Protein AF-0000000067000603 (afdb_homodimer)

Foldseek 3Di:
DDFPDPPPDCPDDDPDPCPVVCVPPDPVPVPPVVPPQLPDPAPPVPPCCVVVPPCPPPPDPDDDPDDDPDPDPPVPDPPDPPVPCVVVPVPPPPDALQDFADDPVLPPDFPPPPPPKGFDDLVSSLVRLLVVLVVLLVVLLVLLVVLVVLLVVQQPPQQFDDPVRVVVSVVSLVVSLVVNLVSLLVSLLSLLQLQLQLVQLADWDFLLLNVLSNVVSDLVSLVCCLPVVDPPPDPDGDPSNVVSVVSVVVSVVLSVLSVCLVVFKDKDFDPNHWHFFFFKKKWFFQPAAAPFADPPRCVPPDLLRRLQRLLVLLVVLQPFAEDEDDLSRQRDDASYKYAHPVRQKIKDWFWMAFPVRPDIGTDSKMKIKGKFKDWWAKDAAQQCCPPDPDPVRNQWTWIAGPVGDIDIDGHPDDDGLFKKKKWFQPDPPDLLKIKIKIKGGAPLAPDPDPPDPGAHANHIIMMIMIMGMDWIPPLPVQPWPDSVRNINDSSSSNSLLRSNFRNSDDDVPGRMGIDTDDDDGCNSPHNPDDSSVNRSSSRSSSNSSVSSLNRPHHHIDMTGTGTRTDGRIGMDGNCVSSVCSSVVSSVVVVVVSVVSSVSSSLGNNHDSDPVRVCVQCVVLVVQLHPDDPPDDSVRSSVSVPPQWIKGWDWQDDPPDPDQPDASDETETHIDTVVRDDDSSNTRRHTHMYD/DDFPAPPPDCPDDDPPPCPVVCLPPDPCPVPPVVCPQLPFPFPPVPPCCPVPPPPPPDPDDDDDPDDDPPPVVPPDDPDDPPVPCVVVPPPPPPDALQDFADDPVLPDPFPPPPPPKGFDDLVSSLVRLLVVLVVLLVVLLVLLVVLVVLLVVQQPPQQFDDPVRVVVSVCSLVVSLVVNLVSLLVSLLSLLQLQLQLVLLADWDFLLLNVLSLVVSDLVSLVCCLPVVDPPPDPDGDPSNVVSVVSVVVSVVLSVLSVCLVVFKDKDFDPRHWHFFFFKKKWFFQPAAAPFADPPRCVPPDLLRRLQRLLVLLVVLQPFAEDEDDLSRQRDDASYKYAHPVRQKIKDWFWMAFPVRPDIGTDSKMKIKGKFKDWWAKDDEQQCCPPDPPPVRNQWTWIAGPVGDIDIDGHPDDDGLFKKKKWFQPDPPDLLKIKIKIKGGAPLAPDPDPPDPGAHANHIIMMIMIMGMDWIPPLPVQPWPDSVSNINDSSSSNSLLRSNFRNSDDDVPGRMGIDTDDDDGCNSPHNPDDSSVNRSSSRSSSNSSVSSLNRPHHHIDMTGTGTRTDGRIGMDGNCVSSVCSSVVSSVVVVVVSVVSSVQSSQGNNHPSDPVRVCVQCVVLVVQLHPDDPPDDSVNSSVSCHPQWIKGWDWQDDPVDPDQPDASDETETHIDTVVRDDDSSNSGHHTHMYD

pLDDT: mean 76.49, std 23.24, range [15.12, 98.19]

Organism: NCBI:txid86049

Sequence (1380 aa):
MTSRYSRLNHFPGAEADTSREHLTGSPDDFAHPNDVPLKSMGSQAHEGEWRPVASSGDGSLNDRVGKSEQSYFQPRPTGASQRASTGISIPSVASSPWEHKLNEKHIRSAPTTTETVRYFDPRRQTRRVFLDCLFMWFWTVGICAALACTMYGFSTIVTGLTRRQKYVYNALITGLSIVLGLAFAAQFKQYAEMMRWRFLASQYRKIQDFEDVLGCDSYRSALRIMWRGHRRGTWYPSKAQVLAACWILVFVVFNVGTALLGLTYSMDVSDTYVHLSHSEISVADLSYISSQPLPGGGLDYSSEFQKAAANLWGRVGQNFITIPQDLDDVEAHPNARYVSPDGSFYYYRFVDLSLDQKANVGSQRTVSSTASCVEYTVTFGGYAGLNTQDADLVYSVQWVDDQGNSFSDTISNVATGETTWMANSSSACGPRCVQILALQSANNLTSPPEGLRISAVPTPRLWACNNTVGRVTNTDVAGFDDPSRVDLPDDQAFYLAGAIGWTGIETVGSDLQYSLFNGDTQYNPPGNVTADYIAALVMSFTVGAMSASDGLGGPRVNLTGDVSPSPAQVVNVRWADAGGILAGIPFVQFVMLLGVVWFASKAIILEPSYMTVAHLLYPVIQKVGKDGCLFTVDEMAERLGRGYRIAYGVRPDPADPGRHDTTFVRDLDVIEESEGHGYIRGSMPEGRYDMTSRYSRLNHFPGAEADTSREHLTGSPDDFAHPNDVPLKSMGSQAHEGEWRPVASSGDGSLNDRVGKSEQSYFQPRPTGASQRASTGISIPSVASSPWEHKLNEKHIRSAPTTTETVRYFDPRRQTRRVFLDCLFMWFWTVGICAALACTMYGFSTIVTGLTRRQKYVYNALITGLSIVLGLAFAAQFKQYAEMMRWRFLASQYRKIQDFEDVLGCDSYRSALRIMWRGHRRGTWYPSKAQVLAACWILVFVVFNVGTALLGLTYSMDVSDTYVHLSHSEISVADLSYISSQPLPGGGLDYSSEFQKAAANLWGRVGQNFITIPQDLDDVEAHPNARYVSPDGSFYYYRFVDLSLDQKANVGSQRTVSSTASCVEYTVTFGGYAGLNTQDADLVYSVQWVDDQGNSFSDTISNVATGETTWMANSSSACGPRCVQILALQSANNLTSPPEGLRISAVPTPRLWACNNTVGRVTNTDVAGFDDPSRVDLPDDQAFYLAGAIGWTGIETVGSDLQYSLFNGDTQYNPPGNVTADYIAALVMSFTVGAMSASDGLGGPRVNLTGDVSPSPAQVVNVRWADAGGILAGIPFVQFVMLLGVVWFASKAIILEPSYMTVAHLLYPVIQKVGKDGCLFTVDEMAERLGRGYRIAYGVRPDPADPGRHDTTFVRDLDVIEESEGHGYIRGSMPEGRYD

Solvent-accessible surface area (backbone atoms only — not comparable to full-atom values): 73539 Å² total; per-residue (Å²): 135,81,62,67,39,54,70,81,77,83,69,78,79,60,73,74,74,65,69,77,66,58,73,70,54,60,86,67,72,78,40,52,82,84,60,67,69,51,71,54,78,71,74,76,68,70,75,67,70,66,62,69,74,66,67,76,62,81,73,61,90,67,65,87,69,75,74,91,71,71,77,75,69,72,76,72,78,86,65,82,73,68,69,68,68,70,58,74,62,66,65,81,68,72,69,53,51,36,68,57,62,64,52,76,86,77,55,76,81,63,74,92,75,59,95,47,55,28,34,48,52,50,68,61,36,34,51,32,44,44,52,56,54,46,55,57,49,49,51,51,46,50,48,37,48,49,52,50,49,50,54,50,58,51,42,66,43,62,54,30,58,52,76,66,53,49,18,49,49,37,18,49,54,39,32,52,46,27,51,47,42,50,48,48,53,52,51,52,30,52,51,34,62,50,36,32,45,32,59,38,20,51,47,74,27,43,59,70,57,47,49,32,44,73,40,40,52,36,68,66,28,32,51,44,40,47,63,64,47,62,57,90,84,54,90,65,78,39,73,66,22,50,52,34,49,50,54,51,46,53,53,50,50,52,46,48,50,58,13,49,50,24,55,30,41,44,80,39,75,47,93,54,33,58,21,67,38,75,34,57,21,31,32,57,33,39,83,44,55,43,76,40,62,50,86,81,69,45,75,87,58,56,68,40,31,25,19,18,29,27,20,52,24,14,62,60,17,59,69,40,50,74,41,75,42,54,91,82,56,64,70,62,64,84,57,40,28,32,26,34,82,83,64,69,36,23,28,30,67,45,61,34,23,14,80,81,63,65,25,70,39,56,45,78,29,32,35,39,26,42,39,50,41,44,68,34,48,60,78,38,62,35,29,48,40,73,84,43,88,49,79,82,50,30,35,33,33,28,32,30,46,89,85,68,50,79,48,74,48,75,54,68,77,62,44,61,34,30,33,28,23,24,15,35,78,74,40,85,77,44,71,26,21,15,36,33,39,37,39,31,18,13,56,67,25,86,55,51,55,81,62,49,100,49,48,24,12,50,58,42,42,35,33,47,28,45,23,33,34,56,63,54,38,55,54,69,75,48,51,40,82,58,46,76,61,64,37,56,45,49,66,51,27,23,34,34,35,25,10,73,7,29,37,34,54,58,28,28,98,42,58,49,16,64,20,66,82,52,44,92,54,80,75,46,61,48,56,84,65,51,43,66,56,53,19,49,52,54,18,45,29,33,26,10,17,52,27,32,31,62,66,61,48,25,31,62,42,79,41,49,22,49,65,14,32,36,84,7,34,28,47,47,66,44,56,72,60,41,47,46,48,52,52,40,52,53,49,54,49,49,55,49,49,52,51,47,43,65,55,19,38,33,30,80,53,70,58,95,46,68,64,40,50,21,52,42,41,41,70,59,39,62,70,64,40,93,66,26,53,69,48,47,72,68,57,47,38,60,72,63,33,94,82,48,31,39,24,40,31,35,57,68,50,93,82,60,89,51,71,82,50,50,76,53,73,40,44,52,40,64,38,40,65,85,74,47,83,38,57,30,78,55,65,61,61,51,24,29,35,41,133,81,59,67,38,53,71,81,77,83,66,76,79,58,72,77,75,64,68,76,67,58,72,71,52,60,86,66,70,78,38,53,84,82,58,69,72,55,70,48,78,67,75,75,67,69,76,66,70,65,64,68,75,65,67,78,64,84,76,84,81,82,70,90,66,73,81,75,77,76,72,74,65,73,78,72,80,88,67,84,76,70,73,67,72,74,58,74,63,65,66,81,68,73,68,51,51,39,67,56,63,64,50,75,86,75,54,75,80,59,74,91,75,60,94,46,55,28,34,47,51,50,67,61,34,34,52,32,45,42,52,56,54,46,54,57,50,48,51,50,46,50,49,38,47,50,50,50,47,51,54,50,58,51,42,65,42,63,55,31,58,52,75,68,53,50,18,50,49,37,18,49,53,39,34,53,45,28,50,47,42,51,49,50,53,53,50,51,32,53,51,35,61,49,37,32,46,24,58,37,15,48,47,75,28,43,59,70,56,47,49,32,45,73,41,39,53,37,69,66,29,33,51,43,39,47,63,63,47,62,56,94,83,54,90,65,77,39,73,67,22,51,51,35,49,50,54,52,47,52,54,49,51,51,48,48,50,59,13,48,50,24,54,29,42,46,81,40,75,46,93,59,33,58,21,66,37,76,35,58,20,31,33,56,32,38,83,46,54,43,72,42,64,49,86,83,68,43,75,88,58,56,68,41,32,23,18,19,28,28,20,50,23,15,64,60,17,60,70,39,49,73,42,76,43,55,92,80,56,61,66,63,63,83,59,39,29,32,26,34,81,84,64,69,36,22,30,30,66,44,63,35,22,14,80,81,62,64,25,72,39,58,45,79,30,32,37,37,26,43,40,51,40,44,69,34,49,60,78,37,61,36,28,48,39,72,85,44,88,50,80,82,51,30,34,32,33,27,34,29,45,90,84,68,49,78,46,76,49,75,54,69,77,62,44,61,35,29,33,27,24,25,16,34,78,75,40,85,76,46,70,26,22,16,38,33,38,38,38,31,16,13,56,66,25,85,56,49,56,80,60,50,100,48,46,25,10,51,58,43,40,34,33,45,28,44,22,33,34,55,61,54,38,55,54,69,74,48,51,40,83,59,48,74,60,64,37,56,45,49,66,49,27,24,33,34,35,26,10,74,8,29,36,34,53,58,27,29,96,44,59,48,17,63,22,66,79,54,45,92,55,80,75,45,60,48,56,83,65,52,42,66,56,54,20,50,51,54,18,46,28,34,27,11,15,51,27,29,30,62,67,61,50,26,31,64,41,79,40,50,23,49,65,16,31,36,83,6,35,28,46,47,66,45,55,70,60,40,47,47,48,53,52,41,52,53,49,54,51,49,54,48,48,52,51,48,43,64,55,21,36,32,24,80,53,69,58,95,46,67,63,40,50,20,52,43,42,41,69,61,40,61,71,65,39,92,67,28,51,73,49,47,72,67,55,47,37,60,72,63,34,95,82,46,32,40,23,39,32,37,58,68,50,93,83,60,92,51,72,81,51,50,75,53,73,40,42,52,41,64,38,42,64,88,74,47,83,35,56,31,82,33,59,60,63,51,25,28,35,42

Structure (mmCIF, N/CA/C/O backbone):
data_AF-0000000067000603-model_v1
#
loop_
_entity.id
_entity.type
_entity.pdbx_description
1 polymer 'Uncharacterized protein'
#
loop_
_atom_site.group_PDB
_atom_site.id
_atom_site.type_symbol
_atom_site.label_atom_id
_atom_site.label_alt_id
_atom_site.label_comp_id
_atom_site.label_asym_id
_atom_site.label_entity_id
_atom_site.label_seq_id
_atom_site.pdbx_PDB_ins_code
_atom_site.Cartn_x
_atom_site.Cartn_y
_atom_site.Cartn_z
_atom_site.occupancy
_atom_site.B_iso_or_equiv
_atom_site.auth_seq_id
_atom_site.auth_comp_id
_atom_site.auth_asym_id
_atom_site.auth_atom_id
_atom_site.pdbx_PDB_model_num
ATOM 1 N N . MET A 1 1 ? 2.348 66.375 23.047 1 18.17 1 MET A N 1
ATOM 2 C CA . MET A 1 1 ? 1.437 65.25 23.359 1 18.17 1 MET A CA 1
ATOM 3 C C . MET A 1 1 ? 1.093 64.438 22.094 1 18.17 1 MET A C 1
ATOM 5 O O . MET A 1 1 ? 0.229 64.875 21.312 1 18.17 1 MET A O 1
ATOM 9 N N . THR A 1 2 ? 2.064 64.062 21.422 1 19.88 2 THR A N 1
ATOM 10 C CA . THR A 1 2 ? 2.086 63.594 20.031 1 19.88 2 THR A CA 1
ATOM 11 C C . THR A 1 2 ? 1.308 62.281 19.859 1 19.88 2 THR A C 1
ATOM 13 O O . THR A 1 2 ? 1.514 61.344 20.609 1 19.88 2 THR A O 1
ATOM 16 N N . SER A 1 3 ? 0.019 62.5 19.5 1 21.69 3 SER A N 1
ATOM 17 C CA . SER A 1 3 ? -0.973 61.531 19.016 1 21.69 3 SER A CA 1
ATOM 18 C C . SER A 1 3 ? -0.353 60.531 18.062 1 21.69 3 SER A C 1
ATOM 20 O O . SER A 1 3 ? 0.58 60.844 17.328 1 21.69 3 SER A O 1
ATOM 22 N N . ARG A 1 4 ? -0.409 59.312 18.375 1 30.38 4 ARG A N 1
ATOM 23 C CA . ARG A 1 4 ? 0.121 58.188 17.625 1 30.38 4 ARG A CA 1
ATOM 24 C C . ARG A 1 4 ? -0.467 58.156 16.219 1 30.38 4 ARG A C 1
ATOM 26 O O . ARG A 1 4 ? -1.595 57.688 16.031 1 30.38 4 ARG A O 1
ATOM 33 N N . TYR A 1 5 ? -0.355 59.312 15.422 1 26.5 5 TYR A N 1
ATOM 34 C CA . TYR A 1 5 ? -0.939 59.406 14.086 1 26.5 5 TYR A CA 1
ATOM 35 C C . TYR A 1 5 ? -0.221 58.469 13.117 1 26.5 5 TYR A C 1
ATOM 37 O O . TYR A 1 5 ? 1.004 58.344 13.164 1 26.5 5 TYR A O 1
ATOM 45 N N . SER A 1 6 ? -0.818 57.438 12.797 1 29.66 6 SER A N 1
ATOM 46 C CA . SER A 1 6 ? -0.333 56.688 11.656 1 29.66 6 SER A CA 1
ATOM 47 C C . SER A 1 6 ? -0.266 57.531 10.398 1 29.66 6 SER A C 1
ATOM 49 O O . SER A 1 6 ? -1.271 58.125 9.984 1 29.66 6 SER A O 1
ATOM 51 N N . ARG A 1 7 ? 0.729 58.406 10.164 1 27.02 7 ARG A N 1
ATOM 52 C CA . ARG A 1 7 ? 0.747 59.125 8.898 1 27.02 7 ARG A CA 1
ATOM 53 C C . ARG A 1 7 ? 0.974 58.188 7.723 1 27.02 7 ARG A C 1
ATOM 55 O O . ARG A 1 7 ? 2.004 57.5 7.652 1 27.02 7 ARG A O 1
ATOM 62 N N . LEU A 1 8 ? -0.047 57.594 7.137 1 27.67 8 LEU A N 1
ATOM 63 C CA . LEU A 1 8 ? 0.099 57.062 5.793 1 27.67 8 LEU A CA 1
ATOM 64 C C . LEU A 1 8 ? 0.637 58.094 4.828 1 27.67 8 LEU A C 1
ATOM 66 O O . LEU A 1 8 ? 0.021 59.156 4.645 1 27.67 8 LEU A O 1
ATOM 70 N N . ASN A 1 9 ? 1.882 58.438 4.688 1 24.22 9 ASN A N 1
ATOM 71 C CA . ASN A 1 9 ? 2.408 59.344 3.664 1 24.22 9 ASN A CA 1
ATOM 72 C C . ASN A 1 9 ? 1.923 58.938 2.271 1 24.22 9 ASN A C 1
ATOM 74 O O . ASN A 1 9 ? 1.747 57.75 1.984 1 24.22 9 ASN A O 1
ATOM 78 N N . HIS A 1 10 ? 1.558 59.969 1.362 1 24.27 10 HIS A N 1
ATOM 79 C CA . HIS A 1 10 ? 0.981 60.188 0.039 1 24.27 10 HIS A CA 1
ATOM 80 C C . HIS A 1 10 ? 1.91 59.656 -1.055 1 24.27 10 HIS A C 1
ATOM 82 O O . HIS A 1 10 ? 2.838 60.375 -1.468 1 24.27 10 HIS A O 1
ATOM 88 N N . PHE A 1 11 ? 2.455 58.562 -1.111 1 24.92 11 PHE A N 1
ATOM 89 C CA . PHE A 1 11 ? 3.092 58.438 -2.418 1 24.92 11 PHE A CA 1
ATOM 90 C C . PHE A 1 11 ? 2.047 58.375 -3.525 1 24.92 11 PHE A C 1
ATOM 92 O O . PHE A 1 11 ? 1.013 57.719 -3.371 1 24.92 11 PHE A O 1
ATOM 99 N N . PRO A 1 12 ? 1.992 59.188 -4.664 1 22.83 12 PRO A N 1
ATOM 100 C CA . PRO A 1 12 ? 1.003 59.375 -5.727 1 22.83 12 PRO A CA 1
ATOM 101 C C . PRO A 1 12 ? 0.488 58.062 -6.305 1 22.83 12 PRO A C 1
ATOM 103 O O . PRO A 1 12 ? -0.725 57.875 -6.422 1 22.83 12 PRO A O 1
ATOM 106 N N . GLY A 1 13 ? 1.12 57.531 -7.43 1 22.38 13 GLY A N 1
ATOM 107 C CA . GLY A 1 13 ? 0.669 56.875 -8.641 1 22.38 13 GLY A CA 1
ATOM 108 C C . GLY A 1 13 ? 0.155 55.469 -8.398 1 22.38 13 GLY A C 1
ATOM 109 O O . GLY A 1 13 ? -0.042 54.688 -9.344 1 22.38 13 GLY A O 1
ATOM 110 N N . ALA A 1 14 ? 0.506 54.812 -7.324 1 23.73 14 ALA A N 1
ATOM 111 C CA . ALA A 1 14 ? 0.397 53.375 -7.527 1 23.73 14 ALA A CA 1
ATOM 112 C C . ALA A 1 14 ? -1.064 52.938 -7.578 1 23.73 14 ALA A C 1
ATOM 114 O O . ALA A 1 14 ? -1.85 53.25 -6.688 1 23.73 14 ALA A O 1
ATOM 115 N N . GLU A 1 15 ? -1.682 52.688 -8.773 1 21.95 15 GLU A N 1
ATOM 116 C CA . GLU A 1 15 ? -2.93 52.031 -9.164 1 21.95 15 GLU A CA 1
ATOM 117 C C . GLU A 1 15 ? -3.324 50.938 -8.172 1 21.95 15 GLU A C 1
ATOM 119 O O . GLU A 1 15 ? -2.459 50.281 -7.566 1 21.95 15 GLU A O 1
ATOM 124 N N . ALA A 1 16 ? -4.527 50.938 -7.688 1 26.42 16 ALA A N 1
ATOM 125 C CA . ALA A 1 16 ? -5.402 50.125 -6.855 1 26.42 16 ALA A CA 1
ATOM 126 C C . ALA A 1 16 ? -5.223 48.656 -7.164 1 26.42 16 ALA A C 1
ATOM 128 O O . ALA A 1 16 ? -5.57 48.188 -8.25 1 26.42 16 ALA A O 1
ATOM 129 N N . ASP A 1 17 ? -4.145 48.062 -6.836 1 23.98 17 ASP A N 1
ATOM 130 C CA . ASP A 1 17 ? -4.039 46.688 -7.23 1 23.98 17 ASP A CA 1
ATOM 131 C C . ASP A 1 17 ? -5.25 45.875 -6.75 1 23.98 17 ASP A C 1
ATOM 133 O O . ASP A 1 17 ? -5.723 46.062 -5.629 1 23.98 17 ASP A O 1
ATOM 137 N N . THR A 1 18 ? -6.137 45.344 -7.645 1 24.84 18 THR A N 1
ATOM 138 C CA . THR A 1 18 ? -7.246 44.406 -7.805 1 24.84 18 THR A CA 1
ATOM 139 C C . THR A 1 18 ? -7.02 43.156 -6.969 1 24.84 18 THR A C 1
ATOM 141 O O . THR A 1 18 ? -7.773 42.188 -7.086 1 24.84 18 THR A O 1
ATOM 144 N N . SER A 1 19 ? -6.078 43.219 -6.113 1 25.7 19 SER A N 1
ATOM 145 C CA . SER A 1 19 ? -5.824 41.875 -5.637 1 25.7 19 SER A CA 1
ATOM 146 C C . SER A 1 19 ? -6.945 41.375 -4.723 1 25.7 19 SER A C 1
ATOM 148 O O . SER A 1 19 ? -7.012 40.219 -4.391 1 25.7 19 SER A O 1
ATOM 150 N N . ARG A 1 20 ? -7.645 42.281 -3.943 1 27.64 20 ARG A N 1
ATOM 151 C CA . ARG A 1 20 ? -8.68 41.75 -3.053 1 27.64 20 ARG A CA 1
ATOM 152 C C . ARG A 1 20 ? -9.828 41.156 -3.844 1 27.64 20 ARG A C 1
ATOM 154 O O . ARG A 1 20 ? -10.703 40.5 -3.275 1 27.64 20 ARG A O 1
ATOM 161 N N . GLU A 1 21 ? -10.203 41.75 -5.121 1 26.41 21 GLU A N 1
ATOM 162 C CA . GLU A 1 21 ? -11.43 41.312 -5.781 1 26.41 21 GLU A CA 1
ATOM 163 C C . GLU A 1 21 ? -11.359 39.844 -6.141 1 26.41 21 GLU A C 1
ATOM 165 O O . GLU A 1 21 ? -12.375 39.219 -6.473 1 26.41 21 GLU A O 1
ATOM 170 N N . HIS A 1 22 ? -10.211 39.344 -6.41 1 25.25 22 HIS A N 1
ATOM 171 C CA . HIS A 1 22 ? -10.203 38.031 -7.035 1 25.25 22 HIS A CA 1
ATOM 172 C C . HIS A 1 22 ? -10.555 36.938 -6.027 1 25.25 22 HIS A C 1
ATOM 174 O O . HIS A 1 22 ? -10.5 35.75 -6.348 1 25.25 22 HIS A O 1
ATOM 180 N N . LEU A 1 23 ? -10.711 37.281 -4.816 1 27.75 23 LEU A N 1
ATOM 181 C CA . LEU A 1 23 ? -11.008 36.125 -3.969 1 27.75 23 LEU A CA 1
ATOM 182 C C . LEU A 1 23 ? -12.414 35.594 -4.246 1 27.75 23 LEU A C 1
ATOM 184 O O . LEU A 1 23 ? -12.859 34.656 -3.6 1 27.75 23 LEU A O 1
ATOM 188 N N . THR A 1 24 ? -13.281 36.438 -4.828 1 27.47 24 THR A N 1
ATOM 189 C CA . THR A 1 24 ? -14.594 35.875 -5.148 1 27.47 24 THR A CA 1
ATOM 190 C C . THR A 1 24 ? -14.5 34.938 -6.359 1 27.47 24 THR A C 1
ATOM 192 O O . THR A 1 24 ? -15.477 34.781 -7.09 1 27.47 24 THR A O 1
ATOM 195 N N . GLY A 1 25 ? -13.422 34.688 -6.953 1 26.8 25 GLY A N 1
ATOM 196 C CA . GLY A 1 25 ? -13.516 33.812 -8.102 1 26.8 25 GLY A CA 1
ATOM 197 C C . GLY A 1 25 ? -14.281 32.531 -7.82 1 26.8 25 GLY A C 1
ATOM 198 O O . GLY A 1 25 ? -14.477 32.156 -6.66 1 26.8 25 GLY A O 1
ATOM 199 N N . SER A 1 26 ? -15.156 32.062 -8.828 1 24.38 26 SER A N 1
ATOM 200 C CA . SER A 1 26 ? -15.891 30.812 -8.727 1 24.38 26 SER A CA 1
ATOM 201 C C . SER A 1 26 ? -15.023 29.719 -8.125 1 24.38 26 SER A C 1
ATOM 203 O O . SER A 1 26 ? -13.805 29.719 -8.289 1 24.38 26 SER A O 1
ATOM 205 N N . PRO A 1 27 ? -15.562 28.938 -7.07 1 28.42 27 PRO A N 1
ATOM 206 C CA . PRO A 1 27 ? -14.867 27.766 -6.543 1 28.42 27 PRO A CA 1
ATOM 207 C C . PRO A 1 27 ? -14.047 27.031 -7.605 1 28.42 27 PRO A C 1
ATOM 209 O O . PRO A 1 27 ? -13.266 26.141 -7.281 1 28.42 27 PRO A O 1
ATOM 212 N N . ASP A 1 28 ? -14.469 27.203 -8.859 1 28.14 28 ASP A N 1
ATOM 213 C CA . ASP A 1 28 ? -13.875 26.469 -9.969 1 28.14 28 ASP A CA 1
ATOM 214 C C . ASP A 1 28 ? -12.445 26.938 -10.227 1 28.14 28 ASP A C 1
ATOM 216 O O . ASP A 1 28 ? -11.688 26.266 -10.93 1 28.14 28 ASP A O 1
ATOM 220 N N . ASP A 1 29 ? -12.109 28.234 -10.148 1 27.72 29 ASP A N 1
ATOM 221 C CA . ASP A 1 29 ? -10.859 28.719 -10.719 1 27.72 29 ASP A CA 1
ATOM 222 C C . ASP A 1 29 ? -9.672 28.391 -9.812 1 27.72 29 ASP A C 1
ATOM 224 O O . ASP A 1 29 ? -8.523 28.641 -10.164 1 27.72 29 ASP A O 1
ATOM 228 N N . PHE A 1 30 ? -9.781 28.453 -8.594 1 28.03 30 PHE A N 1
ATOM 229 C CA . PHE A 1 30 ? -8.695 27.969 -7.75 1 28.03 30 PHE A CA 1
ATOM 230 C C . PHE A 1 30 ? -8.578 26.453 -7.816 1 28.03 30 PHE A C 1
ATOM 232 O O . PHE A 1 30 ? -7.949 25.844 -6.953 1 28.03 30 PHE A O 1
ATOM 239 N N . ALA A 1 31 ? -9.516 25.828 -8.617 1 23.69 31 ALA A N 1
ATOM 240 C CA . ALA A 1 31 ? -9.328 24.406 -8.883 1 23.69 31 ALA A CA 1
ATOM 241 C C . ALA A 1 31 ? -7.98 24.141 -9.555 1 23.69 31 ALA A C 1
ATOM 243 O O . ALA A 1 31 ? -7.762 24.531 -10.703 1 23.69 31 ALA A O 1
ATOM 244 N N . HIS A 1 32 ? -6.93 24.391 -9 1 25.92 32 HIS A N 1
ATOM 245 C CA . HIS A 1 32 ? -5.918 23.656 -9.766 1 25.92 32 HIS A CA 1
ATOM 246 C C . HIS A 1 32 ? -6.473 22.359 -10.312 1 25.92 32 HIS A C 1
ATOM 248 O O . HIS A 1 32 ? -7.273 21.688 -9.656 1 25.92 32 HIS A O 1
ATOM 254 N N . PRO A 1 33 ? -6.566 22.219 -11.719 1 24.34 33 PRO A N 1
ATOM 255 C CA . PRO A 1 33 ? -7.227 21.078 -12.352 1 24.34 33 PRO A CA 1
ATOM 256 C C . PRO A 1 33 ? -7.156 19.812 -11.5 1 24.34 33 PRO A C 1
ATOM 258 O O . PRO A 1 33 ? -8.07 18.984 -11.531 1 24.34 33 PRO A O 1
ATOM 261 N N . ASN A 1 34 ? -5.984 19.5 -11.188 1 22.78 34 ASN A N 1
ATOM 262 C CA . ASN A 1 34 ? -5.871 18.125 -10.688 1 22.78 34 ASN A CA 1
ATOM 263 C C . ASN A 1 34 ? -6.43 18 -9.273 1 22.78 34 ASN A C 1
ATOM 265 O O . ASN A 1 34 ? -6.109 17.062 -8.555 1 22.78 34 ASN A O 1
ATOM 269 N N . ASP A 1 35 ? -7.016 19.109 -8.789 1 24.89 35 ASP A N 1
ATOM 270 C CA . ASP A 1 35 ? -7.543 18.969 -7.438 1 24.89 35 ASP A CA 1
ATOM 271 C C . ASP A 1 35 ? -8.789 18.078 -7.418 1 24.89 35 ASP A C 1
ATOM 273 O O . ASP A 1 35 ? -9.867 18.516 -7.836 1 24.89 35 ASP A O 1
ATOM 277 N N . VAL A 1 36 ? -8.688 16.875 -7.809 1 24.05 36 VAL A N 1
ATOM 278 C CA . VAL A 1 36 ? -9.859 16.016 -7.723 1 24.05 36 VAL A CA 1
ATOM 279 C C . VAL A 1 36 ? -10.445 16.094 -6.312 1 24.05 36 VAL A C 1
ATOM 281 O O . VAL A 1 36 ? -9.758 15.812 -5.332 1 24.05 36 VAL A O 1
ATOM 284 N N . PRO A 1 37 ? -11.352 16.938 -6.09 1 24.67 37 PRO A N 1
ATOM 285 C CA . PRO A 1 37 ? -12.031 16.953 -4.797 1 24.67 37 PRO A CA 1
ATOM 286 C C . PRO A 1 37 ? -12.328 15.555 -4.262 1 24.67 37 PRO A C 1
ATOM 288 O O . PRO A 1 37 ? -12.789 14.688 -5.008 1 24.67 37 PRO A O 1
ATOM 291 N N . LEU A 1 38 ? -11.617 15.172 -3.338 1 23.39 38 LEU A N 1
ATOM 292 C CA . LEU A 1 38 ? -11.977 13.883 -2.76 1 23.39 38 LEU A CA 1
ATOM 293 C C . LEU A 1 38 ? -13.438 13.867 -2.332 1 23.39 38 LEU A C 1
ATOM 295 O O . LEU A 1 38 ? -13.914 14.812 -1.69 1 23.39 38 LEU A O 1
ATOM 299 N N . LYS A 1 39 ? -14.328 13.531 -3.205 1 23.88 39 LYS A N 1
ATOM 300 C CA . LYS A 1 39 ? -15.758 13.383 -2.957 1 23.88 39 LYS A CA 1
ATOM 301 C C . LYS A 1 39 ? -16.016 12.641 -1.646 1 23.88 39 LYS A C 1
ATOM 303 O O . LYS A 1 39 ? -15.43 11.586 -1.394 1 23.88 39 LYS A O 1
ATOM 308 N N . SER A 1 40 ? -16.359 13.406 -0.678 1 21.66 40 SER A N 1
ATOM 309 C CA . SER A 1 40 ? -16.844 12.828 0.576 1 21.66 40 SER A CA 1
ATOM 310 C C . SER A 1 40 ? -17.938 11.805 0.331 1 21.66 40 SER A C 1
ATOM 312 O O . SER A 1 40 ? -18.766 11.977 -0.574 1 21.66 40 SER A O 1
ATOM 314 N N . MET A 1 41 ? -17.766 10.617 0.529 1 21.59 41 MET A N 1
ATOM 315 C CA . MET A 1 41 ? -18.844 9.625 0.473 1 21.59 41 MET A CA 1
ATOM 316 C C . MET A 1 41 ? -20.031 10.078 1.308 1 21.59 41 MET A C 1
ATOM 318 O O . MET A 1 41 ? -19.875 10.508 2.451 1 21.59 41 MET A O 1
ATOM 322 N N . GLY A 1 42 ? -21.016 10.836 0.758 1 19.84 42 GLY A N 1
ATOM 323 C CA . GLY A 1 42 ? -22.297 11.047 1.396 1 19.84 42 GLY A CA 1
ATOM 324 C C . GLY A 1 42 ? -22.75 9.867 2.244 1 19.84 42 GLY A C 1
ATOM 325 O O . GLY A 1 42 ? -22.391 8.727 1.957 1 19.84 42 GLY A O 1
ATOM 326 N N . SER A 1 43 ? -22.984 10.164 3.535 1 21.31 43 SER A N 1
ATOM 327 C CA . SER A 1 43 ? -23.656 9.305 4.516 1 21.31 43 SER A CA 1
ATOM 328 C C . SER A 1 43 ? -24.938 8.703 3.951 1 21.31 43 SER A C 1
ATOM 330 O O . SER A 1 43 ? -25.828 9.43 3.531 1 21.31 43 SER A O 1
ATOM 332 N N . GLN A 1 44 ? -24.969 7.855 3.047 1 18.94 44 GLN A N 1
ATOM 333 C CA . GLN A 1 44 ? -26.234 7.145 3.029 1 18.94 44 GLN A CA 1
ATOM 334 C C . GLN A 1 44 ? -26.719 6.848 4.445 1 18.94 44 GLN A C 1
ATOM 336 O O . GLN A 1 44 ? -26.109 6.047 5.16 1 18.94 44 GLN A O 1
ATOM 341 N N . ALA A 1 45 ? -27.109 7.957 5.211 1 19.53 45 ALA A N 1
ATOM 342 C CA . ALA A 1 45 ? -27.938 7.793 6.406 1 19.53 45 ALA A CA 1
ATOM 343 C C . ALA A 1 45 ? -28.922 6.637 6.242 1 19.53 45 ALA A C 1
ATOM 345 O O . ALA A 1 45 ? -29.672 6.594 5.27 1 19.53 45 ALA A O 1
ATOM 346 N N . HIS A 1 46 ? -28.547 5.457 6.539 1 18.73 46 HIS A N 1
ATOM 347 C CA . HIS A 1 46 ? -29.484 4.359 6.703 1 18.73 46 HIS A CA 1
ATOM 348 C C . HIS A 1 46 ? -30.703 4.801 7.5 1 18.73 46 HIS A C 1
ATOM 350 O O . HIS A 1 46 ? -30.578 5.359 8.594 1 18.73 46 HIS A O 1
ATOM 356 N N . GLU A 1 47 ? -31.641 5.59 6.852 1 18.98 47 GLU A N 1
ATOM 357 C CA . GLU A 1 47 ? -32.969 5.637 7.438 1 18.98 47 GLU A CA 1
ATOM 358 C C . GLU A 1 47 ? -33.312 4.34 8.164 1 18.98 47 GLU A C 1
ATOM 360 O O . GLU A 1 47 ? -33.375 3.273 7.551 1 18.98 47 GLU A O 1
ATOM 365 N N . GLY A 1 48 ? -32.562 4.16 9.266 1 19.06 48 GLY A N 1
ATOM 366 C CA . GLY A 1 48 ? -33 3.096 10.148 1 19.06 48 GLY A CA 1
ATOM 367 C C . GLY A 1 48 ? -34.5 3.104 10.398 1 19.06 48 GLY A C 1
ATOM 368 O O . GLY A 1 48 ? -35 4.004 11.062 1 19.06 48 GLY A O 1
ATOM 369 N N . GLU A 1 49 ? -35.281 3.135 9.242 1 18.91 49 GLU A N 1
ATOM 370 C CA . GLU A 1 49 ? -36.656 2.787 9.555 1 18.91 49 GLU A CA 1
ATOM 371 C C . GLU A 1 49 ? -36.719 1.739 10.664 1 18.91 49 GLU A C 1
ATOM 373 O O . GLU A 1 49 ? -36.281 0.605 10.477 1 18.91 49 GLU A O 1
ATOM 378 N N . TRP A 1 50 ? -36.219 2.275 11.781 1 19.05 50 TRP A N 1
ATOM 379 C CA . TRP A 1 50 ? -36.656 1.495 12.93 1 19.05 50 TRP A CA 1
ATOM 380 C C . TRP A 1 50 ? -38.125 1.181 12.844 1 19.05 50 TRP A C 1
ATOM 382 O O . TRP A 1 50 ? -38.969 2.084 12.914 1 19.05 50 TRP A O 1
ATOM 392 N N . ARG A 1 51 ? -38.469 0.583 11.727 1 20.44 51 ARG A N 1
ATOM 393 C CA . ARG A 1 51 ? -39.812 0.086 11.906 1 20.44 51 ARG A CA 1
ATOM 394 C C . ARG A 1 51 ? -40 -0.534 13.289 1 20.44 51 ARG A C 1
ATOM 396 O O . ARG A 1 51 ? -39.219 -1.395 13.695 1 20.44 51 ARG A O 1
ATOM 403 N N . PRO A 1 52 ? -40.469 0.344 14.164 1 17.94 52 PRO A N 1
ATOM 404 C CA . PRO A 1 52 ? -40.938 -0.178 15.453 1 17.94 52 PRO A CA 1
ATOM 405 C C . PRO A 1 52 ? -41.625 -1.533 15.32 1 17.94 52 PRO A C 1
ATOM 407 O O . PRO A 1 52 ? -42.469 -1.723 14.43 1 17.94 52 PRO A O 1
ATOM 410 N N . VAL A 1 53 ? -40.688 -2.506 15.336 1 19.95 53 VAL A N 1
ATOM 411 C CA . VAL A 1 53 ? -41.281 -3.84 15.367 1 19.95 53 VAL A CA 1
ATOM 412 C C . VAL A 1 53 ? -42.469 -3.85 16.328 1 19.95 53 VAL A C 1
ATOM 414 O O . VAL A 1 53 ? -42.312 -3.615 17.531 1 19.95 53 VAL A O 1
ATOM 417 N N . ALA A 1 54 ? -43.438 -3.016 15.828 1 17.33 54 ALA A N 1
ATOM 418 C CA . ALA A 1 54 ? -44.719 -3.148 16.531 1 17.33 54 ALA A CA 1
ATOM 419 C C . ALA A 1 54 ? -44.906 -4.559 17.094 1 17.33 54 ALA A C 1
ATOM 421 O O . ALA A 1 54 ? -44.531 -5.539 16.438 1 17.33 54 ALA A O 1
ATOM 422 N N . SER A 1 55 ? -44.688 -4.574 18.438 1 18.12 55 SER A N 1
ATOM 423 C CA . SER A 1 55 ? -45 -5.672 19.344 1 18.12 55 SER A CA 1
ATOM 424 C C . SER A 1 55 ? -46.344 -6.324 18.984 1 18.12 55 SER A C 1
ATOM 426 O O . SER A 1 55 ? -46.844 -7.148 19.75 1 18.12 55 SER A O 1
ATOM 428 N N . SER A 1 56 ? -46.719 -5.934 17.656 1 17.8 56 SER A N 1
ATOM 429 C CA . SER A 1 56 ? -48.094 -6.426 17.672 1 17.8 56 SER A CA 1
ATOM 430 C C . SER A 1 56 ? -48.156 -7.816 18.281 1 17.8 56 SER A C 1
ATOM 432 O O . SER A 1 56 ? -47.375 -8.695 17.969 1 17.8 56 SER A O 1
ATOM 434 N N . GLY A 1 57 ? -48.531 -7.773 19.609 1 17.52 57 GLY A N 1
ATOM 435 C CA . GLY A 1 57 ? -49 -8.789 20.562 1 17.52 57 GLY A CA 1
ATOM 436 C C . GLY A 1 57 ? -49.781 -9.914 19.891 1 17.52 57 GLY A C 1
ATOM 437 O O . GLY A 1 57 ? -49.906 -11 20.469 1 17.52 57 GLY A O 1
ATOM 438 N N . ASP A 1 58 ? -50.594 -9.32 18.938 1 18.05 58 ASP A N 1
ATOM 439 C CA . ASP A 1 58 ? -51.812 -10.102 19.156 1 18.05 58 ASP A CA 1
ATOM 440 C C . ASP A 1 58 ? -51.531 -11.594 18.984 1 18.05 58 ASP A C 1
ATOM 442 O O . ASP A 1 58 ? -50.688 -11.992 18.188 1 18.05 58 ASP A O 1
ATOM 446 N N . GLY A 1 59 ? -51.844 -12.25 20.125 1 17.66 59 GLY A N 1
ATOM 447 C CA . GLY A 1 59 ? -51.938 -13.586 20.688 1 17.66 59 GLY A CA 1
ATOM 448 C C . GLY A 1 59 ? -52.406 -14.625 19.672 1 17.66 59 GLY A C 1
ATOM 449 O O . GLY A 1 59 ? -51.906 -15.75 19.672 1 17.66 59 GLY A O 1
ATOM 450 N N . SER A 1 60 ? -53.5 -14.133 19 1 16.81 60 SER A N 1
ATOM 451 C CA . SER A 1 60 ? -54.469 -15.203 19.062 1 16.81 60 SER A CA 1
ATOM 452 C C . SER A 1 60 ? -54.125 -16.328 18.109 1 16.81 60 SER A C 1
ATOM 454 O O . SER A 1 60 ? -54.906 -17.281 17.953 1 16.81 60 SER A O 1
ATOM 456 N N . LEU A 1 61 ? -53.125 -15.93 17.219 1 16.92 61 LEU A N 1
ATOM 457 C CA . LEU A 1 61 ? -53.5 -16.719 16.062 1 16.92 61 LEU A CA 1
ATOM 458 C C . LEU A 1 61 ? -53.531 -18.203 16.406 1 16.92 61 LEU A C 1
ATOM 460 O O . LEU A 1 61 ? -52.469 -18.844 16.516 1 16.92 61 LEU A O 1
ATOM 464 N N . ASN A 1 62 ? -54.438 -18.547 17.406 1 16.02 62 ASN A N 1
ATOM 465 C CA . ASN A 1 62 ? -54.781 -19.859 17.984 1 16.02 62 ASN A CA 1
ATOM 466 C C . ASN A 1 62 ? -54.75 -20.953 16.922 1 16.02 62 ASN A C 1
ATOM 468 O O . ASN A 1 62 ? -54.094 -21.984 17.094 1 16.02 62 ASN A O 1
ATOM 472 N N . ASP A 1 63 ? -55.938 -21 16.359 1 15.92 63 ASP A N 1
ATOM 473 C CA . ASP A 1 63 ? -56.656 -22.266 16.516 1 15.92 63 ASP A CA 1
ATOM 474 C C . ASP A 1 63 ? -56.188 -23.297 15.477 1 15.92 63 ASP A C 1
ATOM 476 O O . ASP A 1 63 ? -56.312 -24.5 15.68 1 15.92 63 ASP A O 1
ATOM 480 N N . ARG A 1 64 ? -56.062 -22.75 14.195 1 16.27 64 ARG A N 1
ATOM 481 C CA . ARG A 1 64 ? -56.844 -23.641 13.328 1 16.27 64 ARG A CA 1
ATOM 482 C C . ARG A 1 64 ? -56.125 -24.969 13.133 1 16.27 64 ARG A C 1
ATOM 484 O O . ARG A 1 64 ? -55.094 -25.031 12.453 1 16.27 64 ARG A O 1
ATOM 491 N N . VAL A 1 65 ? -56.125 -25.812 14.102 1 17.56 65 VAL A N 1
ATOM 492 C CA . VAL A 1 65 ? -55.594 -27.156 14.266 1 17.56 65 VAL A CA 1
ATOM 493 C C . VAL A 1 65 ? -56.031 -28.047 13.109 1 17.56 65 VAL A C 1
ATOM 495 O O . VAL A 1 65 ? -55.719 -29.234 13.055 1 17.56 65 VAL A O 1
ATOM 498 N N . GLY A 1 66 ? -57.062 -27.344 12.195 1 15.76 66 GLY A N 1
ATOM 499 C CA . GLY A 1 66 ? -57.969 -28.469 11.945 1 15.76 66 GLY A CA 1
ATOM 500 C C . GLY A 1 66 ? -57.25 -29.719 11.5 1 15.76 66 GLY A C 1
ATOM 501 O O . GLY A 1 66 ? -56.031 -29.703 11.242 1 15.76 66 GLY A O 1
ATOM 502 N N . LYS A 1 67 ? -58.125 -30.406 10.812 1 17.2 67 LYS A N 1
ATOM 503 C CA . LYS A 1 67 ? -58.688 -31.766 10.75 1 17.2 67 LYS A CA 1
ATOM 504 C C . LYS A 1 67 ? -57.781 -32.688 9.961 1 17.2 67 LYS A C 1
ATOM 506 O O . LYS A 1 67 ? -57.438 -33.781 10.43 1 17.2 67 LYS A O 1
ATOM 511 N N . SER A 1 68 ? -57.969 -32.562 8.562 1 16.45 68 SER A N 1
ATOM 512 C CA . SER A 1 68 ? -58.5 -33.812 7.988 1 16.45 68 SER A CA 1
ATOM 513 C C . SER A 1 68 ? -57.344 -34.75 7.629 1 16.45 68 SER A C 1
ATOM 515 O O . SER A 1 68 ? -56.312 -34.312 7.109 1 16.45 68 SER A O 1
ATOM 517 N N . GLU A 1 69 ? -57.344 -35.781 8.406 1 17.03 69 GLU A N 1
ATOM 518 C CA . GLU A 1 69 ? -56.531 -37 8.609 1 17.03 69 GLU A CA 1
ATOM 519 C C . GLU A 1 69 ? -56.156 -37.625 7.277 1 17.03 69 GLU A C 1
ATOM 521 O O . GLU A 1 69 ? -55.031 -38.094 7.102 1 17.03 69 GLU A O 1
ATOM 526 N N . GLN A 1 70 ? -57.25 -37.844 6.457 1 16.86 70 GLN A N 1
ATOM 527 C CA . GLN A 1 70 ? -57.469 -39.25 6.195 1 16.86 70 GLN A CA 1
ATOM 528 C C . GLN A 1 70 ? -56.562 -39.75 5.066 1 16.86 70 GLN A C 1
ATOM 530 O O . GLN A 1 70 ? -57.031 -40.25 4.047 1 16.86 70 GLN A O 1
ATOM 535 N N . SER A 1 71 ? -55.531 -38.875 4.758 1 18.25 71 SER A N 1
ATOM 536 C CA . SER A 1 71 ? -55.156 -39.25 3.398 1 18.25 71 SER A CA 1
ATOM 537 C C . SER A 1 71 ? -54.906 -40.75 3.291 1 18.25 71 SER A C 1
ATOM 539 O O . SER A 1 71 ? -54.312 -41.375 4.172 1 18.25 71 SER A O 1
ATOM 541 N N . TYR A 1 72 ? -55.875 -41.406 2.596 1 18.3 72 TYR A N 1
ATOM 542 C CA . TYR A 1 72 ? -56.094 -42.781 2.143 1 18.3 72 TYR A CA 1
ATOM 543 C C . TYR A 1 72 ? -54.844 -43.375 1.518 1 18.3 72 TYR A C 1
ATOM 545 O O . TYR A 1 72 ? -54.25 -42.781 0.634 1 18.3 72 TYR A O 1
ATOM 553 N N . PHE A 1 73 ? -54.125 -44.062 2.357 1 18.83 73 PHE A N 1
ATOM 554 C CA . PHE A 1 73 ? -52.875 -44.812 2.137 1 18.83 73 PHE A CA 1
ATOM 555 C C . PHE A 1 73 ? -53 -45.75 0.965 1 18.83 73 PHE A C 1
ATOM 557 O O . PHE A 1 73 ? -52.125 -46.562 0.712 1 18.83 73 PHE A O 1
ATOM 564 N N . GLN A 1 74 ? -54.031 -45.438 0.071 1 19.58 74 GLN A N 1
ATOM 565 C CA . GLN A 1 74 ? -54.219 -46.719 -0.646 1 19.58 74 GLN A CA 1
ATOM 566 C C . GLN A 1 74 ? -52.906 -47.219 -1.231 1 19.58 74 GLN A C 1
ATOM 568 O O . GLN A 1 74 ? -52.125 -46.406 -1.781 1 19.58 74 GLN A O 1
ATOM 573 N N . PRO A 1 75 ? -52.531 -48.438 -0.814 1 19.16 75 PRO A N 1
ATOM 574 C CA . PRO A 1 75 ? -51.25 -49.094 -1.002 1 19.16 75 PRO A CA 1
ATOM 575 C C . PRO A 1 75 ? -50.875 -49.281 -2.475 1 19.16 75 PRO A C 1
ATOM 577 O O . PRO A 1 75 ? -51.594 -49.938 -3.221 1 19.16 75 PRO A O 1
ATOM 580 N N . ARG A 1 76 ? -50.844 -48.125 -3.225 1 21.44 76 ARG A N 1
ATOM 581 C CA . ARG A 1 76 ? -50.844 -48.438 -4.648 1 21.44 76 ARG A CA 1
ATOM 582 C C . ARG A 1 76 ? -49.906 -49.594 -4.961 1 21.44 76 ARG A C 1
ATOM 584 O O . ARG A 1 76 ? -48.906 -49.781 -4.277 1 21.44 76 ARG A O 1
ATOM 591 N N . PRO A 1 77 ? -50.438 -50.375 -5.953 1 20.19 77 PRO A N 1
ATOM 592 C CA . PRO A 1 77 ? -50.031 -51.688 -6.449 1 20.19 77 PRO A CA 1
ATOM 593 C C . PRO A 1 77 ? -48.531 -51.75 -6.781 1 20.19 77 PRO A C 1
ATOM 595 O O . PRO A 1 77 ? -47.906 -50.719 -7.039 1 20.19 77 PRO A O 1
ATOM 598 N N . THR A 1 78 ? -47.875 -52.906 -6.465 1 22.05 78 THR A N 1
ATOM 599 C CA . THR A 1 78 ? -46.531 -53.469 -6.309 1 22.05 78 THR A CA 1
ATOM 600 C C 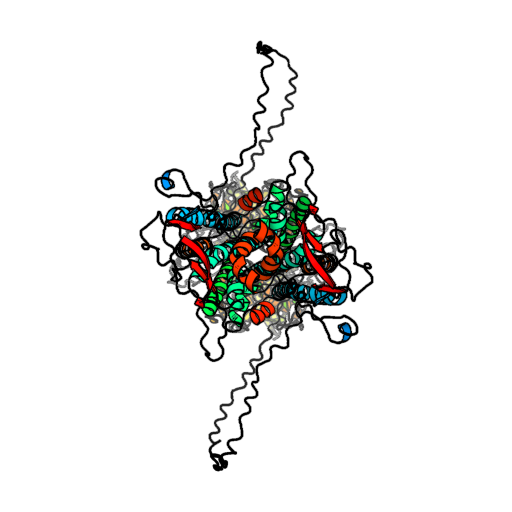. THR A 1 78 ? -45.75 -53.375 -7.613 1 22.05 78 THR A C 1
ATOM 602 O O . THR A 1 78 ? -44.688 -54 -7.742 1 22.05 78 THR A O 1
ATOM 605 N N . GLY A 1 79 ? -46.281 -52.562 -8.594 1 21.69 79 GLY A N 1
ATOM 606 C CA . GLY A 1 79 ? -45.875 -52.906 -9.953 1 21.69 79 GLY A CA 1
ATOM 607 C C . GLY A 1 79 ? -44.375 -52.969 -10.109 1 21.69 79 GLY 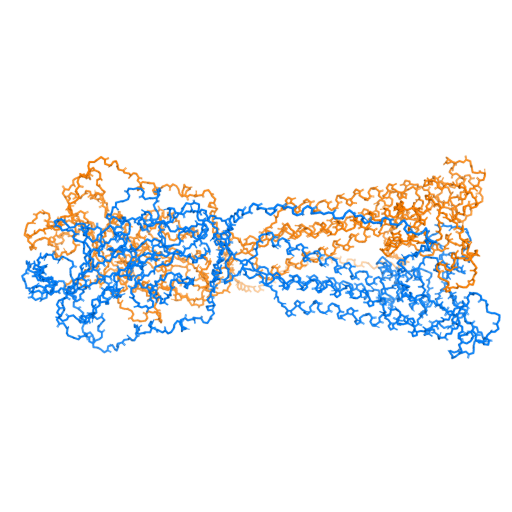A C 1
ATOM 608 O O . GLY A 1 79 ? -43.625 -52.469 -9.258 1 21.69 79 GLY A O 1
ATOM 609 N N . ALA A 1 80 ? -43.906 -53.844 -11.219 1 24.64 80 ALA A N 1
ATOM 610 C CA . ALA A 1 80 ? -42.625 -54.375 -11.656 1 24.64 80 ALA A CA 1
ATOM 611 C C . ALA A 1 80 ? -41.594 -53.25 -11.82 1 24.64 80 ALA A C 1
ATOM 613 O O . ALA A 1 80 ? -41.812 -52.281 -12.562 1 24.64 80 ALA A O 1
ATOM 614 N N . SER A 1 81 ? -41.125 -52.812 -10.703 1 23.42 81 SER A N 1
ATOM 615 C CA . SER A 1 81 ? -40.188 -51.719 -10.594 1 23.42 81 SER A CA 1
ATOM 616 C C . SER A 1 81 ? -39.125 -51.781 -11.68 1 23.42 81 SER A C 1
ATOM 618 O O . SER A 1 81 ? -38.312 -52.719 -11.695 1 23.42 81 SER A O 1
ATOM 620 N N . GLN A 1 82 ? -39.656 -51.75 -12.984 1 22.77 82 GLN A N 1
ATOM 621 C CA . GLN A 1 82 ? -38.625 -51.594 -14.016 1 22.77 82 GLN A CA 1
ATOM 622 C C . GLN A 1 82 ? -37.625 -50.531 -13.625 1 22.77 82 GLN A C 1
ATOM 624 O O . GLN A 1 82 ? -37.969 -49.375 -13.461 1 22.77 82 GLN A O 1
ATOM 629 N N . ARG A 1 83 ? -36.812 -50.969 -12.766 1 24.89 83 ARG A N 1
ATOM 630 C CA . ARG A 1 83 ? -35.688 -50.094 -12.352 1 24.89 83 ARG A CA 1
ATOM 631 C C . ARG A 1 83 ? -35.156 -49.281 -13.531 1 24.89 83 ARG A C 1
ATOM 633 O O . ARG A 1 83 ? -34.625 -49.844 -14.484 1 24.89 83 ARG A O 1
ATOM 640 N N . ALA A 1 84 ? -35.969 -48.344 -13.852 1 27.41 84 ALA A N 1
ATOM 641 C CA . ALA A 1 84 ? -35.406 -47.344 -14.75 1 27.41 84 ALA A CA 1
ATOM 642 C C . ALA A 1 84 ? -33.969 -46.969 -14.336 1 27.41 84 ALA A C 1
ATOM 644 O O . ALA A 1 84 ? -33.75 -46.438 -13.242 1 27.41 84 ALA A O 1
ATOM 645 N N . SER A 1 85 ? -33.188 -48.094 -14.406 1 21.92 85 SER A N 1
ATOM 646 C CA . SER A 1 85 ? -31.781 -47.75 -14.258 1 21.92 85 SER A CA 1
ATOM 647 C C . SER A 1 85 ? -31.469 -46.344 -14.742 1 21.92 85 SER A C 1
ATOM 649 O O . SER A 1 85 ? -31.625 -46.031 -15.922 1 21.92 85 SER A O 1
ATOM 651 N N . THR A 1 86 ? -32.125 -45.438 -14.125 1 28.58 86 THR A N 1
ATOM 652 C CA . THR A 1 86 ? -31.781 -44.031 -14.367 1 28.58 86 THR A CA 1
ATOM 653 C C . THR A 1 86 ? -30.266 -43.875 -14.492 1 28.58 86 THR A C 1
ATOM 655 O O . THR A 1 86 ? -29.594 -43.562 -13.516 1 28.58 86 THR A O 1
ATOM 658 N N . GLY A 1 87 ? -29.625 -45 -14.805 1 25.52 87 GLY A N 1
ATOM 659 C CA . GLY A 1 87 ? -28.219 -44.781 -15.023 1 25.52 87 GLY A CA 1
ATOM 660 C C . GLY A 1 87 ? -27.922 -43.5 -15.781 1 25.52 87 GLY A C 1
ATOM 661 O O . GLY A 1 87 ? -28.531 -43.25 -16.828 1 25.52 87 GLY A O 1
ATOM 662 N N . ILE A 1 88 ? -27.922 -42.438 -15.078 1 30.94 88 ILE A N 1
ATOM 663 C CA . ILE A 1 88 ? -27.344 -41.281 -15.75 1 30.94 88 ILE A CA 1
ATOM 664 C C . ILE A 1 88 ? -26.391 -41.75 -16.844 1 30.94 88 ILE A C 1
ATOM 666 O O . ILE A 1 88 ? -25.344 -42.344 -16.547 1 30.94 88 ILE A O 1
ATOM 670 N N . SER A 1 89 ? -26.953 -42.406 -17.812 1 28.05 89 SER A N 1
ATOM 671 C CA . SER A 1 89 ? -26.094 -42.562 -18.969 1 28.05 89 SER A CA 1
ATOM 672 C C . SER A 1 89 ? -25.203 -41.344 -19.172 1 28.05 89 SER A C 1
ATOM 674 O O . SER A 1 89 ? -25.703 -40.219 -19.297 1 28.05 89 SER A O 1
ATOM 676 N N . ILE A 1 90 ? -24.234 -41.219 -18.328 1 32.25 90 ILE A N 1
ATOM 677 C CA . ILE A 1 90 ? -23.281 -40.219 -18.828 1 32.25 90 ILE A CA 1
ATOM 678 C C . ILE A 1 90 ? -23.375 -40.125 -20.359 1 32.25 90 ILE A C 1
ATOM 680 O O . ILE A 1 90 ? -23.312 -41.156 -21.047 1 32.25 90 ILE A O 1
ATOM 684 N N . PRO A 1 91 ? -24.219 -39.219 -20.797 1 33.81 91 PRO A N 1
ATOM 685 C CA . PRO A 1 91 ? -24.266 -39.125 -22.266 1 33.81 91 PRO A CA 1
ATOM 686 C C . PRO A 1 91 ? -23.047 -39.75 -22.938 1 33.81 91 PRO A C 1
ATOM 688 O O . PRO A 1 91 ? -21.984 -39.844 -22.328 1 33.81 91 PRO A O 1
ATOM 691 N N . SER A 1 92 ? -23.281 -40.719 -23.797 1 35.84 92 SER A N 1
ATOM 692 C CA . SER A 1 92 ? -22.266 -41.281 -24.672 1 35.84 92 SER A CA 1
ATOM 693 C C . SER A 1 92 ? -21.125 -40.312 -24.906 1 35.84 92 SER A C 1
ATOM 695 O O . SER A 1 92 ? -21.328 -39.25 -25.453 1 35.84 92 SER A O 1
ATOM 697 N N . VAL A 1 93 ? -20.266 -40.094 -23.969 1 41.97 93 VAL A N 1
ATOM 698 C CA . VAL A 1 93 ? -19.016 -39.344 -24.125 1 41.97 93 VAL A CA 1
ATOM 699 C C . VAL A 1 93 ? -18.578 -39.375 -25.594 1 41.97 93 VAL A C 1
ATOM 701 O O . VAL A 1 93 ? -18.656 -40.438 -26.25 1 41.97 93 VAL A O 1
ATOM 704 N N . ALA A 1 94 ? -18.594 -38.281 -26.266 1 49.03 94 ALA A N 1
ATOM 705 C CA . ALA A 1 94 ? -18.047 -38.031 -27.594 1 49.03 94 ALA A CA 1
ATOM 706 C C . ALA A 1 94 ? -16.922 -39 -27.938 1 49.03 94 ALA A C 1
ATOM 708 O O . ALA A 1 94 ? -16.109 -39.312 -27.078 1 49.03 94 ALA A O 1
ATOM 709 N N . SER A 1 95 ? -17.188 -39.688 -28.906 1 62.47 95 SER A N 1
ATOM 710 C CA . SER A 1 95 ? -16.219 -40.625 -29.469 1 62.47 95 SER A CA 1
ATOM 711 C C . SER A 1 95 ? -14.805 -40.031 -29.453 1 62.47 95 SER A C 1
ATOM 713 O O . SER A 1 95 ? -14.609 -38.875 -29.781 1 62.47 95 SER A O 1
ATOM 715 N N . SER A 1 96 ? -13.984 -40.594 -28.656 1 78.19 96 SER A N 1
ATOM 716 C CA . SER A 1 96 ? -12.578 -40.219 -28.516 1 78.19 96 SER A CA 1
ATOM 717 C C . SER A 1 96 ? -11.891 -40.188 -29.875 1 78.19 96 SER A C 1
ATOM 719 O O . SER A 1 96 ? -12.344 -40.812 -30.828 1 78.19 96 SER A O 1
ATOM 721 N N . PRO A 1 97 ? -11.062 -39.281 -30.078 1 78.25 97 PRO A N 1
ATOM 722 C CA . PRO A 1 97 ? -10.359 -39.156 -31.359 1 78.25 97 PRO A CA 1
ATOM 723 C C . PRO A 1 97 ? -9.781 -40.469 -31.844 1 78.25 97 PRO A C 1
ATOM 725 O O . PRO A 1 97 ? -9.484 -40.625 -33.031 1 78.25 97 PRO A O 1
ATOM 728 N N . TRP A 1 98 ? -9.703 -41.5 -30.953 1 81.5 98 TRP A N 1
ATOM 729 C CA . TRP A 1 98 ? -9.031 -42.75 -31.344 1 81.5 98 TRP A CA 1
ATOM 730 C C . TRP A 1 98 ? -10.047 -43.844 -31.641 1 81.5 98 TRP A C 1
ATOM 732 O O . TRP A 1 98 ? -9.672 -44.938 -32.031 1 81.5 98 TRP A O 1
ATOM 742 N N . GLU A 1 99 ? -11.352 -43.562 -31.594 1 78.88 99 GLU A N 1
ATOM 743 C CA . GLU A 1 99 ? -12.375 -44.562 -31.875 1 78.88 99 GLU A CA 1
ATOM 744 C C . GLU A 1 99 ? -12.742 -44.562 -33.375 1 78.88 99 GLU A C 1
ATOM 746 O O . GLU A 1 99 ? -13.203 -43.562 -33.906 1 78.88 99 GLU A O 1
ATOM 751 N N . HIS A 1 100 ? -12.312 -45.656 -34 1 79.94 100 HIS A N 1
ATOM 752 C CA . HIS A 1 100 ? -12.648 -45.812 -35.406 1 79.94 100 HIS A CA 1
ATOM 753 C C . HIS A 1 100 ? -13.633 -46.969 -35.594 1 79.94 100 HIS A C 1
ATOM 755 O O . HIS A 1 100 ? -13.453 -48.062 -35.031 1 79.94 100 HIS A O 1
ATOM 761 N N . LYS A 1 101 ? -14.828 -46.781 -36.125 1 76.25 101 LYS A N 1
ATOM 762 C CA . LYS A 1 101 ? -15.844 -47.812 -36.312 1 76.25 101 LYS A CA 1
ATOM 763 C C . LYS A 1 101 ? -16.156 -48.031 -37.781 1 76.25 101 LYS A C 1
ATOM 765 O O . LYS A 1 101 ? -16.094 -47.094 -38.594 1 76.25 101 LYS A O 1
ATOM 770 N N . LEU A 1 102 ? -16.234 -49.344 -38.094 1 71.5 102 LEU A N 1
ATOM 771 C CA . LEU A 1 102 ? -16.719 -49.688 -39.406 1 71.5 102 LEU A CA 1
ATOM 772 C C . LEU A 1 102 ? -18.25 -49.656 -39.469 1 71.5 102 LEU A C 1
ATOM 774 O O . LEU A 1 102 ? -18.906 -50.469 -38.812 1 71.5 102 LEU A O 1
ATOM 778 N N . ASN A 1 103 ? -18.734 -48.625 -39.938 1 64.25 103 ASN A N 1
ATOM 779 C CA . ASN A 1 103 ? -20.188 -48.5 -40.031 1 64.25 103 ASN A CA 1
ATOM 780 C C . ASN A 1 103 ? -20.734 -49.25 -41.25 1 64.25 103 ASN A C 1
ATOM 782 O O . ASN A 1 103 ? -19.984 -49.562 -42.156 1 64.25 103 ASN A O 1
ATOM 786 N N . GLU A 1 104 ? -22 -49.75 -41.219 1 59.53 104 GLU A N 1
ATOM 787 C CA . GLU A 1 104 ? -22.703 -50.531 -42.25 1 59.53 104 GLU A CA 1
ATOM 788 C C . GLU A 1 104 ? -22.531 -49.938 -43.625 1 59.53 104 GLU A C 1
ATOM 790 O O . GLU A 1 104 ? -22.469 -50.656 -44.625 1 59.53 104 GLU A O 1
ATOM 795 N N . LYS A 1 105 ? -22.531 -48.75 -43.75 1 60.16 105 LYS A N 1
ATOM 796 C CA . LYS A 1 105 ? -22.453 -48.094 -45.062 1 60.16 105 LYS A CA 1
ATOM 797 C C . LYS A 1 105 ? -21.125 -48.406 -45.75 1 60.16 105 LYS A C 1
ATOM 799 O O . LYS A 1 105 ? -21.031 -48.344 -47 1 60.16 105 LYS A O 1
ATOM 804 N N . HIS A 1 106 ? -20.141 -48.688 -45.031 1 60.78 106 HIS A N 1
ATOM 805 C CA . HIS A 1 106 ? -18.812 -48.938 -45.562 1 60.78 106 HIS A CA 1
ATOM 806 C C . HIS A 1 106 ? -18.656 -50.406 -45.906 1 60.78 106 HIS A C 1
ATOM 808 O O . HIS A 1 106 ? -17.672 -50.781 -46.562 1 60.78 106 HIS A O 1
ATOM 814 N N . ILE A 1 107 ? -19.562 -51.406 -45.469 1 60.75 107 ILE A N 1
ATOM 815 C CA . ILE A 1 107 ? -19.484 -52.844 -45.625 1 60.75 107 ILE A CA 1
ATOM 816 C C . ILE A 1 107 ? -19.969 -53.219 -47.031 1 60.75 107 ILE A C 1
ATOM 818 O O . ILE A 1 107 ? -19.984 -54.406 -47.406 1 60.75 107 ILE A O 1
ATOM 822 N N . ARG A 1 108 ? -20.469 -52.5 -47.969 1 52.19 108 ARG A N 1
ATOM 823 C CA . ARG A 1 108 ? -21.078 -53.062 -49.156 1 52.19 108 ARG A CA 1
ATOM 824 C C . ARG A 1 108 ? -20.297 -54.281 -49.688 1 52.19 108 ARG A C 1
ATOM 826 O O . ARG A 1 108 ? -20.875 -55.312 -49.969 1 52.19 108 ARG A O 1
ATOM 833 N N . SER A 1 109 ? -19.25 -54.125 -50.719 1 46.09 109 SER A N 1
ATOM 834 C CA . SER A 1 109 ? -18.672 -55.219 -51.531 1 46.09 109 SER A CA 1
ATOM 835 C C . SER A 1 109 ? -17.578 -55.969 -50.75 1 46.09 109 SER A C 1
ATOM 837 O O . SER A 1 109 ? -16.844 -56.75 -51.344 1 46.09 109 SER A O 1
ATOM 839 N N . ALA A 1 110 ? -16.984 -55.5 -49.844 1 48.03 110 ALA A N 1
ATOM 840 C CA . ALA A 1 110 ? -15.719 -56.156 -49.5 1 48.03 110 ALA A CA 1
ATOM 841 C C . ALA A 1 110 ? -15.945 -57.594 -49 1 48.03 110 ALA A C 1
ATOM 843 O O . ALA A 1 110 ? -16.922 -57.844 -48.281 1 48.03 110 ALA A O 1
ATOM 844 N N . PRO A 1 111 ? -15.211 -58.562 -49.625 1 47.81 111 PRO A N 1
ATOM 845 C CA . PRO A 1 111 ? -15.273 -59.969 -49.188 1 47.81 111 PRO A CA 1
ATOM 846 C C . PRO A 1 111 ? -15.391 -60.094 -47.688 1 47.81 111 PRO A C 1
ATOM 848 O O . PRO A 1 111 ? -15.273 -59.125 -46.938 1 47.81 111 PRO A O 1
ATOM 851 N N . THR A 1 112 ? -14.453 -61.281 -47 1 47.12 112 THR A N 1
ATOM 852 C CA . THR A 1 112 ? -14.344 -61.906 -45.719 1 47.12 112 THR A CA 1
ATOM 853 C C . THR A 1 112 ? -14.086 -60.875 -44.625 1 47.12 112 THR A C 1
ATOM 855 O O . THR A 1 112 ? -13.031 -60.25 -44.594 1 47.12 112 THR A O 1
ATOM 858 N N . THR A 1 113 ? -14.883 -60.094 -44.062 1 52.12 113 THR A N 1
ATOM 859 C CA . THR A 1 113 ? -15.039 -59.031 -43.062 1 52.12 113 THR A CA 1
ATOM 860 C C . THR A 1 113 ? -14.375 -59.438 -41.75 1 52.12 113 THR A C 1
ATOM 862 O O . THR A 1 113 ? -14.93 -60.219 -41 1 52.12 113 THR A O 1
ATOM 865 N N . THR A 1 114 ? -13.141 -59.625 -41.688 1 61.31 114 THR A N 1
ATOM 866 C CA . THR A 1 114 ? -12.547 -60 -40.406 1 61.31 114 THR A CA 1
ATOM 867 C C . THR A 1 114 ? -12.828 -58.938 -39.344 1 61.31 114 THR A C 1
ATOM 869 O O . THR A 1 114 ? -13.039 -57.75 -39.688 1 61.31 114 THR A O 1
ATOM 872 N N . GLU A 1 115 ? -13.312 -59.219 -38.156 1 75 115 GLU A N 1
ATOM 873 C CA . GLU A 1 115 ? -13.672 -58.5 -36.938 1 75 115 GLU A CA 1
ATOM 874 C C . GLU A 1 115 ? -12.594 -57.5 -36.562 1 75 115 GLU A C 1
ATOM 876 O O . GLU A 1 115 ? -12.844 -56.562 -35.781 1 75 115 GLU A O 1
ATOM 881 N N . THR A 1 116 ? -11.453 -57.375 -37.312 1 85 116 THR A N 1
ATOM 882 C CA . THR A 1 116 ? -10.344 -56.531 -36.875 1 85 116 THR A CA 1
ATOM 883 C C . THR A 1 116 ? -10.219 -55.281 -37.719 1 85 116 THR A C 1
ATOM 885 O O . THR A 1 116 ? -9.477 -54.375 -37.406 1 85 116 THR A O 1
ATOM 888 N N . VAL A 1 117 ? -10.992 -55.188 -38.875 1 86.12 117 VAL A N 1
ATOM 889 C CA . VAL A 1 117 ? -10.852 -54.062 -39.781 1 86.12 117 VAL A CA 1
ATOM 890 C C . VAL A 1 117 ? -11.664 -52.875 -39.312 1 86.12 117 VAL A C 1
ATOM 892 O O . VAL A 1 117 ? -12.797 -53.031 -38.844 1 86.12 117 VAL A O 1
ATOM 895 N N . ARG A 1 118 ? -11.039 -51.688 -39.281 1 88.62 118 ARG A N 1
ATOM 896 C CA . ARG A 1 118 ? -11.688 -50.438 -38.906 1 88.62 118 ARG A CA 1
ATOM 897 C C . ARG A 1 118 ? -11.562 -49.406 -40.031 1 88.62 118 ARG A C 1
ATOM 899 O O . ARG A 1 118 ? -10.688 -49.531 -40.906 1 88.62 118 ARG A O 1
ATOM 906 N N . TYR A 1 119 ? -12.539 -48.5 -40.031 1 88 119 TYR A N 1
ATOM 907 C CA . TYR A 1 119 ? -12.562 -47.469 -41.094 1 88 119 TYR A CA 1
ATOM 908 C C . TYR A 1 119 ? -12.016 -46.156 -40.562 1 88 119 TYR A C 1
ATOM 910 O O . TYR A 1 119 ? -12.469 -45.656 -39.531 1 88 119 TYR A O 1
ATOM 918 N N . PHE A 1 120 ? -11.016 -45.594 -41.25 1 88.69 120 PHE A N 1
ATOM 919 C CA . PHE A 1 120 ? -10.398 -44.344 -40.875 1 88.69 120 PHE A CA 1
ATOM 920 C C . PHE A 1 120 ? -10.891 -43.219 -41.781 1 88.69 120 PHE A C 1
ATOM 922 O O . PHE A 1 120 ? -10.75 -43.281 -43 1 88.69 120 PHE A O 1
ATOM 929 N N . ASP A 1 121 ? -11.625 -42.25 -41.188 1 88.25 121 ASP A N 1
ATOM 930 C CA . ASP A 1 121 ? -12.016 -41 -41.844 1 88.25 121 ASP A CA 1
ATOM 931 C C . ASP A 1 121 ? -11.25 -39.812 -41.281 1 88.25 121 ASP A C 1
ATOM 933 O O . ASP A 1 121 ? -11.5 -39.406 -40.125 1 88.25 121 ASP A O 1
ATOM 937 N N . PRO A 1 122 ? -10.352 -39.25 -42.062 1 88.25 122 PRO A N 1
ATOM 938 C CA . PRO A 1 122 ? -9.539 -38.156 -41.531 1 88.25 122 PRO A CA 1
ATOM 939 C C . PRO A 1 122 ? -10.375 -36.938 -41.125 1 88.25 122 PRO A C 1
ATOM 941 O O . PRO A 1 122 ? -10.016 -36.25 -40.188 1 88.25 122 PRO A O 1
ATOM 944 N N . ARG A 1 123 ? -11.484 -36.625 -41.75 1 89.56 123 ARG A N 1
ATOM 945 C CA . ARG A 1 123 ? -12.312 -35.469 -41.406 1 89.56 123 ARG A CA 1
ATOM 946 C C . ARG A 1 123 ? -13 -35.688 -40.062 1 89.56 123 ARG A C 1
ATOM 948 O O . ARG A 1 123 ? -13.086 -34.75 -39.25 1 89.56 123 ARG A O 1
ATOM 955 N N . ARG A 1 124 ? -13.453 -36.812 -39.812 1 88.88 124 ARG A N 1
ATOM 956 C CA . ARG A 1 124 ? -14.102 -37.094 -38.531 1 88.88 124 ARG A CA 1
ATOM 957 C C . ARG A 1 124 ? -13.094 -37.094 -37.375 1 88.88 124 ARG A C 1
ATOM 959 O O . ARG A 1 124 ? -13.398 -36.625 -36.281 1 88.88 124 ARG A O 1
ATOM 966 N N . GLN A 1 125 ? -11.945 -37.688 -37.656 1 91.19 125 GLN A N 1
ATOM 967 C CA . GLN A 1 125 ? -10.898 -37.625 -36.625 1 91.19 125 GLN A CA 1
ATOM 968 C C . GLN A 1 125 ? -10.469 -36.219 -36.312 1 91.19 125 GLN A C 1
ATOM 970 O O . GLN A 1 125 ? -10.281 -35.844 -35.156 1 91.19 125 GLN A O 1
ATOM 975 N N . THR A 1 126 ? -10.352 -35.438 -37.406 1 92.06 126 THR A N 1
ATOM 976 C CA . THR A 1 126 ? -9.945 -34.031 -37.219 1 92.06 126 THR A CA 1
ATOM 977 C C . THR A 1 126 ? -10.969 -33.281 -36.375 1 92.06 126 THR A C 1
ATOM 979 O O . THR A 1 126 ? -10.594 -32.5 -35.5 1 92.06 126 THR A O 1
ATOM 982 N N . ARG A 1 127 ? -12.195 -33.5 -36.562 1 92.38 127 ARG A N 1
ATOM 983 C CA . ARG A 1 127 ? -13.242 -32.844 -35.812 1 92.38 127 ARG A CA 1
ATOM 984 C C . ARG A 1 127 ? -13.219 -33.281 -34.344 1 92.38 127 ARG A C 1
ATOM 986 O O . ARG A 1 127 ? -13.391 -32.469 -33.438 1 92.38 127 ARG A O 1
ATOM 993 N N . ARG A 1 128 ? -12.953 -34.5 -34.094 1 91 128 ARG A N 1
ATOM 994 C CA . ARG A 1 128 ? -12.93 -35.031 -32.719 1 91 128 ARG A CA 1
ATOM 995 C C . ARG A 1 128 ? -11.688 -34.531 -31.984 1 91 128 ARG A C 1
ATOM 997 O O . ARG A 1 128 ? -11.758 -34.25 -30.781 1 91 128 ARG A O 1
ATOM 1004 N N . VAL A 1 129 ? -10.578 -34.594 -32.719 1 91.69 129 VAL A N 1
ATOM 1005 C CA . VAL A 1 129 ? -9.367 -34.062 -32.094 1 91.69 129 VAL A CA 1
ATOM 1006 C C . VAL A 1 129 ? -9.562 -32.562 -31.766 1 91.69 129 VAL A C 1
ATOM 1008 O O . VAL A 1 129 ? -9.18 -32.125 -30.688 1 91.69 129 VAL A O 1
ATOM 1011 N N . PHE A 1 130 ? -10.164 -31.828 -32.656 1 93.56 130 PHE A N 1
ATOM 1012 C CA . PHE A 1 130 ? -10.43 -30.422 -32.469 1 93.56 130 PHE A CA 1
ATOM 1013 C C . PHE A 1 130 ? -11.328 -30.203 -31.25 1 93.56 130 PHE A C 1
ATOM 1015 O O . PHE A 1 130 ? -11.055 -29.344 -30.406 1 93.56 130 PHE A O 1
ATOM 1022 N N . LEU A 1 131 ? -12.344 -30.984 -31.109 1 91.75 131 LEU A N 1
ATOM 1023 C CA . LEU A 1 131 ? -13.297 -30.828 -30.016 1 91.75 131 LEU A CA 1
ATOM 1024 C C . LEU A 1 131 ? -12.648 -31.188 -28.672 1 91.75 131 LEU A C 1
ATOM 1026 O O . LEU A 1 131 ? -12.93 -30.531 -27.656 1 91.75 131 LEU A O 1
ATOM 1030 N N . ASP A 1 132 ? -11.828 -32.125 -28.641 1 89.69 132 ASP A N 1
ATOM 1031 C CA . ASP A 1 132 ? -11.141 -32.5 -27.422 1 89.69 132 ASP A CA 1
ATOM 1032 C C . ASP A 1 132 ? -10.164 -31.406 -26.969 1 89.69 132 ASP A C 1
ATOM 1034 O O . ASP A 1 132 ? -10.094 -31.078 -25.781 1 89.69 132 ASP A O 1
ATOM 1038 N N . CYS A 1 133 ? -9.422 -30.938 -27.875 1 91.12 133 CYS A N 1
ATOM 1039 C CA . CYS A 1 133 ? -8.477 -29.875 -27.547 1 91.12 133 CYS A CA 1
ATOM 1040 C C . CYS A 1 133 ? -9.203 -28.578 -27.219 1 91.12 133 CYS A C 1
ATOM 1042 O O . CYS A 1 133 ? -8.742 -27.812 -26.375 1 91.12 133 CYS A O 1
ATOM 1044 N N . LEU A 1 134 ? -10.352 -28.391 -27.859 1 93.12 134 LEU A N 1
ATOM 1045 C CA . LEU A 1 134 ? -11.133 -27.188 -27.609 1 93.12 134 LEU A CA 1
ATOM 1046 C C . LEU A 1 134 ? -11.695 -27.188 -26.203 1 93.12 134 LEU A C 1
ATOM 1048 O O . LEU A 1 134 ? -11.773 -26.125 -25.562 1 93.12 134 LEU A O 1
ATOM 1052 N N . PHE A 1 135 ? -12.039 -28.281 -25.703 1 90.69 135 PHE A N 1
ATOM 1053 C CA . PHE A 1 135 ? -12.57 -28.375 -24.344 1 90.69 135 PHE A CA 1
ATOM 1054 C C . PHE A 1 135 ? -11.531 -27.953 -23.328 1 90.69 135 PHE A C 1
ATOM 1056 O O . PHE A 1 135 ? -11.836 -27.219 -22.375 1 90.69 135 PHE A O 1
ATOM 1063 N N . MET A 1 136 ? -10.336 -28.375 -23.484 1 90.56 136 MET A N 1
ATOM 1064 C CA . MET A 1 136 ? -9.266 -27.984 -22.562 1 90.56 136 MET A CA 1
A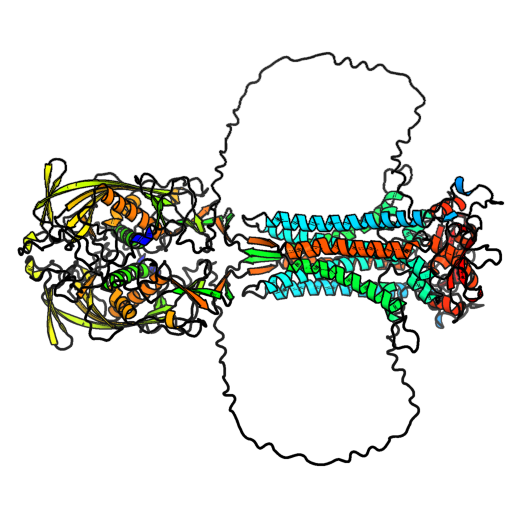TOM 1065 C C . MET A 1 136 ? -8.938 -26.5 -22.719 1 90.56 136 MET A C 1
ATOM 1067 O O . MET A 1 136 ? -8.578 -25.844 -21.75 1 90.56 136 MET A O 1
ATOM 1071 N N . TRP A 1 137 ? -9.047 -26.047 -23.938 1 94.12 137 TRP A N 1
ATOM 1072 C CA . TRP A 1 137 ? -8.812 -24.641 -24.203 1 94.12 137 TRP A CA 1
ATOM 1073 C C . TRP A 1 137 ? -9.836 -23.766 -23.484 1 94.12 137 TRP A C 1
ATOM 1075 O O . TRP A 1 137 ? -9.5 -22.703 -22.969 1 94.12 137 TRP A O 1
ATOM 1085 N N . PHE A 1 138 ? -11.086 -24.281 -23.297 1 94.44 138 PHE A N 1
ATOM 1086 C CA . PHE A 1 138 ? -12.117 -23.531 -22.609 1 94.44 138 PHE A CA 1
ATOM 1087 C C . PHE A 1 138 ? -11.797 -23.422 -21.109 1 94.44 138 PHE A C 1
ATOM 1089 O O . PHE A 1 138 ? -12.156 -22.422 -20.469 1 94.44 138 PHE A O 1
ATOM 1096 N N . TRP A 1 139 ? -11.07 -24.359 -20.641 1 92.62 139 TRP A N 1
ATOM 1097 C CA . TRP A 1 139 ? -10.625 -24.281 -19.25 1 92.62 139 TRP A CA 1
ATOM 1098 C C . TRP A 1 139 ? -9.617 -23.156 -19.062 1 92.62 139 TRP A C 1
ATOM 1100 O O . TRP A 1 139 ? -9.648 -22.438 -18.062 1 92.62 139 TRP A O 1
ATOM 1110 N N . THR A 1 140 ? -8.773 -23 -19.969 1 93.12 140 THR A N 1
ATOM 1111 C CA . THR A 1 140 ? -7.801 -21.922 -19.906 1 93.12 140 THR A CA 1
ATOM 1112 C C . THR A 1 140 ? -8.492 -20.562 -20.016 1 93.12 140 THR A C 1
ATOM 1114 O O . THR A 1 140 ? -8.156 -19.625 -19.281 1 93.12 140 THR A O 1
ATOM 1117 N N . VAL A 1 141 ? -9.5 -20.516 -20.875 1 95.94 141 VAL A N 1
ATOM 1118 C CA . VAL A 1 141 ? -10.25 -19.266 -21.016 1 95.94 141 VAL A CA 1
ATOM 1119 C C . VAL A 1 141 ? -11 -18.969 -19.719 1 95.94 141 VAL A C 1
ATOM 1121 O O . VAL A 1 141 ? -11.062 -17.812 -19.297 1 95.94 141 VAL A O 1
ATOM 1124 N N . GLY A 1 142 ? -11.531 -20.016 -19.172 1 96.25 142 GLY A N 1
ATOM 1125 C CA . GLY A 1 142 ? -12.242 -19.844 -17.922 1 96.25 142 GLY A CA 1
ATOM 1126 C C . GLY A 1 142 ? -11.352 -19.328 -16.797 1 96.25 142 GLY A C 1
ATOM 1127 O O . GLY A 1 142 ? -11.758 -18.469 -16.016 1 96.25 142 GLY A O 1
ATOM 1128 N N . ILE A 1 143 ? -10.141 -19.812 -16.688 1 95.94 143 ILE A N 1
ATOM 1129 C CA . ILE A 1 143 ? -9.211 -19.406 -15.641 1 95.94 143 ILE A CA 1
ATOM 1130 C C . ILE A 1 143 ? -8.766 -17.969 -15.891 1 95.94 143 ILE A C 1
ATOM 1132 O O . ILE A 1 143 ? -8.672 -17.172 -14.953 1 95.94 143 ILE A O 1
ATOM 1136 N N . CYS A 1 144 ? -8.5 -17.625 -17.141 1 95.44 144 CYS A N 1
ATOM 1137 C CA . CYS A 1 144 ? -8.125 -16.266 -17.469 1 95.44 144 CYS A CA 1
ATOM 1138 C C . CYS A 1 144 ? -9.258 -15.297 -17.156 1 95.44 144 CYS A C 1
ATOM 1140 O O . CYS A 1 144 ? -9.016 -14.188 -16.672 1 95.44 144 CYS A O 1
ATOM 1142 N N . ALA A 1 145 ? -10.461 -15.719 -17.422 1 96.38 145 ALA A N 1
ATOM 1143 C CA . ALA A 1 145 ? -11.609 -14.891 -17.078 1 96.38 145 ALA A CA 1
ATOM 1144 C C . ALA A 1 145 ? -11.742 -14.727 -15.562 1 96.38 145 ALA A C 1
ATOM 1146 O O . ALA A 1 145 ? -12.094 -13.656 -15.078 1 96.38 145 ALA A O 1
ATOM 1147 N N . ALA A 1 146 ? -11.469 -15.805 -14.891 1 96.25 146 ALA A N 1
ATOM 1148 C CA . ALA A 1 146 ? -11.516 -15.734 -13.43 1 96.25 146 ALA A CA 1
ATOM 1149 C C . ALA A 1 146 ? -10.477 -14.758 -12.891 1 96.25 146 ALA A C 1
ATOM 1151 O O . ALA A 1 146 ? -10.734 -14.023 -11.938 1 96.25 146 ALA A O 1
ATOM 1152 N N . LEU A 1 147 ? -9.336 -14.789 -13.492 1 95.5 147 LEU A N 1
ATOM 1153 C CA . LEU A 1 147 ? -8.289 -13.852 -13.109 1 95.5 147 LEU A CA 1
ATOM 1154 C C . LEU A 1 147 ? -8.711 -12.414 -13.398 1 95.5 147 LEU A C 1
ATOM 1156 O O . LEU A 1 147 ? -8.547 -11.531 -12.547 1 95.5 147 LEU A O 1
ATOM 1160 N N . ALA A 1 148 ? -9.312 -12.219 -14.539 1 95.25 148 ALA A N 1
ATOM 1161 C CA . ALA A 1 148 ? -9.789 -10.891 -14.906 1 95.25 148 ALA A CA 1
ATOM 1162 C C . ALA A 1 148 ? -10.898 -10.422 -13.961 1 95.25 148 ALA A C 1
ATOM 1164 O O . ALA A 1 148 ? -10.914 -9.266 -13.539 1 95.25 148 ALA A O 1
ATOM 1165 N N . CYS A 1 149 ? -11.742 -11.375 -13.633 1 95.12 149 CYS A N 1
ATOM 1166 C CA . CYS A 1 149 ? -12.844 -11.047 -12.727 1 95.12 149 CYS A CA 1
ATOM 1167 C C . CYS A 1 149 ? -12.32 -10.711 -11.336 1 95.12 149 CYS A C 1
ATOM 1169 O O . CYS A 1 149 ? -12.844 -9.812 -10.672 1 95.12 149 CYS A O 1
ATOM 1171 N N . THR A 1 150 ? -11.352 -11.414 -10.922 1 94 150 THR A N 1
ATOM 1172 C CA . THR A 1 150 ? -10.758 -11.148 -9.617 1 94 150 THR A CA 1
ATOM 1173 C C . THR A 1 150 ? -10.102 -9.766 -9.586 1 94 150 THR A C 1
ATOM 1175 O O . THR A 1 150 ? -10.305 -8.992 -8.648 1 94 150 THR A O 1
ATOM 1178 N N . MET A 1 151 ? -9.359 -9.453 -10.578 1 93.81 151 MET A N 1
ATOM 1179 C CA . MET A 1 151 ? -8.695 -8.148 -10.641 1 93.81 151 MET A CA 1
ATOM 1180 C C . MET A 1 151 ? -9.719 -7.027 -10.758 1 93.81 151 MET A C 1
ATOM 1182 O O . MET A 1 151 ? -9.578 -5.984 -10.117 1 93.81 151 MET A O 1
ATOM 1186 N N . TYR A 1 152 ? -10.797 -7.285 -11.508 1 93.69 152 TYR A N 1
ATOM 1187 C CA . TYR A 1 152 ? -11.836 -6.277 -11.688 1 93.69 152 TYR A CA 1
ATOM 1188 C C . TYR A 1 152 ? -12.633 -6.07 -10.406 1 93.69 152 TYR A C 1
ATOM 1190 O O . TYR A 1 152 ? -12.922 -4.934 -10.023 1 93.69 152 TYR A O 1
ATOM 1198 N N . GLY A 1 153 ? -12.977 -7.133 -9.781 1 92.12 153 GLY A N 1
ATOM 1199 C CA . GLY A 1 153 ? -13.727 -7.039 -8.539 1 92.12 153 GLY A CA 1
ATOM 1200 C C . GLY A 1 153 ? -13 -6.266 -7.457 1 92.12 153 GLY A C 1
ATOM 1201 O O . GLY A 1 153 ? -13.594 -5.406 -6.797 1 92.12 153 GLY A O 1
ATOM 1202 N N . PHE A 1 154 ? -11.742 -6.488 -7.293 1 92.12 154 PHE A N 1
ATOM 1203 C CA . PHE A 1 154 ? -10.984 -5.832 -6.234 1 92.12 154 PHE A CA 1
ATOM 1204 C C . PHE A 1 154 ? -10.586 -4.422 -6.648 1 92.12 154 PHE A C 1
ATOM 1206 O O . PHE A 1 154 ? -10.352 -3.559 -5.797 1 92.12 154 PHE A O 1
ATOM 1213 N N . SER A 1 155 ? -10.5 -4.121 -7.945 1 89.31 155 SER A N 1
ATOM 1214 C CA . SER A 1 155 ? -10.164 -2.781 -8.414 1 89.31 155 SER A CA 1
ATOM 1215 C C . SER A 1 155 ? -11.344 -1.827 -8.258 1 89.31 155 SER A C 1
ATOM 1217 O O . SER A 1 155 ? -11.164 -0.607 -8.25 1 89.31 155 SER A O 1
ATOM 1219 N N . THR A 1 156 ? -12.547 -2.361 -8.094 1 88.25 156 THR A N 1
ATOM 1220 C CA . THR A 1 156 ? -13.734 -1.523 -7.949 1 88.25 156 THR A CA 1
ATOM 1221 C C . THR A 1 156 ? -13.906 -1.075 -6.504 1 88.25 156 THR A C 1
ATOM 1223 O O . THR A 1 156 ? -14.68 -0.153 -6.223 1 88.25 156 THR A O 1
ATOM 1226 N N . ILE A 1 157 ? -13.203 -1.766 -5.621 1 85.75 157 ILE A N 1
ATOM 1227 C CA . ILE A 1 157 ? -13.25 -1.342 -4.227 1 85.75 157 ILE A CA 1
ATOM 1228 C C . ILE A 1 157 ? -12.375 -0.104 -4.031 1 85.75 157 ILE A C 1
ATOM 1230 O O . ILE A 1 157 ? -11.188 -0.217 -3.717 1 85.75 157 ILE A O 1
ATOM 1234 N N . VAL A 1 158 ? -12.984 1.028 -4.191 1 77.25 158 VAL A N 1
ATOM 1235 C CA . VAL A 1 158 ? -12.25 2.289 -4.184 1 77.25 158 VAL A CA 1
ATOM 1236 C C . VAL A 1 158 ? -12.148 2.822 -2.758 1 77.25 158 VAL A C 1
ATOM 1238 O O . VAL A 1 158 ? -11.297 3.658 -2.459 1 77.25 158 VAL A O 1
ATOM 1241 N N . THR A 1 159 ? -12.906 2.293 -1.764 1 74.75 159 THR A N 1
ATOM 1242 C CA . THR A 1 159 ? -12.945 2.807 -0.399 1 74.75 159 THR A CA 1
ATOM 1243 C C . THR A 1 159 ? -11.797 2.246 0.425 1 74.75 159 THR A C 1
ATOM 1245 O O . THR A 1 159 ? -11.641 2.582 1.602 1 74.75 159 THR A O 1
ATOM 1248 N N . GLY A 1 160 ? -10.922 1.52 -0.187 1 80.56 160 GLY A N 1
ATOM 1249 C CA . GLY A 1 160 ? -9.781 0.979 0.534 1 80.56 160 GLY A CA 1
ATOM 1250 C C . GLY A 1 160 ? -9.938 -0.487 0.89 1 80.56 160 GLY A C 1
ATOM 1251 O O . GLY A 1 160 ? -11.023 -0.923 1.277 1 80.56 160 GLY A O 1
ATOM 1252 N N . LEU A 1 161 ? -8.883 -1.15 0.734 1 84.44 161 LEU A N 1
ATOM 1253 C CA . LEU A 1 161 ? -8.875 -2.576 1.046 1 84.44 161 LEU A CA 1
ATOM 1254 C C . LEU A 1 161 ? -8.492 -2.812 2.504 1 84.44 161 LEU A C 1
ATOM 1256 O O . LEU A 1 161 ? -7.59 -2.16 3.027 1 84.44 161 LEU A O 1
ATOM 1260 N N . THR A 1 162 ? -9.312 -3.662 3.15 1 81.5 162 THR A N 1
ATOM 1261 C CA . THR A 1 162 ? -8.945 -4.102 4.492 1 81.5 162 THR A CA 1
ATOM 1262 C C . THR A 1 162 ? -7.754 -5.051 4.445 1 81.5 162 THR A C 1
ATOM 1264 O O . THR A 1 162 ? -7.375 -5.527 3.373 1 81.5 162 THR A O 1
ATOM 1267 N N . ARG A 1 163 ? -7.098 -5.305 5.555 1 78.62 163 ARG A N 1
ATOM 1268 C CA . ARG A 1 163 ? -5.953 -6.207 5.625 1 78.62 163 ARG A CA 1
ATOM 1269 C C . ARG A 1 163 ? -6.328 -7.609 5.164 1 78.62 163 ARG A C 1
ATOM 1271 O O . ARG A 1 163 ? -5.574 -8.25 4.426 1 78.62 163 ARG A O 1
ATOM 1278 N N . ARG A 1 164 ? -7.457 -8.102 5.547 1 83.19 164 ARG A N 1
ATOM 1279 C CA . ARG A 1 164 ? -7.902 -9.438 5.164 1 83.19 164 ARG A CA 1
ATOM 1280 C C . ARG A 1 164 ? -8.172 -9.516 3.666 1 83.19 164 ARG A C 1
ATOM 1282 O O . ARG A 1 164 ? -7.848 -10.516 3.021 1 83.19 164 ARG A O 1
ATOM 1289 N N . GLN A 1 165 ? -8.688 -8.453 3.133 1 86.81 165 GLN A N 1
ATOM 1290 C CA . GLN A 1 165 ? -9 -8.453 1.706 1 86.81 165 GLN A CA 1
ATOM 1291 C C . GLN A 1 165 ? -7.727 -8.438 0.865 1 86.81 165 GLN A C 1
ATOM 1293 O O . GLN A 1 165 ? -7.684 -9.039 -0.212 1 86.81 165 GLN A O 1
ATOM 1298 N N . LYS A 1 166 ? -6.695 -7.797 1.332 1 86.12 166 LYS A N 1
ATOM 1299 C CA . LYS A 1 166 ? -5.418 -7.773 0.624 1 86.12 166 LYS A CA 1
ATOM 1300 C C . LYS A 1 166 ? -4.801 -9.164 0.563 1 86.12 166 LYS A C 1
ATOM 1302 O O . LYS A 1 166 ? -4.297 -9.586 -0.484 1 86.12 166 LYS A O 1
ATOM 1307 N N . TYR A 1 167 ? -4.93 -9.883 1.688 1 86.75 167 TYR A N 1
ATOM 1308 C CA . TYR A 1 167 ? -4.398 -11.242 1.751 1 86.75 167 TYR A CA 1
ATOM 1309 C C . TYR A 1 167 ? -5.176 -12.172 0.829 1 86.75 167 TYR A C 1
ATOM 1311 O O . TYR A 1 167 ? -4.586 -13 0.135 1 86.75 167 TYR A O 1
ATOM 1319 N N . VAL A 1 168 ? -6.48 -11.938 0.838 1 88.25 168 VAL A N 1
ATOM 1320 C CA . VAL A 1 168 ? -7.332 -12.781 0.002 1 88.25 168 VAL A CA 1
ATOM 1321 C C . VAL A 1 168 ? -7.047 -12.5 -1.472 1 88.25 168 VAL A C 1
ATOM 1323 O O . VAL A 1 168 ? -6.996 -13.422 -2.289 1 88.25 168 VAL A O 1
ATOM 1326 N N . TYR A 1 169 ? -6.789 -11.273 -1.805 1 90.94 169 TYR A N 1
ATOM 1327 C CA . TYR A 1 169 ? -6.461 -10.906 -3.178 1 90.94 169 TYR A CA 1
ATOM 1328 C C . TYR A 1 169 ? -5.184 -11.602 -3.637 1 90.94 169 TYR A C 1
ATOM 1330 O O . TYR A 1 169 ? -5.148 -12.203 -4.715 1 90.94 169 TYR A O 1
ATOM 1338 N N . ASN A 1 170 ? -4.148 -11.531 -2.801 1 88.19 170 ASN A N 1
ATOM 1339 C CA . ASN A 1 170 ? -2.865 -12.148 -3.125 1 88.19 170 ASN A CA 1
ATOM 1340 C C . ASN A 1 170 ? -2.99 -13.664 -3.25 1 88.19 170 ASN A C 1
ATOM 1342 O O . ASN A 1 170 ? -2.416 -14.266 -4.16 1 88.19 170 ASN A O 1
ATOM 1346 N N . ALA A 1 171 ? -3.736 -14.195 -2.373 1 89.38 171 ALA A N 1
ATOM 1347 C CA . ALA A 1 171 ? -3.922 -15.641 -2.396 1 89.38 171 ALA A CA 1
ATOM 1348 C C . ALA A 1 171 ? -4.68 -16.078 -3.646 1 89.38 171 ALA A C 1
ATOM 1350 O O . ALA A 1 171 ? -4.332 -17.078 -4.273 1 89.38 171 ALA A O 1
ATOM 1351 N N . LEU A 1 172 ? -5.684 -15.336 -4.047 1 92.31 172 LEU A N 1
ATOM 1352 C CA . LEU A 1 172 ? -6.48 -15.672 -5.223 1 92.31 172 LEU A CA 1
ATOM 1353 C C . LEU A 1 172 ? -5.66 -15.523 -6.5 1 92.31 172 LEU A C 1
ATOM 1355 O O . LEU A 1 172 ? -5.703 -16.391 -7.371 1 92.31 172 LEU A O 1
ATOM 1359 N N . ILE A 1 173 ? -4.918 -14.492 -6.609 1 91.75 173 ILE A N 1
ATOM 1360 C CA . ILE A 1 173 ? -4.102 -14.273 -7.801 1 91.75 173 ILE A CA 1
ATOM 1361 C C . ILE A 1 173 ? -3.027 -15.352 -7.898 1 91.75 173 ILE A C 1
ATOM 1363 O O . ILE A 1 173 ? -2.811 -15.93 -8.969 1 91.75 173 ILE A O 1
ATOM 1367 N N . THR A 1 174 ? -2.402 -15.633 -6.777 1 88.81 174 THR A N 1
ATOM 1368 C CA . THR A 1 174 ? -1.379 -16.672 -6.762 1 88.81 174 THR A CA 1
ATOM 1369 C C . THR A 1 174 ? -1.987 -18.031 -7.078 1 88.81 174 THR A C 1
ATOM 1371 O O . THR A 1 174 ? -1.458 -18.781 -7.906 1 88.81 174 THR A O 1
ATOM 1374 N N . GLY A 1 175 ? -3.074 -18.281 -6.426 1 91.19 175 GLY A N 1
ATOM 1375 C CA . GLY A 1 175 ? -3.744 -19.562 -6.66 1 91.19 175 GLY A CA 1
ATOM 1376 C C . GLY A 1 175 ? -4.191 -19.734 -8.094 1 91.19 175 GLY A C 1
ATOM 1377 O O . GLY A 1 175 ? -3.947 -20.781 -8.703 1 91.19 175 GLY A O 1
ATOM 1378 N N . LEU A 1 176 ? -4.852 -18.766 -8.68 1 93.69 176 LEU A N 1
ATOM 1379 C CA . LEU A 1 176 ? -5.328 -18.844 -10.055 1 93.69 176 LEU A CA 1
ATOM 1380 C C . LEU A 1 176 ? -4.164 -18.906 -11.039 1 93.69 176 LEU A C 1
ATOM 1382 O O . LEU A 1 176 ? -4.254 -19.547 -12.086 1 93.69 176 LEU A O 1
ATOM 1386 N N . SER A 1 177 ? -3.062 -18.25 -10.711 1 92.5 177 SER A N 1
ATOM 1387 C CA . SER A 1 177 ? -1.88 -18.312 -11.562 1 92.5 177 SER A CA 1
ATOM 1388 C C . SER A 1 177 ? -1.271 -19.719 -11.562 1 92.5 177 SER A C 1
ATOM 1390 O O . SER A 1 177 ? -0.812 -20.203 -12.594 1 92.5 177 SER A O 1
ATOM 1392 N N . ILE A 1 178 ? -1.26 -20.344 -10.43 1 91.25 178 ILE A N 1
ATOM 1393 C CA . ILE A 1 178 ? -0.772 -21.719 -10.344 1 91.25 178 ILE A CA 1
ATOM 1394 C C . ILE A 1 178 ? -1.656 -22.641 -11.188 1 91.25 178 ILE A C 1
ATOM 1396 O O . ILE A 1 178 ? -1.153 -23.453 -11.961 1 91.25 178 ILE A O 1
ATOM 1400 N N . VAL A 1 179 ? -2.992 -22.438 -11.055 1 92.19 179 VAL A N 1
ATOM 1401 C CA . VAL A 1 179 ? -3.93 -23.266 -11.805 1 92.19 179 VAL A CA 1
ATOM 1402 C C . VAL A 1 179 ? -3.74 -23.031 -13.297 1 92.19 179 VAL A C 1
ATOM 1404 O O . VAL A 1 179 ? -3.855 -23.969 -14.102 1 92.19 179 VAL A O 1
ATOM 1407 N N . LEU A 1 180 ? -3.48 -21.828 -13.68 1 92.88 180 LEU A N 1
ATOM 1408 C CA . LEU A 1 180 ? -3.24 -21.516 -15.086 1 92.88 180 LEU A CA 1
ATOM 1409 C C . LEU A 1 180 ? -1.975 -22.203 -15.586 1 92.88 180 LEU A C 1
ATOM 1411 O O . LEU A 1 180 ? -1.962 -22.766 -16.688 1 92.88 180 LEU A O 1
ATOM 1415 N N . GLY A 1 181 ? -0.931 -22.141 -14.758 1 89.81 181 GLY A N 1
ATOM 1416 C CA . GLY A 1 181 ? 0.286 -22.844 -15.117 1 89.81 181 GLY A CA 1
ATOM 1417 C C . GLY A 1 181 ? 0.08 -24.344 -15.281 1 89.81 181 GLY A C 1
ATOM 1418 O O . GLY A 1 181 ? 0.607 -24.953 -16.219 1 89.81 181 GLY A O 1
ATOM 1419 N N . LEU A 1 182 ? -0.664 -24.891 -14.391 1 89.19 182 LEU A N 1
ATOM 1420 C CA . LEU A 1 182 ? -0.963 -26.328 -14.461 1 89.19 182 LEU A CA 1
ATOM 1421 C C . LEU A 1 182 ? -1.835 -26.641 -15.672 1 89.19 182 LEU A C 1
ATOM 1423 O O . LEU A 1 182 ? -1.671 -27.672 -16.312 1 89.19 182 LEU A O 1
ATOM 1427 N N . ALA A 1 183 ? -2.746 -25.75 -15.992 1 90.31 183 ALA A N 1
ATOM 1428 C CA . ALA A 1 183 ? -3.598 -25.922 -17.156 1 90.31 183 ALA A CA 1
ATOM 1429 C C . ALA A 1 183 ? -2.771 -25.906 -18.453 1 90.31 183 ALA A C 1
ATOM 1431 O O . ALA A 1 183 ? -3.031 -26.672 -19.375 1 90.31 183 ALA A O 1
ATOM 1432 N N . PHE A 1 184 ? -1.764 -25.125 -18.5 1 90 184 PHE A N 1
ATOM 1433 C CA . PHE A 1 184 ? -0.863 -25.078 -19.641 1 90 184 PHE A CA 1
ATOM 1434 C C . PHE A 1 184 ? -0.104 -26.391 -19.781 1 90 184 PHE A C 1
ATOM 1436 O O . PHE A 1 184 ? 0.049 -26.906 -20.891 1 90 184 PHE A O 1
ATOM 1443 N N . ALA A 1 185 ? 0.311 -26.766 -18.656 1 88.25 185 ALA A N 1
ATOM 1444 C CA . ALA A 1 185 ? 1.062 -28.016 -18.688 1 88.25 185 ALA A CA 1
ATOM 1445 C C . ALA A 1 185 ? 0.188 -29.172 -19.172 1 88.25 185 ALA A C 1
ATOM 1447 O O . ALA A 1 185 ? 0.636 -30 -19.969 1 88.25 185 ALA A O 1
ATOM 1448 N N . ALA A 1 186 ? -1.024 -29.203 -18.766 1 87.75 186 ALA A N 1
ATOM 1449 C CA . ALA A 1 186 ? -1.957 -30.25 -19.188 1 87.75 186 ALA A CA 1
ATOM 1450 C C . ALA A 1 186 ? -2.277 -30.141 -20.672 1 87.75 186 ALA A C 1
ATOM 1452 O O . ALA A 1 186 ? -2.344 -31.141 -21.375 1 87.75 186 ALA A O 1
ATOM 1453 N N . GLN A 1 187 ? -2.459 -29 -21.172 1 90.56 187 GLN A N 1
ATOM 1454 C CA . GLN A 1 187 ? -2.773 -28.797 -22.578 1 90.56 187 GLN A CA 1
ATOM 1455 C C . GLN A 1 187 ? -1.584 -29.172 -23.469 1 90.56 187 GLN A C 1
ATOM 1457 O O . GLN A 1 187 ? -1.757 -29.75 -24.531 1 90.56 187 GLN A O 1
ATOM 1462 N N . PHE A 1 188 ? -0.448 -28.828 -23.047 1 89.25 188 PHE A N 1
ATOM 1463 C CA . PHE A 1 188 ? 0.746 -29.156 -23.812 1 89.25 188 PHE A CA 1
ATOM 1464 C C . PHE A 1 188 ? 0.957 -30.656 -23.875 1 89.25 188 PHE A C 1
ATOM 1466 O O . PHE A 1 188 ? 1.414 -31.188 -24.891 1 89.25 188 PHE A O 1
ATOM 1473 N N . LYS A 1 189 ? 0.652 -31.281 -22.75 1 88.38 189 LYS A N 1
ATOM 1474 C CA . LYS A 1 189 ? 0.728 -32.719 -22.75 1 88.38 189 LYS A CA 1
ATOM 1475 C C . LYS A 1 189 ? -0.255 -33.344 -23.75 1 88.38 189 LYS A C 1
ATOM 1477 O O . LYS A 1 189 ? 0.089 -34.25 -24.484 1 88.38 189 LYS A O 1
ATOM 1482 N N . GLN A 1 190 ? -1.415 -32.812 -23.797 1 89.06 190 GLN A N 1
ATOM 1483 C CA . GLN A 1 190 ? -2.418 -33.281 -24.734 1 89.06 190 GLN A CA 1
ATOM 1484 C C . GLN A 1 190 ? -1.963 -33.062 -26.172 1 89.06 190 GLN A C 1
ATOM 1486 O O . GLN A 1 190 ? -2.146 -33.938 -27.031 1 89.06 190 GLN A O 1
ATOM 1491 N N . TYR A 1 191 ? -1.408 -31.922 -26.469 1 91 191 TYR A N 1
ATOM 1492 C CA . TYR A 1 191 ? -0.904 -31.625 -27.797 1 91 191 TYR A CA 1
ATOM 1493 C C . TYR A 1 191 ? 0.178 -32.625 -28.203 1 91 191 TYR A C 1
ATOM 1495 O O . TYR A 1 191 ? 0.178 -33.094 -29.344 1 91 191 TYR A O 1
ATOM 1503 N N . ALA A 1 192 ? 1.021 -32.906 -27.266 1 89 192 ALA A N 1
ATOM 1504 C CA . ALA A 1 192 ? 2.115 -33.812 -27.562 1 89 192 ALA A CA 1
ATOM 1505 C C . ALA A 1 192 ? 1.59 -35.219 -27.844 1 89 192 ALA A C 1
ATOM 1507 O O . ALA A 1 192 ? 2.102 -35.938 -28.719 1 89 192 ALA A O 1
ATOM 1508 N N . GLU A 1 193 ? 0.609 -35.625 -27.094 1 88.25 193 GLU A N 1
ATOM 1509 C CA . GLU A 1 193 ? 0.023 -36.969 -27.281 1 88.25 193 GLU A CA 1
ATOM 1510 C C . GLU A 1 193 ? -0.623 -37.094 -28.656 1 88.25 193 GLU A C 1
ATOM 1512 O O . GLU A 1 193 ? -0.596 -38.156 -29.266 1 88.25 193 GLU A O 1
ATOM 1517 N N . MET A 1 194 ? -1.139 -36 -29.172 1 89.81 194 MET A N 1
ATOM 1518 C CA . MET A 1 194 ? -1.804 -36.031 -30.469 1 89.81 194 MET A CA 1
ATOM 1519 C C . MET A 1 194 ? -0.788 -35.938 -31.609 1 89.81 194 MET A C 1
ATOM 1521 O O . MET A 1 194 ? -0.948 -36.594 -32.656 1 89.81 194 MET A O 1
ATOM 1525 N N . MET A 1 195 ? 0.248 -35.219 -31.406 1 89.62 195 MET A N 1
ATOM 1526 C CA . MET A 1 195 ? 1.203 -34.969 -32.469 1 89.62 195 MET A CA 1
ATOM 1527 C C . MET A 1 195 ? 2.199 -36.125 -32.594 1 89.62 195 MET A C 1
ATOM 1529 O O . MET A 1 195 ? 2.832 -36.281 -33.656 1 89.62 195 MET A O 1
ATOM 1533 N N . ARG A 1 196 ? 2.379 -36.906 -31.578 1 89.94 196 ARG A N 1
ATOM 1534 C CA . ARG A 1 196 ? 3.418 -37.938 -31.578 1 89.94 196 ARG A CA 1
ATOM 1535 C C . ARG A 1 196 ? 3.23 -38.906 -32.75 1 89.94 196 ARG A C 1
ATOM 1537 O O . ARG A 1 196 ? 4.207 -39.344 -33.344 1 89.94 196 ARG A O 1
ATOM 1544 N N . TRP A 1 197 ? 2.008 -39.281 -33.156 1 91.12 197 TRP A N 1
ATOM 1545 C CA . TRP A 1 197 ? 1.743 -40.281 -34.188 1 91.12 197 TRP A CA 1
ATOM 1546 C C . TRP A 1 197 ? 2.182 -39.75 -35.531 1 91.12 197 TRP A C 1
ATOM 1548 O O . TRP A 1 197 ? 2.715 -40.531 -36.344 1 91.12 197 TRP A O 1
ATOM 1558 N N . ARG A 1 198 ? 1.947 -38.5 -35.812 1 90.25 198 ARG A N 1
ATOM 1559 C CA . ARG A 1 198 ? 2.422 -37.938 -37.062 1 90.25 198 ARG A CA 1
ATOM 1560 C C . ARG A 1 198 ? 3.945 -37.875 -37.094 1 90.25 198 ARG A C 1
ATOM 1562 O O . ARG A 1 198 ? 4.559 -38.062 -38.156 1 90.25 198 ARG A O 1
ATOM 1569 N N . PHE A 1 199 ? 4.562 -37.625 -36 1 88.5 199 PHE A N 1
ATOM 1570 C CA . PHE A 1 199 ? 6.02 -37.594 -35.906 1 88.5 199 PHE A CA 1
ATOM 1571 C C . PHE A 1 199 ? 6.594 -39 -36.156 1 88.5 199 PHE A C 1
ATOM 1573 O O . PHE A 1 199 ? 7.617 -39.125 -36.844 1 88.5 199 PHE A O 1
ATOM 1580 N N . LEU A 1 200 ? 5.953 -39.969 -35.625 1 90.25 200 LEU A N 1
ATOM 1581 C CA . LEU A 1 200 ? 6.418 -41.344 -35.781 1 90.25 200 LEU A CA 1
ATOM 1582 C C . LEU A 1 200 ? 6.219 -41.812 -37.219 1 90.25 200 LEU A C 1
ATOM 1584 O O . LEU A 1 200 ? 6.973 -42.688 -37.688 1 90.25 200 LEU A O 1
ATOM 1588 N N . ALA A 1 201 ? 5.23 -41.281 -37.938 1 89.75 201 ALA A N 1
ATOM 1589 C CA . ALA A 1 201 ? 4.922 -41.688 -39.281 1 89.75 201 ALA A CA 1
ATOM 1590 C C . ALA A 1 201 ? 5.777 -40.906 -40.312 1 89.75 201 ALA A C 1
ATOM 1592 O O . ALA A 1 201 ? 5.781 -41.219 -41.5 1 89.75 201 ALA A O 1
ATOM 1593 N N . SER A 1 202 ? 6.547 -40 -39.938 1 85.19 202 SER A N 1
ATOM 1594 C CA . SER A 1 202 ? 7.234 -39.094 -40.875 1 85.19 202 SER A CA 1
ATOM 1595 C C . SER A 1 202 ? 8.57 -39.688 -41.312 1 85.19 202 SER A C 1
ATOM 1597 O O . SER A 1 202 ? 9.023 -39.438 -42.438 1 85.19 202 SER A O 1
ATOM 1599 N N . GLN A 1 203 ? 9.25 -40.375 -40.469 1 83.94 203 GLN A N 1
ATOM 1600 C CA . GLN A 1 203 ? 10.555 -40.906 -40.844 1 83.94 203 GLN A CA 1
ATOM 1601 C C . GLN A 1 203 ? 10.898 -42.156 -40.031 1 83.94 203 GLN A C 1
ATOM 1603 O O . GLN A 1 203 ? 10.289 -42.406 -39 1 83.94 203 GLN A O 1
ATOM 1608 N N . TYR A 1 204 ? 11.867 -42.906 -40.656 1 88.69 204 TYR A N 1
ATOM 1609 C CA . TYR A 1 204 ? 12.414 -44.031 -39.938 1 88.69 204 TYR A CA 1
ATOM 1610 C C . TYR A 1 204 ? 13.352 -43.594 -38.812 1 88.69 204 TYR A C 1
ATOM 1612 O O . TYR A 1 204 ? 14.133 -42.656 -39 1 88.69 204 TYR A O 1
ATOM 1620 N N . ARG A 1 205 ? 13.141 -44.25 -37.688 1 88.25 205 ARG A N 1
ATOM 1621 C CA . ARG A 1 205 ? 13.938 -43.875 -36.531 1 88.25 205 ARG A CA 1
ATOM 1622 C C . ARG A 1 205 ? 14.523 -45.094 -35.844 1 88.25 205 ARG A C 1
ATOM 1624 O O . ARG A 1 205 ? 14 -46.219 -35.969 1 88.25 205 ARG A O 1
ATOM 1631 N N . LYS A 1 206 ? 15.641 -44.75 -35.156 1 88.81 206 LYS A N 1
ATOM 1632 C CA . LYS A 1 206 ? 16.203 -45.781 -34.312 1 88.81 206 LYS A CA 1
ATOM 1633 C C . LYS A 1 206 ? 15.281 -46.094 -33.125 1 88.81 206 LYS A C 1
ATOM 1635 O O . LYS A 1 206 ? 14.383 -45.312 -32.812 1 88.81 206 LYS A O 1
ATOM 1640 N N . ILE A 1 207 ? 15.492 -47.219 -32.562 1 90.75 207 ILE A N 1
ATOM 1641 C CA . ILE A 1 207 ? 14.602 -47.719 -31.5 1 90.75 207 ILE A CA 1
ATOM 1642 C C . ILE A 1 207 ? 14.586 -46.719 -30.344 1 90.75 207 ILE A C 1
ATOM 1644 O O . ILE A 1 207 ? 13.531 -46.438 -29.766 1 90.75 207 ILE A O 1
ATOM 1648 N N . GLN A 1 208 ? 15.711 -46.125 -29.984 1 87.44 208 GLN A N 1
ATOM 1649 C CA . GLN A 1 208 ? 15.781 -45.156 -28.875 1 87.44 208 GLN A CA 1
ATOM 1650 C C . GLN A 1 208 ? 15.039 -43.875 -29.203 1 87.44 208 GLN A C 1
ATOM 1652 O O . GLN A 1 208 ? 14.328 -43.312 -28.359 1 87.44 208 GLN A O 1
ATOM 1657 N N . ASP A 1 209 ? 15.18 -43.438 -30.406 1 86.31 209 ASP A N 1
ATOM 1658 C CA . ASP A 1 209 ? 14.492 -42.219 -30.844 1 86.31 209 ASP A CA 1
ATOM 1659 C C . ASP A 1 209 ? 12.984 -42.469 -30.969 1 86.31 209 ASP A C 1
ATOM 1661 O O . ASP A 1 209 ? 12.188 -41.562 -30.688 1 86.31 209 ASP A O 1
ATOM 1665 N N . PHE A 1 210 ? 12.68 -43.656 -31.438 1 90.75 210 PHE A N 1
ATOM 1666 C CA . PHE A 1 210 ? 11.273 -44.031 -31.531 1 90.75 210 PHE A CA 1
ATOM 1667 C C . PHE A 1 210 ? 10.602 -44 -30.172 1 90.75 210 PHE A C 1
ATOM 1669 O O . PHE A 1 210 ? 9.5 -43.469 -30.016 1 90.75 210 PHE A O 1
ATOM 1676 N N . GLU A 1 211 ? 11.297 -44.469 -29.188 1 91 211 GLU A N 1
ATOM 1677 C CA . GLU A 1 211 ? 10.789 -44.5 -27.828 1 91 211 GLU A CA 1
ATOM 1678 C C . GLU A 1 211 ? 10.648 -43.062 -27.266 1 91 211 GLU A C 1
ATOM 1680 O O . GLU A 1 211 ? 9.688 -42.781 -26.562 1 91 211 GLU A O 1
ATOM 1685 N N . ASP A 1 212 ? 11.578 -42.281 -27.547 1 88.81 212 ASP A N 1
ATOM 1686 C CA . ASP A 1 212 ? 11.539 -40.906 -27.047 1 88.81 212 ASP A CA 1
ATOM 1687 C C . ASP A 1 212 ? 10.367 -40.125 -27.641 1 88.81 212 ASP A C 1
ATOM 1689 O O . ASP A 1 212 ? 9.758 -39.281 -26.984 1 88.81 212 ASP A O 1
ATOM 1693 N N . VAL A 1 213 ? 10.039 -40.406 -28.828 1 88.38 213 VAL A N 1
ATOM 1694 C CA . VAL A 1 213 ? 8.922 -39.719 -29.484 1 88.38 213 VAL A CA 1
ATOM 1695 C C . VAL A 1 213 ? 7.602 -40.25 -28.938 1 88.38 213 VAL A C 1
ATOM 1697 O O . VAL A 1 213 ? 6.641 -39.5 -28.766 1 88.38 213 VAL A O 1
ATOM 1700 N N . LEU A 1 214 ? 7.613 -41.531 -28.656 1 90.06 214 LEU A N 1
ATOM 1701 C CA . LEU A 1 214 ? 6.414 -42.125 -28.078 1 90.06 214 LEU A CA 1
ATOM 1702 C C . LEU A 1 214 ? 6.129 -41.531 -26.703 1 90.06 214 LEU A C 1
ATOM 1704 O O . LEU A 1 214 ? 4.969 -41.344 -26.328 1 90.06 214 LEU A O 1
ATOM 1708 N N . GLY A 1 215 ? 7.191 -41.219 -26 1 86.75 215 GLY A N 1
ATOM 1709 C CA . GLY A 1 215 ? 7.051 -40.656 -24.672 1 86.75 215 GLY A CA 1
ATOM 1710 C C . GLY A 1 215 ? 7.195 -39.156 -24.625 1 86.75 215 GLY A C 1
ATOM 1711 O O . GLY A 1 215 ? 7.543 -38.594 -23.578 1 86.75 215 GLY A O 1
ATOM 1712 N N . CYS A 1 216 ? 7.031 -38.469 -25.656 1 84.5 216 CYS A N 1
ATOM 1713 C CA . CYS A 1 216 ? 7.27 -37.031 -25.75 1 84.5 216 CYS A CA 1
ATOM 1714 C C . CYS A 1 216 ? 6.277 -36.25 -24.875 1 84.5 216 CYS A C 1
ATOM 1716 O O . CYS A 1 216 ? 6.445 -35.062 -24.656 1 84.5 216 CYS A O 1
ATOM 1718 N N . ASP A 1 217 ? 5.312 -36.906 -24.266 1 79.06 217 ASP A N 1
ATOM 1719 C CA . ASP A 1 217 ? 4.352 -36.25 -23.391 1 79.06 217 ASP A CA 1
ATOM 1720 C C . ASP A 1 217 ? 4.98 -35.906 -22.031 1 79.06 217 ASP A C 1
ATOM 1722 O O . ASP A 1 217 ? 4.457 -35.094 -21.281 1 79.06 217 ASP A O 1
ATOM 1726 N N . SER A 1 218 ? 6.078 -36.531 -21.812 1 80.31 218 SER A N 1
ATOM 1727 C CA . SER A 1 218 ? 6.812 -36.219 -20.594 1 80.31 218 SER A CA 1
ATOM 1728 C C . SER A 1 218 ? 7.977 -35.25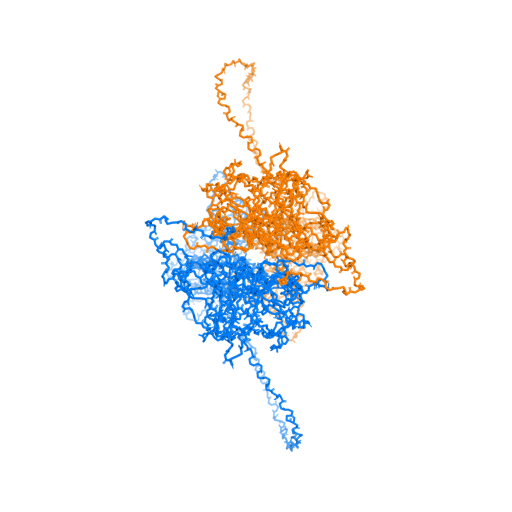 -20.891 1 80.31 218 SER A C 1
ATOM 1730 O O . SER A 1 218 ? 8.578 -35.344 -21.969 1 80.31 218 SER A O 1
ATOM 1732 N N . TYR A 1 219 ? 8.195 -34.312 -20.062 1 76.38 219 TYR A N 1
ATOM 1733 C CA . TYR A 1 219 ? 9.258 -33.344 -20.266 1 76.38 219 TYR A CA 1
ATOM 1734 C C . TYR A 1 219 ? 10.633 -34 -20.234 1 76.38 219 TYR A C 1
ATOM 1736 O O . TYR A 1 219 ? 11.57 -33.531 -20.875 1 76.38 219 TYR A O 1
ATOM 1744 N N . ARG A 1 220 ? 10.695 -35.125 -19.594 1 75.25 220 ARG A N 1
ATOM 1745 C CA . ARG A 1 220 ? 11.961 -35.844 -19.531 1 75.25 220 ARG A CA 1
ATOM 1746 C C . ARG A 1 220 ? 12.367 -36.375 -20.891 1 75.25 220 ARG A C 1
ATOM 1748 O O . ARG A 1 220 ? 13.531 -36.25 -21.297 1 75.25 220 ARG A O 1
ATOM 1755 N N . SER A 1 221 ? 11.359 -36.844 -21.547 1 80.44 221 SER A N 1
ATOM 1756 C CA . SER A 1 221 ? 11.641 -37.375 -22.875 1 80.44 221 SER A CA 1
ATOM 1757 C C . SER A 1 221 ? 11.977 -36.281 -23.859 1 80.44 221 SER A C 1
ATOM 1759 O O . SER A 1 221 ? 12.828 -36.438 -24.719 1 80.44 221 SER A O 1
ATOM 1761 N N . ALA A 1 222 ? 11.289 -35.156 -23.656 1 81.12 222 ALA A N 1
ATOM 1762 C CA . ALA A 1 222 ? 11.57 -34.031 -24.531 1 81.12 222 ALA A CA 1
ATOM 1763 C C . ALA A 1 222 ? 12.984 -33.5 -24.297 1 81.12 222 ALA A C 1
ATOM 1765 O O . ALA A 1 222 ? 13.68 -33.125 -25.266 1 81.12 222 ALA A O 1
ATOM 1766 N N . LEU A 1 223 ? 13.406 -33.531 -23.078 1 80.75 223 LEU A N 1
ATOM 1767 C CA . LEU A 1 223 ? 14.758 -33.094 -22.766 1 80.75 223 LEU A CA 1
ATOM 1768 C C . LEU A 1 223 ? 15.797 -34.094 -23.297 1 80.75 223 LEU A C 1
ATOM 1770 O O . LEU A 1 223 ? 16.875 -33.688 -23.75 1 80.75 223 LEU A O 1
ATOM 1774 N N . ARG A 1 224 ? 15.445 -35.344 -23.297 1 80.44 224 ARG A N 1
ATOM 1775 C CA . ARG A 1 224 ? 16.344 -36.375 -23.812 1 80.44 224 ARG A CA 1
ATOM 1776 C C . ARG A 1 224 ? 16.516 -36.219 -25.328 1 80.44 224 ARG A C 1
ATOM 1778 O O . ARG A 1 224 ? 17.609 -36.406 -25.859 1 80.44 224 ARG A O 1
ATOM 1785 N N . ILE A 1 225 ? 15.414 -35.938 -25.953 1 80.38 225 ILE A N 1
ATOM 1786 C CA . ILE A 1 225 ? 15.477 -35.719 -27.391 1 80.38 225 ILE A CA 1
ATOM 1787 C C . ILE A 1 225 ? 16.391 -34.562 -27.719 1 80.38 225 ILE A C 1
ATOM 1789 O O . ILE A 1 225 ? 17.156 -34.594 -28.672 1 80.38 225 ILE A O 1
ATOM 1793 N N . MET A 1 226 ? 16.297 -33.594 -26.875 1 77.56 226 MET A N 1
ATOM 1794 C CA . MET A 1 226 ? 17.109 -32.406 -27.094 1 77.56 226 MET A CA 1
ATOM 1795 C C . MET A 1 226 ? 18.578 -32.688 -26.875 1 77.56 226 MET A C 1
ATOM 1797 O O . MET A 1 226 ? 19.438 -32.156 -27.609 1 77.56 226 MET A O 1
ATOM 1801 N N . TRP A 1 227 ? 18.906 -33.531 -25.938 1 74.94 227 TRP A N 1
ATOM 1802 C CA . TRP A 1 227 ? 20.297 -33.719 -25.578 1 74.94 227 TRP A CA 1
ATOM 1803 C C . TRP A 1 227 ? 20.922 -34.875 -26.359 1 74.94 227 TRP A C 1
ATOM 1805 O O . TRP A 1 227 ? 22.078 -34.812 -26.766 1 74.94 227 TRP A O 1
ATOM 1815 N N . ARG A 1 228 ? 20.25 -36 -26.516 1 66.88 228 ARG A N 1
ATOM 1816 C CA . ARG A 1 228 ? 20.828 -37.219 -27.125 1 66.88 228 ARG A CA 1
ATOM 1817 C C . ARG A 1 228 ? 20.719 -37.156 -28.656 1 66.88 228 ARG A C 1
ATOM 1819 O O . ARG A 1 228 ? 21.391 -37.906 -29.359 1 66.88 228 ARG A O 1
ATOM 1826 N N . GLY A 1 229 ? 19.875 -36.312 -29.125 1 60.31 229 GLY A N 1
ATOM 1827 C CA . GLY A 1 229 ? 19.688 -36.312 -30.562 1 60.31 229 GLY A CA 1
ATOM 1828 C C . GLY A 1 229 ? 20.891 -35.844 -31.344 1 60.31 229 GLY A C 1
ATOM 1829 O O . GLY A 1 229 ? 20.797 -35.531 -32.531 1 60.31 229 GLY A O 1
ATOM 1830 N N . HIS A 1 230 ? 21.938 -35.688 -30.516 1 55.75 230 HIS A N 1
ATOM 1831 C CA . HIS A 1 230 ? 23.094 -35.156 -31.234 1 55.75 230 HIS A CA 1
ATOM 1832 C C . HIS A 1 230 ? 23.734 -36.219 -32.125 1 55.75 230 HIS A C 1
ATOM 1834 O O . HIS A 1 230 ? 24.016 -37.312 -31.688 1 55.75 230 HIS A O 1
ATOM 1840 N N . ARG A 1 231 ? 23.406 -36.25 -33.531 1 54.12 231 ARG A N 1
ATOM 1841 C CA . ARG A 1 231 ? 24.109 -37.062 -34.5 1 54.12 231 ARG A CA 1
ATOM 1842 C C . ARG A 1 231 ? 25.609 -36.844 -34.438 1 54.12 231 ARG A C 1
ATOM 1844 O O . ARG A 1 231 ? 26.062 -35.688 -34.25 1 54.12 231 ARG A O 1
ATOM 1851 N N . ARG A 1 232 ? 26.344 -37.938 -34.25 1 49.22 232 ARG A N 1
ATOM 1852 C CA . ARG A 1 232 ? 27.797 -37.938 -34.281 1 49.22 232 ARG A CA 1
ATOM 1853 C C . ARG A 1 232 ? 28.312 -37.25 -35.562 1 49.22 232 ARG A C 1
ATOM 1855 O O . ARG A 1 232 ? 27.969 -37.656 -36.656 1 49.22 232 ARG A O 1
ATOM 1862 N N . GLY A 1 233 ? 28.781 -35.906 -35.344 1 52.31 233 GLY A N 1
ATOM 1863 C CA . GLY A 1 233 ? 29.547 -35.188 -36.344 1 52.31 233 GLY A CA 1
ATOM 1864 C C . GLY A 1 233 ? 28.984 -33.812 -36.688 1 52.31 233 GLY A C 1
ATOM 1865 O O . GLY A 1 233 ? 29.641 -33.031 -37.375 1 52.31 233 GLY A O 1
ATOM 1866 N N . THR A 1 234 ? 27.656 -33.781 -36.781 1 54.44 234 THR A N 1
ATOM 1867 C CA . THR A 1 234 ? 27.188 -32.5 -37.281 1 54.44 234 THR A CA 1
ATOM 1868 C C . THR A 1 234 ? 26.812 -31.547 -36.156 1 54.44 234 THR A C 1
ATOM 1870 O O . THR A 1 234 ? 26.219 -31.984 -35.156 1 54.44 234 THR A O 1
ATOM 1873 N N . TRP A 1 235 ? 27.562 -30.547 -36.062 1 57 235 TRP A N 1
ATOM 1874 C CA . TRP A 1 235 ? 27.391 -29.5 -35.062 1 57 235 TRP A CA 1
ATOM 1875 C C . TRP A 1 235 ? 25.984 -28.922 -35.094 1 57 235 TRP A C 1
ATOM 1877 O O . TRP A 1 235 ? 25.578 -28.203 -34.188 1 57 235 TRP A O 1
ATOM 1887 N N . TYR A 1 236 ? 25.156 -29.172 -36.25 1 61.72 236 TYR A N 1
ATOM 1888 C CA . TYR A 1 236 ? 23.844 -28.531 -36.375 1 61.72 236 TYR A CA 1
ATOM 1889 C C . TYR A 1 236 ? 22.781 -29.391 -35.688 1 61.72 236 TYR A C 1
ATOM 1891 O O . TYR A 1 236 ? 22.844 -30.609 -35.719 1 61.72 236 TYR A O 1
ATOM 1899 N N . PRO A 1 237 ? 22.016 -28.781 -34.844 1 73.12 237 PRO A N 1
ATOM 1900 C CA . PRO A 1 237 ? 20.953 -29.516 -34.156 1 73.12 237 PRO A CA 1
ATOM 1901 C C . PRO A 1 237 ? 19.984 -30.203 -35.125 1 73.12 237 PRO A C 1
ATOM 1903 O O . PRO A 1 237 ? 19.797 -29.703 -36.25 1 73.12 237 PRO A O 1
ATOM 1906 N N . SER A 1 238 ? 19.688 -31.484 -34.938 1 75.69 238 SER A N 1
ATOM 1907 C CA . SER A 1 238 ? 18.719 -32.219 -35.75 1 75.69 238 SER A CA 1
ATOM 1908 C C . SER A 1 238 ? 17.344 -31.594 -35.688 1 75.69 238 SER A C 1
ATOM 1910 O O . SER A 1 238 ? 17.078 -30.75 -34.844 1 75.69 238 SER A O 1
ATOM 1912 N N . LYS A 1 239 ? 16.469 -31.781 -36.719 1 76.06 239 LYS A N 1
ATOM 1913 C CA . LYS A 1 239 ? 15.109 -31.266 -36.75 1 76.06 239 LYS A CA 1
ATOM 1914 C C . LYS A 1 239 ? 14.312 -31.656 -35.531 1 76.06 239 LYS A C 1
ATOM 1916 O O . LYS A 1 239 ? 13.531 -30.859 -35 1 76.06 239 LYS A O 1
ATOM 1921 N N . ALA A 1 240 ? 14.602 -32.875 -35 1 77 240 ALA A N 1
ATOM 1922 C CA . ALA A 1 240 ? 13.898 -33.312 -33.812 1 77 240 ALA A CA 1
ATOM 1923 C C . ALA A 1 240 ? 14.32 -32.531 -32.562 1 77 240 ALA A C 1
ATOM 1925 O O . ALA A 1 240 ? 13.5 -32.219 -31.719 1 77 240 ALA A O 1
ATOM 1926 N N . GLN A 1 241 ? 15.562 -32.125 -32.562 1 83.44 241 GLN A N 1
ATOM 1927 C CA . GLN A 1 241 ? 16.078 -31.328 -31.453 1 83.44 241 GLN A CA 1
ATOM 1928 C C . GLN A 1 241 ? 15.5 -29.906 -31.484 1 83.44 241 GLN A C 1
ATOM 1930 O O . GLN A 1 241 ? 15.133 -29.375 -30.438 1 83.44 241 GLN A O 1
ATOM 1935 N N . VAL A 1 242 ? 15.383 -29.406 -32.656 1 82.88 242 VAL A N 1
ATOM 1936 C CA . VAL A 1 242 ? 14.867 -28.047 -32.781 1 82.88 242 VAL A CA 1
ATOM 1937 C C . VAL A 1 242 ? 13.391 -28.016 -32.406 1 82.88 242 VAL A C 1
ATOM 1939 O O . VAL A 1 242 ? 12.938 -27.094 -31.719 1 82.88 242 VAL A O 1
ATOM 1942 N N . LEU A 1 243 ? 12.695 -29 -32.781 1 81.88 243 LEU A N 1
ATOM 1943 C CA . LEU A 1 243 ? 11.273 -29.047 -32.469 1 81.88 243 LEU A CA 1
ATOM 1944 C C . LEU A 1 243 ? 11.047 -29.234 -30.984 1 81.88 243 LEU A C 1
ATOM 1946 O O . LEU A 1 243 ? 10.133 -28.625 -30.406 1 81.88 243 LEU A O 1
ATOM 1950 N N . ALA A 1 244 ? 11.906 -30.047 -30.406 1 85.44 244 ALA A N 1
ATOM 1951 C CA . ALA A 1 244 ? 11.797 -30.25 -28.969 1 85.44 244 ALA A CA 1
ATOM 1952 C C . ALA A 1 244 ? 12.148 -28.969 -28.219 1 85.44 244 ALA A C 1
ATOM 1954 O O . ALA A 1 244 ? 11.477 -28.609 -27.234 1 85.44 244 ALA A O 1
ATOM 1955 N N . ALA A 1 245 ? 13.148 -28.266 -28.656 1 86 245 ALA A N 1
ATOM 1956 C CA . ALA A 1 245 ? 13.555 -27.016 -28.016 1 86 245 ALA A CA 1
ATOM 1957 C C . ALA A 1 245 ? 12.469 -25.953 -28.172 1 86 245 ALA A C 1
ATOM 1959 O O . ALA A 1 245 ? 12.195 -25.203 -27.219 1 86 245 ALA A O 1
ATOM 1960 N N . CYS A 1 246 ? 11.883 -25.953 -29.312 1 84 246 CYS A N 1
ATOM 1961 C CA . CYS A 1 246 ? 10.805 -25 -29.547 1 84 246 CYS A CA 1
ATOM 1962 C C . CYS A 1 246 ? 9.602 -25.312 -28.656 1 84 246 CYS A C 1
ATOM 1964 O O . CYS A 1 246 ? 8.953 -24.406 -28.141 1 84 246 CYS A O 1
ATOM 1966 N N . TRP A 1 247 ? 9.422 -26.609 -28.516 1 85.56 247 TRP A N 1
ATOM 1967 C CA . TRP A 1 247 ? 8.305 -27.047 -27.672 1 85.56 247 TRP A CA 1
ATOM 1968 C C . TRP A 1 247 ? 8.523 -26.625 -26.219 1 85.56 247 TRP A C 1
ATOM 1970 O O . TRP A 1 247 ? 7.613 -26.078 -25.578 1 85.56 247 TRP A O 1
ATOM 1980 N N . ILE A 1 248 ? 9.68 -26.672 -25.688 1 86.88 248 ILE A N 1
ATOM 1981 C CA . ILE A 1 248 ? 10 -26.297 -24.312 1 86.88 248 ILE A CA 1
ATOM 1982 C C . ILE A 1 248 ? 9.992 -24.781 -24.172 1 86.88 248 ILE A C 1
ATOM 1984 O O . ILE A 1 248 ? 9.523 -24.234 -23.172 1 86.88 248 ILE A O 1
ATOM 1988 N N . LEU A 1 249 ? 10.469 -24.156 -25.203 1 88.25 249 LEU A N 1
ATOM 1989 C CA . LEU A 1 249 ? 10.516 -22.688 -25.172 1 88.25 249 LEU A CA 1
ATOM 1990 C C . LEU A 1 249 ? 9.117 -22.094 -25.125 1 88.25 249 LEU A C 1
ATOM 1992 O O . LEU A 1 249 ? 8.859 -21.141 -24.375 1 88.25 249 LEU A O 1
ATOM 1996 N N . VAL A 1 250 ? 8.242 -22.641 -25.875 1 85.75 250 VAL A N 1
ATOM 1997 C CA . VAL A 1 250 ? 6.871 -22.156 -25.875 1 85.75 250 VAL A CA 1
ATOM 1998 C C . VAL A 1 250 ? 6.242 -22.344 -24.5 1 85.75 250 VAL A C 1
ATOM 2000 O O . VAL A 1 250 ? 5.527 -21.484 -24 1 85.75 250 VAL A O 1
ATOM 2003 N N . PHE A 1 251 ? 6.586 -23.406 -23.906 1 86.94 251 PHE A N 1
ATOM 2004 C CA . PHE A 1 251 ? 6.07 -23.688 -22.578 1 86.94 251 PHE A CA 1
ATOM 2005 C C . PHE A 1 251 ? 6.59 -22.672 -21.562 1 86.94 251 PHE A C 1
ATOM 2007 O O . PHE A 1 251 ? 5.828 -22.141 -20.766 1 86.94 251 PHE A O 1
ATOM 2014 N N . VAL A 1 252 ? 7.766 -22.391 -21.719 1 87 252 VAL A N 1
ATOM 2015 C CA . VAL A 1 252 ? 8.391 -21.453 -20.797 1 87 252 VAL A CA 1
ATOM 2016 C C . VAL A 1 252 ? 7.848 -20.047 -21.031 1 87 252 VAL A C 1
ATOM 2018 O O . VAL A 1 252 ? 7.535 -19.312 -20.094 1 87 252 VAL A O 1
ATOM 2021 N N . VAL A 1 253 ? 7.707 -19.688 -22.234 1 85.69 253 VAL A N 1
ATOM 2022 C CA . VAL A 1 253 ? 7.227 -18.359 -22.594 1 85.69 253 VAL A CA 1
ATOM 2023 C C . VAL A 1 253 ? 5.809 -18.172 -22.062 1 85.69 253 VAL A C 1
ATOM 2025 O O . VAL A 1 253 ? 5.465 -17.094 -21.562 1 85.69 253 VAL A O 1
ATOM 2028 N N . PHE A 1 254 ? 5.02 -19.203 -22.078 1 86.75 254 PHE A N 1
ATOM 2029 C CA . PHE A 1 254 ? 3.65 -19.109 -21.578 1 86.75 254 PHE A CA 1
ATOM 2030 C C . PHE A 1 254 ? 3.631 -18.906 -20.078 1 86.75 254 PHE A C 1
ATOM 2032 O O . PHE A 1 254 ? 2.867 -18.078 -19.562 1 86.75 254 PHE A O 1
ATOM 2039 N N . ASN A 1 255 ? 4.473 -19.547 -19.422 1 88.25 255 ASN A N 1
ATOM 2040 C CA . ASN A 1 255 ? 4.492 -19.422 -17.969 1 88.25 255 ASN A CA 1
ATOM 2041 C C . ASN A 1 255 ? 5.098 -18.094 -17.531 1 88.25 255 ASN A C 1
ATOM 2043 O O . ASN A 1 255 ? 4.652 -17.5 -16.547 1 88.25 255 ASN A O 1
ATOM 2047 N N . VAL A 1 256 ? 6.008 -17.703 -18.281 1 86.75 256 VAL A N 1
ATOM 2048 C CA . VAL A 1 256 ? 6.582 -16.391 -18.016 1 86.75 256 VAL A CA 1
ATOM 2049 C C . VAL A 1 256 ? 5.551 -15.305 -18.312 1 86.75 256 VAL A C 1
ATOM 2051 O O . VAL A 1 256 ? 5.453 -14.32 -17.578 1 86.75 256 VAL A O 1
ATOM 2054 N N . GLY A 1 257 ? 4.879 -15.492 -19.391 1 85.56 257 GLY A N 1
ATOM 2055 C CA . GLY A 1 257 ? 3.803 -14.562 -19.703 1 85.56 257 GLY A CA 1
ATOM 2056 C C . GLY A 1 257 ? 2.787 -14.43 -18.594 1 85.56 257 GLY A C 1
ATOM 2057 O O . GLY A 1 257 ? 2.35 -13.32 -18.266 1 85.56 257 GLY A O 1
ATOM 2058 N N . THR A 1 258 ? 2.467 -15.477 -17.969 1 87 258 THR A N 1
ATOM 2059 C CA . THR A 1 258 ? 1.54 -15.453 -16.844 1 87 258 THR A CA 1
ATOM 2060 C C . THR A 1 258 ? 2.15 -14.711 -15.664 1 87 258 THR A C 1
ATOM 2062 O O . THR A 1 258 ? 1.455 -13.969 -14.961 1 87 258 THR A O 1
ATOM 2065 N N . ALA A 1 259 ? 3.414 -14.953 -15.492 1 87.56 259 ALA A N 1
ATOM 2066 C CA . ALA A 1 259 ? 4.105 -14.281 -14.398 1 87.56 259 ALA A CA 1
ATOM 2067 C C . ALA A 1 259 ? 4.156 -12.773 -14.633 1 87.56 259 ALA A C 1
ATOM 2069 O O . ALA A 1 259 ? 4.18 -11.992 -13.68 1 87.56 259 ALA A O 1
ATOM 2070 N N . LEU A 1 260 ? 4.211 -12.422 -15.883 1 89.56 260 LEU A N 1
ATOM 2071 C CA . LEU A 1 260 ? 4.277 -11.008 -16.234 1 89.56 260 LEU A CA 1
ATOM 2072 C C . LEU A 1 260 ? 2.975 -10.297 -15.875 1 89.56 260 LEU A C 1
ATOM 2074 O O . LEU A 1 260 ? 2.928 -9.062 -15.82 1 89.56 260 LEU A O 1
ATOM 2078 N N . LEU A 1 261 ? 1.986 -11.094 -15.617 1 88.81 261 LEU A N 1
ATOM 2079 C CA . LEU A 1 261 ? 0.749 -10.5 -15.117 1 88.81 261 LEU A CA 1
ATOM 2080 C C . LEU A 1 261 ? 0.994 -9.742 -13.82 1 88.81 261 LEU A C 1
ATOM 2082 O O . LEU A 1 261 ? 0.319 -8.75 -13.531 1 88.81 261 LEU A O 1
ATOM 2086 N N . GLY A 1 262 ? 1.964 -10.195 -13.117 1 85 262 GLY A N 1
ATOM 2087 C CA . GLY A 1 262 ? 2.316 -9.516 -11.875 1 85 262 GLY A CA 1
ATOM 2088 C C . GLY A 1 262 ? 2.811 -8.102 -12.086 1 85 262 GLY A C 1
ATOM 2089 O O . GLY A 1 262 ? 2.738 -7.273 -11.18 1 85 262 GLY A O 1
ATOM 2090 N N . LEU A 1 263 ? 3.199 -7.773 -13.297 1 87.25 263 LEU A N 1
ATOM 2091 C CA . LEU A 1 263 ? 3.703 -6.441 -13.609 1 87.25 263 LEU A CA 1
ATOM 2092 C C . LEU A 1 263 ? 2.559 -5.492 -13.961 1 87.25 263 LEU A C 1
ATOM 2094 O O . LEU A 1 263 ? 2.779 -4.301 -14.172 1 87.25 263 LEU A O 1
ATOM 2098 N N . THR A 1 264 ? 1.355 -5.992 -13.891 1 89.5 264 THR A N 1
ATOM 2099 C CA . THR A 1 264 ? 0.267 -5.18 -14.43 1 89.5 264 THR A CA 1
ATOM 2100 C C . THR A 1 264 ? -0.611 -4.641 -13.297 1 89.5 264 THR A C 1
ATOM 2102 O O . THR A 1 264 ? -1.531 -3.857 -13.547 1 89.5 264 THR A O 1
ATOM 2105 N N . TYR A 1 265 ? -0.367 -5.121 -12.164 1 87.25 265 TYR A N 1
ATOM 2106 C CA . TYR A 1 265 ? -1.169 -4.598 -11.062 1 87.25 265 TYR A CA 1
ATOM 2107 C C . TYR A 1 265 ? -0.289 -4.207 -9.883 1 87.25 265 TYR A C 1
ATOM 2109 O O . TYR A 1 265 ? 0.823 -4.723 -9.734 1 87.25 265 TYR A O 1
ATOM 2117 N N . SER A 1 266 ? -0.75 -3.162 -9.18 1 84.94 266 SER A N 1
ATOM 2118 C CA . SER A 1 266 ? -0.054 -2.715 -7.977 1 84.94 266 SER A CA 1
ATOM 2119 C C . SER A 1 266 ? -1.037 -2.225 -6.918 1 84.94 266 SER A C 1
ATOM 2121 O O . SER A 1 266 ? -2.17 -1.859 -7.238 1 84.94 266 SER A O 1
ATOM 2123 N N . MET A 1 267 ? -0.577 -2.439 -5.695 1 83.75 267 MET A N 1
ATOM 2124 C CA . MET A 1 267 ? -1.329 -1.863 -4.586 1 83.75 267 MET A CA 1
ATOM 2125 C C . MET A 1 267 ? -0.785 -0.487 -4.219 1 83.75 267 MET A C 1
ATOM 2127 O O . MET A 1 267 ? 0.376 -0.36 -3.824 1 83.75 267 MET A O 1
ATOM 2131 N N . ASP A 1 268 ? -1.623 0.482 -4.473 1 81.69 268 ASP A N 1
ATOM 2132 C CA . ASP A 1 268 ? -1.185 1.854 -4.23 1 81.69 268 ASP A CA 1
ATOM 2133 C C . ASP A 1 268 ? -2.102 2.557 -3.232 1 81.69 268 ASP A C 1
ATOM 2135 O O . ASP A 1 268 ? -3.197 2.074 -2.943 1 81.69 268 ASP A O 1
ATOM 2139 N N . VAL A 1 269 ? -1.517 3.584 -2.662 1 77.31 269 VAL A N 1
ATOM 2140 C CA . VAL A 1 269 ? -2.309 4.41 -1.757 1 77.31 269 VAL A CA 1
ATOM 2141 C C . VAL A 1 269 ? -3.213 5.34 -2.562 1 77.31 269 VAL A C 1
ATOM 2143 O O . VAL A 1 269 ? -2.773 5.949 -3.539 1 77.31 269 VAL A O 1
ATOM 2146 N N . SER A 1 270 ? -4.469 5.395 -2.107 1 75.56 270 SER A N 1
ATOM 2147 C CA . SER A 1 270 ? -5.434 6.227 -2.822 1 75.56 270 SER A CA 1
ATOM 2148 C C . SER A 1 270 ? -5.223 7.703 -2.51 1 75.56 270 SER A C 1
ATOM 2150 O O . SER A 1 270 ? -4.918 8.062 -1.372 1 75.56 270 SER A O 1
ATOM 2152 N N . ASP A 1 271 ? -5.348 8.477 -3.541 1 66 271 ASP A N 1
ATOM 2153 C CA . ASP A 1 271 ? -5.23 9.922 -3.365 1 66 271 ASP A CA 1
ATOM 2154 C C . ASP A 1 271 ? -6.57 10.531 -2.961 1 66 271 ASP A C 1
ATOM 2156 O O . ASP A 1 271 ? -6.613 11.648 -2.434 1 66 271 ASP A O 1
ATOM 2160 N N . THR A 1 272 ? -7.641 9.758 -3.117 1 66.56 272 THR A N 1
ATOM 2161 C CA . THR A 1 272 ? -8.953 10.383 -3.008 1 66.56 272 THR A CA 1
ATOM 2162 C C . THR A 1 272 ? -9.727 9.812 -1.822 1 66.56 272 THR A C 1
ATOM 2164 O O . THR A 1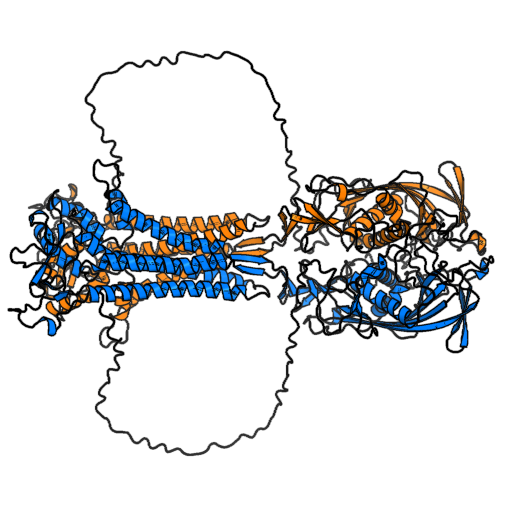 272 ? -10.477 10.531 -1.163 1 66.56 272 THR A O 1
ATOM 2167 N N . TYR A 1 273 ? -9.461 8.516 -1.57 1 73.12 273 TYR A N 1
ATOM 2168 C CA . TYR A 1 273 ? -10.32 7.867 -0.585 1 73.12 273 TYR A CA 1
ATOM 2169 C C . TYR A 1 273 ? -9.523 7.469 0.652 1 73.12 273 TYR A C 1
ATOM 2171 O O . TYR A 1 273 ? -8.32 7.203 0.569 1 73.12 273 TYR A O 1
ATOM 2179 N N . VAL A 1 274 ? -10.281 7.621 1.808 1 77 274 VAL A N 1
ATOM 2180 C CA . VAL A 1 274 ? -9.711 7.176 3.076 1 77 274 VAL A CA 1
ATOM 2181 C C . VAL A 1 274 ? -10.5 5.977 3.6 1 77 274 VAL A C 1
ATOM 2183 O O . VAL A 1 274 ? -11.695 5.84 3.318 1 77 274 VAL A O 1
ATOM 2186 N N . HIS A 1 275 ? -9.797 5.094 4.203 1 79.44 275 HIS A N 1
ATOM 2187 C CA . HIS A 1 275 ? -10.445 3.939 4.82 1 79.44 275 HIS A CA 1
ATOM 2188 C C . HIS A 1 275 ? -10.906 4.258 6.234 1 79.44 275 HIS A C 1
ATOM 2190 O O . HIS A 1 275 ? -10.156 4.82 7.031 1 79.44 275 HIS A O 1
ATOM 2196 N N . LEU A 1 276 ? -12.242 3.977 6.52 1 80.12 276 LEU A N 1
ATOM 2197 C CA . LEU A 1 276 ? -12.812 4.238 7.836 1 80.12 276 LEU A CA 1
ATOM 2198 C C . LEU A 1 276 ? -12.93 2.947 8.641 1 80.12 276 LEU A C 1
ATOM 2200 O O . LEU A 1 276 ? -13.453 1.945 8.141 1 80.12 276 LEU A O 1
ATOM 2204 N N . SER A 1 277 ? -12.273 2.846 9.719 1 79.56 277 SER A N 1
ATOM 2205 C CA . SER A 1 277 ? -12.352 1.674 10.586 1 79.56 277 SER A CA 1
ATOM 2206 C C . SER A 1 277 ? -12.602 2.076 12.039 1 79.56 277 SER A C 1
ATOM 2208 O O . SER A 1 277 ? -12.469 3.248 12.398 1 79.56 277 SER A O 1
ATOM 2210 N N . HIS A 1 278 ? -13.047 1.044 12.828 1 82.75 278 HIS A N 1
ATOM 2211 C CA . HIS A 1 278 ? -13.227 1.264 14.258 1 82.75 278 HIS A CA 1
ATOM 2212 C C . HIS A 1 278 ? -11.891 1.254 14.992 1 82.75 278 HIS A C 1
ATOM 2214 O O . HIS A 1 278 ? -11.258 0.205 15.125 1 82.75 278 HIS A O 1
ATOM 2220 N N . SER A 1 279 ? -11.391 2.379 15.281 1 84.44 279 SER A N 1
ATOM 2221 C CA . SER A 1 279 ? -10.102 2.516 15.953 1 84.44 279 SER A CA 1
ATOM 2222 C C . SER A 1 279 ? -10 3.85 16.688 1 84.44 279 SER A C 1
ATOM 2224 O O . SER A 1 279 ? -10.977 4.594 16.766 1 84.44 279 SER A O 1
ATOM 2226 N N . GLU A 1 280 ? -8.898 4.062 17.219 1 87.69 280 GLU A N 1
ATOM 2227 C CA . GLU A 1 280 ? -8.656 5.324 17.922 1 87.69 280 GLU A CA 1
ATOM 2228 C C . GLU A 1 280 ? -8.531 6.484 16.938 1 87.69 280 GLU A C 1
ATOM 2230 O O . GLU A 1 280 ? -7.941 6.34 15.867 1 87.69 280 GLU A O 1
ATOM 2235 N N . ILE A 1 281 ? -9.289 7.535 17.359 1 88.25 281 ILE A N 1
ATOM 2236 C CA . ILE A 1 281 ? -9.328 8.734 16.516 1 88.25 281 ILE A CA 1
ATOM 2237 C C . ILE A 1 281 ? -8.922 9.953 17.344 1 88.25 281 ILE A C 1
ATOM 2239 O O . ILE A 1 281 ? -9.234 10.031 18.531 1 88.25 281 ILE A O 1
ATOM 2243 N N . SER A 1 282 ? -8.133 10.773 16.703 1 89.69 282 SER A N 1
ATOM 2244 C CA . SER A 1 282 ? -7.773 12.039 17.344 1 89.69 282 SER A CA 1
ATOM 2245 C C . SER A 1 282 ? -8.805 13.117 17.031 1 89.69 282 SER A C 1
ATOM 2247 O O . SER A 1 282 ? -8.984 13.492 15.867 1 89.69 282 SER A O 1
ATOM 2249 N N . VAL A 1 283 ? -9.445 13.547 18.062 1 90.81 283 VAL A N 1
ATOM 2250 C CA . VAL A 1 283 ? -10.484 14.555 17.891 1 90.81 283 VAL A CA 1
ATOM 2251 C C . VAL A 1 283 ? -10.117 15.812 18.672 1 90.81 283 VAL A C 1
ATOM 2253 O O . VAL A 1 283 ? -9.281 15.766 19.578 1 90.81 283 VAL A O 1
ATOM 2256 N N . ALA A 1 284 ? -10.742 16.938 18.281 1 91.81 284 ALA A N 1
ATOM 2257 C CA . ALA A 1 284 ? -10.492 18.203 18.953 1 91.81 284 ALA A CA 1
ATOM 2258 C C . ALA A 1 284 ? -11 18.156 20.391 1 91.81 284 ALA A C 1
ATOM 2260 O O . ALA A 1 284 ? -12.133 17.734 20.656 1 91.81 284 ALA A O 1
ATOM 2261 N N . ASP A 1 285 ? -10.133 18.516 21.312 1 92.31 285 ASP A N 1
ATOM 2262 C CA . ASP A 1 285 ? -10.523 18.656 22.719 1 92.31 285 ASP A CA 1
ATOM 2263 C C . ASP A 1 285 ? -11.094 20.047 22.984 1 92.31 285 ASP A C 1
ATOM 2265 O O . ASP A 1 285 ? -10.352 21.047 22.969 1 92.31 285 ASP A O 1
ATOM 2269 N N . LEU A 1 286 ? -12.352 20.125 23.312 1 93.12 286 LEU A N 1
ATOM 2270 C CA . LEU A 1 286 ? -13 21.406 23.469 1 93.12 286 LEU A CA 1
ATOM 2271 C C . LEU A 1 286 ? -13.156 21.766 24.938 1 93.12 286 LEU A C 1
ATOM 2273 O O . LEU A 1 286 ? -13.797 22.766 25.281 1 93.12 286 LEU A O 1
ATOM 2277 N N . SER A 1 287 ? -12.547 21.031 25.828 1 91.94 287 SER A N 1
ATOM 2278 C CA . SER A 1 287 ? -12.672 21.25 27.266 1 91.94 287 SER A CA 1
ATOM 2279 C C . SER A 1 287 ? -11.867 22.469 27.719 1 91.94 287 SER A C 1
ATOM 2281 O O . SER A 1 287 ? -12.133 23.047 28.766 1 91.94 287 SER A O 1
ATOM 2283 N N . TYR A 1 288 ? -10.914 22.797 26.938 1 92.69 288 TYR A N 1
ATOM 2284 C CA . TYR A 1 288 ? -10.148 24.016 27.188 1 92.69 288 TYR A CA 1
ATOM 2285 C C . TYR A 1 288 ? -9.594 24.594 25.891 1 92.69 288 TYR A C 1
ATOM 2287 O O . TYR A 1 288 ? -9.508 23.891 24.891 1 92.69 288 TYR A O 1
ATOM 2295 N N . ILE A 1 289 ? -9.312 25.859 25.891 1 92.38 289 ILE A N 1
ATOM 2296 C CA . ILE A 1 289 ? -8.75 26.531 24.719 1 92.38 289 ILE A CA 1
ATOM 2297 C C . ILE A 1 289 ? -7.328 27 25.047 1 92.38 289 ILE A C 1
ATOM 2299 O O . ILE A 1 289 ? -7.109 27.75 26 1 92.38 289 ILE A O 1
ATOM 2303 N N . SER A 1 290 ? -6.422 26.406 24.344 1 88.06 290 SER A N 1
ATOM 2304 C CA . SER A 1 290 ? -5.023 26.781 24.516 1 88.06 290 SER A CA 1
ATOM 2305 C C . SER A 1 290 ? -4.289 26.844 23.188 1 88.06 290 SER A C 1
ATOM 2307 O O . SER A 1 290 ? -4.812 26.391 22.172 1 88.06 290 SER A O 1
ATOM 2309 N N . SER A 1 291 ? -3.205 27.484 23.172 1 80.94 291 SER A N 1
ATOM 2310 C CA . SER A 1 291 ? -2.406 27.594 21.953 1 80.94 291 SER A CA 1
ATOM 2311 C C . SER A 1 291 ? -1.652 26.297 21.672 1 80.94 291 SER A C 1
ATOM 2313 O O . SER A 1 291 ? -1.233 26.047 20.531 1 80.94 291 SER A O 1
ATOM 2315 N N . GLN A 1 292 ? -1.485 25.484 22.719 1 75.31 292 GLN A N 1
ATOM 2316 C CA . GLN A 1 292 ? -0.874 24.172 22.578 1 75.31 292 GLN A CA 1
ATOM 2317 C C . GLN A 1 292 ? -1.499 23.172 23.547 1 75.31 292 GLN A C 1
ATOM 2319 O O . GLN A 1 292 ? -2.055 23.562 24.578 1 75.31 292 GLN A O 1
ATOM 2324 N N . PRO A 1 293 ? -1.369 21.969 23.078 1 79.06 293 PRO A N 1
ATOM 2325 C CA . PRO A 1 293 ? -1.892 20.969 24.031 1 79.06 293 PRO A CA 1
ATOM 2326 C C . PRO A 1 293 ? -1.137 20.969 25.359 1 79.06 293 PRO A C 1
ATOM 2328 O O . PRO A 1 293 ? 0.095 21.047 25.375 1 79.06 293 PRO A O 1
ATOM 2331 N N . LEU A 1 294 ? -1.881 21.062 26.344 1 77.94 294 LEU A N 1
ATOM 2332 C CA . LEU A 1 294 ? -1.303 21.031 27.688 1 77.94 294 LEU A CA 1
ATOM 2333 C C . LEU A 1 294 ? -1.311 19.625 28.266 1 77.94 294 LEU A C 1
ATOM 2335 O O . LEU A 1 294 ? -2.24 18.859 28 1 77.94 294 LEU A O 1
ATOM 2339 N N . PRO A 1 295 ? -0.222 19.516 28.984 1 70.62 295 PRO A N 1
ATOM 2340 C CA . PRO A 1 295 ? -0.248 18.203 29.656 1 70.62 295 PRO A CA 1
ATOM 2341 C C . PRO A 1 295 ? -1.39 18.078 30.656 1 70.62 295 PRO A C 1
ATOM 2343 O O . PRO A 1 295 ? -1.723 19.047 31.344 1 70.62 295 PRO A O 1
ATOM 2346 N N . GLY A 1 296 ? -2.15 17.062 30.75 1 67.94 296 GLY A N 1
ATOM 2347 C CA . GLY A 1 296 ? -3.209 16.781 31.703 1 67.94 296 GLY A CA 1
ATOM 2348 C C . GLY A 1 296 ? -4.562 17.312 31.25 1 67.94 296 GLY A C 1
ATOM 2349 O O . GLY A 1 296 ? -5.508 17.344 32.031 1 67.94 296 GLY A O 1
ATOM 2350 N N . GLY A 1 297 ? -4.699 17.766 30.172 1 70.31 297 GLY A N 1
ATOM 2351 C CA . GLY A 1 297 ? -5.996 18.141 29.625 1 70.31 297 GLY A CA 1
ATOM 2352 C C . GLY A 1 297 ? -6.457 19.516 30.062 1 70.31 297 GLY A C 1
ATOM 2353 O O . GLY A 1 297 ? -7.66 19.781 30.141 1 70.31 297 GLY A O 1
ATOM 2354 N N . GLY A 1 298 ? -5.633 20.391 30.453 1 70.69 298 GLY A N 1
ATOM 2355 C CA . GLY A 1 298 ? -5.973 21.781 30.734 1 70.69 298 GLY A CA 1
ATOM 2356 C C . GLY A 1 298 ? -6.758 21.969 32.031 1 70.69 298 GLY A C 1
ATOM 2357 O O . GLY A 1 298 ? -7.504 22.938 32.156 1 70.69 298 GLY A O 1
ATOM 2358 N N . LEU A 1 299 ? -6.629 21.031 32.969 1 72.12 299 LEU A N 1
ATOM 2359 C CA . LEU A 1 299 ? -7.332 21.188 34.25 1 72.12 299 LEU A CA 1
ATOM 2360 C C . LEU A 1 299 ? -6.918 22.469 34.938 1 72.12 299 LEU A C 1
ATOM 2362 O O . LEU A 1 299 ? -5.727 22.781 35.031 1 72.12 299 LEU A O 1
ATOM 2366 N N . ASP A 1 300 ? -7.816 23.359 35.219 1 71.94 300 ASP A N 1
ATOM 2367 C CA . ASP A 1 300 ? -7.652 24.594 35.969 1 71.94 300 ASP A CA 1
ATOM 2368 C C . ASP A 1 300 ? -6.902 25.641 35.156 1 71.94 300 ASP A C 1
ATOM 2370 O O . ASP A 1 300 ? -6.137 26.438 35.719 1 71.94 300 ASP A O 1
ATOM 2374 N N . TYR A 1 301 ? -7.023 25.531 33.875 1 82.19 301 TYR A N 1
ATOM 2375 C CA . TYR A 1 301 ? -6.414 26.547 33 1 82.19 301 TYR A CA 1
ATOM 2376 C C . TYR A 1 301 ? -7.145 27.875 33.125 1 82.19 301 TYR A C 1
ATOM 2378 O O . TYR A 1 301 ? -8.375 27.922 33.062 1 82.19 301 TYR A O 1
ATOM 2386 N N . SER A 1 302 ? -6.457 28.938 33.375 1 83.12 302 SER A N 1
ATOM 2387 C CA . SER A 1 302 ? -7.031 30.25 33.656 1 83.12 302 SER A CA 1
ATOM 2388 C C . SER A 1 302 ? -7.965 30.703 32.531 1 83.12 302 SER A C 1
ATOM 2390 O O . SER A 1 302 ? -7.691 30.469 31.359 1 83.12 302 SER A O 1
ATOM 2392 N N . SER A 1 303 ? -9.055 31.359 32.938 1 87 303 SER A N 1
ATOM 2393 C CA . SER A 1 303 ? -10.031 31.859 32 1 87 303 SER A CA 1
ATOM 2394 C C . SER A 1 303 ? -9.43 32.938 31.094 1 87 303 SER A C 1
ATOM 2396 O O . SER A 1 303 ? -9.734 33 29.891 1 87 303 SER A O 1
ATOM 2398 N N . GLU A 1 304 ? -8.539 33.75 31.625 1 84.19 304 GLU A N 1
ATOM 2399 C CA . GLU A 1 304 ? -7.945 34.812 30.859 1 84.19 304 GLU A CA 1
ATOM 2400 C C . GLU A 1 304 ? -7.008 34.281 29.781 1 84.19 304 GLU A C 1
ATOM 2402 O O . GLU A 1 304 ? -6.926 34.844 28.688 1 84.19 304 GLU A O 1
ATOM 2407 N N . PHE A 1 305 ? -6.375 33.219 30.141 1 85.31 305 PHE A N 1
ATOM 2408 C CA . PHE A 1 305 ? -5.492 32.594 29.141 1 85.31 305 PHE A CA 1
ATOM 2409 C C . PHE A 1 305 ? -6.301 31.969 28.016 1 85.31 305 PHE A C 1
ATOM 2411 O O . PHE A 1 305 ? -5.883 32 26.859 1 85.31 305 PHE A O 1
ATOM 2418 N N . GLN A 1 306 ? -7.363 31.438 28.391 1 91.56 306 GLN A N 1
ATOM 2419 C CA . GLN A 1 306 ? -8.227 30.828 27.375 1 91.56 306 GLN A CA 1
ATOM 2420 C C . GLN A 1 306 ? -8.828 31.875 26.453 1 91.56 306 GLN A C 1
ATOM 2422 O O . GLN A 1 306 ? -8.969 31.656 25.25 1 91.56 306 GLN A O 1
ATOM 2427 N N . LYS A 1 307 ? -9.148 33.062 27.062 1 92.62 307 LYS A N 1
ATOM 2428 C CA . LYS A 1 307 ? -9.656 34.156 26.25 1 92.62 307 LYS A CA 1
ATOM 2429 C C . LYS A 1 307 ? -8.602 34.656 25.266 1 92.62 307 LYS A C 1
ATOM 2431 O O . LYS A 1 307 ? -8.906 34.875 24.094 1 92.62 307 LYS A O 1
ATOM 2436 N N . ALA A 1 308 ? -7.43 34.688 25.734 1 89.06 308 ALA A N 1
ATOM 2437 C CA . ALA A 1 308 ? -6.336 35.125 24.859 1 89.06 308 ALA A CA 1
ATOM 2438 C C . ALA A 1 308 ? -6.098 34.125 23.75 1 89.06 308 ALA A C 1
ATOM 2440 O O . ALA A 1 308 ? -5.816 34.5 22.609 1 89.06 308 ALA A O 1
ATOM 2441 N N . ALA A 1 309 ? -6.16 32.906 24.125 1 90.94 309 ALA A N 1
ATOM 2442 C CA . ALA A 1 309 ? -5.953 31.844 23.125 1 90.94 309 ALA A CA 1
ATOM 2443 C C . ALA A 1 309 ? -7.059 31.859 22.078 1 90.94 309 ALA A C 1
ATOM 2445 O O . ALA A 1 309 ? -6.801 31.641 20.891 1 90.94 309 ALA A O 1
ATOM 2446 N N . ALA A 1 310 ? -8.242 32.062 22.484 1 94.94 310 ALA A N 1
ATOM 2447 C CA . ALA A 1 310 ? -9.359 32.156 21.547 1 94.94 310 ALA A CA 1
ATOM 2448 C C . ALA A 1 310 ? -9.148 33.281 20.547 1 94.94 310 ALA A C 1
ATOM 2450 O O . ALA A 1 310 ? -9.422 33.125 19.359 1 94.94 310 ALA A O 1
ATOM 2451 N N . ASN A 1 311 ? -8.742 34.375 21.016 1 93.38 311 ASN A N 1
ATOM 2452 C CA . ASN A 1 311 ? -8.461 35.5 20.125 1 93.38 311 ASN A CA 1
ATOM 2453 C C . ASN A 1 311 ? -7.332 35.188 19.156 1 93.38 311 ASN A C 1
ATOM 2455 O O . ASN A 1 311 ? -7.418 35.531 17.969 1 93.38 311 ASN A O 1
ATOM 2459 N N . LEU A 1 312 ? -6.34 34.562 19.672 1 89.19 312 LEU A N 1
ATOM 2460 C CA . LEU A 1 312 ? -5.203 34.219 18.828 1 89.19 312 LEU A CA 1
ATOM 2461 C C . LEU A 1 312 ? -5.648 33.312 17.672 1 89.19 312 LEU A C 1
ATOM 2463 O O . LEU A 1 312 ? -5.297 33.562 16.516 1 89.19 312 LEU A O 1
ATOM 2467 N N . TRP A 1 313 ? -6.367 32.344 18 1 91.69 313 TRP A N 1
ATOM 2468 C CA . TRP A 1 313 ? -6.824 31.438 16.969 1 91.69 313 TRP A CA 1
ATOM 2469 C C . TRP A 1 313 ? -7.75 32.125 15.977 1 91.69 313 TRP A C 1
ATOM 2471 O O . TRP A 1 313 ? -7.754 31.828 14.781 1 91.69 313 TRP A O 1
ATOM 2481 N N . GLY A 1 314 ? -8.539 33 16.484 1 93.12 314 GLY A N 1
ATOM 2482 C CA . GLY A 1 314 ? -9.367 33.781 15.586 1 93.12 314 GLY A CA 1
ATOM 2483 C C . GLY A 1 314 ? -8.562 34.625 14.609 1 93.12 314 GLY A C 1
ATOM 2484 O O . GLY A 1 314 ? -8.953 34.75 13.445 1 93.12 314 GLY A O 1
ATOM 2485 N N . ARG A 1 315 ? -7.48 35.094 15.062 1 89.12 315 ARG A N 1
ATOM 2486 C CA . ARG A 1 315 ? -6.613 35.875 14.195 1 89.12 315 ARG A CA 1
ATOM 2487 C C . ARG A 1 315 ? -5.965 35 13.133 1 89.12 315 ARG A C 1
ATOM 2489 O O . ARG A 1 315 ? -5.738 35.438 12 1 89.12 315 ARG A O 1
ATOM 2496 N N . VAL A 1 316 ? -5.699 33.844 13.523 1 86.69 316 VAL A N 1
ATOM 2497 C CA . VAL A 1 316 ? -5.117 32.906 12.57 1 86.69 316 VAL A CA 1
ATOM 2498 C C . VAL A 1 316 ? -6.172 32.5 11.555 1 86.69 316 VAL A C 1
ATOM 2500 O O . VAL A 1 316 ? -5.895 32.406 10.352 1 86.69 316 VAL A O 1
ATOM 2503 N N . GLY A 1 317 ? -7.332 32.281 12.023 1 89.88 317 GLY A N 1
ATOM 2504 C CA . GLY A 1 317 ? -8.398 31.75 11.18 1 89.88 317 GLY A CA 1
ATOM 2505 C C . GLY A 1 317 ? -9.109 32.844 10.398 1 89.88 317 GLY A C 1
ATOM 2506 O O . GLY A 1 317 ? -10.008 32.562 9.602 1 89.88 317 GLY A O 1
ATOM 2507 N N . GLN A 1 318 ? -8.719 34.031 10.578 1 86.75 318 GLN A N 1
ATOM 2508 C CA . GLN A 1 318 ? -9.445 35.125 9.961 1 86.75 318 GLN A CA 1
ATOM 2509 C C . GLN A 1 318 ? -9.336 35.094 8.438 1 86.75 318 GLN A C 1
ATOM 2511 O O . GLN A 1 318 ? -10.234 35.562 7.73 1 86.75 318 GLN A O 1
ATOM 2516 N N . ASN A 1 319 ? -8.297 34.438 7.945 1 76 319 ASN A N 1
ATOM 2517 C CA . ASN A 1 319 ? -8.102 34.469 6.5 1 76 319 ASN A CA 1
ATOM 2518 C C . ASN A 1 319 ? -8.438 33.125 5.867 1 76 319 ASN A C 1
ATOM 2520 O O . ASN A 1 319 ? -8.133 32.906 4.695 1 76 319 ASN A O 1
ATOM 2524 N N . PHE A 1 320 ? -9.016 32.312 6.664 1 85.62 320 PHE A N 1
ATOM 2525 C CA . PHE A 1 320 ? -9.461 31.047 6.078 1 85.62 320 PHE A CA 1
ATOM 2526 C C . PHE A 1 320 ? -10.602 31.281 5.098 1 85.62 320 PHE A C 1
ATOM 2528 O O . PHE A 1 320 ? -11.328 32.281 5.203 1 85.62 320 PHE A O 1
ATOM 2535 N N . ILE A 1 321 ? -10.727 30.391 4.199 1 83.38 321 ILE A N 1
ATOM 2536 C CA . ILE A 1 321 ? -11.75 30.516 3.164 1 83.38 321 ILE A CA 1
ATOM 2537 C C . ILE A 1 321 ? -13.133 30.281 3.766 1 83.38 321 ILE A C 1
ATOM 2539 O O . ILE A 1 321 ? -13.297 29.438 4.641 1 83.38 321 ILE A O 1
ATOM 2543 N N . THR A 1 322 ? -14.023 31.141 3.301 1 89.5 322 THR A N 1
ATOM 2544 C CA . THR A 1 322 ? -15.422 30.969 3.686 1 89.5 322 THR A CA 1
ATOM 2545 C C . THR A 1 322 ? -16.203 30.266 2.578 1 89.5 322 THR A C 1
ATOM 2547 O O . THR A 1 322 ? -16.25 30.75 1.444 1 89.5 322 THR A O 1
ATOM 2550 N N . ILE A 1 323 ? -16.797 29.156 2.906 1 88.12 323 ILE A N 1
ATOM 2551 C CA . ILE A 1 323 ? -17.531 28.359 1.931 1 88.12 323 ILE A CA 1
ATOM 2552 C C . ILE A 1 323 ? -19.031 28.391 2.277 1 88.12 323 ILE A C 1
ATOM 2554 O O . ILE A 1 323 ? -19.422 27.984 3.375 1 88.12 323 ILE A O 1
ATOM 2558 N N . PRO A 1 324 ? -19.734 28.891 1.354 1 89.69 324 PRO A N 1
ATOM 2559 C CA . PRO A 1 324 ? -21.172 28.781 1.574 1 89.69 324 PRO A CA 1
ATOM 2560 C C . PRO A 1 324 ? -21.703 27.359 1.375 1 89.69 324 PRO A C 1
ATOM 2562 O O . PRO A 1 324 ? -21.578 26.812 0.28 1 89.69 324 PRO A O 1
ATOM 2565 N N . GLN A 1 325 ? -22.078 26.734 2.402 1 86.75 325 GLN A N 1
ATOM 2566 C CA . GLN A 1 325 ? -22.531 25.359 2.342 1 86.75 325 GLN A CA 1
ATOM 2567 C C . GLN A 1 325 ? -23.656 25.109 3.355 1 86.75 325 GLN A C 1
ATOM 2569 O O . GLN A 1 325 ? -23.703 25.766 4.395 1 86.75 325 GLN A O 1
ATOM 2574 N N . ASP A 1 326 ? -24.344 24.156 2.908 1 83.12 326 ASP A N 1
ATOM 2575 C CA . ASP A 1 326 ? -25.406 23.766 3.826 1 83.12 326 ASP A CA 1
ATOM 2576 C C . ASP A 1 326 ? -24.891 22.75 4.852 1 83.12 326 ASP A C 1
ATOM 2578 O O . ASP A 1 326 ? -23.891 22.062 4.609 1 83.12 326 ASP A O 1
ATOM 2582 N N . LEU A 1 327 ? -25.516 22.656 5.98 1 80.81 327 LEU A N 1
ATOM 2583 C CA . LEU A 1 327 ? -25.125 21.781 7.074 1 80.81 327 LEU A CA 1
ATOM 2584 C C . LEU A 1 327 ? -25.156 20.328 6.625 1 80.81 327 LEU A C 1
ATOM 2586 O O . LEU A 1 327 ? -24.406 19.5 7.152 1 80.81 327 LEU A O 1
ATOM 2590 N N . ASP A 1 328 ? -25.891 20.031 5.547 1 73.75 328 ASP A N 1
ATOM 2591 C CA . ASP A 1 328 ? -26.062 18.641 5.109 1 73.75 328 ASP A CA 1
ATOM 2592 C C . ASP A 1 328 ? -24.969 18.234 4.125 1 73.75 328 ASP A C 1
ATOM 2594 O O . ASP A 1 328 ? -24.766 17.047 3.879 1 73.75 328 ASP A O 1
ATOM 2598 N N . ASP A 1 329 ? -24.312 19.219 3.588 1 67.88 329 ASP A N 1
ATOM 2599 C CA . ASP A 1 329 ? -23.25 18.906 2.648 1 67.88 329 ASP A CA 1
ATOM 2600 C C . ASP A 1 329 ? -21.969 18.5 3.385 1 67.88 329 ASP A C 1
ATOM 2602 O O . ASP A 1 329 ? -21.438 19.25 4.195 1 67.88 329 ASP A O 1
ATOM 2606 N N . VAL A 1 330 ? -21.625 17.344 3.219 1 65.62 330 VAL A N 1
ATOM 2607 C CA . VAL A 1 330 ? -20.625 16.719 4.102 1 65.62 330 VAL A CA 1
ATOM 2608 C C . VAL A 1 330 ? -19.234 16.906 3.51 1 65.62 330 VAL A C 1
ATOM 2610 O O . VAL A 1 330 ? -18.266 16.328 4.012 1 65.62 330 VAL A O 1
ATOM 2613 N N . GLU A 1 331 ? -19.031 17.703 2.561 1 68.69 331 GLU A N 1
ATOM 2614 C CA . GLU A 1 331 ? -17.656 17.844 2.113 1 68.69 331 GLU A CA 1
ATOM 2615 C C . GLU A 1 331 ? -16.875 18.781 3.035 1 68.69 331 GLU A C 1
ATOM 2617 O O . GLU A 1 331 ? -17.297 19.906 3.287 1 68.69 331 GLU A O 1
ATOM 2622 N N . ALA A 1 332 ? -15.883 18.188 3.691 1 73.12 332 ALA A N 1
ATOM 2623 C CA . ALA A 1 332 ? -15.086 18.984 4.625 1 73.12 332 ALA A CA 1
ATOM 2624 C C . ALA A 1 332 ? -13.773 19.438 3.988 1 73.12 332 ALA A C 1
ATOM 2626 O O . ALA A 1 332 ? -13.133 18.672 3.27 1 73.12 332 ALA A O 1
ATOM 2627 N N . HIS A 1 333 ? -13.562 20.719 4.07 1 74 333 HIS A N 1
ATOM 2628 C CA . HIS A 1 333 ? -12.281 21.281 3.66 1 74 333 HIS A CA 1
ATOM 2629 C C . HIS A 1 333 ? -11.438 21.656 4.871 1 74 333 HIS A C 1
ATOM 2631 O O . HIS A 1 333 ? -11.961 22.156 5.875 1 74 333 HIS A O 1
ATOM 2637 N N . PRO A 1 334 ? -10.203 21.375 4.727 1 70.69 334 PRO A N 1
ATOM 2638 C CA . PRO A 1 334 ? -9.352 21.812 5.84 1 70.69 334 PRO A CA 1
ATOM 2639 C C . PRO A 1 334 ? -9.203 23.328 5.906 1 70.69 334 PRO A C 1
ATOM 2641 O O . PRO A 1 334 ? -9.164 24 4.871 1 70.69 334 PRO A O 1
ATOM 2644 N N . ASN A 1 335 ? -9.211 23.844 7.023 1 78.56 335 ASN A N 1
ATOM 2645 C CA . ASN A 1 335 ? -8.977 25.266 7.258 1 78.56 335 ASN A CA 1
ATOM 2646 C C . ASN A 1 335 ? -10.039 26.125 6.574 1 78.56 335 ASN A C 1
ATOM 2648 O O . ASN A 1 335 ? -9.711 27.047 5.824 1 78.56 335 ASN A O 1
ATOM 2652 N N . ALA A 1 336 ? -11.234 25.75 6.793 1 87.25 336 ALA A N 1
ATOM 2653 C CA . ALA A 1 336 ? -12.344 26.469 6.168 1 87.25 336 ALA A CA 1
ATOM 2654 C C . ALA A 1 336 ? -13.359 26.922 7.211 1 87.25 336 ALA A C 1
ATOM 2656 O O . ALA A 1 336 ? -13.398 26.391 8.328 1 87.25 336 ALA A O 1
ATOM 2657 N N . ARG A 1 337 ? -14.07 27.953 6.816 1 92.69 337 ARG A N 1
ATOM 2658 C CA . ARG A 1 337 ? -15.258 28.438 7.52 1 92.69 337 ARG A CA 1
ATOM 2659 C C . ARG A 1 337 ? -16.516 28.266 6.664 1 92.69 337 ARG A C 1
ATOM 2661 O O . ARG A 1 337 ? -16.469 28.5 5.453 1 92.69 337 ARG A O 1
ATOM 2668 N N . TYR A 1 338 ? -17.578 27.906 7.367 1 93.62 338 TYR A N 1
ATOM 2669 C CA . TYR A 1 338 ? -18.797 27.688 6.602 1 93.62 338 TYR A CA 1
ATOM 2670 C C . TYR A 1 338 ? -19.875 28.703 6.988 1 93.62 338 TYR A C 1
ATOM 2672 O O . TYR A 1 338 ? -19.969 29.094 8.148 1 93.62 338 TYR A O 1
ATOM 2680 N N . VAL A 1 339 ? -20.531 29.141 5.984 1 94.38 339 VAL A N 1
ATOM 2681 C CA . VAL A 1 339 ? -21.656 30.062 6.191 1 94.38 339 VAL A CA 1
ATOM 2682 C C . VAL A 1 339 ? -22.922 29.469 5.594 1 94.38 339 VAL A C 1
ATOM 2684 O O . VAL A 1 339 ? -22.891 28.797 4.551 1 94.38 339 VAL A O 1
ATOM 2687 N N . SER A 1 340 ? -23.969 29.672 6.316 1 92.31 340 SER A N 1
ATOM 2688 C CA . SER A 1 340 ? -25.25 29.219 5.785 1 92.31 340 SER A CA 1
ATOM 2689 C C . SER A 1 340 ? -25.609 29.969 4.504 1 92.31 340 SER A C 1
ATOM 2691 O O . SER A 1 340 ? -25.25 31.125 4.328 1 92.31 340 SER A O 1
ATOM 2693 N N . PRO A 1 341 ? -26.312 29.359 3.689 1 88.12 341 PRO A N 1
ATOM 2694 C CA . PRO A 1 341 ? -26.672 30.016 2.42 1 88.12 341 PRO A CA 1
ATOM 2695 C C . PRO A 1 341 ? -27.422 31.312 2.615 1 88.12 341 PRO A C 1
ATOM 2697 O O . PRO A 1 341 ? -27.297 32.25 1.81 1 88.12 341 PRO A O 1
ATOM 2700 N N . ASP A 1 342 ? -28.188 31.406 3.668 1 87.56 342 ASP A N 1
ATOM 2701 C CA . ASP A 1 342 ? -28.938 32.625 3.92 1 87.56 342 ASP A CA 1
ATOM 2702 C C . ASP A 1 342 ? -28.094 33.656 4.676 1 87.56 342 ASP A C 1
ATOM 2704 O O . ASP A 1 342 ? -28.531 34.781 4.91 1 87.56 342 ASP A O 1
ATOM 2708 N N . GLY A 1 343 ? -26.922 33.25 5.031 1 88.62 343 GLY A N 1
ATOM 2709 C CA . GLY A 1 343 ? -26.016 34.156 5.723 1 88.62 343 GLY A CA 1
ATOM 2710 C C . GLY A 1 343 ? -26.406 34.406 7.168 1 88.62 343 GLY A C 1
ATOM 2711 O O . GLY A 1 343 ? -25.875 35.312 7.816 1 88.62 343 GLY A O 1
ATOM 2712 N N . SER A 1 344 ? -27.281 33.594 7.719 1 90.06 344 SER A N 1
ATOM 2713 C CA . SER A 1 344 ? -27.828 33.812 9.055 1 90.06 344 SER A CA 1
ATOM 2714 C C . SER A 1 344 ? -26.859 33.344 10.133 1 90.06 344 SER A C 1
ATOM 2716 O O . SER A 1 344 ? -26.875 33.875 11.25 1 90.06 344 SER A O 1
ATOM 2718 N N . PHE A 1 345 ? -26.109 32.344 9.812 1 94.81 345 PHE A N 1
ATOM 2719 C CA . PHE A 1 345 ? -25.156 31.875 10.812 1 94.81 345 PHE A CA 1
ATOM 2720 C C . PHE A 1 345 ? -23.922 31.297 10.141 1 94.81 345 PHE A C 1
ATOM 2722 O O . PHE A 1 345 ? -23.938 30.984 8.953 1 94.81 345 PHE A O 1
ATOM 2729 N N . TYR A 1 346 ? -22.828 31.297 10.875 1 96.38 346 TYR A N 1
ATOM 2730 C CA . TYR A 1 346 ? -21.594 30.641 10.5 1 96.38 346 TYR A CA 1
ATOM 2731 C C . TYR A 1 346 ? -21.375 29.359 11.305 1 96.38 346 TYR A C 1
ATOM 2733 O O . TYR A 1 346 ? -21.875 29.234 12.43 1 96.38 346 TYR A O 1
ATOM 2741 N N . TYR A 1 347 ? -20.766 28.375 10.695 1 94.75 347 TYR A N 1
ATOM 2742 C CA . TYR A 1 347 ? -20.531 27.141 11.445 1 94.75 347 TYR A CA 1
ATOM 2743 C C . TYR A 1 347 ? -19.219 26.5 11.039 1 94.75 347 TYR A C 1
ATOM 2745 O O . TYR A 1 347 ? -18.625 26.875 10.023 1 94.75 347 TYR A O 1
ATOM 2753 N N . TYR A 1 348 ? -18.719 25.672 11.93 1 94.5 348 TYR A N 1
ATOM 2754 C CA . TYR A 1 348 ? -17.5 24.891 11.688 1 94.5 348 TYR A CA 1
ATOM 2755 C C . TYR A 1 348 ? -17.797 23.391 11.727 1 94.5 348 TYR A C 1
ATOM 2757 O O . TYR A 1 348 ? -18.594 22.938 12.547 1 94.5 348 TYR A O 1
ATOM 2765 N N . ARG A 1 349 ? -17.188 22.781 10.789 1 92.12 349 ARG A N 1
ATOM 2766 C CA . ARG A 1 349 ? -17.219 21.312 10.773 1 92.12 349 ARG A CA 1
ATOM 2767 C C . ARG A 1 349 ? -15.883 20.734 11.242 1 92.12 349 ARG A C 1
ATOM 2769 O O . ARG A 1 349 ? -14.836 21 10.648 1 92.12 349 ARG A O 1
ATOM 2776 N N . PHE A 1 350 ? -15.969 19.922 12.219 1 91.25 350 PHE A N 1
ATOM 2777 C CA . PHE A 1 350 ? -14.75 19.391 12.812 1 91.25 350 PHE A CA 1
ATOM 2778 C C . PHE A 1 350 ? -14.078 18.391 11.883 1 91.25 350 PHE A C 1
ATOM 2780 O O . PHE A 1 350 ? -14.742 17.797 11.031 1 91.25 350 PHE A O 1
ATOM 2787 N N . VAL A 1 351 ? -12.773 18.281 12.055 1 88.44 351 VAL A N 1
ATOM 2788 C CA . VAL A 1 351 ? -11.969 17.328 11.289 1 88.44 351 VAL A CA 1
ATOM 2789 C C . VAL A 1 351 ? -11.344 16.297 12.227 1 88.44 351 VAL A C 1
ATOM 2791 O O . VAL A 1 351 ? -10.734 16.656 13.234 1 88.44 351 VAL A O 1
ATOM 2794 N N . ASP A 1 352 ? -11.531 15.07 11.914 1 86.75 352 ASP A N 1
ATOM 2795 C CA . ASP A 1 352 ? -10.938 13.984 12.688 1 86.75 352 ASP A CA 1
ATOM 2796 C C . ASP A 1 352 ? -9.672 13.461 12.016 1 86.75 352 ASP A C 1
ATOM 2798 O O . ASP A 1 352 ? -9.609 13.352 10.789 1 86.75 352 ASP A O 1
ATOM 2802 N N . LEU A 1 353 ? -8.711 13.219 12.914 1 86 353 LEU A N 1
ATOM 2803 C CA . LEU A 1 353 ? -7.418 12.75 12.414 1 86 353 LEU A CA 1
ATOM 2804 C C . LEU A 1 353 ? -7.113 11.344 12.914 1 86 353 LEU A C 1
ATOM 2806 O O . LEU A 1 353 ? -7.621 10.93 13.953 1 86 353 LEU A O 1
ATOM 2810 N N . SER A 1 354 ? -6.324 10.656 12.094 1 82.19 354 SER A N 1
ATOM 2811 C CA . SER A 1 354 ? -5.793 9.391 12.578 1 82.19 354 SER A CA 1
ATOM 2812 C C . SER A 1 354 ? -4.805 9.609 13.719 1 82.19 354 SER A C 1
ATOM 2814 O O . SER A 1 354 ? -4.352 10.734 13.945 1 82.19 354 SER A O 1
ATOM 2816 N N . LEU A 1 355 ? -4.496 8.516 14.398 1 78.69 355 LEU A N 1
ATOM 2817 C CA . LEU A 1 355 ? -3.594 8.641 15.539 1 78.69 355 LEU A CA 1
ATOM 2818 C C . LEU A 1 355 ? -2.232 9.164 15.102 1 78.69 355 LEU A C 1
ATOM 2820 O O . LEU A 1 355 ? -1.597 9.938 15.828 1 78.69 355 LEU A O 1
ATOM 2824 N N . ASP A 1 356 ? -1.907 8.797 13.836 1 68.06 356 ASP A N 1
ATOM 2825 C CA . ASP A 1 356 ? -0.612 9.234 13.328 1 68.06 356 ASP A CA 1
ATOM 2826 C C . ASP A 1 356 ? -0.736 10.562 12.578 1 68.06 356 ASP A C 1
ATOM 2828 O O . ASP A 1 356 ? 0.259 11.102 12.094 1 68.06 356 ASP A O 1
ATOM 2832 N N . GLN A 1 357 ? -1.978 11.172 12.508 1 69.56 357 GLN A N 1
ATOM 2833 C CA . GLN A 1 357 ? -2.314 12.477 11.945 1 69.56 357 GLN A CA 1
ATOM 2834 C C . GLN A 1 357 ? -1.962 12.547 10.461 1 69.56 357 GLN A C 1
ATOM 2836 O O . GLN A 1 357 ? -1.674 13.625 9.938 1 69.56 357 GLN A O 1
ATOM 2841 N N . LYS A 1 358 ? -1.916 11.344 9.781 1 69.25 358 LYS A N 1
ATOM 2842 C CA . LYS A 1 358 ? -1.575 11.312 8.367 1 69.25 358 LYS A CA 1
ATOM 2843 C C . LYS A 1 358 ? -2.83 11.312 7.496 1 69.25 358 LYS A C 1
ATOM 2845 O O . LYS A 1 358 ? -2.781 11.68 6.32 1 69.25 358 LYS A O 1
ATOM 2850 N N . ALA A 1 359 ? -3.863 10.93 8.156 1 76.81 359 ALA A N 1
ATOM 2851 C CA . ALA A 1 359 ? -5.137 10.898 7.438 1 76.81 359 ALA A CA 1
ATOM 2852 C C . ALA A 1 359 ? -6.195 11.719 8.164 1 76.81 359 ALA A C 1
ATOM 2854 O O . ALA A 1 359 ? -6.188 11.805 9.398 1 76.81 359 ALA A O 1
ATOM 2855 N N . ASN A 1 360 ? -6.977 12.375 7.367 1 80.56 360 ASN A N 1
ATOM 2856 C CA . ASN A 1 360 ? -8.039 13.188 7.957 1 80.56 360 ASN A CA 1
ATOM 2857 C C . ASN A 1 360 ? -9.383 12.922 7.289 1 80.56 360 ASN A C 1
ATOM 2859 O O . ASN A 1 360 ? -9.43 12.461 6.145 1 80.56 360 ASN A O 1
ATOM 2863 N N . VAL A 1 361 ? -10.422 13.039 8.07 1 81.5 361 VAL A N 1
ATOM 2864 C CA . VAL A 1 361 ? -11.789 12.906 7.566 1 81.5 361 VAL A CA 1
ATOM 2865 C C . VAL A 1 361 ? -12.672 13.992 8.164 1 81.5 361 VAL A C 1
ATOM 2867 O O . VAL A 1 361 ? -12.5 14.375 9.32 1 81.5 361 VAL A O 1
ATOM 2870 N N . GLY A 1 362 ? -13.453 14.578 7.285 1 82.62 362 GLY A N 1
ATOM 2871 C CA . GLY A 1 362 ? -14.438 15.523 7.789 1 82.62 362 GLY A CA 1
ATOM 2872 C C . GLY A 1 362 ? -15.508 14.867 8.641 1 82.62 362 GLY A C 1
ATOM 2873 O O . GLY A 1 362 ? -16.125 13.883 8.219 1 82.62 362 GLY A O 1
ATOM 2874 N N . SER A 1 363 ? -15.625 15.336 9.859 1 84.12 363 SER A N 1
ATOM 2875 C CA . SER A 1 363 ? -16.625 14.812 10.781 1 84.12 363 SER A CA 1
ATOM 2876 C C . SER A 1 363 ? -18.016 15.391 10.477 1 84.12 363 SER A C 1
ATOM 2878 O O . SER A 1 363 ? -18.125 16.375 9.758 1 84.12 363 SER A O 1
ATOM 2880 N N . GLN A 1 364 ? -19.047 14.766 11.039 1 84.62 364 GLN A N 1
ATOM 2881 C CA . GLN A 1 364 ? -20.406 15.289 10.938 1 84.62 364 GLN A CA 1
ATOM 2882 C C . GLN A 1 364 ? -20.719 16.266 12.07 1 84.62 364 GLN A C 1
ATOM 2884 O O . GLN A 1 364 ? -21.734 16.969 12.039 1 84.62 364 GLN A O 1
ATOM 2889 N N . ARG A 1 365 ? -19.797 16.312 12.945 1 89.94 365 ARG A N 1
ATOM 2890 C CA . ARG A 1 365 ? -19.984 17.234 14.062 1 89.94 365 ARG A CA 1
ATOM 2891 C C . ARG A 1 365 ? -19.797 18.688 13.609 1 89.94 365 ARG A C 1
ATOM 2893 O O . ARG A 1 365 ? -18.859 19 12.875 1 89.94 365 ARG A O 1
ATOM 2900 N N . THR A 1 366 ? -20.734 19.5 13.992 1 92.12 366 THR A N 1
ATOM 2901 C CA . THR A 1 366 ? -20.672 20.906 13.625 1 92.12 366 THR A CA 1
ATOM 2902 C C . THR A 1 366 ? -21 21.797 14.82 1 92.12 366 THR A C 1
ATOM 2904 O O . THR A 1 366 ? -21.656 21.344 15.773 1 92.12 366 THR A O 1
ATOM 2907 N N . VAL A 1 367 ? -20.469 22.906 14.875 1 95 367 VAL A N 1
ATOM 2908 C CA . VAL A 1 367 ? -20.781 23.938 15.852 1 95 367 VAL A CA 1
ATOM 2909 C C . VAL A 1 367 ? -21.062 25.266 15.141 1 95 367 VAL A C 1
ATOM 2911 O O . VAL A 1 367 ? -20.391 25.594 14.164 1 95 367 VAL A O 1
ATOM 2914 N N . SER A 1 368 ? -22.109 25.969 15.586 1 95.81 368 SER A N 1
ATOM 2915 C CA . SER A 1 368 ? -22.516 27.188 14.898 1 95.81 368 SER A CA 1
ATOM 2916 C C . SER A 1 368 ? -22.391 28.406 15.82 1 95.81 368 SER A C 1
ATOM 2918 O O . SER A 1 368 ? -22.328 28.266 17.047 1 95.81 368 SER A O 1
ATOM 2920 N N . SER A 1 369 ? -22.203 29.516 15.242 1 97.88 369 SER A N 1
ATOM 2921 C CA . SER A 1 369 ? -22.219 30.828 15.891 1 97.88 369 SER A CA 1
ATOM 2922 C C . SER A 1 369 ? -23.281 31.734 15.281 1 97.88 369 SER A C 1
ATOM 2924 O O . SER A 1 369 ? -23.391 31.844 14.055 1 97.88 369 SER A O 1
ATOM 2926 N N . THR A 1 370 ? -24.109 32.312 16.125 1 97.5 370 THR A N 1
ATOM 2927 C CA . THR A 1 370 ? -25.156 33.25 15.711 1 97.5 370 THR A CA 1
ATOM 2928 C C . THR A 1 370 ? -25.016 34.562 16.453 1 97.5 370 THR A C 1
ATOM 2930 O O . THR A 1 370 ? -24.984 34.594 17.688 1 97.5 370 THR A O 1
ATOM 2933 N N . ALA A 1 371 ? -24.875 35.594 15.68 1 97.62 371 ALA A N 1
ATOM 2934 C CA . ALA A 1 371 ? -24.703 36.906 16.281 1 97.62 371 ALA A CA 1
ATOM 2935 C C . ALA A 1 371 ? -25.734 37.906 15.734 1 97.62 371 ALA A C 1
ATOM 2937 O O . ALA A 1 371 ? -26.188 37.75 14.602 1 97.62 371 ALA A O 1
ATOM 2938 N N . SER A 1 372 ? -26.203 38.781 16.562 1 96 372 SER A N 1
ATOM 2939 C CA . SER A 1 372 ? -27.031 39.938 16.188 1 96 372 SER A CA 1
ATOM 2940 C C . SER A 1 372 ? -26.422 41.25 16.703 1 96 372 SER A C 1
ATOM 2942 O O . SER A 1 372 ? -25.922 41.312 17.828 1 96 372 SER A O 1
ATOM 2944 N N . CYS A 1 373 ? -26.359 42.25 15.828 1 96.5 373 CYS A N 1
ATOM 2945 C CA . CYS A 1 373 ? -25.75 43.531 16.203 1 96.5 373 CYS A CA 1
ATOM 2946 C C . CYS A 1 373 ? -26.719 44.688 15.977 1 96.5 373 CYS A C 1
ATOM 2948 O O . CYS A 1 373 ? -27.562 44.625 15.086 1 96.5 373 CYS A O 1
ATOM 2950 N N . VAL A 1 374 ? -26.641 45.688 16.859 1 95.25 374 VAL A N 1
ATOM 2951 C CA . VAL A 1 374 ? -27.406 46.906 16.75 1 95.25 374 VAL A CA 1
ATOM 2952 C C . VAL A 1 374 ? -26.469 48.125 16.812 1 95.25 374 VAL A C 1
ATOM 2954 O O . VAL A 1 374 ? -25.469 48.094 17.531 1 95.25 374 VAL A O 1
ATOM 2957 N N . GLU A 1 375 ? -26.781 49.094 16.031 1 95.12 375 GLU A N 1
ATOM 2958 C CA . GLU A 1 375 ? -25.953 50.281 16.016 1 95.12 375 GLU A CA 1
ATOM 2959 C C . GLU A 1 375 ? -26.422 51.312 17.062 1 95.12 375 GLU A C 1
ATOM 2961 O O . GLU A 1 375 ? -27.609 51.562 17.188 1 95.12 375 GLU A O 1
ATOM 2966 N N . TYR A 1 376 ? -25.469 51.781 17.844 1 94.69 376 TYR A N 1
ATOM 2967 C CA . TYR A 1 376 ? -25.703 52.844 18.812 1 94.69 376 TYR A CA 1
ATOM 2968 C C . TYR A 1 376 ? -25.25 54.188 18.266 1 94.69 376 TYR A C 1
ATOM 2970 O O . TYR A 1 376 ? -24.406 54.25 17.359 1 94.69 376 TYR A O 1
ATOM 2978 N N . THR A 1 377 ? -25.828 55.25 18.766 1 92 377 THR A N 1
ATOM 2979 C CA . THR A 1 377 ? -25.453 56.594 18.312 1 92 377 THR A CA 1
ATOM 2980 C C . THR A 1 377 ? -24.391 57.219 19.219 1 92 377 THR A C 1
ATOM 2982 O O . THR A 1 377 ? -24.625 57.375 20.422 1 92 377 THR A O 1
ATOM 2985 N N . VAL A 1 378 ? -23.281 57.469 18.578 1 93.44 378 VAL A N 1
ATOM 2986 C CA . VAL A 1 378 ? -22.219 58.125 19.344 1 93.44 378 VAL A CA 1
ATOM 2987 C C . VAL A 1 378 ? -22.5 59.625 19.422 1 93.44 378 VAL A C 1
ATOM 2989 O O . VAL A 1 378 ? -22.656 60.281 18.406 1 93.44 378 VAL A O 1
ATOM 2992 N N . THR A 1 379 ? -22.531 60.219 20.656 1 89.62 379 THR A N 1
ATOM 2993 C CA . THR A 1 379 ? -22.875 61.625 20.844 1 89.62 379 THR A CA 1
ATOM 2994 C C . THR A 1 379 ? -21.625 62.438 21.125 1 89.62 379 THR A C 1
ATOM 2996 O O . THR A 1 379 ? -21.609 63.656 20.906 1 89.62 379 THR A O 1
ATOM 2999 N N . PHE A 1 380 ? -20.672 61.75 21.672 1 89 380 PHE A N 1
ATOM 3000 C CA . PHE A 1 380 ? -19.438 62.469 21.984 1 89 380 PHE A CA 1
ATOM 3001 C C . PHE A 1 380 ? -18.25 61.531 21.875 1 89 380 PHE A C 1
ATOM 3003 O O . PHE A 1 380 ? -18.328 60.344 22.266 1 89 380 PHE A O 1
ATOM 3010 N N . GLY A 1 381 ? -17.172 62 21.328 1 86.88 381 GLY A N 1
ATOM 3011 C CA . GLY A 1 381 ? -15.938 61.219 21.266 1 86.88 381 GLY A CA 1
ATOM 3012 C C . GLY A 1 381 ? -15.906 60.25 20.109 1 86.88 381 GLY A C 1
ATOM 3013 O O . GLY A 1 381 ? -16.688 60.344 19.172 1 86.88 381 GLY A O 1
ATOM 3014 N N . GLY A 1 382 ? -14.828 59.406 20.062 1 86.69 382 GLY A N 1
ATOM 3015 C CA . GLY A 1 382 ? -14.703 58.344 19.078 1 86.69 382 GLY A CA 1
ATOM 3016 C C . GLY A 1 382 ? -13.742 58.656 17.953 1 86.69 382 GLY A C 1
ATOM 3017 O O . GLY A 1 382 ? -13.766 58.031 16.906 1 86.69 382 GLY A O 1
ATOM 3018 N N . TYR A 1 383 ? -12.953 59.625 18.156 1 82.44 383 TYR A N 1
ATOM 3019 C CA . TYR A 1 383 ? -12.047 60.031 17.094 1 82.44 383 TYR A CA 1
ATOM 3020 C C . TYR A 1 383 ? -10.617 59.594 17.391 1 82.44 383 TYR A C 1
ATOM 3022 O O . TYR A 1 383 ? -9.688 59.938 16.672 1 82.44 383 TYR A O 1
ATOM 3030 N N . ALA A 1 384 ? -10.477 58.844 18.422 1 78 384 ALA A N 1
ATOM 3031 C CA . ALA A 1 384 ? -9.172 58.344 18.828 1 78 384 ALA A CA 1
ATOM 3032 C C . ALA A 1 384 ? -8.125 59.438 18.875 1 78 384 ALA A C 1
ATOM 3034 O O . ALA A 1 384 ? -7.035 59.312 18.312 1 78 384 ALA A O 1
ATOM 3035 N N . GLY A 1 385 ? -8.531 60.625 19.344 1 67.31 385 GLY A N 1
ATOM 3036 C CA . GLY A 1 385 ? -7.602 61.719 19.547 1 67.31 385 GLY A CA 1
ATOM 3037 C C . GLY A 1 385 ? -7.512 62.656 18.359 1 67.31 385 GLY A C 1
ATOM 3038 O O . GLY A 1 385 ? -6.855 63.688 18.438 1 67.31 385 GLY A O 1
ATOM 3039 N N . LEU A 1 386 ? -8.094 62.375 17.281 1 71.88 386 LEU A N 1
ATOM 3040 C CA . LEU A 1 386 ? -7.992 63.219 16.078 1 71.88 386 LEU A CA 1
ATOM 3041 C C . LEU A 1 386 ? -8.648 64.562 16.297 1 71.88 386 LEU A C 1
ATOM 3043 O O . LEU A 1 386 ? -8.148 65.562 15.828 1 71.88 386 LEU A O 1
ATOM 3047 N N . ASN A 1 387 ? -9.727 64.688 17.031 1 64.94 387 ASN A N 1
ATOM 3048 C CA . ASN A 1 387 ? -10.477 65.938 17.109 1 64.94 387 ASN A CA 1
ATOM 3049 C C . ASN A 1 387 ? -10.281 66.625 18.453 1 64.94 387 ASN A C 1
ATOM 3051 O O . ASN A 1 387 ? -11.008 67.562 18.781 1 64.94 387 ASN A O 1
ATOM 3055 N N . THR A 1 388 ? -9.547 66.062 19.219 1 65.75 388 THR A N 1
ATOM 3056 C CA . THR A 1 388 ? -9.32 66.75 20.5 1 65.75 388 THR A CA 1
ATOM 3057 C C . THR A 1 388 ? -7.844 66.688 20.891 1 65.75 388 THR A C 1
ATOM 3059 O O . THR A 1 388 ? -7.141 65.75 20.531 1 65.75 388 THR A O 1
ATOM 3062 N N . GLN A 1 389 ? -7.379 67.812 21.453 1 58.31 389 GLN A N 1
ATOM 3063 C CA . GLN A 1 389 ? -6.02 67.875 21.969 1 58.31 389 GLN A CA 1
ATOM 3064 C C . GLN A 1 389 ? -6 67.625 23.484 1 58.31 389 GLN A C 1
ATOM 3066 O O . GLN A 1 389 ? -4.93 67.562 24.094 1 58.31 389 GLN A O 1
ATOM 3071 N N . ASP A 1 390 ? -7.242 67.5 23.938 1 61.62 390 ASP A N 1
ATOM 3072 C CA . ASP A 1 390 ? -7.328 67.25 25.375 1 61.62 390 ASP A CA 1
ATOM 3073 C C . ASP A 1 390 ? -7.051 65.812 25.672 1 61.62 390 ASP A C 1
ATOM 3075 O O . ASP A 1 390 ? -7.789 64.875 25.219 1 61.62 390 ASP A O 1
ATOM 3079 N N . ALA A 1 391 ? -5.98 65.5 26.391 1 61.53 391 ALA A N 1
ATOM 3080 C CA . ALA A 1 391 ? -5.531 64.125 26.703 1 61.53 391 ALA A CA 1
ATOM 3081 C C . ALA A 1 391 ? -6.594 63.344 27.484 1 61.53 391 ALA A C 1
ATOM 3083 O O . ALA A 1 391 ? -6.688 62.125 27.375 1 61.53 391 ALA A O 1
ATOM 3084 N N . ASP A 1 392 ? -7.461 64.125 28.219 1 57.62 392 ASP A N 1
ATOM 3085 C CA . ASP A 1 392 ? -8.453 63.5 29.078 1 57.62 392 ASP A CA 1
ATOM 3086 C C . ASP A 1 392 ? -9.664 63.062 28.266 1 57.62 392 ASP A C 1
ATOM 3088 O O . ASP A 1 392 ? -10.406 62.156 28.688 1 57.62 392 ASP A O 1
ATOM 3092 N N . LEU A 1 393 ? -9.75 63.625 27.125 1 66.5 393 LEU A N 1
ATOM 3093 C CA . LEU A 1 393 ? -10.969 63.375 26.359 1 66.5 393 LEU A CA 1
ATOM 3094 C C . LEU A 1 393 ? -10.688 62.438 25.188 1 66.5 393 LEU A C 1
ATOM 3096 O O . LEU A 1 393 ? -11.625 61.969 24.531 1 66.5 393 LEU A O 1
ATOM 3100 N N . VAL A 1 394 ? -9.484 62.062 24.984 1 67.69 394 VAL A N 1
ATOM 3101 C CA . VAL A 1 394 ? -9.086 61.281 23.812 1 67.69 394 VAL A CA 1
ATOM 3102 C C . VAL A 1 394 ? -9.766 59.906 23.859 1 67.69 394 VAL A C 1
ATOM 3104 O O . VAL A 1 394 ? -10.195 59.375 22.828 1 67.69 394 VAL A O 1
ATOM 3107 N N . TYR A 1 395 ? -10.031 59.438 25.062 1 76.44 395 TYR A N 1
ATOM 3108 C CA . TYR A 1 395 ? -10.516 58.062 25.188 1 76.44 395 TYR A CA 1
ATOM 3109 C C . TYR A 1 395 ? -11.953 58.031 25.688 1 76.44 395 TYR A C 1
ATOM 3111 O O . TYR A 1 395 ? -12.555 56.969 25.812 1 76.44 395 TYR A O 1
ATOM 3119 N N . SER A 1 396 ? -12.484 59.219 25.859 1 80.19 396 SER A N 1
ATOM 3120 C CA . SER A 1 396 ? -13.852 59.281 26.375 1 80.19 396 SER A CA 1
ATOM 3121 C C . SER A 1 396 ? -14.867 59.156 25.25 1 80.19 396 SER A C 1
ATOM 3123 O O . SER A 1 396 ? -14.805 59.906 24.266 1 80.19 396 SER A O 1
ATOM 3125 N N . VAL A 1 397 ? -15.781 58.219 25.391 1 88.5 397 VAL A N 1
ATOM 3126 C CA . VAL A 1 397 ? -16.844 58.031 24.406 1 88.5 397 VAL A CA 1
ATOM 3127 C C . VAL A 1 397 ? -18.203 58 25.094 1 88.5 397 VAL A C 1
ATOM 3129 O O . VAL A 1 397 ? -18.344 57.406 26.156 1 88.5 397 VAL A O 1
ATOM 3132 N N . GLN A 1 398 ? -19.109 58.844 24.5 1 89.69 398 GLN A N 1
ATOM 3133 C CA . GLN A 1 398 ? -20.5 58.812 24.953 1 89.69 398 GLN A CA 1
ATOM 3134 C C . GLN A 1 398 ? -21.438 58.375 23.828 1 89.69 398 GLN A C 1
ATOM 3136 O O . GLN A 1 398 ? -21.234 58.719 22.672 1 89.69 398 GLN A O 1
ATOM 3141 N N . TRP A 1 399 ? -22.344 57.5 24.234 1 92.12 399 TRP A N 1
ATOM 3142 C CA . TRP A 1 399 ? -23.281 57 23.234 1 92.12 399 TRP A CA 1
ATOM 3143 C C . TRP A 1 399 ? -24.656 56.812 23.844 1 92.12 399 TRP A C 1
ATOM 3145 O O . TRP A 1 399 ? -24.828 56.844 25.062 1 92.12 399 TRP A O 1
ATOM 3155 N N . VAL A 1 400 ? -25.625 56.719 22.953 1 91.12 400 VAL A N 1
ATOM 3156 C CA . VAL A 1 400 ? -27.016 56.438 23.312 1 91.12 400 VAL A CA 1
ATOM 3157 C C . VAL A 1 400 ? -27.438 55.125 22.672 1 91.12 400 VAL A C 1
ATOM 3159 O O . VAL A 1 400 ? -27.219 54.875 21.484 1 91.12 400 VAL A O 1
ATOM 3162 N N . ASP A 1 401 ? -27.984 54.281 23.578 1 88.69 401 ASP A N 1
ATOM 3163 C CA . ASP A 1 401 ? -28.406 52.969 23.062 1 88.69 401 ASP A CA 1
ATOM 3164 C C . ASP A 1 401 ? -29.734 53.094 22.312 1 88.69 401 ASP A C 1
ATOM 3166 O O . ASP A 1 401 ? -30.234 54.188 22.094 1 88.69 401 ASP A O 1
ATOM 3170 N N . ASP A 1 402 ? -30.172 52 21.734 1 83.88 402 ASP A N 1
ATOM 3171 C CA . ASP A 1 402 ? -31.391 51.969 20.922 1 83.88 402 ASP A CA 1
ATOM 3172 C C . ASP A 1 402 ? -32.625 52.281 21.766 1 83.88 402 ASP A C 1
ATOM 3174 O O . ASP A 1 402 ? -33.656 52.656 21.234 1 83.88 402 ASP A O 1
ATOM 3178 N N . GLN A 1 403 ? -32.469 52.25 23.078 1 87.12 403 GLN A N 1
ATOM 3179 C CA . GLN A 1 403 ? -33.594 52.594 23.969 1 87.12 403 GLN A CA 1
ATOM 3180 C C . GLN A 1 403 ? -33.5 54.031 24.469 1 87.12 403 GLN A C 1
ATOM 3182 O O . GLN A 1 403 ? -34.375 54.469 25.234 1 87.12 403 GLN A O 1
ATOM 3187 N N . GLY A 1 404 ? -32.5 54.688 24.141 1 84.81 404 GLY A N 1
ATOM 3188 C CA . GLY A 1 404 ? -32.375 56.094 24.5 1 84.81 404 GLY A CA 1
ATOM 3189 C C . GLY A 1 404 ? -31.547 56.312 25.766 1 84.81 404 GLY A C 1
ATOM 3190 O O . GLY A 1 404 ? -31.5 57.438 26.281 1 84.81 404 GLY A O 1
ATOM 3191 N N . ASN A 1 405 ? -30.938 55.281 26.266 1 87.88 405 ASN A N 1
ATOM 3192 C CA . ASN A 1 405 ? -30.094 55.406 27.453 1 87.88 405 ASN A CA 1
ATOM 3193 C C . ASN A 1 405 ? -28.703 55.906 27.094 1 87.88 405 ASN A C 1
ATOM 3195 O O . ASN A 1 405 ? -28.109 55.469 26.109 1 87.88 405 ASN A O 1
ATOM 3199 N N . SER A 1 406 ? -28.266 56.812 27.922 1 88.25 406 SER A N 1
ATOM 3200 C CA . SER A 1 406 ? -26.938 57.375 27.688 1 88.25 406 SER A CA 1
ATOM 3201 C C . SER A 1 406 ? -25.859 56.656 28.484 1 88.25 406 SER A C 1
ATOM 3203 O O . SER A 1 406 ? -26.062 56.344 29.656 1 88.25 406 SER A O 1
ATOM 3205 N N . PHE A 1 407 ? -24.844 56.344 27.766 1 88.31 407 PHE A N 1
ATOM 3206 C CA . PHE A 1 407 ? -23.703 55.656 28.375 1 88.31 407 PHE A CA 1
ATOM 3207 C C . PHE A 1 407 ? -22.406 56.438 28.125 1 88.31 407 PHE A C 1
ATOM 3209 O O . PHE A 1 407 ? -22.328 57.219 27.172 1 88.31 407 PHE A O 1
ATOM 3216 N N . SER A 1 408 ? -21.516 56.375 29.078 1 85.06 408 SER A N 1
ATOM 3217 C CA . SER A 1 408 ? -20.172 56.969 28.922 1 85.06 408 SER A CA 1
ATOM 3218 C C . SER A 1 408 ? -19.094 56 29.422 1 85.06 408 SER A C 1
ATOM 3220 O O . SER A 1 408 ? -19.297 55.312 30.438 1 85.06 408 SER A O 1
ATOM 3222 N N . ASP A 1 409 ? -18.109 55.844 28.625 1 82.75 409 ASP A N 1
ATOM 3223 C CA . ASP A 1 409 ? -17 55 29.031 1 82.75 409 ASP A CA 1
ATOM 3224 C C . ASP A 1 409 ? -15.672 55.5 28.453 1 82.75 409 ASP A C 1
ATOM 3226 O O . ASP A 1 409 ? -15.656 56.375 27.594 1 82.75 409 ASP A O 1
ATOM 3230 N N . THR A 1 410 ? -14.586 55.125 29.078 1 78.19 410 THR A N 1
ATOM 3231 C CA . THR A 1 410 ? -13.242 55.375 28.578 1 78.19 410 THR A CA 1
ATOM 3232 C C . THR A 1 410 ? -12.695 54.188 27.828 1 78.19 410 THR A C 1
ATOM 3234 O O . THR A 1 410 ? -12.477 53.125 28.422 1 78.19 410 THR A O 1
ATOM 3237 N N . ILE A 1 411 ? -12.633 54.312 26.531 1 78.69 411 ILE A N 1
ATOM 3238 C CA . ILE A 1 411 ? -12.164 53.219 25.688 1 78.69 411 ILE A CA 1
ATOM 3239 C C . ILE A 1 411 ? -10.703 53.438 25.312 1 78.69 411 ILE A C 1
ATOM 3241 O O . ILE A 1 411 ? -10.375 54.375 24.578 1 78.69 411 ILE A O 1
ATOM 3245 N N . SER A 1 412 ? -9.93 52.469 25.859 1 70.06 412 SER A N 1
ATOM 3246 C CA . SER A 1 412 ? -8.5 52.531 25.578 1 70.06 412 SER A CA 1
ATOM 3247 C C . SER A 1 412 ? -8.125 51.688 24.375 1 70.06 412 SER A C 1
ATOM 3249 O O . SER A 1 412 ? -8.969 50.969 23.844 1 70.06 412 SER A O 1
ATOM 3251 N N . ASN A 1 413 ? -6.938 51.812 23.828 1 74.25 413 ASN A N 1
ATOM 3252 C CA . ASN A 1 413 ? -6.402 51.031 22.719 1 74.25 413 ASN A CA 1
ATOM 3253 C C . ASN A 1 413 ? -7.184 51.25 21.438 1 74.25 413 ASN A C 1
ATOM 3255 O O . ASN A 1 413 ? -7.711 50.312 20.844 1 74.25 413 ASN A O 1
ATOM 3259 N N . VAL A 1 414 ? -7.387 52.406 21.109 1 79.25 414 VAL A N 1
ATOM 3260 C CA . VAL A 1 414 ? -8.094 52.812 19.891 1 79.25 414 VAL A CA 1
ATOM 3261 C C . VAL A 1 414 ? -7.098 53.375 18.875 1 79.25 414 VAL A C 1
ATOM 3263 O O . VAL A 1 414 ? -6 53.781 19.234 1 79.25 414 VAL A O 1
ATOM 3266 N N . ALA A 1 415 ? -7.41 53.188 17.672 1 77.44 415 ALA A N 1
ATOM 3267 C CA . ALA A 1 415 ? -6.645 53.75 16.562 1 77.44 415 ALA A CA 1
ATOM 3268 C C . ALA A 1 415 ? -7.566 54.406 15.539 1 77.44 415 ALA A C 1
ATOM 3270 O O . ALA A 1 415 ? -8.664 53.906 15.273 1 77.44 415 ALA A O 1
ATOM 3271 N N . THR A 1 416 ? -7.047 55.5 14.977 1 79 416 THR A N 1
ATOM 3272 C CA . THR A 1 416 ? -7.848 56.25 14.023 1 79 416 THR A CA 1
ATOM 3273 C C . THR A 1 416 ? -8.188 55.406 12.797 1 79 416 THR A C 1
ATOM 3275 O O . THR A 1 416 ? -7.297 54.812 12.195 1 79 416 THR A O 1
ATOM 3278 N N . GLY A 1 417 ? -9.406 55.312 12.516 1 79.94 417 GLY A N 1
ATOM 3279 C CA . GLY A 1 417 ? -9.852 54.594 11.312 1 79.94 417 GLY A CA 1
ATOM 3280 C C . GLY A 1 417 ? -9.984 53.125 11.516 1 79.94 417 GLY A C 1
ATOM 3281 O O . GLY A 1 417 ? -10.289 52.375 10.57 1 79.94 417 GLY A O 1
ATOM 3282 N N . GLU A 1 418 ? -9.766 52.719 12.734 1 84.62 418 GLU A N 1
ATOM 3283 C CA . GLU A 1 418 ? -9.82 51.281 13.016 1 84.62 418 GLU A CA 1
ATOM 3284 C C . GLU A 1 418 ? -10.961 50.938 13.969 1 84.62 418 GLU A C 1
ATOM 3286 O O . GLU A 1 418 ? -11.539 51.844 14.586 1 84.62 418 GLU A O 1
ATOM 3291 N N . THR A 1 419 ? -11.234 49.719 13.914 1 89.94 419 THR A N 1
ATOM 3292 C CA . THR A 1 419 ? -12.305 49.25 14.797 1 89.94 419 THR A CA 1
ATOM 3293 C C . THR A 1 419 ? -11.727 48.594 16.047 1 89.94 419 THR A C 1
ATOM 3295 O O . THR A 1 419 ? -10.883 47.688 15.93 1 89.94 419 THR A O 1
ATOM 3298 N N . THR A 1 420 ? -12.094 49.062 17.203 1 90.44 420 THR A N 1
ATOM 3299 C CA . THR A 1 420 ? -11.75 48.406 18.469 1 90.44 420 THR A CA 1
ATOM 3300 C C . THR A 1 420 ? -12.859 47.469 18.906 1 90.44 420 THR A C 1
ATOM 3302 O O . THR A 1 420 ? -13.984 47.906 19.156 1 90.44 420 THR A O 1
ATOM 3305 N N . TRP A 1 421 ? -12.523 46.281 19 1 94.56 421 TRP A N 1
ATOM 3306 C CA . TRP A 1 421 ? -13.469 45.25 19.438 1 94.56 421 TRP A CA 1
ATOM 3307 C C . TRP A 1 421 ? -13.344 45.031 20.953 1 94.56 421 TRP A C 1
ATOM 3309 O O . TRP A 1 421 ? -12.25 44.781 21.453 1 94.56 421 TRP A O 1
ATOM 3319 N N . MET A 1 422 ? -14.508 45.094 21.609 1 93.88 422 MET A N 1
ATOM 3320 C CA . MET A 1 422 ? -14.516 44.969 23.062 1 93.88 422 MET A CA 1
ATOM 3321 C C . MET A 1 422 ? -15.469 43.875 23.516 1 93.88 422 MET A C 1
ATOM 3323 O O . MET A 1 422 ? -16.672 43.969 23.281 1 93.88 422 MET A O 1
ATOM 3327 N N . ALA A 1 423 ? -14.891 42.938 24.141 1 95.19 423 ALA A N 1
ATOM 3328 C CA . ALA A 1 423 ? -15.734 41.875 24.703 1 95.19 423 ALA A CA 1
ATOM 3329 C C . ALA A 1 423 ? -16 42.125 26.188 1 95.19 423 ALA A C 1
ATOM 3331 O O . ALA A 1 423 ? -15.117 42.562 26.922 1 95.19 423 ALA A O 1
ATOM 3332 N N . ASN A 1 424 ? -17.219 41.781 26.516 1 92.25 424 ASN A N 1
ATOM 3333 C CA . ASN A 1 424 ? -17.672 42 27.891 1 92.25 424 ASN A CA 1
ATOM 3334 C C . ASN A 1 424 ? -17.641 40.688 28.703 1 92.25 424 ASN A C 1
ATOM 3336 O O . ASN A 1 424 ? -18.422 39.781 28.438 1 92.25 424 ASN A O 1
ATOM 3340 N N . SER A 1 425 ? -16.859 40.688 29.766 1 88.62 425 SER A N 1
ATOM 3341 C CA . SER A 1 425 ? -16.719 39.469 30.594 1 88.62 425 SER A CA 1
ATOM 3342 C C . SER A 1 425 ? -17.953 39.281 31.484 1 88.62 425 SER A C 1
ATOM 3344 O O . SER A 1 425 ? -18.203 38.156 31.953 1 88.62 425 SER A O 1
ATOM 3346 N N . SER A 1 426 ? -18.734 40.281 31.719 1 82.31 426 SER A N 1
ATOM 3347 C CA . SER A 1 426 ? -19.906 40.188 32.594 1 82.31 426 SER A CA 1
ATOM 3348 C C . SER A 1 426 ? -21.203 40.281 31.766 1 82.31 426 SER A C 1
ATOM 3350 O O . SER A 1 426 ? -22.203 40.812 32.25 1 82.31 426 SER A O 1
ATOM 3352 N N . SER A 1 427 ? -21.094 39.75 30.625 1 83.44 427 SER A N 1
ATOM 3353 C CA . SER A 1 427 ? -22.281 39.844 29.766 1 83.44 427 SER A CA 1
ATOM 3354 C C . SER A 1 427 ? -23.469 39.094 30.375 1 83.44 427 SER A C 1
ATOM 3356 O O . SER A 1 427 ? -23.297 38.062 30.984 1 83.44 427 SER A O 1
ATOM 3358 N N . ALA A 1 428 ? -24.688 39.656 30.203 1 79.38 428 ALA A N 1
ATOM 3359 C CA . ALA A 1 428 ? -25.891 39.094 30.781 1 79.38 428 ALA A CA 1
ATOM 3360 C C . ALA A 1 428 ? -26.75 38.406 29.719 1 79.38 428 ALA A C 1
ATOM 3362 O O . ALA A 1 428 ? -27.922 38.094 29.953 1 79.38 428 ALA A O 1
ATOM 3363 N N . CYS A 1 429 ? -26.188 38.094 28.594 1 89.12 429 CYS A N 1
ATOM 3364 C CA . CYS A 1 429 ? -27.031 37.562 27.516 1 89.12 429 CYS A CA 1
ATOM 3365 C C . CYS A 1 429 ? -27.125 36.062 27.594 1 89.12 429 CYS A C 1
ATOM 3367 O O . CYS A 1 429 ? -27.828 35.438 26.781 1 89.12 429 CYS A O 1
ATOM 3369 N N . GLY A 1 430 ? -26.516 35.375 28.594 1 90 430 GLY A N 1
ATOM 3370 C CA . GLY A 1 430 ? -26.578 33.938 28.75 1 90 430 GLY A CA 1
ATOM 3371 C C . GLY A 1 430 ? -25.219 33.312 28.922 1 90 430 GLY A C 1
ATOM 3372 O O . GLY A 1 430 ? -24.188 33.938 28.719 1 90 430 GLY A O 1
ATOM 3373 N N . PRO A 1 431 ? -25.188 32 29.234 1 92.62 431 PRO A N 1
ATOM 3374 C CA . PRO A 1 431 ? -23.922 31.328 29.531 1 92.62 431 PRO A CA 1
ATOM 3375 C C . PRO A 1 431 ? -23.047 31.109 28.297 1 92.62 431 PRO A C 1
ATOM 3377 O O . PRO A 1 431 ? -21.828 31.016 28.406 1 92.62 431 PRO A O 1
ATOM 3380 N N . ARG A 1 432 ? -23.578 31.016 27.109 1 96 432 ARG A N 1
ATOM 3381 C CA . ARG A 1 432 ? -22.828 30.766 25.891 1 96 432 ARG A CA 1
ATOM 3382 C C . ARG A 1 432 ? -22.812 32 25 1 96 432 ARG A C 1
ATOM 3384 O O . ARG A 1 432 ? -22.453 31.906 23.812 1 96 432 ARG A O 1
ATOM 3391 N N . CYS A 1 433 ? -23.234 33.062 25.625 1 96.88 433 CYS A N 1
ATOM 3392 C CA . CYS A 1 433 ? -23.375 34.281 24.875 1 96.88 433 CYS A CA 1
ATOM 3393 C C . CYS A 1 433 ? -22.469 35.375 25.422 1 96.88 433 CYS A C 1
ATOM 3395 O O . CYS A 1 433 ? -22.203 35.438 26.641 1 96.88 433 CYS A O 1
ATOM 3397 N N . VAL A 1 434 ? -21.906 36.156 24.531 1 97.31 434 VAL A N 1
ATOM 3398 C CA . VAL A 1 434 ? -21.062 37.281 24.938 1 97.31 434 VAL A CA 1
ATOM 3399 C C . VAL A 1 434 ? -21.5 38.562 24.203 1 97.31 434 VAL A C 1
ATOM 3401 O O . VAL A 1 434 ? -21.828 38.5 23.016 1 97.31 434 VAL A O 1
ATOM 3404 N N . GLN A 1 435 ? -21.594 39.625 24.938 1 95.94 435 GLN A N 1
ATOM 3405 C CA . GLN A 1 435 ? -21.812 40.906 24.328 1 95.94 435 GLN A CA 1
ATOM 3406 C C . GLN A 1 435 ? -20.5 41.531 23.859 1 95.94 435 GLN A C 1
ATOM 3408 O O . GLN A 1 435 ? -19.531 41.594 24.609 1 95.94 435 GLN A O 1
ATOM 3413 N N . ILE A 1 436 ? -20.516 42 22.641 1 97.06 436 ILE A N 1
ATOM 3414 C CA . ILE A 1 436 ? -19.344 42.625 22.047 1 97.06 436 ILE A CA 1
ATOM 3415 C C . ILE A 1 436 ? -19.703 44.062 21.594 1 97.06 436 ILE A C 1
ATOM 3417 O O . ILE A 1 436 ? -20.719 44.25 20.938 1 97.06 436 ILE A O 1
ATOM 3421 N N . LEU A 1 437 ? -18.875 44.938 22.047 1 94.88 437 LEU A N 1
ATOM 3422 C CA . LEU A 1 437 ? -18.969 46.312 21.516 1 94.88 437 LEU A CA 1
ATOM 3423 C C . LEU A 1 437 ? -17.906 46.562 20.469 1 94.88 437 LEU A C 1
ATOM 3425 O O . LEU A 1 437 ? -16.75 46.156 20.641 1 94.88 437 LEU A O 1
ATOM 3429 N N . ALA A 1 438 ? -18.328 47.094 19.391 1 95.88 438 ALA A N 1
ATOM 3430 C CA . ALA A 1 438 ? -17.391 47.469 18.312 1 95.88 438 ALA A CA 1
ATOM 3431 C C . ALA A 1 438 ? -17.406 48.969 18.062 1 95.88 438 ALA A C 1
ATOM 3433 O O . ALA A 1 438 ? -18.391 49.5 17.562 1 95.88 438 ALA A O 1
ATOM 3434 N N . LEU A 1 439 ? -16.297 49.594 18.406 1 94.25 439 LEU A N 1
ATOM 3435 C CA . LEU A 1 439 ? -16.172 51.031 18.188 1 94.25 439 LEU A CA 1
ATOM 3436 C C . LEU A 1 439 ? -15.281 51.312 16.984 1 94.25 439 LEU A C 1
ATOM 3438 O O . LEU A 1 439 ? -14.109 50.938 16.953 1 94.25 439 LEU A O 1
ATOM 3442 N N . GLN A 1 440 ? -15.844 51.844 16 1 92.62 440 GLN A N 1
ATOM 3443 C CA . GLN A 1 440 ? -15.07 52.312 14.859 1 92.62 440 GLN A CA 1
ATOM 3444 C C . GLN A 1 440 ? -14.711 53.812 15 1 92.62 440 GLN A C 1
ATOM 3446 O O . GLN A 1 440 ? -15.586 54.656 14.938 1 92.62 440 GLN A O 1
ATOM 3451 N N . SER A 1 441 ? -13.461 54 15.219 1 88.75 441 SER A N 1
ATOM 3452 C CA . SER A 1 441 ? -12.992 55.375 15.383 1 88.75 441 SER A CA 1
ATOM 3453 C C . SER A 1 441 ? -12.906 56.094 14.039 1 88.75 441 SER A C 1
ATOM 3455 O O . SER A 1 441 ? -12.492 55.5 13.039 1 88.75 441 SER A O 1
ATOM 3457 N N . ALA A 1 442 ? -13.305 57.312 14.047 1 87.69 442 ALA A N 1
ATOM 3458 C CA . ALA A 1 442 ? -13.375 58.094 12.805 1 87.69 442 ALA A CA 1
ATOM 3459 C C . ALA A 1 442 ? -12 58.594 12.398 1 87.69 442 ALA A C 1
ATOM 3461 O O . ALA A 1 442 ? -11.172 58.938 13.258 1 87.69 442 ALA A O 1
ATOM 3462 N N . ASN A 1 443 ? -11.758 58.625 11.062 1 81.25 443 ASN A N 1
ATOM 3463 C CA . ASN A 1 443 ? -10.57 59.281 10.531 1 81.25 443 ASN A CA 1
ATOM 3464 C C . ASN A 1 443 ? -10.93 60.5 9.711 1 81.25 443 ASN A C 1
ATOM 3466 O O . ASN A 1 443 ? -10.078 61.094 9.023 1 81.25 443 ASN A O 1
ATOM 3470 N N . ASN A 1 444 ? -12.125 60.875 9.695 1 78.88 444 ASN A N 1
ATOM 3471 C CA . ASN A 1 444 ? -12.648 62.094 9.07 1 78.88 444 ASN A CA 1
ATOM 3472 C C . ASN A 1 444 ? -12.508 62.031 7.551 1 78.88 444 ASN A C 1
ATOM 3474 O O . ASN A 1 444 ? -12.484 63.062 6.891 1 78.88 444 ASN A O 1
ATOM 3478 N N . LEU A 1 445 ? -12.281 60.844 7.137 1 81.94 445 LEU A N 1
ATOM 3479 C CA . LEU A 1 445 ? -12.188 60.688 5.688 1 81.94 445 LEU A CA 1
ATOM 3480 C C . LEU A 1 445 ? -13.516 60.219 5.102 1 81.94 445 LEU A C 1
ATOM 3482 O O . LEU A 1 445 ? -14.188 59.375 5.68 1 81.94 445 LEU A O 1
ATOM 3486 N N . THR A 1 446 ? -13.945 60.844 4.105 1 78.94 446 THR A N 1
ATOM 3487 C CA . THR A 1 446 ? -15.203 60.469 3.461 1 78.94 446 THR A CA 1
ATOM 3488 C C . THR A 1 446 ? -14.969 59.469 2.334 1 78.94 446 THR A C 1
ATOM 3490 O O . THR A 1 446 ? -15.891 58.781 1.929 1 78.94 446 THR A O 1
ATOM 3493 N N . SER A 1 447 ? -13.797 59.5 1.791 1 77.88 447 SER A N 1
ATOM 3494 C CA . SER A 1 447 ? -13.438 58.562 0.748 1 77.88 447 SER A CA 1
ATOM 3495 C C . SER A 1 447 ? -12.039 58 0.971 1 77.88 447 SER A C 1
ATOM 3497 O O . SER A 1 447 ? -11.172 58.688 1.521 1 77.88 447 SER A O 1
ATOM 3499 N N . PRO A 1 448 ? -11.984 56.688 0.74 1 73.5 448 PRO A N 1
ATOM 3500 C CA . PRO A 1 448 ? -10.641 56.125 0.906 1 73.5 448 PRO A CA 1
ATOM 3501 C C . PRO A 1 448 ? -9.594 56.844 0.047 1 73.5 448 PRO A C 1
ATOM 3503 O O . PRO A 1 448 ? -9.859 57.156 -1.113 1 73.5 448 PRO A O 1
ATOM 3506 N N . PRO A 1 449 ? -8.633 57.281 0.874 1 61.56 449 PRO A N 1
ATOM 3507 C CA . PRO A 1 449 ? -7.598 57.938 0.083 1 61.56 449 PRO A CA 1
ATOM 3508 C C . PRO A 1 449 ? -7.039 57.031 -1.027 1 61.56 449 PRO A C 1
ATOM 3510 O O . PRO A 1 449 ? -7.008 55.812 -0.885 1 61.56 449 PRO A O 1
ATOM 3513 N N . GLU A 1 450 ? -6.898 57.594 -2.25 1 58.34 450 GLU A N 1
ATOM 3514 C CA . GLU A 1 450 ? -6.395 56.844 -3.406 1 58.34 450 GLU A CA 1
ATOM 3515 C C . GLU A 1 450 ? -5.039 56.219 -3.107 1 58.34 450 GLU A C 1
ATOM 3517 O O . GLU A 1 450 ? -4.156 56.844 -2.541 1 58.34 450 GLU A O 1
ATOM 3522 N N . GLY A 1 451 ? -4.754 54.906 -3.254 1 52.31 451 GLY A N 1
ATOM 3523 C CA . GLY A 1 451 ? -3.484 54.219 -3.154 1 52.31 451 GLY A CA 1
ATOM 3524 C C . GLY A 1 451 ? -3.27 53.562 -1.806 1 52.31 451 GLY A C 1
ATOM 3525 O O . GLY A 1 451 ? -2.35 52.75 -1.642 1 52.31 451 GLY A O 1
ATOM 3526 N N . LEU A 1 452 ? -4.043 54.188 -0.781 1 54.34 452 LEU A N 1
ATOM 3527 C CA . LEU A 1 452 ? -3.867 53.562 0.528 1 54.34 452 LEU A CA 1
ATOM 3528 C C . LEU A 1 452 ? -5.008 52.594 0.827 1 54.34 452 LEU A C 1
ATOM 3530 O O . LEU A 1 452 ? -6.145 52.812 0.406 1 54.34 452 LEU A O 1
ATOM 3534 N N . ARG A 1 453 ? -4.707 51.438 1.372 1 58.66 453 ARG A N 1
ATOM 3535 C CA . ARG A 1 453 ? -5.703 50.438 1.731 1 58.66 453 ARG A CA 1
ATOM 3536 C C . ARG A 1 453 ? -6.25 50.688 3.133 1 58.66 453 ARG A C 1
ATOM 3538 O O . ARG A 1 453 ? -6.121 49.844 4.016 1 58.66 453 ARG A O 1
ATOM 3545 N N . ILE A 1 454 ? -6.66 52.156 3.145 1 64.06 454 ILE A N 1
ATOM 3546 C CA . ILE A 1 454 ? -7.281 52.5 4.418 1 64.06 454 ILE A CA 1
ATOM 3547 C C . ILE A 1 454 ? -8.773 52.75 4.211 1 64.06 454 ILE A C 1
ATOM 3549 O O . ILE A 1 454 ? -9.172 53.344 3.211 1 64.06 454 ILE A O 1
ATOM 3553 N N . SER A 1 455 ? -9.523 52.281 5.047 1 75.44 455 SER A N 1
ATOM 3554 C CA . SER A 1 455 ? -10.969 52.469 4.984 1 75.44 455 SER A CA 1
ATOM 3555 C C . SER A 1 455 ? -11.367 53.875 5.488 1 75.44 455 SER A C 1
ATOM 3557 O O . SER A 1 455 ? -10.789 54.375 6.457 1 75.44 455 SER A O 1
ATOM 3559 N N . ALA A 1 456 ? -12.25 54.469 4.73 1 82.81 456 ALA A N 1
ATOM 3560 C CA . ALA A 1 456 ? -12.766 55.781 5.152 1 82.81 456 ALA A CA 1
ATOM 3561 C C . ALA A 1 456 ? -13.844 55.625 6.219 1 82.81 456 ALA A C 1
ATOM 3563 O O . ALA A 1 456 ? -14.812 54.875 6.023 1 82.81 456 ALA A O 1
ATOM 3564 N N . VAL A 1 457 ? -13.523 56.25 7.273 1 88.88 457 VAL A N 1
ATOM 3565 C CA . VAL A 1 457 ? -14.492 56.312 8.367 1 88.88 457 VAL A CA 1
ATOM 3566 C C . VAL A 1 457 ? -14.781 57.75 8.727 1 88.88 457 VAL A C 1
ATOM 3568 O O . VAL A 1 457 ? -14.125 58.312 9.609 1 88.88 457 VAL A O 1
ATOM 3571 N N . PRO A 1 458 ? -15.828 58.312 8.195 1 87.38 458 PRO A N 1
ATOM 3572 C CA . PRO A 1 458 ? -16.078 59.719 8.375 1 87.38 458 PRO A CA 1
ATOM 3573 C C . PRO A 1 458 ? -16.484 60.094 9.805 1 87.38 458 PRO A C 1
ATOM 3575 O O . PRO A 1 458 ? -16.062 61.125 10.328 1 87.38 458 PRO A O 1
ATOM 3578 N N . THR A 1 459 ? -17.359 59.281 10.352 1 89.19 459 THR A N 1
ATOM 3579 C CA . THR A 1 459 ? -17.844 59.531 11.703 1 89.19 459 THR A CA 1
ATOM 3580 C C . THR A 1 459 ? -17.672 58.281 12.57 1 89.19 459 THR A C 1
ATOM 3582 O O . THR A 1 459 ? -17.656 57.156 12.062 1 89.19 459 THR A O 1
ATOM 3585 N N . PRO A 1 460 ? -17.484 58.594 13.859 1 92 460 PRO A N 1
ATOM 3586 C CA . PRO A 1 460 ? -17.406 57.438 14.75 1 92 460 PRO A CA 1
ATOM 3587 C C . PRO A 1 460 ? -18.703 56.625 14.82 1 92 460 PRO A C 1
ATOM 3589 O O . PRO A 1 460 ? -19.781 57.219 14.82 1 92 460 PRO A O 1
ATOM 3592 N N . ARG A 1 461 ? -18.562 55.344 14.875 1 93.75 461 ARG A N 1
ATOM 3593 C CA . ARG A 1 461 ? -19.719 54.469 14.953 1 93.75 461 ARG A CA 1
ATOM 3594 C C . ARG A 1 461 ? -19.516 53.406 16.031 1 93.75 461 ARG A C 1
ATOM 3596 O O . ARG A 1 461 ? -18.375 53 16.312 1 93.75 461 ARG A O 1
ATOM 3603 N N . LEU A 1 462 ? -20.594 53.031 16.641 1 95.12 462 LEU A N 1
ATOM 3604 C CA . LEU A 1 462 ? -20.531 52.031 17.703 1 95.12 462 LEU A CA 1
ATOM 3605 C C . LEU A 1 462 ? -21.641 51 17.531 1 95.12 462 LEU A C 1
ATOM 3607 O O . LEU A 1 462 ? -22.797 51.344 17.266 1 95.12 462 LEU A O 1
ATOM 3611 N N . TRP A 1 463 ? -21.297 49.75 17.578 1 96.19 463 TRP A N 1
ATOM 3612 C CA . TRP A 1 463 ? -22.266 48.656 17.5 1 96.19 463 TRP A CA 1
ATOM 3613 C C . TRP A 1 463 ? -22.219 47.812 18.766 1 96.19 463 TRP A C 1
ATOM 3615 O O . TRP A 1 463 ? -21.156 47.656 19.375 1 96.19 463 TRP A O 1
ATOM 3625 N N . ALA A 1 464 ? -23.328 47.344 19.172 1 95.31 464 ALA A N 1
ATOM 3626 C CA . ALA A 1 464 ? -23.453 46.344 20.219 1 95.31 464 ALA A CA 1
ATOM 3627 C C . ALA A 1 464 ? -23.938 45 19.656 1 95.31 464 ALA A C 1
ATOM 3629 O O . ALA A 1 464 ? -24.984 44.938 19 1 95.31 464 ALA A O 1
ATOM 3630 N N . CYS A 1 465 ? -23.125 44 19.844 1 96.62 465 CYS A N 1
ATOM 3631 C CA . CYS A 1 465 ? -23.422 42.719 19.266 1 96.62 465 CYS A CA 1
ATOM 3632 C C . CYS A 1 465 ? -23.562 41.656 20.359 1 96.62 465 CYS A C 1
ATOM 3634 O O . CYS A 1 465 ? -22.875 41.719 21.391 1 96.62 465 CYS A O 1
ATOM 3636 N N . ASN A 1 466 ? -24.484 40.719 20.219 1 96.62 466 ASN A N 1
ATOM 3637 C CA . ASN A 1 466 ? -24.609 39.5 21.016 1 96.62 466 ASN A CA 1
ATOM 3638 C C . ASN A 1 466 ? -24.328 38.25 20.172 1 96.62 466 ASN A C 1
ATOM 3640 O O . ASN A 1 466 ? -25.047 38 19.203 1 96.62 466 ASN A O 1
ATOM 3644 N N . ASN A 1 467 ? -23.281 37.625 20.531 1 98.19 467 ASN A N 1
ATOM 3645 C CA . ASN A 1 467 ? -22.875 36.406 19.812 1 98.19 467 ASN A CA 1
ATOM 3646 C C . ASN A 1 467 ? -23.062 35.156 20.672 1 98.19 467 ASN A C 1
ATOM 3648 O O . ASN A 1 467 ? -22.609 35.094 21.812 1 98.19 467 ASN A O 1
ATOM 3652 N N . THR A 1 468 ? -23.75 34.156 20.141 1 97.94 468 THR A N 1
ATOM 3653 C CA . THR A 1 468 ? -24 32.906 20.844 1 97.94 468 THR A CA 1
ATOM 3654 C C . THR A 1 468 ? -23.406 31.734 20.062 1 97.94 468 THR A C 1
ATOM 3656 O O . THR A 1 468 ? -23.594 31.625 18.859 1 97.94 468 THR A O 1
ATOM 3659 N N . VAL A 1 469 ? -22.672 30.953 20.812 1 98.12 469 VAL A N 1
ATOM 3660 C CA . VAL A 1 469 ? -22.125 29.734 20.234 1 98.12 469 VAL A CA 1
ATOM 3661 C C . VAL A 1 469 ? -23 28.547 20.625 1 98.12 469 VAL A C 1
ATOM 3663 O O . VAL A 1 469 ? -23.281 28.328 21.812 1 98.12 469 VAL A O 1
ATOM 3666 N N . GLY A 1 470 ? -23.375 27.812 19.625 1 95.62 470 GLY A N 1
ATOM 3667 C CA . GLY A 1 470 ? -24.234 26.656 19.875 1 95.62 470 GLY A CA 1
ATOM 3668 C C . GLY A 1 470 ? -23.484 25.453 20.422 1 95.62 470 GLY A C 1
ATOM 3669 O O . GLY A 1 470 ? -22.266 25.531 20.656 1 95.62 470 GLY A O 1
ATOM 3670 N N . ARG A 1 471 ? -24.297 24.422 20.688 1 94.44 471 ARG A N 1
ATOM 3671 C CA . ARG A 1 471 ? -23.719 23.141 21.078 1 94.44 471 ARG A CA 1
ATOM 3672 C C . ARG A 1 471 ? -23.25 22.359 19.859 1 94.44 471 ARG A C 1
ATOM 3674 O O . ARG A 1 471 ? -23.672 22.625 18.734 1 94.44 471 ARG A O 1
ATOM 3681 N N . VAL A 1 472 ? -22.312 21.5 20.172 1 94.38 472 VAL A N 1
ATOM 3682 C CA . VAL A 1 472 ? -21.844 20.641 19.094 1 94.38 472 VAL A CA 1
ATOM 3683 C C . VAL A 1 472 ? -22.953 19.672 18.703 1 94.38 472 VAL A C 1
ATOM 3685 O O . VAL A 1 472 ? -23.547 19 19.547 1 94.38 472 VAL A O 1
ATOM 3688 N N . THR A 1 473 ? -23.219 19.656 17.406 1 89.88 473 THR A N 1
ATOM 3689 C CA . THR A 1 473 ? -24.266 18.766 16.906 1 89.88 473 THR A CA 1
ATOM 3690 C C . THR A 1 473 ? -23.672 17.5 16.328 1 89.88 473 THR A C 1
ATOM 3692 O O . THR A 1 473 ? -22.516 17.484 15.898 1 89.88 473 THR A O 1
ATOM 3695 N N . ASN A 1 474 ? -24.391 16.422 16.312 1 86 474 ASN A N 1
ATOM 3696 C CA . ASN A 1 474 ? -24.062 15.141 15.695 1 86 474 ASN A CA 1
ATOM 3697 C C . ASN A 1 474 ? -22.906 14.453 16.422 1 86 474 ASN A C 1
ATOM 3699 O O . ASN A 1 474 ? -22 13.906 15.789 1 86 474 ASN A O 1
ATOM 3703 N N . THR A 1 475 ? -22.859 14.555 17.719 1 82.38 475 THR A N 1
ATOM 3704 C CA . THR A 1 475 ? -21.812 13.914 18.516 1 82.38 475 THR A CA 1
ATOM 3705 C C . THR A 1 475 ? -22.031 12.398 18.562 1 82.38 475 THR A C 1
ATOM 3707 O O . THR A 1 475 ? -21.094 11.641 18.828 1 82.38 475 THR A O 1
ATOM 3710 N N . ASP A 1 476 ? -23.188 11.977 18.25 1 75.25 476 ASP A N 1
ATOM 3711 C CA . ASP A 1 476 ? -23.531 10.562 18.359 1 75.25 476 ASP A CA 1
ATOM 3712 C C . ASP A 1 476 ? -23.234 9.812 17.078 1 75.25 476 ASP A C 1
ATOM 3714 O O . ASP A 1 476 ? -23.156 8.578 17.062 1 75.25 476 ASP A O 1
ATOM 3718 N N . VAL A 1 477 ? -23 10.469 16.062 1 68.69 477 VAL A N 1
ATOM 3719 C CA . VAL A 1 477 ? -22.891 9.828 14.758 1 68.69 477 VAL A CA 1
ATOM 3720 C C . VAL A 1 477 ? -21.562 9.086 14.656 1 68.69 477 VAL A C 1
ATOM 3722 O O . VAL A 1 477 ? -21.484 8.008 14.07 1 68.69 477 VAL A O 1
ATOM 3725 N N . ALA A 1 478 ? -20.531 9.57 15.234 1 67.69 478 ALA A N 1
ATOM 3726 C CA . ALA A 1 478 ? -19.219 8.961 15.07 1 67.69 478 ALA A CA 1
ATOM 3727 C C . ALA A 1 478 ? -19.031 7.789 16.031 1 67.69 478 ALA A C 1
ATOM 3729 O O . ALA A 1 478 ? -18.047 7.055 15.93 1 67.69 478 ALA A O 1
ATOM 3730 N N . GLY A 1 479 ? -20.047 7.48 16.812 1 75.56 479 GLY A N 1
ATOM 3731 C CA . GLY A 1 479 ? -20.016 6.316 17.688 1 75.56 479 GLY A CA 1
ATOM 3732 C C . GLY A 1 479 ? -18.875 6.352 18.688 1 75.56 479 GLY A C 1
ATOM 3733 O O . GLY A 1 479 ? -18.219 5.34 18.922 1 75.56 479 GLY A O 1
ATOM 3734 N N . PHE A 1 480 ? -18.672 7.504 19.234 1 84.25 480 PHE A N 1
ATOM 3735 C CA . PHE A 1 480 ? -17.609 7.605 20.219 1 84.25 480 PHE A CA 1
ATOM 3736 C C . PHE A 1 480 ? -17.984 6.883 21.5 1 84.25 480 PHE A C 1
ATOM 3738 O O . PHE A 1 480 ? -19.156 6.867 21.891 1 84.25 480 PHE A O 1
ATOM 3745 N N . ASP A 1 481 ? -17.047 6.254 22.156 1 80.56 481 ASP A N 1
ATOM 3746 C CA . ASP A 1 481 ? -17.281 5.59 23.438 1 80.56 481 ASP A CA 1
ATOM 3747 C C . ASP A 1 481 ? -17.734 6.586 24.5 1 80.56 481 ASP A C 1
ATOM 3749 O O . ASP A 1 481 ? -18.578 6.262 25.344 1 80.56 481 ASP A O 1
ATOM 3753 N N . ASP A 1 482 ? -17.188 7.762 24.438 1 83.44 482 ASP A N 1
ATOM 3754 C CA . ASP A 1 482 ? -17.562 8.828 25.359 1 83.44 482 ASP A CA 1
ATOM 3755 C C . ASP A 1 482 ? -17.922 10.109 24.609 1 83.44 482 ASP A C 1
ATOM 3757 O O . ASP A 1 482 ? -17.078 10.992 24.438 1 83.44 482 ASP A O 1
ATOM 3761 N N . PRO A 1 483 ? -19.125 10.258 24.281 1 84.19 483 PRO A N 1
ATOM 3762 C CA . PRO A 1 483 ? -19.547 11.43 23.5 1 84.19 483 PRO A CA 1
ATOM 3763 C C . PRO A 1 483 ? -19.438 12.734 24.281 1 84.19 483 PRO A C 1
ATOM 3765 O O . PRO A 1 483 ? -19.406 13.812 23.688 1 84.19 483 PRO A O 1
ATOM 3768 N N . SER A 1 484 ? -19.391 12.656 25.594 1 84.75 484 SER A N 1
ATOM 3769 C CA . SER A 1 484 ? -19.312 13.867 26.391 1 84.75 484 SER A CA 1
ATOM 3770 C C . SER A 1 484 ? -17.969 14.57 26.203 1 84.75 484 SER A C 1
ATOM 3772 O O . SER A 1 484 ? -17.859 15.773 26.438 1 84.75 484 SER A O 1
ATOM 3774 N N . ARG A 1 485 ? -17.078 13.875 25.719 1 87.44 485 ARG A N 1
ATOM 3775 C CA . ARG A 1 485 ? -15.734 14.43 25.562 1 87.44 485 ARG A CA 1
ATOM 3776 C C . ARG A 1 485 ? -15.633 15.273 24.297 1 87.44 485 ARG A C 1
ATOM 3778 O O . ARG A 1 485 ? -14.703 16.078 24.156 1 87.44 485 ARG A O 1
ATOM 3785 N N . VAL A 1 486 ? -16.672 15.133 23.469 1 90.12 486 VAL A N 1
ATOM 3786 C CA . VAL A 1 486 ? -16.609 15.875 22.219 1 90.12 486 VAL A CA 1
ATOM 3787 C C . VAL A 1 486 ? -17.562 17.062 22.266 1 90.12 486 VAL A C 1
ATOM 3789 O O . VAL A 1 486 ? -17.625 17.859 21.344 1 90.12 486 VAL A O 1
ATOM 3792 N N . ASP A 1 487 ? -18.078 17.297 23.422 1 91.56 487 ASP A N 1
ATOM 3793 C CA . ASP A 1 487 ? -19 18.422 23.578 1 91.56 487 ASP A CA 1
ATOM 3794 C C . ASP A 1 487 ? -18.234 19.688 23.969 1 91.56 487 ASP A C 1
ATOM 3796 O O . ASP A 1 487 ? -17.141 19.625 24.5 1 91.56 487 ASP A O 1
ATOM 3800 N N . LEU A 1 488 ? -18.859 20.781 23.594 1 95.38 488 LEU A N 1
ATOM 3801 C CA . LEU A 1 488 ? -18.328 22.094 23.938 1 95.38 488 LEU A CA 1
ATOM 3802 C C . LEU A 1 488 ? -18.953 22.609 25.234 1 95.38 488 LEU A C 1
ATOM 3804 O O . LEU A 1 488 ? -20.156 22.938 25.266 1 95.38 488 LEU A O 1
ATOM 3808 N N . PRO A 1 489 ? -18.203 22.688 26.312 1 94.62 489 PRO A N 1
ATOM 3809 C CA . PRO A 1 489 ? -18.75 23.234 27.562 1 94.62 489 PRO A CA 1
ATOM 3810 C C . PRO A 1 489 ? -19.156 24.688 27.453 1 94.62 489 PRO A C 1
ATOM 3812 O O . PRO A 1 489 ? -18.672 25.406 26.562 1 94.62 489 PRO A O 1
ATOM 3815 N N . ASP A 1 490 ? -19.953 25.172 28.344 1 95.81 490 ASP A N 1
ATOM 3816 C CA . ASP A 1 490 ? -20.5 26.516 28.297 1 95.81 490 ASP A CA 1
ATOM 3817 C C . ASP A 1 490 ? -19.406 27.562 28.469 1 95.81 490 ASP A C 1
ATOM 3819 O O . ASP A 1 490 ? -19.422 28.609 27.812 1 95.81 490 ASP A O 1
ATOM 3823 N N . ASP A 1 491 ? -18.484 27.328 29.281 1 94.31 491 ASP A N 1
ATOM 3824 C CA . ASP A 1 491 ? -17.422 28.297 29.516 1 94.31 491 ASP A CA 1
ATOM 3825 C C . ASP A 1 491 ? -16.609 28.531 28.234 1 94.31 491 ASP A C 1
ATOM 3827 O O . ASP A 1 491 ? -16.312 29.672 27.891 1 94.31 491 ASP A O 1
ATOM 3831 N N . GLN A 1 492 ? -16.281 27.453 27.688 1 95.88 492 GLN A N 1
ATOM 3832 C CA . GLN A 1 492 ? -15.477 27.547 26.469 1 95.88 492 GLN A CA 1
ATOM 3833 C C . GLN A 1 492 ? -16.281 28.172 25.328 1 95.88 492 GLN A C 1
ATOM 3835 O O . GLN A 1 492 ? -15.734 28.891 24.5 1 95.88 492 GLN A O 1
ATOM 3840 N N . ALA A 1 493 ? -17.562 27.859 25.297 1 97.69 493 ALA A N 1
ATOM 3841 C CA . ALA A 1 493 ? -18.422 28.531 24.328 1 97.69 493 ALA A CA 1
ATOM 3842 C C . ALA A 1 493 ? -18.438 30.031 24.547 1 97.69 493 ALA A C 1
ATOM 3844 O O . ALA A 1 493 ? -18.453 30.812 23.594 1 97.69 493 ALA A O 1
ATOM 3845 N N . PHE A 1 494 ? -18.438 30.359 25.797 1 97.12 494 PHE A N 1
ATOM 3846 C CA . PHE A 1 494 ? -18.391 31.766 26.188 1 97.12 494 PHE A CA 1
ATOM 3847 C C . PHE A 1 494 ? -17.109 32.406 25.703 1 97.12 494 PHE A C 1
ATOM 3849 O O . PHE A 1 494 ? -17.125 33.531 25.156 1 97.12 494 PHE A O 1
ATOM 3856 N N . TYR A 1 495 ? -16 31.812 25.859 1 96.5 495 TYR A N 1
ATOM 3857 C CA . TYR A 1 495 ? -14.711 32.344 25.422 1 96.5 495 TYR A CA 1
ATOM 3858 C C . TYR A 1 495 ? -14.656 32.469 23.906 1 96.5 495 TYR A C 1
ATOM 3860 O O . TYR A 1 495 ? -14.094 33.438 23.391 1 96.5 495 TYR A O 1
ATOM 3868 N N . LEU A 1 496 ? -15.219 31.547 23.297 1 97.88 496 LEU A N 1
ATOM 3869 C CA . LEU A 1 496 ? -15.203 31.578 21.844 1 97.88 496 LEU A CA 1
ATOM 3870 C C . LEU A 1 496 ? -16.141 32.656 21.312 1 97.88 496 LEU A C 1
ATOM 3872 O O . LEU A 1 496 ? -15.82 33.312 20.328 1 97.88 496 LEU A O 1
ATOM 3876 N N . ALA A 1 497 ? -17.234 32.781 21.938 1 98.19 497 ALA A N 1
ATOM 3877 C CA . ALA A 1 497 ? -18.203 33.781 21.516 1 98.19 497 ALA A CA 1
ATOM 3878 C C . ALA A 1 497 ? -17.609 35.188 21.531 1 98.19 497 ALA A C 1
ATOM 3880 O O . ALA A 1 497 ? -17.953 36.031 20.703 1 98.19 497 ALA A O 1
ATOM 3881 N N . GLY A 1 498 ? -16.734 35.438 22.438 1 97.25 498 GLY A N 1
ATOM 3882 C CA . GLY A 1 498 ? -16.141 36.75 22.562 1 97.25 498 GLY A CA 1
ATOM 3883 C C . GLY A 1 498 ? -14.727 36.812 22 1 97.25 498 GLY A C 1
ATOM 3884 O O . GLY A 1 498 ? -13.992 37.781 22.266 1 97.25 498 GLY A O 1
ATOM 3885 N N . ALA A 1 499 ? -14.336 35.906 21.234 1 96.75 499 ALA A N 1
ATOM 3886 C CA . ALA A 1 499 ? -12.945 35.75 20.797 1 96.75 499 ALA A CA 1
ATOM 3887 C C . ALA A 1 499 ? -12.43 37 20.125 1 96.75 499 ALA A C 1
ATOM 3889 O O . ALA A 1 499 ? -11.266 37.375 20.312 1 96.75 499 ALA A O 1
ATOM 3890 N N . ILE A 1 500 ? -13.227 37.719 19.422 1 96.38 500 ILE A N 1
ATOM 3891 C CA . ILE A 1 500 ? -12.789 38.844 18.609 1 96.38 500 ILE A CA 1
ATOM 3892 C C . ILE A 1 500 ? -12.383 40 19.531 1 96.38 500 ILE A C 1
ATOM 3894 O O . ILE A 1 500 ? -11.547 40.844 19.156 1 96.38 500 ILE A O 1
ATOM 3898 N N . GLY A 1 501 ? -12.938 40.031 20.703 1 94.62 501 GLY A N 1
ATOM 3899 C CA . GLY A 1 501 ? -12.703 41.156 21.578 1 94.62 501 GLY A CA 1
ATOM 3900 C C . GLY A 1 501 ? -11.852 40.812 22.781 1 94.62 501 GLY A C 1
ATOM 3901 O O . GLY A 1 501 ? -11.555 41.688 23.609 1 94.62 501 GLY A O 1
ATOM 3902 N N . TRP A 1 502 ? -11.453 39.594 22.844 1 93.06 502 TRP A N 1
ATOM 3903 C CA . TRP A 1 502 ? -10.672 39.188 24 1 93.06 502 TRP A CA 1
ATOM 3904 C C . TRP A 1 502 ? -9.195 39.531 23.812 1 93.06 502 TRP A C 1
ATOM 3906 O O . TRP A 1 502 ? -8.68 39.5 22.688 1 93.06 502 TRP A O 1
ATOM 3916 N N . THR A 1 503 ? -8.508 39.844 24.859 1 83 503 THR A N 1
ATOM 3917 C CA . THR A 1 503 ? -7.055 40 24.859 1 83 503 THR A CA 1
ATOM 3918 C C . THR A 1 503 ? -6.445 39.219 26.031 1 83 503 THR A C 1
ATOM 3920 O O . THR A 1 503 ? -5.238 38.969 26.047 1 83 503 THR A O 1
ATOM 3923 N N . GLY A 1 504 ? -7.328 38.844 26.984 1 78.81 504 GLY A N 1
ATOM 3924 C CA . GLY A 1 504 ? -6.836 38.156 28.188 1 78.81 504 GLY A CA 1
ATOM 3925 C C . GLY A 1 504 ? -6.355 39.125 29.25 1 78.81 504 GLY A C 1
ATOM 3926 O O . GLY A 1 504 ? -5.867 38.688 30.297 1 78.81 504 GLY A O 1
ATOM 3927 N N . ILE A 1 505 ? -6.449 40.375 28.953 1 72.44 505 ILE A N 1
ATOM 3928 C CA . ILE A 1 505 ? -6.031 41.406 29.906 1 72.44 505 ILE A CA 1
ATOM 3929 C C . ILE A 1 505 ? -7.258 42.094 30.5 1 72.44 505 ILE A C 1
ATOM 3931 O O . ILE A 1 505 ? -8.094 42.625 29.766 1 72.44 505 ILE A O 1
ATOM 3935 N N . GLU A 1 506 ? -7.305 42 31.797 1 69 506 GLU A N 1
ATOM 3936 C CA . GLU A 1 506 ? -8.422 42.656 32.469 1 69 506 GLU A CA 1
ATOM 3937 C C . GLU A 1 506 ? -8.086 44.094 32.812 1 69 506 GLU A C 1
ATOM 3939 O O . GLU A 1 506 ? -6.957 44.406 33.188 1 69 506 GLU A O 1
ATOM 3944 N N . THR A 1 507 ? -8.938 44.938 32.438 1 65.56 507 THR A N 1
ATOM 3945 C CA . THR A 1 507 ? -8.805 46.344 32.812 1 65.56 507 THR A CA 1
ATOM 3946 C C . THR A 1 507 ? -9.523 46.594 34.156 1 65.56 507 THR A C 1
ATOM 3948 O O . THR A 1 507 ? -10.672 46.188 34.312 1 65.56 507 THR A O 1
ATOM 3951 N N . VAL A 1 508 ? -8.727 47.188 35.125 1 60.72 508 VAL A N 1
ATOM 3952 C CA . VAL A 1 508 ? -9.305 47.469 36.438 1 60.72 508 VAL A CA 1
ATOM 3953 C C . VAL A 1 508 ? -10.523 48.344 36.281 1 60.72 508 VAL A C 1
ATOM 3955 O O . VAL A 1 508 ? -10.461 49.406 35.625 1 60.72 508 VAL A O 1
ATOM 3958 N N . GLY A 1 509 ? -11.57 47.969 36.812 1 60.88 509 GLY A N 1
ATOM 3959 C CA . GLY A 1 509 ? -12.781 48.781 36.844 1 60.88 509 GLY A CA 1
ATOM 3960 C C . GLY A 1 509 ? -13.656 48.594 35.625 1 60.88 509 GLY A C 1
ATOM 3961 O O . GLY A 1 509 ? -14.68 49.281 35.5 1 60.88 509 GLY A O 1
ATOM 3962 N N . SER A 1 510 ? -13.109 47.875 34.625 1 73.88 510 SER A N 1
ATOM 3963 C CA . SER A 1 510 ? -13.922 47.656 33.438 1 73.88 510 SER A CA 1
ATOM 3964 C C . SER A 1 510 ? -14.039 46.156 33.125 1 73.88 510 SER A C 1
ATOM 3966 O O . SER A 1 510 ? -13.086 45.406 33.344 1 73.88 510 SER A O 1
ATOM 3968 N N . ASP A 1 511 ? -15.211 45.781 32.75 1 80.94 511 ASP A N 1
ATOM 3969 C CA . ASP A 1 511 ? -15.438 44.375 32.344 1 80.94 511 ASP A CA 1
ATOM 3970 C C . ASP A 1 511 ? -15.164 44.188 30.875 1 80.94 511 ASP A C 1
ATOM 3972 O O . ASP A 1 511 ? -15.336 43.062 30.344 1 80.94 511 ASP A O 1
ATOM 3976 N N . LEU A 1 512 ? -14.664 45.281 30.266 1 86.94 512 LEU A N 1
ATOM 3977 C CA . LEU A 1 512 ? -14.414 45.188 28.828 1 86.94 512 LEU A CA 1
ATOM 3978 C C . LEU A 1 512 ? -12.945 44.906 28.547 1 86.94 512 LEU A C 1
ATOM 3980 O O . LEU A 1 512 ? -12.062 45.438 29.25 1 86.94 512 LEU A O 1
ATOM 3984 N N . GLN A 1 513 ? -12.727 44.062 27.656 1 87.5 513 GLN A N 1
ATOM 3985 C CA . GLN A 1 513 ? -11.406 43.875 27.078 1 87.5 513 GLN A CA 1
ATOM 3986 C C . GLN A 1 513 ? -11.336 44.469 25.672 1 87.5 513 GLN A C 1
ATOM 3988 O O . GLN A 1 513 ? -12.344 44.5 24.969 1 87.5 513 GLN A O 1
ATOM 3993 N N . TYR A 1 514 ? -10.164 44.969 25.266 1 85.62 514 TYR A N 1
ATOM 3994 C CA . TYR A 1 514 ? -10.039 45.719 24.031 1 85.62 514 TYR A CA 1
ATOM 3995 C C . TYR A 1 514 ? -9.062 45.062 23.078 1 85.62 514 TYR A C 1
ATOM 3997 O O . TYR A 1 514 ? -7.93 44.75 23.438 1 85.62 514 TYR A O 1
ATOM 4005 N N . SER A 1 515 ? -9.555 44.781 21.922 1 87.88 515 SER A N 1
ATOM 4006 C CA . SER A 1 515 ? -8.695 44.188 20.891 1 87.88 515 SER A CA 1
ATOM 4007 C C . SER A 1 515 ? -8.711 45.031 19.609 1 87.88 515 SER A C 1
ATOM 4009 O O . SER A 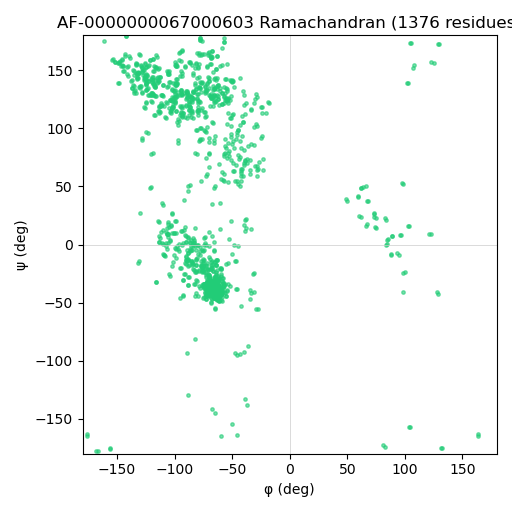1 515 ? -9.766 45.5 19.172 1 87.88 515 SER A O 1
ATOM 4011 N N . LEU A 1 516 ? -7.523 45.25 19.094 1 84.81 516 LEU A N 1
ATOM 4012 C CA . LEU A 1 516 ? -7.344 45.969 17.828 1 84.81 516 LEU A CA 1
ATOM 4013 C C . LEU A 1 516 ? -6.672 45.062 16.797 1 84.81 516 LEU A C 1
ATOM 4015 O O . LEU A 1 516 ? -5.75 44.312 17.125 1 84.81 516 LEU A O 1
ATOM 4019 N N . PHE A 1 517 ? -7.246 45 15.664 1 79.38 517 PHE A N 1
ATOM 4020 C CA . PHE A 1 517 ? -6.684 44.188 14.602 1 79.38 517 PHE A CA 1
ATOM 4021 C C . PHE A 1 517 ? -5.957 45.062 13.578 1 79.38 517 PHE A C 1
ATOM 4023 O O . PHE A 1 517 ? -6.461 46.125 13.18 1 79.38 517 PHE A O 1
ATOM 4030 N N . ASN A 1 518 ? -4.719 44.656 13.461 1 68.62 518 ASN A N 1
ATOM 4031 C CA . ASN A 1 518 ? -3.904 45.406 12.523 1 68.62 518 ASN A CA 1
ATOM 4032 C C . ASN A 1 518 ? -3.502 44.562 11.32 1 68.62 518 ASN A C 1
ATOM 4034 O O . ASN A 1 518 ? -3.533 43.344 11.375 1 68.62 518 ASN A O 1
ATOM 4038 N N . GLY A 1 519 ? -3.301 45.219 10.219 1 65.5 519 GLY A N 1
ATOM 4039 C CA . GLY A 1 519 ? -2.846 44.531 9.031 1 65.5 519 GLY A CA 1
ATOM 4040 C C . GLY A 1 519 ? -3.951 44.312 8.016 1 65.5 519 GLY A C 1
ATOM 4041 O O . GLY A 1 519 ? -4.922 45.062 7.969 1 65.5 519 GLY A O 1
ATOM 4042 N N . ASP A 1 520 ? -3.637 43.25 7.18 1 70.25 520 ASP A N 1
ATOM 4043 C CA . ASP A 1 520 ? -4.582 42.906 6.125 1 70.25 520 ASP A CA 1
ATOM 4044 C C . ASP A 1 520 ? -5.715 42.031 6.676 1 70.25 520 ASP A C 1
ATOM 4046 O O . ASP A 1 520 ? -5.629 40.812 6.656 1 70.25 520 ASP A O 1
ATOM 4050 N N . THR A 1 521 ? -6.676 42.781 7.352 1 79 521 THR A N 1
ATOM 4051 C CA . THR A 1 521 ? -7.773 42.062 7.977 1 79 521 THR A CA 1
ATOM 4052 C C . THR A 1 521 ? -9.117 42.656 7.559 1 79 521 THR A C 1
ATOM 4054 O O . THR A 1 521 ? -9.211 43.844 7.227 1 79 521 THR A O 1
ATOM 4057 N N . GLN A 1 522 ? -10.078 41.844 7.484 1 83.19 522 GLN A N 1
ATOM 4058 C CA . GLN A 1 522 ? -11.438 42.281 7.195 1 83.19 522 GLN A CA 1
ATOM 4059 C C . GLN A 1 522 ? -12.117 42.844 8.445 1 83.19 522 GLN A C 1
ATOM 4061 O O . GLN A 1 522 ? -13.203 43.406 8.367 1 83.19 522 GLN A O 1
ATOM 4066 N N . TYR A 1 523 ? -11.438 42.844 9.477 1 89.5 523 TYR A N 1
ATOM 4067 C CA . TYR A 1 523 ? -12.07 43.188 10.742 1 89.5 523 TYR A CA 1
ATOM 4068 C C . TYR A 1 523 ? -11.891 44.656 11.062 1 89.5 523 TYR A C 1
ATOM 4070 O O . TYR A 1 523 ? -12.094 45.094 12.203 1 89.5 523 TYR A O 1
ATOM 4078 N N . ASN A 1 524 ? -11.422 45.344 10.023 1 85.75 524 ASN A N 1
ATOM 4079 C CA . ASN A 1 524 ? -11.5 46.812 9.953 1 85.75 524 ASN A CA 1
ATOM 4080 C C . ASN A 1 524 ? -12.305 47.281 8.734 1 85.75 524 ASN A C 1
ATOM 4082 O O . ASN A 1 524 ? -11.734 47.781 7.77 1 85.75 524 ASN A O 1
ATOM 4086 N N . PRO A 1 525 ? -13.586 47.156 8.938 1 86.5 525 PRO A N 1
ATOM 4087 C CA . PRO A 1 525 ? -14.43 47.469 7.781 1 86.5 525 PRO A CA 1
ATOM 4088 C C . PRO A 1 525 ? -14.531 48.969 7.516 1 86.5 525 PRO A C 1
ATOM 4090 O O . PRO A 1 525 ? -14.227 49.781 8.398 1 86.5 525 PRO A O 1
ATOM 4093 N N . PRO A 1 526 ? -15.016 49.25 6.258 1 82.19 526 PRO A N 1
ATOM 4094 C CA . PRO A 1 526 ? -15.227 50.656 5.945 1 82.19 526 PRO A CA 1
ATOM 4095 C C . PRO A 1 526 ? -16.391 51.25 6.727 1 82.19 526 PRO A C 1
ATOM 4097 O O . PRO A 1 526 ? -17.188 50.531 7.305 1 82.19 526 PRO A O 1
ATOM 4100 N N . GLY A 1 527 ? -16.391 52.625 6.758 1 83.31 527 GLY A N 1
ATOM 4101 C CA . GLY A 1 527 ? -17.359 53.375 7.555 1 83.31 527 GLY A CA 1
ATOM 4102 C C . GLY A 1 527 ? -18.781 53.156 7.113 1 83.31 527 GLY A C 1
ATOM 4103 O O . GLY A 1 527 ? -19.719 53.438 7.863 1 83.31 527 GLY A O 1
ATOM 4104 N N . ASN A 1 528 ? -19.047 52.594 5.988 1 82.19 528 ASN A N 1
ATOM 4105 C CA . ASN A 1 528 ? -20.406 52.469 5.477 1 82.19 528 ASN A CA 1
ATOM 4106 C C . ASN A 1 528 ? -20.938 51.031 5.684 1 82.19 528 ASN A C 1
ATOM 4108 O O . ASN A 1 528 ? -21.906 50.625 5.027 1 82.19 528 ASN A O 1
ATOM 4112 N N . VAL A 1 529 ? -20.453 50.375 6.633 1 89.5 529 VAL A N 1
ATOM 4113 C CA . VAL A 1 529 ? -20.891 48.969 6.809 1 89.5 529 VAL A CA 1
ATOM 4114 C C . VAL A 1 529 ? -22.172 48.969 7.66 1 89.5 529 VAL A C 1
ATOM 4116 O O . VAL A 1 529 ? -22.484 49.938 8.344 1 89.5 529 VAL A O 1
ATOM 4119 N N . THR A 1 530 ? -22.938 47.844 7.488 1 91.56 530 THR A N 1
ATOM 4120 C CA . THR A 1 530 ? -24.188 47.656 8.203 1 91.56 530 THR A CA 1
ATOM 4121 C C . THR A 1 530 ? -23.984 46.812 9.453 1 91.56 530 THR A C 1
ATOM 4123 O O . THR A 1 530 ? -22.938 46.188 9.609 1 91.56 530 THR A O 1
ATOM 4126 N N . ALA A 1 531 ? -24.984 46.844 10.32 1 94.06 531 ALA A N 1
ATOM 4127 C CA . ALA A 1 531 ? -24.938 46.062 11.531 1 94.06 531 ALA A CA 1
ATOM 4128 C C . ALA A 1 531 ? -24.906 44.562 11.195 1 94.06 531 ALA A C 1
ATOM 4130 O O . ALA A 1 531 ? -24.281 43.781 11.906 1 94.06 531 ALA A O 1
ATOM 4131 N N . ASP A 1 532 ? -25.547 44.25 10.078 1 93.06 532 ASP A N 1
ATOM 4132 C CA . ASP A 1 532 ? -25.547 42.844 9.656 1 93.06 532 ASP A CA 1
ATOM 4133 C C . ASP A 1 532 ? -24.156 42.375 9.242 1 93.06 532 ASP A C 1
ATOM 4135 O O . ASP A 1 532 ? -23.781 41.25 9.484 1 93.06 532 ASP A O 1
ATOM 4139 N N . TYR A 1 533 ? -23.516 43.219 8.609 1 94.31 533 TYR A N 1
ATOM 4140 C CA . TYR A 1 533 ? -22.156 42.875 8.195 1 94.31 533 TYR A CA 1
ATOM 4141 C C . TYR A 1 533 ? -21.25 42.719 9.406 1 94.31 533 TYR A C 1
ATOM 4143 O O . TYR A 1 533 ? -20.391 41.844 9.43 1 94.31 533 TYR A O 1
ATOM 4151 N N . ILE A 1 534 ? -21.422 43.594 10.383 1 95.88 534 ILE A N 1
ATOM 4152 C CA . ILE A 1 534 ? -20.641 43.5 11.609 1 95.88 534 ILE A CA 1
ATOM 4153 C C . ILE A 1 534 ? -20.938 42.188 12.305 1 95.88 534 ILE A C 1
ATOM 4155 O O . ILE A 1 534 ? -20.016 41.531 12.828 1 95.88 534 ILE A O 1
ATOM 4159 N N . ALA A 1 535 ? -22.156 41.781 12.273 1 96.88 535 ALA A N 1
ATOM 4160 C CA . ALA A 1 535 ? -22.547 40.5 12.852 1 96.88 535 ALA A CA 1
ATOM 4161 C C . ALA A 1 535 ? -21.844 39.344 12.125 1 96.88 535 ALA A C 1
ATOM 4163 O O . ALA A 1 535 ? -21.406 38.375 12.75 1 96.88 535 ALA A O 1
ATOM 4164 N N . ALA A 1 536 ? -21.797 39.469 10.859 1 95.62 536 ALA A N 1
ATOM 4165 C CA . ALA A 1 536 ? -21.125 38.438 10.062 1 95.62 536 ALA A CA 1
ATOM 4166 C C . ALA A 1 536 ? -19.641 38.344 10.422 1 95.62 536 ALA A C 1
ATOM 4168 O O . ALA A 1 536 ? -19.078 37.25 10.453 1 95.62 536 ALA A O 1
ATOM 4169 N N . LEU A 1 537 ? -19.016 39.469 10.703 1 95.62 537 LEU A N 1
ATOM 4170 C CA . LEU A 1 537 ? -17.609 39.469 11.07 1 95.62 537 LEU A CA 1
ATOM 4171 C C . LEU A 1 537 ? -17.406 38.781 12.414 1 95.62 537 LEU A C 1
ATOM 4173 O O . LEU A 1 537 ? -16.438 38 12.586 1 95.62 537 LEU A O 1
ATOM 4177 N N . VAL A 1 538 ? -18.312 39.031 13.32 1 97.56 538 VAL A N 1
ATOM 4178 C CA . VAL A 1 538 ? -18.203 38.438 14.648 1 97.56 538 VAL A CA 1
ATOM 4179 C C . VAL A 1 538 ? -18.359 36.906 14.547 1 97.56 538 VAL A C 1
ATOM 4181 O O . VAL A 1 538 ? -17.547 36.156 15.109 1 97.56 538 VAL A O 1
ATOM 4184 N N . MET A 1 539 ? -19.328 36.531 13.797 1 97.75 539 MET A N 1
ATOM 4185 C CA . MET A 1 539 ? -19.562 35.094 13.648 1 97.75 539 MET A CA 1
ATOM 4186 C C . MET A 1 539 ? -18.406 34.406 12.914 1 97.75 539 MET A C 1
ATOM 4188 O O . MET A 1 539 ? -17.953 33.344 13.312 1 97.75 539 MET A O 1
ATOM 4192 N N . SER A 1 540 ? -17.969 35.031 11.898 1 96.31 540 SER A N 1
ATOM 4193 C CA . SER A 1 540 ? -16.875 34.469 11.102 1 96.31 540 SER A CA 1
ATOM 4194 C C . SER A 1 540 ? -15.594 34.344 11.93 1 96.31 540 SER A C 1
ATOM 4196 O O . SER A 1 540 ? -14.844 33.406 11.766 1 96.31 540 SER A O 1
ATOM 4198 N N . PHE A 1 541 ? -15.359 35.312 12.773 1 96.69 541 PHE A N 1
ATOM 4199 C CA . PHE A 1 541 ? -14.164 35.281 13.609 1 96.69 541 PHE A CA 1
ATOM 4200 C C . PHE A 1 541 ? -14.242 34.125 14.594 1 96.69 541 PHE A C 1
ATOM 4202 O O . PHE A 1 541 ? -13.25 33.406 14.828 1 96.69 541 PHE A O 1
ATOM 4209 N N . THR A 1 542 ? -15.367 33.938 15.148 1 97.88 542 THR A N 1
ATOM 4210 C CA . THR A 1 542 ? -15.57 32.844 16.109 1 97.88 542 THR A CA 1
ATOM 4211 C C . THR A 1 542 ? -15.367 31.484 15.453 1 97.88 542 THR A C 1
ATOM 4213 O O . THR A 1 542 ? -14.664 30.641 16 1 97.88 542 THR A O 1
ATOM 4216 N N . VAL A 1 543 ? -15.93 31.344 14.328 1 96.81 543 VAL A N 1
ATOM 4217 C CA . VAL A 1 543 ? -15.797 30.078 13.609 1 96.81 543 VAL A CA 1
ATOM 4218 C C . VAL A 1 543 ? -14.359 29.906 13.117 1 96.81 543 VAL A C 1
ATOM 4220 O O . VAL A 1 543 ? -13.836 28.797 13.086 1 96.81 543 VAL A O 1
ATOM 4223 N N . GLY A 1 544 ? -13.797 30.984 12.711 1 95.12 544 GLY A N 1
ATOM 4224 C CA . GLY A 1 544 ? -12.391 30.938 12.344 1 95.12 544 GLY A CA 1
ATOM 4225 C C . GLY A 1 544 ? -11.492 30.484 13.469 1 95.12 544 GLY A C 1
ATOM 4226 O O . GLY A 1 544 ? -10.523 29.75 13.242 1 95.12 544 GLY A O 1
ATOM 4227 N N . ALA A 1 545 ? -11.781 30.922 14.625 1 95.81 545 ALA A N 1
ATOM 4228 C CA . ALA A 1 545 ? -11.008 30.5 15.789 1 95.81 545 ALA A CA 1
ATOM 4229 C C . ALA A 1 545 ? -11.125 29 16.016 1 95.81 545 ALA A C 1
ATOM 4231 O O . ALA A 1 545 ? -10.141 28.328 16.328 1 95.81 545 ALA A O 1
ATOM 4232 N N . MET A 1 546 ? -12.273 28.484 15.805 1 95.38 546 MET A N 1
ATOM 4233 C CA . MET A 1 546 ? -12.484 27.047 15.977 1 95.38 546 MET A CA 1
ATOM 4234 C C . MET A 1 546 ? -11.773 26.266 14.875 1 95.38 546 MET A C 1
ATOM 4236 O O . MET A 1 546 ? -11.148 25.234 15.148 1 95.38 546 MET A O 1
ATOM 4240 N N . SER A 1 547 ? -11.898 26.734 13.711 1 93.69 547 SER A N 1
ATOM 4241 C CA . SER A 1 547 ? -11.258 26.078 12.578 1 93.69 547 SER A CA 1
ATOM 4242 C C . SER A 1 547 ? -9.742 26.047 12.742 1 93.69 547 SER A C 1
ATOM 4244 O O . SER A 1 547 ? -9.102 25.016 12.523 1 93.69 547 SER A O 1
ATOM 4246 N N . ALA A 1 548 ? -9.203 27.172 13.141 1 91.94 548 ALA A N 1
ATOM 4247 C CA . ALA A 1 548 ? -7.758 27.266 13.305 1 91.94 548 ALA A CA 1
ATOM 4248 C C . ALA A 1 548 ? -7.281 26.406 14.469 1 91.94 548 ALA A C 1
ATOM 4250 O O . ALA A 1 548 ? -6.246 25.734 14.375 1 91.94 548 ALA A O 1
ATOM 4251 N N . SER A 1 549 ? -7.992 26.422 15.555 1 92.12 549 SER A N 1
ATOM 4252 C CA . SER A 1 549 ? -7.613 25.609 16.703 1 92.12 549 SER A CA 1
ATOM 4253 C C . SER A 1 549 ? -7.656 24.125 16.375 1 92.12 549 SER A C 1
ATOM 4255 O O . SER A 1 549 ? -6.777 23.359 16.797 1 92.12 549 SER A O 1
ATOM 4257 N N . ASP A 1 550 ? -8.617 23.703 15.641 1 91 550 ASP A N 1
ATOM 4258 C CA . ASP A 1 550 ? -8.773 22.297 15.289 1 91 550 ASP A CA 1
ATOM 4259 C C . ASP A 1 550 ? -7.738 21.875 14.25 1 91 550 ASP A C 1
ATOM 4261 O O . ASP A 1 550 ? -7.191 20.766 14.32 1 91 550 ASP A O 1
ATOM 4265 N N . GLY A 1 551 ? -7.414 22.734 13.367 1 83.19 551 GLY A N 1
ATOM 4266 C CA . GLY A 1 551 ? -6.602 22.344 12.227 1 83.19 551 GLY A CA 1
ATOM 4267 C C . GLY A 1 551 ? -5.113 22.547 12.453 1 83.19 551 GLY A C 1
ATOM 4268 O O . GLY A 1 551 ? -4.285 21.922 11.797 1 83.19 551 GLY A O 1
ATOM 4269 N N . LEU A 1 552 ? -4.809 23.531 13.258 1 80 552 LEU A N 1
ATOM 4270 C CA . LEU A 1 552 ? -3.414 23.953 13.258 1 80 552 LEU A CA 1
ATOM 4271 C C . LEU A 1 552 ? -2.756 23.656 14.602 1 80 552 LEU A C 1
ATOM 4273 O O . LEU A 1 552 ? -1.795 24.312 14.984 1 80 552 LEU A O 1
ATOM 4277 N N . GLY A 1 553 ? -3.266 22.766 15.477 1 75.75 553 GLY A N 1
ATOM 4278 C CA . GLY A 1 553 ? -2.486 22.328 16.625 1 75.75 553 GLY A CA 1
ATOM 4279 C C . GLY A 1 553 ? -3.172 22.594 17.938 1 75.75 553 GLY A C 1
ATOM 4280 O O . GLY A 1 553 ? -2.539 22.531 19 1 75.75 553 GLY A O 1
ATOM 4281 N N . GLY A 1 554 ? -4.301 22.969 17.938 1 84.44 554 GLY A N 1
ATOM 4282 C CA . GLY A 1 554 ? -5.027 23.062 19.188 1 84.44 554 GLY A CA 1
ATOM 4283 C C . GLY A 1 554 ? -5.082 21.75 19.938 1 84.44 554 GLY A C 1
ATOM 4284 O O . GLY A 1 554 ? -4.539 20.75 19.484 1 84.44 554 GLY A O 1
ATOM 4285 N N . PRO A 1 555 ? -5.625 21.812 21.141 1 89.69 555 PRO A N 1
ATOM 4286 C CA . PRO A 1 555 ? -5.695 20.609 21.953 1 89.69 555 PRO A CA 1
ATOM 4287 C C . PRO A 1 555 ? -6.543 19.516 21.312 1 89.69 555 PRO A C 1
ATOM 4289 O O . PRO A 1 555 ? -7.602 19.797 20.75 1 89.69 555 PRO A O 1
ATOM 4292 N N . ARG A 1 556 ? -6.004 18.359 21.422 1 90.25 556 ARG A N 1
ATOM 4293 C CA . ARG A 1 556 ? -6.711 17.188 20.891 1 90.25 556 ARG A CA 1
ATOM 4294 C C . ARG A 1 556 ? -6.711 16.047 21.891 1 90.25 556 ARG A C 1
ATOM 4296 O O . ARG A 1 556 ? -5.855 15.984 22.766 1 90.25 556 ARG A O 1
ATOM 4303 N N . VAL A 1 557 ? -7.734 15.156 21.734 1 89.5 557 VAL A N 1
ATOM 4304 C CA . VAL A 1 557 ? -7.852 13.977 22.594 1 89.5 557 VAL A CA 1
ATOM 4305 C C . VAL A 1 557 ? -8.102 12.742 21.734 1 89.5 557 VAL A C 1
ATOM 4307 O O . VAL A 1 557 ? -8.766 12.82 20.688 1 89.5 557 VAL A O 1
ATOM 4310 N N . ASN A 1 558 ? -7.508 11.648 22.156 1 89.25 558 ASN A N 1
ATOM 4311 C CA . ASN A 1 558 ? -7.703 10.383 21.469 1 89.25 558 ASN A CA 1
ATOM 4312 C C . ASN A 1 558 ? -8.891 9.609 22.031 1 89.25 558 ASN A C 1
ATOM 4314 O O . ASN A 1 558 ? -8.969 9.375 23.234 1 89.25 558 ASN A O 1
ATOM 4318 N N . LEU A 1 559 ? -9.836 9.383 21.141 1 90.44 559 LEU A N 1
ATOM 4319 C CA . LEU A 1 559 ? -11.016 8.602 21.5 1 90.44 559 LEU A CA 1
ATOM 4320 C C . LEU A 1 559 ? -11.203 7.426 20.547 1 90.44 559 LEU A C 1
ATOM 4322 O O . LEU A 1 559 ? -10.695 7.438 19.438 1 90.44 559 LEU A O 1
ATOM 4326 N N . THR A 1 560 ? -11.797 6.469 21.078 1 88.62 560 THR A N 1
ATOM 4327 C CA . THR A 1 560 ? -12.133 5.344 20.203 1 88.62 560 THR A CA 1
ATOM 4328 C C . THR A 1 560 ? -13.484 5.566 19.531 1 88.62 560 THR A C 1
ATOM 4330 O O . THR A 1 560 ? -14.461 5.953 20.188 1 88.62 560 THR A O 1
ATOM 4333 N N . GLY A 1 561 ? -13.422 5.52 18.203 1 85.06 561 GLY A N 1
ATOM 4334 C CA . GLY A 1 561 ? -14.664 5.688 17.453 1 85.06 561 GLY A CA 1
ATOM 4335 C C . GLY A 1 561 ? -14.742 4.797 16.219 1 85.06 561 GLY A C 1
ATOM 4336 O O . GLY A 1 561 ? -13.852 3.986 15.977 1 85.06 561 GLY A O 1
ATOM 4337 N N . ASP A 1 562 ? -15.875 4.879 15.477 1 80 562 ASP A N 1
ATOM 4338 C CA . ASP A 1 562 ? -16.156 3.992 14.352 1 80 562 ASP A CA 1
ATOM 4339 C C . ASP A 1 562 ? -15.617 4.566 13.047 1 80 562 ASP A C 1
ATOM 4341 O O . ASP A 1 562 ? -15.508 3.85 12.047 1 80 562 ASP A O 1
ATOM 4345 N N . VAL A 1 563 ? -15.211 5.781 13.07 1 80.06 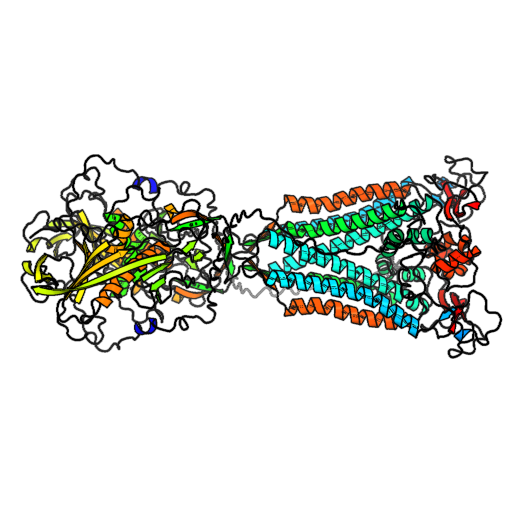563 VAL A N 1
ATOM 4346 C CA . VAL A 1 563 ? -14.867 6.445 11.812 1 80.06 563 VAL A CA 1
ATOM 4347 C C . VAL A 1 563 ? -13.414 6.895 11.852 1 80.06 563 VAL A C 1
ATOM 4349 O O . VAL A 1 563 ? -13.094 8.031 11.484 1 80.06 563 VAL A O 1
ATOM 4352 N N . SER A 1 564 ? -12.484 6.016 12.219 1 82.38 564 SER A N 1
ATOM 4353 C CA . SER A 1 564 ? -11.062 6.359 12.195 1 82.38 564 SER A CA 1
ATOM 4354 C C . SER A 1 564 ? -10.5 6.281 10.781 1 82.38 564 SER A C 1
ATOM 4356 O O . SER A 1 564 ? -10.602 5.246 10.125 1 82.38 564 SER A O 1
ATOM 4358 N N . PRO A 1 565 ? -9.93 7.398 10.344 1 82.44 565 PRO A N 1
ATOM 4359 C CA . PRO A 1 565 ? -9.406 7.414 8.977 1 82.44 565 PRO A CA 1
ATOM 4360 C C . PRO A 1 565 ? -8.031 6.77 8.859 1 82.44 565 PRO A C 1
ATOM 4362 O O . PRO A 1 565 ? -7.199 6.914 9.758 1 82.44 565 PRO A O 1
ATOM 4365 N N . SER A 1 566 ? -7.828 5.945 7.914 1 78.75 566 SER A N 1
ATOM 4366 C CA . SER A 1 566 ? -6.543 5.379 7.523 1 78.75 566 SER A CA 1
ATOM 4367 C C . SER A 1 566 ? -6.344 5.453 6.012 1 78.75 566 SER A C 1
ATOM 4369 O O . SER A 1 566 ? -7.316 5.52 5.254 1 78.75 566 SER A O 1
ATOM 4371 N N . PRO A 1 567 ? -5.031 5.645 5.625 1 75.88 567 PRO A N 1
ATOM 4372 C CA . PRO A 1 567 ? -4.832 5.688 4.172 1 75.88 567 PRO A CA 1
ATOM 4373 C C . PRO A 1 567 ? -5.414 4.465 3.461 1 75.88 567 PRO A C 1
ATOM 4375 O O . PRO A 1 567 ? -5.172 3.33 3.879 1 75.88 567 PRO A O 1
ATOM 4378 N N . ALA A 1 568 ? -6.238 4.809 2.512 1 78.88 568 ALA A N 1
ATOM 4379 C CA . ALA A 1 568 ? -6.887 3.74 1.753 1 78.88 568 ALA A CA 1
ATOM 4380 C C . ALA A 1 568 ? -5.953 3.184 0.682 1 78.88 568 ALA A C 1
ATOM 4382 O O . ALA A 1 568 ? -5.324 3.943 -0.057 1 78.88 568 ALA A O 1
ATOM 4383 N N . GLN A 1 569 ? -5.812 1.883 0.657 1 83.69 569 GLN A N 1
ATOM 4384 C CA . GLN A 1 569 ? -5.047 1.217 -0.393 1 83.69 569 GLN A CA 1
ATOM 4385 C C . GLN A 1 569 ? -5.969 0.589 -1.432 1 83.69 569 GLN A C 1
ATOM 4387 O O . GLN A 1 569 ? -6.992 -0.008 -1.083 1 83.69 569 GLN A O 1
ATOM 4392 N N . VAL A 1 570 ? -5.637 0.836 -2.676 1 87.19 570 VAL A N 1
ATOM 4393 C CA . VAL A 1 570 ? -6.461 0.328 -3.77 1 87.19 570 VAL A CA 1
ATOM 4394 C C . VAL A 1 570 ? -5.582 -0.424 -4.77 1 87.19 570 VAL A C 1
ATOM 4396 O O . VAL A 1 570 ? -4.375 -0.185 -4.848 1 87.19 570 VAL A O 1
ATOM 4399 N N . VAL A 1 571 ? -6.238 -1.338 -5.41 1 88.75 571 VAL A N 1
ATOM 4400 C CA . VAL A 1 571 ? -5.551 -2.088 -6.453 1 88.75 571 VAL A CA 1
ATOM 4401 C C . VAL A 1 571 ? -5.656 -1.342 -7.781 1 88.75 571 VAL A C 1
ATOM 4403 O O . VAL A 1 571 ? -6.758 -1.08 -8.266 1 88.75 571 VAL A O 1
ATOM 4406 N N . ASN A 1 572 ? -4.523 -0.963 -8.305 1 87.5 572 ASN A N 1
ATOM 4407 C CA . ASN A 1 572 ? -4.469 -0.323 -9.609 1 87.5 572 ASN A CA 1
ATOM 4408 C C . ASN A 1 572 ? -4.004 -1.296 -10.695 1 87.5 572 ASN A C 1
ATOM 4410 O O . ASN A 1 572 ? -2.891 -1.82 -10.625 1 87.5 572 ASN A O 1
ATOM 4414 N N . VAL A 1 573 ? -4.922 -1.486 -11.633 1 90.69 573 VAL A N 1
ATOM 4415 C CA . VAL A 1 573 ? -4.621 -2.422 -12.719 1 90.69 573 VAL A CA 1
ATOM 4416 C C . VAL A 1 573 ? -4.453 -1.658 -14.031 1 90.69 573 VAL A C 1
ATOM 4418 O O . VAL A 1 573 ? -5.301 -0.835 -14.383 1 90.69 573 VAL A O 1
ATOM 4421 N N . ARG A 1 574 ? -3.404 -1.874 -14.734 1 90.88 574 ARG A N 1
ATOM 4422 C CA . ARG A 1 574 ? -3.248 -1.4 -16.109 1 90.88 574 ARG A CA 1
ATOM 4423 C C . ARG A 1 574 ? -4.008 -2.291 -17.078 1 90.88 574 ARG A C 1
ATOM 4425 O O . ARG A 1 574 ? -3.449 -3.246 -17.625 1 90.88 574 ARG A O 1
ATOM 4432 N N . TRP A 1 575 ? -5.191 -2.078 -17.375 1 91.69 575 TRP A N 1
ATOM 4433 C CA . TRP A 1 575 ? -6.125 -2.961 -18.062 1 91.69 575 TRP A CA 1
ATOM 4434 C C . TRP A 1 575 ? -5.68 -3.205 -19.5 1 91.69 575 TRP A C 1
ATOM 4436 O O . TRP A 1 575 ? -5.922 -4.277 -20.062 1 91.69 575 TRP A O 1
ATOM 4446 N N . ALA A 1 576 ? -5.035 -2.225 -20.078 1 92.31 576 ALA A N 1
ATOM 4447 C CA . ALA A 1 576 ? -4.555 -2.455 -21.438 1 92.31 576 ALA A CA 1
ATOM 4448 C C . ALA A 1 576 ? -3.518 -3.574 -21.469 1 92.31 576 ALA A C 1
ATOM 4450 O O . ALA A 1 576 ? -3.592 -4.477 -22.312 1 92.31 576 ALA A O 1
ATOM 4451 N N . ASP A 1 577 ? -2.605 -3.545 -20.547 1 91.06 577 ASP A N 1
ATOM 4452 C CA . ASP A 1 577 ? -1.565 -4.566 -20.484 1 91.06 577 ASP A CA 1
ATOM 4453 C C . ASP A 1 577 ? -2.115 -5.879 -19.938 1 91.06 577 ASP A C 1
ATOM 4455 O O . ASP A 1 577 ? -1.814 -6.953 -20.453 1 91.06 577 ASP A O 1
ATOM 4459 N N . ALA A 1 578 ? -2.896 -5.73 -18.828 1 92.62 578 ALA A N 1
ATOM 4460 C CA . ALA A 1 578 ? -3.477 -6.934 -18.234 1 92.62 578 ALA A CA 1
ATOM 4461 C C . ALA A 1 578 ? -4.402 -7.641 -19.219 1 92.62 578 ALA A C 1
ATOM 4463 O O . ALA A 1 578 ? -4.348 -8.867 -19.375 1 92.62 578 ALA A O 1
ATOM 4464 N N . GLY A 1 579 ? -5.238 -6.832 -19.922 1 92.38 579 GLY A N 1
ATOM 4465 C CA . GLY A 1 579 ? -6.125 -7.402 -20.922 1 92.38 579 GLY A CA 1
ATOM 4466 C C . GLY A 1 579 ? -5.379 -8.023 -22.094 1 92.38 579 GLY A C 1
ATOM 4467 O O . GLY A 1 579 ? -5.789 -9.062 -22.609 1 92.38 579 GLY A O 1
ATOM 4468 N N . GLY A 1 580 ? -4.293 -7.383 -22.438 1 92.44 580 GLY A N 1
ATOM 4469 C CA . GLY A 1 580 ? -3.475 -7.945 -23.5 1 92.44 580 GLY A CA 1
ATOM 4470 C C . GLY A 1 580 ? -2.898 -9.305 -23.141 1 92.44 580 GLY A C 1
ATOM 4471 O O . GLY A 1 580 ? -2.889 -10.211 -23.984 1 92.44 580 GLY A O 1
ATOM 4472 N N . ILE A 1 581 ? -2.443 -9.5 -21.969 1 91.94 581 ILE A N 1
ATOM 4473 C CA . ILE A 1 581 ? -1.855 -10.766 -21.531 1 91.94 581 ILE A CA 1
ATOM 4474 C C . ILE A 1 581 ? -2.955 -11.812 -21.359 1 91.94 581 ILE A C 1
ATOM 4476 O O . ILE A 1 581 ? -2.842 -12.93 -21.859 1 91.94 581 ILE A O 1
ATOM 4480 N N . LEU A 1 582 ? -4.059 -11.43 -20.672 1 93.81 582 LEU A N 1
ATOM 4481 C CA . LEU A 1 582 ? -5.121 -12.375 -20.344 1 93.81 582 LEU A CA 1
ATOM 4482 C C . LEU A 1 582 ? -5.863 -12.812 -21.609 1 93.81 582 LEU A C 1
ATOM 4484 O O . LEU A 1 582 ? -6.316 -13.953 -21.688 1 93.81 582 LEU A O 1
ATOM 4488 N N . ALA A 1 583 ? -5.938 -11.938 -22.578 1 93.88 583 ALA A N 1
ATOM 4489 C CA . ALA A 1 583 ? -6.543 -12.305 -23.859 1 93.88 583 ALA A CA 1
ATOM 4490 C C . ALA A 1 583 ? -5.508 -12.914 -24.797 1 93.88 583 ALA A C 1
ATOM 4492 O O . ALA A 1 583 ? -5.84 -13.75 -25.641 1 93.88 583 ALA A O 1
ATOM 4493 N N . GLY A 1 584 ? -4.301 -12.508 -24.594 1 92.12 584 GLY A N 1
ATOM 4494 C CA . GLY A 1 584 ? -3.232 -13 -25.453 1 92.12 584 GLY A CA 1
ATOM 4495 C C . GLY A 1 584 ? -2.91 -14.461 -25.234 1 92.12 584 GLY A C 1
ATOM 4496 O O . GLY A 1 584 ? -2.648 -15.203 -26.188 1 92.12 584 GLY A O 1
ATOM 4497 N N . ILE A 1 585 ? -2.984 -14.93 -24.047 1 90.88 585 ILE A N 1
ATOM 4498 C CA . ILE A 1 585 ? -2.639 -16.312 -23.703 1 90.88 585 ILE A CA 1
ATOM 4499 C C . ILE A 1 585 ? -3.605 -17.266 -24.391 1 90.88 585 ILE A C 1
ATOM 4501 O O . ILE A 1 585 ? -3.186 -18.125 -25.172 1 90.88 585 ILE A O 1
ATOM 4505 N N . PRO A 1 586 ? -4.91 -17.078 -24.172 1 93.12 586 PRO A N 1
ATOM 4506 C CA . PRO A 1 586 ? -5.82 -18 -24.875 1 93.12 586 PRO A CA 1
ATOM 4507 C C . PRO A 1 586 ? -5.773 -17.844 -26.391 1 93.12 586 PRO A C 1
ATOM 4509 O O . PRO A 1 586 ? -5.969 -18.812 -27.125 1 93.12 586 PRO A O 1
ATOM 4512 N N . PHE A 1 587 ? -5.457 -16.719 -26.891 1 94.19 587 PHE A N 1
ATOM 4513 C CA . PHE A 1 587 ? -5.387 -16.5 -28.344 1 94.19 587 PHE A CA 1
ATOM 4514 C C . PHE A 1 587 ? -4.219 -17.266 -28.938 1 94.19 587 PHE A C 1
ATOM 4516 O O . PHE A 1 587 ? -4.383 -17.969 -29.938 1 94.19 587 PHE A O 1
ATOM 4523 N N . VAL A 1 588 ? -3.072 -17.125 -28.375 1 91.06 588 VAL A N 1
ATOM 4524 C CA . VAL A 1 588 ? -1.902 -17.859 -28.875 1 91.06 588 VAL A CA 1
ATOM 4525 C C . VAL A 1 588 ? -2.125 -19.359 -28.719 1 91.06 588 VAL A C 1
ATOM 4527 O O . VAL A 1 588 ? -1.737 -20.141 -29.594 1 91.06 588 VAL A O 1
ATOM 4530 N N . GLN A 1 589 ? -2.736 -19.734 -27.641 1 91.94 589 GLN A N 1
ATOM 4531 C CA . GLN A 1 589 ? -3.039 -21.141 -27.438 1 91.94 589 GLN A CA 1
ATOM 4532 C C . GLN A 1 589 ? -4 -21.672 -28.5 1 91.94 589 GLN A C 1
ATOM 4534 O O . GLN A 1 589 ? -3.891 -22.812 -28.922 1 91.94 589 GLN A O 1
ATOM 4539 N N . PHE A 1 590 ? -4.898 -20.812 -28.906 1 94.62 590 PHE A N 1
ATOM 4540 C CA . PHE A 1 590 ? -5.855 -21.219 -29.938 1 94.62 590 PHE A CA 1
ATOM 4541 C C . PHE A 1 590 ? -5.164 -21.391 -31.281 1 94.62 590 PHE A C 1
ATOM 4543 O O . PHE A 1 590 ? -5.453 -22.328 -32.031 1 94.62 590 PHE A O 1
ATOM 4550 N N . VAL A 1 591 ? -4.293 -20.531 -31.578 1 93.88 591 VAL A N 1
ATOM 4551 C CA . VAL A 1 591 ? -3.525 -20.641 -32.812 1 93.88 591 VAL A CA 1
ATOM 4552 C C . VAL A 1 591 ? -2.693 -21.922 -32.812 1 93.88 591 VAL A C 1
ATOM 4554 O O . VAL A 1 591 ? -2.609 -22.625 -33.812 1 93.88 591 VAL A O 1
ATOM 4557 N N . MET A 1 592 ? -2.121 -22.188 -31.656 1 92.56 592 MET A N 1
ATOM 4558 C CA . MET A 1 592 ? -1.353 -23.422 -31.516 1 92.56 592 MET A CA 1
ATOM 4559 C C . MET A 1 592 ? -2.254 -24.641 -31.672 1 92.56 592 MET A C 1
ATOM 4561 O O . MET A 1 592 ? -1.855 -25.656 -32.25 1 92.56 592 MET A O 1
ATOM 4565 N N . LEU A 1 593 ? -3.412 -24.562 -31.078 1 94.44 593 LEU A N 1
ATOM 4566 C CA . LEU A 1 593 ? -4.387 -25.641 -31.188 1 94.44 593 LEU A CA 1
ATOM 4567 C C . LEU A 1 593 ? -4.711 -25.922 -32.656 1 94.44 593 LEU A C 1
ATOM 4569 O O . LEU A 1 593 ? -4.742 -27.094 -33.062 1 94.44 593 LEU A O 1
ATOM 4573 N N . LEU A 1 594 ? -4.855 -24.891 -33.469 1 94.69 594 LEU A N 1
ATOM 4574 C CA . LEU A 1 594 ? -5.148 -25.062 -34.875 1 94.69 594 LEU A CA 1
ATOM 4575 C C . LEU A 1 594 ? -3.971 -25.703 -35.594 1 94.69 594 LEU A C 1
ATOM 4577 O O . LEU A 1 594 ? -4.16 -26.578 -36.469 1 94.69 594 LEU A O 1
ATOM 4581 N N . GLY A 1 595 ? -2.844 -25.266 -35.219 1 92.44 595 GLY A N 1
ATOM 4582 C CA . GLY A 1 595 ? -1.652 -25.844 -35.812 1 92.44 595 GLY A CA 1
ATOM 4583 C C . GLY A 1 595 ? -1.483 -27.312 -35.469 1 92.44 595 GLY A C 1
ATOM 4584 O O . GLY A 1 595 ? -1.146 -28.125 -36.312 1 92.44 595 GLY A O 1
ATOM 4585 N N . VAL A 1 596 ? -1.756 -27.688 -34.219 1 91.62 596 VAL A N 1
ATOM 4586 C CA . VAL A 1 596 ? -1.619 -29.062 -33.75 1 91.62 596 VAL A CA 1
ATOM 4587 C C . VAL A 1 596 ? -2.67 -29.938 -34.438 1 91.62 596 VAL A C 1
ATOM 4589 O O . VAL A 1 596 ? -2.369 -31.062 -34.875 1 91.62 596 VAL A O 1
ATOM 4592 N N . VAL A 1 597 ? -3.883 -29.422 -34.531 1 93 597 VAL A N 1
ATOM 4593 C CA . VAL A 1 597 ? -4.957 -30.188 -35.156 1 93 597 VAL A CA 1
ATOM 4594 C C . VAL A 1 597 ? -4.641 -30.406 -36.625 1 93 597 VAL A C 1
ATOM 4596 O O . VAL A 1 597 ? -4.82 -31.516 -37.156 1 93 597 VAL A O 1
ATOM 4599 N N . TRP A 1 598 ? -4.113 -29.391 -37.281 1 91.5 598 TRP A N 1
ATOM 4600 C CA . TRP A 1 598 ? -3.758 -29.5 -38.688 1 91.5 598 TRP A CA 1
ATOM 4601 C C . TRP A 1 598 ? -2.617 -30.484 -38.875 1 91.5 598 TRP A C 1
ATOM 4603 O O . TRP A 1 598 ? -2.631 -31.281 -39.844 1 91.5 598 TRP A O 1
ATOM 4613 N N . PHE A 1 599 ? -1.739 -30.547 -38 1 89.31 599 PHE A N 1
ATOM 4614 C CA . PHE A 1 599 ? -0.578 -31.422 -38.125 1 89.31 599 PHE A CA 1
ATOM 4615 C C . PHE A 1 599 ? -0.942 -32.844 -37.719 1 89.31 599 PHE A C 1
ATOM 4617 O O . PHE A 1 599 ? -0.532 -33.781 -38.406 1 89.31 599 PHE A O 1
ATOM 4624 N N . ALA A 1 600 ? -1.683 -33.062 -36.688 1 89.5 600 ALA A N 1
ATOM 4625 C CA . ALA A 1 600 ? -1.979 -34.406 -36.125 1 89.5 600 ALA A CA 1
ATOM 4626 C C . ALA A 1 600 ? -3.018 -35.125 -37 1 89.5 600 ALA A C 1
ATOM 4628 O O . ALA A 1 600 ? -3.047 -36.344 -37.031 1 89.5 600 ALA A O 1
ATOM 4629 N N . SER A 1 601 ? -3.818 -34.469 -37.75 1 87.38 601 SER A N 1
ATOM 4630 C CA . SER A 1 601 ? -4.941 -35.094 -38.469 1 87.38 601 SER A CA 1
ATOM 4631 C C . SER A 1 60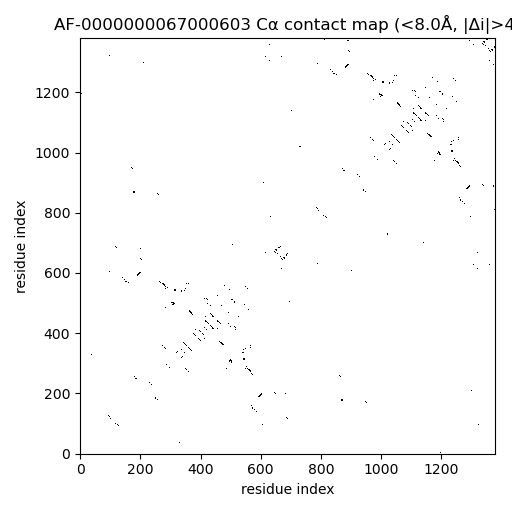1 ? -4.469 -35.875 -39.688 1 87.38 601 SER A C 1
ATOM 4633 O O . SER A 1 601 ? -5.215 -36.688 -40.219 1 87.38 601 SER A O 1
ATOM 4635 N N . LYS A 1 602 ? -3.291 -35.844 -40 1 87.19 602 LYS A N 1
ATOM 4636 C CA . LYS A 1 602 ? -2.777 -36.5 -41.188 1 87.19 602 LYS A CA 1
ATOM 4637 C C . LYS A 1 602 ? -2.4 -37.938 -40.906 1 87.19 602 LYS A C 1
ATOM 4639 O O . LYS A 1 602 ? -2.215 -38.75 -41.812 1 87.19 602 LYS A O 1
ATOM 4644 N N . ALA A 1 603 ? -2.244 -38.25 -39.688 1 90.5 603 ALA A N 1
ATOM 4645 C CA . ALA A 1 603 ? -1.926 -39.625 -39.281 1 90.5 603 ALA A CA 1
ATOM 4646 C C . ALA A 1 603 ? -3.008 -40.219 -38.375 1 90.5 603 ALA A C 1
ATOM 4648 O O . ALA A 1 603 ? -3.732 -39.469 -37.719 1 90.5 603 ALA A O 1
ATOM 4649 N N . ILE A 1 604 ? -3.188 -41.469 -38.438 1 91.75 604 ILE A N 1
ATOM 4650 C CA . ILE A 1 604 ? -4.168 -42.156 -37.594 1 91.75 604 ILE A CA 1
ATOM 4651 C C . ILE A 1 604 ? -3.701 -42.094 -36.125 1 91.75 604 ILE A C 1
ATOM 4653 O O . ILE A 1 604 ? -2.561 -42.469 -35.844 1 91.75 604 ILE A O 1
ATOM 4657 N N . ILE A 1 605 ? -4.527 -41.625 -35.281 1 92.06 605 ILE A N 1
ATOM 4658 C CA . ILE A 1 605 ? -4.203 -41.5 -33.875 1 92.06 605 ILE A CA 1
ATOM 4659 C C . ILE A 1 605 ? -4.719 -42.719 -33.125 1 92.06 605 ILE A C 1
ATOM 4661 O O . ILE A 1 605 ? -5.867 -43.125 -33.281 1 92.06 605 ILE A O 1
ATOM 4665 N N . LEU A 1 606 ? -3.832 -43.312 -32.375 1 91.69 606 LEU A N 1
ATOM 4666 C CA . LEU A 1 606 ? -4.199 -44.438 -31.531 1 91.69 606 LEU A CA 1
ATOM 4667 C C . LEU A 1 606 ? -4.543 -44 -30.109 1 91.69 606 LEU A C 1
ATOM 4669 O O . LEU A 1 606 ? -4.215 -42.875 -29.719 1 91.69 606 LEU A O 1
ATOM 4673 N N . GLU A 1 607 ? -5.27 -44.812 -29.438 1 88.81 607 GLU A N 1
ATOM 4674 C CA . GLU A 1 607 ? -5.598 -44.531 -28.031 1 88.81 607 GLU A CA 1
ATOM 4675 C C . GLU A 1 607 ? -4.34 -44.406 -27.188 1 88.81 607 GLU A C 1
ATOM 4677 O O . GLU A 1 607 ? -3.42 -45.219 -27.312 1 88.81 607 GLU A O 1
ATOM 4682 N N . PRO A 1 608 ? -4.273 -43.344 -26.422 1 85.25 608 PRO A N 1
ATOM 4683 C CA . PRO A 1 608 ? -3.098 -43.188 -25.562 1 85.25 608 PRO A CA 1
ATOM 4684 C C . PRO A 1 608 ? -3.072 -44.188 -24.422 1 85.25 608 PRO A C 1
ATOM 4686 O O . PRO A 1 608 ? -3.461 -43.844 -23.297 1 85.25 608 PRO A O 1
ATOM 4689 N N . SER A 1 609 ? -2.703 -45.344 -24.656 1 89.06 609 SER A N 1
ATOM 4690 C CA . SER A 1 609 ? -2.619 -46.438 -23.688 1 89.06 609 SER A CA 1
ATOM 4691 C C . SER A 1 609 ? -1.388 -47.312 -23.922 1 89.06 609 SER A C 1
ATOM 4693 O O . SER A 1 609 ? -0.828 -47.312 -25.016 1 89.06 609 SER A O 1
ATOM 4695 N N . TYR A 1 610 ? -0.922 -47.906 -22.891 1 91.25 610 TYR A N 1
ATOM 4696 C CA . TYR A 1 610 ? 0.241 -48.781 -23 1 91.25 610 TYR A CA 1
ATOM 4697 C C . TYR A 1 610 ? -0.095 -50.031 -23.766 1 91.25 610 TYR A C 1
ATOM 4699 O O . TYR A 1 610 ? 0.739 -50.562 -24.516 1 91.25 610 TYR A O 1
ATOM 4707 N N . MET A 1 611 ? -1.287 -50.5 -23.75 1 92 611 MET A N 1
ATOM 4708 C CA . MET A 1 611 ? -1.688 -51.719 -24.406 1 92 611 MET A CA 1
ATOM 4709 C C . MET A 1 611 ? -1.756 -51.531 -25.922 1 92 611 MET A C 1
ATOM 4711 O O . MET A 1 611 ? -1.346 -52.438 -26.672 1 92 611 MET A O 1
ATOM 4715 N N . THR A 1 612 ? -2.268 -50.438 -26.297 1 92.19 612 THR A N 1
ATOM 4716 C CA . THR A 1 612 ? -2.359 -50.156 -27.719 1 92.19 612 THR A CA 1
ATOM 4717 C C . THR A 1 612 ? -0.97 -50.031 -28.328 1 92.19 612 THR A C 1
ATOM 4719 O O . THR A 1 612 ? -0.731 -50.5 -29.453 1 92.19 612 THR A O 1
ATOM 4722 N N . VAL A 1 613 ? -0.101 -49.438 -27.609 1 92.94 613 VAL A N 1
ATOM 4723 C CA . VAL A 1 613 ? 1.26 -49.281 -28.109 1 92.94 613 VAL A CA 1
ATOM 4724 C C . VAL A 1 613 ? 1.981 -50.625 -28.078 1 92.94 613 VAL A C 1
ATOM 4726 O O . VAL A 1 613 ? 2.795 -50.938 -28.953 1 92.94 613 VAL A O 1
ATOM 4729 N N . ALA A 1 614 ? 1.662 -51.375 -27.031 1 93.5 614 ALA A N 1
ATOM 4730 C CA . ALA A 1 614 ? 2.252 -52.719 -26.969 1 93.5 614 ALA A CA 1
ATOM 4731 C C . ALA A 1 614 ? 1.809 -53.562 -28.141 1 93.5 614 ALA A C 1
ATOM 4733 O O . ALA A 1 614 ? 2.592 -54.344 -28.672 1 93.5 614 ALA A O 1
ATOM 4734 N N . HIS A 1 615 ? 0.548 -53.438 -28.531 1 93.75 615 HIS A N 1
ATOM 4735 C CA . HIS A 1 615 ? 0.035 -54.156 -29.688 1 93.75 615 HIS A CA 1
ATOM 4736 C C . HIS A 1 615 ? 0.734 -53.719 -30.969 1 93.75 615 HIS A C 1
ATOM 4738 O O . HIS A 1 615 ? 1.026 -54.531 -31.844 1 93.75 615 HIS A O 1
ATOM 4744 N N . LEU A 1 616 ? 1 -52.5 -31.047 1 92.56 616 LEU A N 1
ATOM 4745 C CA . LEU A 1 616 ? 1.684 -51.938 -32.219 1 92.56 616 LEU A CA 1
ATOM 4746 C C . LEU A 1 616 ? 3.129 -52.406 -32.281 1 92.56 616 LEU A C 1
ATOM 4748 O O . LEU A 1 616 ? 3.652 -52.656 -33.375 1 92.56 616 LEU A O 1
ATOM 4752 N N . LEU A 1 617 ? 3.787 -52.562 -31.141 1 93.25 617 LEU A N 1
ATOM 4753 C CA . LEU A 1 617 ? 5.203 -52.906 -31.078 1 93.25 617 LEU A CA 1
ATOM 4754 C C . LEU A 1 617 ? 5.387 -54.438 -31.031 1 93.25 617 LEU A C 1
ATOM 4756 O O . LEU A 1 617 ? 6.508 -54.906 -30.844 1 93.25 617 LEU A O 1
ATOM 4760 N N . TYR A 1 618 ? 4.352 -55.156 -31.219 1 92.44 618 TYR A N 1
ATOM 4761 C CA . TYR A 1 618 ? 4.363 -56.625 -31.094 1 92.44 618 TYR A CA 1
ATOM 4762 C C . TYR A 1 618 ? 5.418 -57.25 -32 1 92.44 618 TYR A C 1
ATOM 4764 O O . TYR A 1 618 ? 6.23 -58.062 -31.547 1 92.44 618 TYR A O 1
ATOM 4772 N N . PRO A 1 619 ? 5.547 -56.812 -33.281 1 90 619 PRO A N 1
ATOM 4773 C CA . PRO A 1 619 ? 6.535 -57.438 -34.188 1 90 619 PRO A CA 1
ATOM 4774 C C . PRO A 1 619 ? 7.973 -57.125 -33.75 1 90 619 PRO A C 1
ATOM 4776 O O . PRO A 1 619 ? 8.867 -57.938 -33.969 1 90 619 PRO A O 1
ATOM 4779 N N . VAL A 1 620 ? 8.164 -56.031 -33.219 1 91.75 620 VAL A N 1
ATOM 4780 C CA . VAL A 1 620 ? 9.5 -55.625 -32.781 1 91.75 620 VAL A CA 1
ATOM 4781 C C . VAL A 1 620 ? 9.891 -56.438 -31.547 1 91.75 620 VAL A C 1
ATOM 4783 O O . VAL A 1 620 ? 11.023 -56.906 -31.438 1 91.75 620 VAL A O 1
ATOM 4786 N N . ILE A 1 621 ? 8.938 -56.625 -30.641 1 92.69 621 ILE A N 1
ATOM 4787 C CA . ILE A 1 621 ? 9.211 -57.344 -29.406 1 92.69 621 ILE A CA 1
ATOM 4788 C C . ILE A 1 621 ? 9.398 -58.812 -29.688 1 92.69 621 ILE A C 1
ATOM 4790 O O . ILE A 1 621 ? 10.211 -59.5 -29.047 1 92.69 621 ILE A O 1
ATOM 4794 N N . GLN A 1 622 ? 8.695 -59.281 -30.672 1 90.5 622 GLN A N 1
ATOM 4795 C CA . GLN A 1 622 ? 8.859 -60.688 -31.094 1 90.5 622 GLN A CA 1
ATOM 4796 C C . GLN A 1 622 ? 10.281 -60.938 -31.562 1 90.5 622 GLN A C 1
ATOM 4798 O O . GLN A 1 622 ? 10.828 -62.031 -31.328 1 90.5 622 GLN A O 1
ATOM 4803 N N . LYS A 1 623 ? 10.898 -60 -32.188 1 90.25 623 LYS A N 1
ATOM 4804 C CA . LYS A 1 623 ? 12.266 -60.125 -32.656 1 90.25 623 LYS A CA 1
ATOM 4805 C C . LYS A 1 623 ? 13.266 -60.062 -31.516 1 90.25 623 LYS A C 1
ATOM 4807 O O . LYS A 1 623 ? 14.336 -60.656 -31.578 1 90.25 623 LYS A O 1
ATOM 4812 N N . VAL A 1 624 ? 12.953 -59.281 -30.531 1 90.69 624 VAL A N 1
ATOM 4813 C CA . VAL A 1 624 ? 13.812 -59.188 -29.359 1 90.69 624 VAL A CA 1
ATOM 4814 C C . VAL A 1 624 ? 13.797 -60.5 -28.594 1 90.69 624 VAL A C 1
ATOM 4816 O O . VAL A 1 624 ? 14.844 -60.969 -28.125 1 90.69 624 VAL A O 1
ATOM 4819 N N . GLY A 1 625 ? 12.68 -61.094 -28.453 1 85.75 625 GLY A N 1
ATOM 4820 C CA . GLY A 1 625 ? 12.555 -62.375 -27.75 1 85.75 625 GLY A CA 1
ATOM 4821 C C . GLY A 1 625 ? 11.578 -62.312 -26.594 1 85.75 625 GLY A C 1
ATOM 4822 O O . GLY A 1 625 ? 11.328 -61.25 -26.031 1 85.75 625 GLY A O 1
ATOM 4823 N N . LYS A 1 626 ? 11.086 -63.406 -26.25 1 80.44 626 LYS A N 1
ATOM 4824 C CA . LYS A 1 626 ? 10.109 -63.531 -25.172 1 80.44 626 LYS A CA 1
ATOM 4825 C C . LYS A 1 626 ? 10.781 -63.438 -23.797 1 80.44 626 LYS A C 1
ATOM 4827 O O . LYS A 1 626 ? 10.148 -63.031 -22.812 1 80.44 626 LYS A O 1
ATOM 4832 N N . ASP A 1 627 ? 12.078 -63.656 -23.828 1 82.94 627 ASP A N 1
ATOM 4833 C CA . ASP A 1 627 ? 12.797 -63.656 -22.547 1 82.94 627 ASP A CA 1
ATOM 4834 C C . ASP A 1 627 ? 13.477 -62.312 -22.297 1 82.94 627 ASP A C 1
ATOM 4836 O O . ASP A 1 627 ? 13.578 -61.469 -23.203 1 82.94 627 ASP A O 1
ATOM 4840 N N . GLY A 1 628 ? 13.68 -61.969 -21.078 1 84.75 628 GLY A N 1
ATOM 4841 C CA . GLY A 1 628 ? 14.398 -60.75 -20.719 1 84.75 628 GLY A CA 1
ATOM 4842 C C . GLY A 1 628 ? 13.484 -59.594 -20.391 1 84.75 628 GLY A C 1
ATOM 4843 O O . GLY A 1 628 ? 13.641 -58.5 -20.938 1 84.75 628 GLY A O 1
ATOM 4844 N N . CYS A 1 629 ? 12.594 -59.75 -19.547 1 83.94 629 CYS A N 1
ATOM 4845 C CA . CYS A 1 629 ? 11.625 -58.719 -19.156 1 83.94 629 CYS A CA 1
ATOM 4846 C C . CYS A 1 629 ? 12.312 -57.562 -18.469 1 83.94 629 CYS A C 1
ATOM 4848 O O . CYS A 1 629 ? 11.766 -56.469 -18.391 1 83.94 629 CYS A O 1
ATOM 4850 N N . LEU A 1 630 ? 13.547 -57.75 -18.047 1 87.81 630 LEU A N 1
ATOM 4851 C CA . LEU A 1 630 ? 14.25 -56.688 -17.312 1 87.81 630 LEU A CA 1
ATOM 4852 C C . LEU A 1 630 ? 15.203 -55.938 -18.219 1 87.81 630 LEU A C 1
ATOM 4854 O O . LEU A 1 630 ? 15.945 -55.062 -17.766 1 87.81 630 LEU A O 1
ATOM 4858 N N . PHE A 1 631 ? 15.125 -56.188 -19.531 1 88.69 631 PHE A N 1
ATOM 4859 C CA . PHE A 1 631 ? 15.969 -55.438 -20.484 1 88.69 631 PHE A CA 1
ATOM 4860 C C . PHE A 1 631 ? 15.594 -53.969 -20.516 1 88.69 631 PHE A C 1
ATOM 4862 O O . PHE A 1 631 ? 14.414 -53.625 -20.469 1 88.69 631 PHE A O 1
ATOM 4869 N N . THR A 1 632 ? 16.609 -53.188 -20.469 1 89.25 632 THR A N 1
ATOM 4870 C CA . THR A 1 632 ? 16.391 -51.75 -20.734 1 89.25 632 THR A CA 1
ATOM 4871 C C . THR A 1 632 ? 16.203 -51.5 -22.219 1 89.25 632 THR A C 1
ATOM 4873 O O . THR A 1 632 ? 16.453 -52.375 -23.047 1 89.25 632 THR A O 1
ATOM 4876 N N . VAL A 1 633 ? 15.695 -50.375 -22.562 1 89.44 633 VAL A N 1
ATOM 4877 C CA . VAL A 1 633 ? 15.477 -50.031 -23.969 1 89.44 633 VAL A CA 1
ATOM 4878 C C . VAL A 1 633 ? 16.797 -50.094 -24.719 1 89.44 633 VAL A C 1
ATOM 4880 O O . VAL A 1 633 ? 16.844 -50.531 -25.875 1 89.44 633 VAL A O 1
ATOM 4883 N N . ASP A 1 634 ? 17.891 -49.719 -24.094 1 86.44 634 ASP A N 1
ATOM 4884 C CA . ASP A 1 634 ? 19.203 -49.719 -24.719 1 86.44 634 ASP A CA 1
ATOM 4885 C C . ASP A 1 634 ? 19.703 -51.125 -25 1 86.44 634 ASP A C 1
ATOM 4887 O O . ASP A 1 634 ? 20.297 -51.406 -26.031 1 86.44 634 ASP A O 1
ATOM 4891 N N . GLU A 1 635 ? 19.438 -52.031 -24.094 1 88.69 635 GLU A N 1
ATOM 4892 C CA . GLU A 1 635 ? 19.812 -53.406 -24.281 1 88.69 635 GLU A CA 1
ATOM 4893 C C . GLU A 1 635 ? 18.969 -54.094 -25.375 1 88.69 635 GLU A C 1
ATOM 4895 O O . GLU A 1 635 ? 19.484 -54.906 -26.125 1 88.69 635 GLU A O 1
ATOM 4900 N N . MET A 1 636 ? 17.719 -53.688 -25.406 1 91.31 636 MET A N 1
ATOM 4901 C CA . MET A 1 636 ? 16.875 -54.219 -26.469 1 91.31 636 MET A CA 1
ATOM 4902 C C . MET A 1 636 ? 17.328 -53.719 -27.828 1 91.31 636 MET A C 1
ATOM 4904 O O . MET A 1 636 ? 17.312 -54.469 -28.812 1 91.31 636 MET A O 1
ATOM 4908 N N . ALA A 1 637 ? 17.734 -52.469 -27.875 1 90.25 637 ALA A N 1
ATOM 4909 C CA . ALA A 1 637 ? 18.234 -51.906 -29.125 1 90.25 637 ALA A CA 1
ATOM 4910 C C . ALA A 1 637 ? 19.516 -52.594 -29.594 1 90.25 637 ALA A C 1
ATOM 4912 O O . ALA A 1 637 ? 19.719 -52.781 -30.781 1 90.25 637 ALA A O 1
ATOM 4913 N N . GLU A 1 638 ? 20.359 -52.969 -28.641 1 88.56 638 GLU A N 1
ATOM 4914 C CA . GLU A 1 638 ? 21.609 -53.656 -28.969 1 88.56 638 GLU A CA 1
ATOM 4915 C C . GLU A 1 638 ? 21.328 -55.062 -29.516 1 88.56 638 GLU A C 1
ATOM 4917 O O . GLU A 1 638 ? 22.031 -55.531 -30.422 1 88.56 638 GLU A O 1
ATOM 4922 N N . ARG A 1 639 ? 20.297 -55.688 -29.031 1 89.5 639 ARG A N 1
ATOM 4923 C CA . ARG A 1 639 ? 19.938 -57.031 -29.484 1 89.5 639 ARG A CA 1
ATOM 4924 C C . ARG A 1 639 ? 19.359 -56.969 -30.906 1 89.5 639 ARG A C 1
ATOM 4926 O O . ARG A 1 639 ? 19.516 -57.906 -31.672 1 89.5 639 ARG A O 1
ATOM 4933 N N . LEU A 1 640 ? 18.641 -55.875 -31.203 1 91.5 640 LEU A N 1
ATOM 4934 C CA . LEU A 1 640 ? 18.047 -55.75 -32.531 1 91.5 640 LEU A CA 1
ATOM 4935 C C . LEU A 1 640 ? 19.094 -55.312 -33.562 1 91.5 640 LEU A C 1
ATOM 4937 O O . LEU A 1 640 ? 18.938 -55.562 -34.75 1 91.5 640 LEU A O 1
ATOM 4941 N N . GLY A 1 641 ? 20.141 -54.719 -33.125 1 86.56 641 GLY A N 1
ATOM 4942 C CA . GLY A 1 641 ? 21.219 -54.312 -34 1 86.56 641 GLY A CA 1
ATOM 4943 C C . GLY A 1 641 ? 21.297 -52.812 -34.219 1 86.56 641 GLY A C 1
ATOM 4944 O O . GLY A 1 641 ? 20.281 -52.125 -34.125 1 86.56 641 GLY A O 1
ATOM 4945 N N . ARG A 1 642 ? 22.422 -52.281 -34.531 1 78.25 642 ARG A N 1
ATOM 4946 C CA . ARG A 1 642 ? 22.688 -50.844 -34.656 1 78.25 642 ARG A CA 1
ATOM 4947 C C . ARG A 1 642 ? 21.969 -50.281 -35.875 1 78.25 642 ARG A C 1
ATOM 4949 O O . ARG A 1 642 ? 21.625 -49.094 -35.906 1 78.25 642 ARG A O 1
ATOM 4956 N N . GLY A 1 643 ? 21.625 -51.031 -36.781 1 79.94 643 GLY A N 1
ATOM 4957 C CA . GLY A 1 643 ? 21.016 -50.5 -38 1 79.94 643 GLY A CA 1
ATOM 4958 C C . GLY A 1 643 ? 19.516 -50.75 -38.031 1 79.94 643 GLY A C 1
ATOM 4959 O O . GLY A 1 643 ? 18.875 -50.469 -39.062 1 79.94 643 GLY A O 1
ATOM 4960 N N . TYR A 1 644 ? 18.938 -51.094 -36.906 1 89.94 644 TYR A N 1
ATOM 4961 C CA . TYR A 1 644 ? 17.516 -51.406 -36.906 1 89.94 644 TYR A CA 1
ATOM 4962 C C . TYR A 1 644 ? 16.688 -50.156 -36.75 1 89.94 644 TYR A C 1
ATOM 4964 O O . TYR A 1 644 ? 16.781 -49.438 -35.719 1 89.94 644 TYR A O 1
ATOM 4972 N N . ARG A 1 645 ? 15.945 -49.688 -37.812 1 91.94 645 ARG A N 1
ATOM 4973 C CA . ARG A 1 645 ? 15.094 -48.531 -37.812 1 91.94 645 ARG A CA 1
ATOM 4974 C C . ARG A 1 645 ? 13.648 -48.875 -38.094 1 91.94 645 ARG A C 1
ATOM 4976 O O . ARG A 1 645 ? 13.383 -49.75 -38.938 1 91.94 645 ARG A O 1
ATOM 4983 N N . ILE A 1 646 ? 12.758 -48.219 -37.344 1 92.12 646 ILE A N 1
ATOM 4984 C CA . ILE A 1 646 ? 11.336 -48.5 -37.5 1 92.12 646 ILE A CA 1
ATOM 4985 C C . ILE A 1 646 ? 10.562 -47.219 -37.688 1 92.12 646 ILE A C 1
ATOM 4987 O O . ILE A 1 646 ? 11.055 -46.125 -37.344 1 92.12 646 ILE A O 1
ATOM 4991 N N . ALA A 1 647 ? 9.445 -47.312 -38.344 1 91.69 647 ALA A N 1
ATOM 4992 C CA . ALA A 1 647 ? 8.523 -46.188 -38.531 1 91.69 647 ALA A CA 1
ATOM 4993 C C . ALA A 1 647 ? 7.074 -46.625 -38.406 1 91.69 647 ALA A C 1
ATOM 4995 O O . ALA A 1 647 ? 6.77 -47.812 -38.594 1 91.69 647 ALA A O 1
ATOM 4996 N N . TYR A 1 648 ? 6.262 -45.781 -37.875 1 92.12 648 TYR A N 1
ATOM 4997 C CA . TYR A 1 648 ? 4.82 -45.969 -37.844 1 92.12 648 TYR A CA 1
ATOM 4998 C C . TYR A 1 648 ? 4.195 -45.688 -39.188 1 92.12 648 TYR A C 1
ATOM 5000 O O . TYR A 1 648 ? 4.398 -44.594 -39.75 1 92.12 648 TYR A O 1
ATOM 5008 N N . GLY A 1 649 ? 3.559 -46.719 -39.812 1 89.56 649 GLY A N 1
ATOM 5009 C CA . GLY A 1 649 ? 2.967 -46.469 -41.125 1 89.56 649 GLY A CA 1
ATOM 5010 C C . GLY A 1 649 ? 2.223 -47.656 -41.656 1 89.56 649 GLY A C 1
ATOM 5011 O O . GLY A 1 649 ? 1.764 -48.531 -40.906 1 89.56 649 GLY A O 1
ATOM 5012 N N . VAL A 1 650 ? 1.945 -47.562 -43 1 88.44 650 VAL A N 1
ATOM 5013 C CA . VAL A 1 650 ? 1.233 -48.625 -43.688 1 88.44 650 VAL A CA 1
ATOM 5014 C C . VAL A 1 650 ? 2.23 -49.5 -44.438 1 88.44 650 VAL A C 1
ATOM 5016 O O . VAL A 1 650 ? 3.115 -49 -45.156 1 88.44 650 VAL A O 1
ATOM 5019 N N . ARG A 1 651 ? 2.121 -50.812 -44.219 1 85.19 651 ARG A N 1
ATOM 5020 C CA . ARG A 1 651 ? 2.992 -51.781 -44.906 1 85.19 651 ARG A CA 1
ATOM 5021 C C . ARG A 1 651 ? 2.766 -51.75 -46.406 1 85.19 651 ARG A C 1
ATOM 5023 O O . ARG A 1 651 ? 1.622 -51.688 -46.875 1 85.19 651 ARG A O 1
ATOM 5030 N N . PRO A 1 652 ? 3.844 -51.719 -47.094 1 83.69 652 PRO A N 1
ATOM 5031 C CA . PRO A 1 652 ? 3.686 -51.688 -48.562 1 83.69 652 PRO A CA 1
ATOM 5032 C C . PRO A 1 652 ? 3.086 -52.969 -49.125 1 83.69 652 PRO A C 1
ATOM 5034 O O . PRO A 1 652 ? 3.508 -54.062 -48.75 1 83.69 652 PRO A O 1
ATOM 5037 N N . ASP A 1 653 ? 2.021 -52.844 -49.719 1 81.56 653 ASP A N 1
ATOM 5038 C CA . ASP A 1 653 ? 1.376 -53.938 -50.438 1 81.56 653 ASP A CA 1
ATOM 5039 C C . ASP A 1 653 ? 1.335 -53.688 -51.938 1 81.56 653 ASP A C 1
ATOM 5041 O O . ASP A 1 653 ? 0.76 -52.688 -52.375 1 81.56 653 ASP A O 1
ATOM 5045 N N . PRO A 1 654 ? 1.986 -54.562 -52.688 1 80.06 654 PRO A N 1
ATOM 5046 C CA . PRO A 1 654 ? 1.992 -54.344 -54.156 1 80.06 654 PRO A CA 1
ATOM 5047 C C . PRO A 1 654 ? 0.587 -54.344 -54.75 1 80.06 654 PRO A C 1
ATOM 5049 O O . PRO A 1 654 ? 0.376 -53.781 -55.812 1 80.06 654 PRO A O 1
ATOM 5052 N N . ALA A 1 655 ? -0.35 -54.938 -54.031 1 81.44 655 ALA A N 1
ATOM 5053 C CA . ALA A 1 655 ? -1.71 -55.031 -54.531 1 81.44 655 ALA A CA 1
ATOM 5054 C C . ALA A 1 655 ? -2.49 -53.75 -54.219 1 81.44 655 ALA A C 1
ATOM 5056 O O . ALA A 1 655 ? -3.645 -53.594 -54.625 1 81.44 655 ALA A O 1
ATOM 5057 N N . ASP A 1 656 ? -1.876 -52.781 -53.594 1 80.44 656 ASP A N 1
ATOM 5058 C CA . ASP A 1 656 ? -2.562 -51.562 -53.219 1 80.44 656 ASP A CA 1
ATOM 5059 C C . ASP A 1 656 ? -2.826 -50.656 -54.438 1 80.44 656 ASP A C 1
ATOM 5061 O O . ASP A 1 656 ? -1.888 -50.219 -55.094 1 80.44 656 ASP A O 1
ATOM 5065 N N . PRO A 1 657 ? -4.105 -50.5 -54.75 1 74.88 657 PRO A N 1
ATOM 5066 C CA . PRO A 1 657 ? -4.449 -49.75 -55.969 1 74.88 657 PRO A CA 1
ATOM 5067 C C . PRO A 1 657 ? -4.145 -48.281 -55.844 1 74.88 657 PRO A C 1
ATOM 5069 O O . PRO A 1 657 ? -4.168 -47.562 -56.844 1 74.88 657 PRO A O 1
ATOM 5072 N N . GLY A 1 658 ? -3.885 -47.844 -54.75 1 72.44 658 GLY A N 1
ATOM 5073 C CA . GLY A 1 658 ? -3.559 -46.406 -54.656 1 72.44 658 GLY A CA 1
ATOM 5074 C C . GLY A 1 658 ? -4.312 -45.719 -53.531 1 72.44 658 GLY A C 1
ATOM 5075 O O . GLY A 1 658 ? -5.113 -46.344 -52.812 1 72.44 658 GLY A O 1
ATOM 5076 N N . ARG A 1 659 ? -4.18 -44.344 -53.406 1 77.25 659 ARG A N 1
ATOM 5077 C CA . ARG A 1 659 ? -4.684 -43.531 -52.312 1 77.25 659 ARG A CA 1
ATOM 5078 C C . ARG A 1 659 ? -6.191 -43.344 -52.438 1 77.25 659 ARG A C 1
ATOM 5080 O O . ARG A 1 659 ? -6.867 -43.062 -51.438 1 77.25 659 ARG A O 1
ATOM 5087 N N . HIS A 1 660 ? -6.773 -43.625 -53.5 1 77.62 660 HIS A N 1
ATOM 5088 C CA . HIS A 1 660 ? -8.172 -43.25 -53.75 1 77.62 660 HIS A CA 1
ATOM 5089 C C . HIS A 1 660 ? -9.102 -44.438 -53.469 1 77.62 660 HIS A C 1
ATOM 5091 O O . HIS A 1 660 ? -10.305 -44.25 -53.312 1 77.62 660 HIS A O 1
ATOM 5097 N N . ASP A 1 661 ? -8.562 -45.656 -53.281 1 79.88 661 ASP A N 1
ATOM 5098 C CA . ASP A 1 661 ? -9.43 -46.812 -53.031 1 79.88 661 ASP A CA 1
ATOM 5099 C C . ASP A 1 661 ? -9.742 -46.969 -51.562 1 79.88 661 ASP A C 1
ATOM 5101 O O . ASP A 1 661 ? -8.836 -47.188 -50.75 1 79.88 661 ASP A O 1
ATOM 5105 N N . THR A 1 662 ? -10.984 -46.938 -51.219 1 81.44 662 THR A N 1
ATOM 5106 C CA . THR A 1 662 ? -11.406 -47 -49.844 1 81.44 662 THR A CA 1
ATOM 5107 C C . THR A 1 662 ? -11.812 -48.406 -49.469 1 81.44 662 THR A C 1
ATOM 5109 O O . THR A 1 662 ? -12.117 -48.688 -48.312 1 81.44 662 THR A O 1
ATOM 5112 N N . THR A 1 663 ? -11.766 -49.344 -50.375 1 80.5 663 THR A N 1
ATOM 5113 C CA . THR A 1 663 ? -12.25 -50.688 -50.062 1 80.5 663 THR A CA 1
ATOM 5114 C C . THR A 1 663 ? -11.086 -51.625 -49.781 1 80.5 663 THR A C 1
ATOM 5116 O O . THR A 1 663 ? -11.281 -52.688 -49.188 1 80.5 663 THR A O 1
ATOM 5119 N N . PHE A 1 664 ? -9.93 -51.188 -50.156 1 85 664 PHE A N 1
ATOM 5120 C CA . PHE A 1 664 ? -8.742 -52 -49.938 1 85 664 PHE A CA 1
ATOM 5121 C C . PHE A 1 664 ? -8.32 -51.906 -48.469 1 85 664 PHE A C 1
ATOM 5123 O O . PHE A 1 664 ? -8.336 -50.844 -47.875 1 85 664 PHE A O 1
ATOM 5130 N N . VAL A 1 665 ? -8.078 -53.062 -47.875 1 86.81 665 VAL A N 1
ATOM 5131 C CA . VAL A 1 665 ? -7.668 -53.094 -46.469 1 86.81 665 VAL A CA 1
ATOM 5132 C C . VAL A 1 665 ? -6.156 -52.906 -46.375 1 86.81 665 VAL A C 1
ATOM 5134 O O . VAL A 1 665 ? -5.395 -53.75 -46.875 1 86.81 665 VAL A O 1
ATOM 5137 N N . ARG A 1 666 ? -5.777 -51.844 -45.781 1 88.44 666 ARG A N 1
ATOM 5138 C CA . ARG A 1 666 ? -4.359 -51.562 -45.594 1 88.44 666 ARG A CA 1
ATOM 5139 C C . ARG A 1 666 ? -3.873 -52.062 -44.25 1 88.44 666 ARG A C 1
ATOM 5141 O O . ARG A 1 666 ? -4.617 -52.031 -43.25 1 88.44 666 ARG A O 1
ATOM 5148 N N . ASP A 1 667 ? -2.67 -52.469 -44.156 1 87.56 667 ASP A N 1
ATOM 5149 C CA . ASP A 1 667 ? -2.082 -53 -42.938 1 87.56 667 ASP A CA 1
ATOM 5150 C C . ASP A 1 667 ? -1.292 -51.906 -42.188 1 87.56 667 ASP A C 1
ATOM 5152 O O . ASP A 1 667 ? -0.211 -51.5 -42.625 1 87.56 667 ASP A O 1
ATOM 5156 N N . LEU A 1 668 ? -1.932 -51.438 -41.156 1 89.81 668 LEU A N 1
ATOM 5157 C CA . LEU A 1 668 ? -1.272 -50.438 -40.281 1 89.81 668 LEU A CA 1
ATOM 5158 C C . LEU A 1 668 ? -0.385 -51.125 -39.25 1 89.81 668 LEU A C 1
ATOM 5160 O O . LEU A 1 668 ? -0.829 -52.031 -38.562 1 89.81 668 LEU A O 1
ATOM 5164 N N . ASP A 1 669 ? 0.927 -50.75 -39.188 1 89.38 669 ASP A N 1
ATOM 5165 C CA . ASP A 1 669 ? 1.869 -51.375 -38.25 1 89.38 669 ASP A CA 1
ATOM 5166 C C . ASP A 1 669 ? 3.166 -50.562 -38.156 1 89.38 669 ASP A C 1
ATOM 5168 O O . ASP A 1 669 ? 3.246 -49.469 -38.688 1 89.38 669 ASP A O 1
ATOM 5172 N N . VAL A 1 670 ? 4.055 -51.094 -37.375 1 91.31 670 VAL A N 1
ATOM 5173 C CA . VAL A 1 670 ? 5.422 -50.594 -37.375 1 91.31 670 VAL A CA 1
ATOM 5174 C C . VAL A 1 670 ? 6.219 -51.281 -38.5 1 91.31 670 VAL A C 1
ATOM 5176 O O . VAL A 1 670 ? 6.27 -52.5 -38.562 1 91.31 670 VAL A O 1
ATOM 5179 N N . ILE A 1 671 ? 6.758 -50.406 -39.375 1 90.5 671 ILE A N 1
ATOM 5180 C CA . ILE A 1 671 ? 7.453 -50.938 -40.562 1 90.5 671 ILE A CA 1
ATOM 5181 C C . ILE A 1 671 ? 8.961 -50.781 -40.375 1 90.5 671 ILE A C 1
ATOM 5183 O O . ILE A 1 671 ? 9.422 -49.75 -39.875 1 90.5 671 ILE A O 1
ATOM 5187 N N . GLU A 1 672 ? 9.617 -51.812 -40.719 1 91.06 672 GLU A N 1
ATOM 5188 C CA . GLU A 1 672 ? 11.07 -51.781 -40.719 1 91.06 672 GLU A CA 1
ATOM 5189 C C . GLU A 1 672 ? 11.602 -51.156 -42 1 91.06 672 GLU A C 1
ATOM 5191 O O . GLU A 1 672 ? 10.953 -51.219 -43.031 1 91.06 672 GLU A O 1
ATOM 5196 N N . GLU A 1 673 ? 12.711 -50.594 -41.906 1 87.88 673 GLU A N 1
ATOM 5197 C CA . GLU A 1 673 ? 13.289 -49.938 -43.062 1 87.88 673 GLU A CA 1
ATOM 5198 C C . GLU A 1 673 ? 13.555 -50.938 -44.188 1 87.88 673 GLU A C 1
ATOM 5200 O O . GLU A 1 673 ? 13.453 -50.594 -45.375 1 87.88 673 GLU A O 1
ATOM 5205 N N . SER A 1 674 ? 13.766 -52.188 -43.844 1 84 674 SER A N 1
ATOM 5206 C CA . SER A 1 674 ? 14.07 -53.219 -44.812 1 84 674 SER A CA 1
ATOM 5207 C C . SER A 1 674 ? 12.82 -53.594 -45.625 1 84 674 SER A C 1
ATOM 5209 O O . SER A 1 674 ? 12.922 -54.125 -46.719 1 84 674 SER A O 1
ATOM 5211 N N . GLU A 1 675 ? 11.719 -53.438 -45.062 1 83.44 675 GLU A N 1
ATOM 5212 C CA . GLU A 1 675 ? 10.477 -53.812 -45.719 1 83.44 675 GLU A CA 1
ATOM 5213 C C . GLU A 1 675 ? 10.055 -52.781 -46.75 1 83.44 675 GLU A C 1
ATOM 5215 O O . GLU A 1 675 ? 9.203 -53.062 -47.594 1 83.44 675 GLU A O 1
ATOM 5220 N N . GLY A 1 676 ? 10.617 -51.781 -46.812 1 76 676 GLY A N 1
ATOM 5221 C CA . GLY A 1 676 ? 10.32 -50.781 -47.812 1 76 676 GLY A CA 1
ATOM 5222 C C . GLY A 1 676 ? 9.555 -49.594 -47.25 1 76 676 GLY A C 1
ATOM 5223 O O . GLY A 1 676 ? 9.273 -49.531 -46.062 1 76 676 GLY A O 1
ATOM 5224 N N . HIS A 1 677 ? 9.414 -48.562 -48.25 1 68 677 HIS A N 1
ATOM 5225 C CA . HIS A 1 677 ? 8.789 -47.312 -47.844 1 68 677 HIS A CA 1
ATOM 5226 C C . HIS A 1 677 ? 7.309 -47.312 -48.219 1 68 677 HIS A C 1
ATOM 5228 O O . HIS A 1 677 ? 6.953 -47.469 -49.375 1 68 677 HIS A O 1
ATOM 5234 N N . GLY A 1 678 ? 6.465 -47.781 -47.312 1 63.72 678 GLY A N 1
ATOM 5235 C CA . GLY A 1 678 ? 5.043 -47.594 -47.562 1 63.72 678 GLY A CA 1
ATOM 5236 C C . GLY A 1 678 ? 4.602 -46.156 -47.5 1 63.72 678 GLY A C 1
ATOM 5237 O O . GLY A 1 678 ? 5.234 -45.281 -48.094 1 63.72 678 GLY A O 1
ATOM 5238 N N . TYR A 1 679 ? 3.41 -45.844 -46.938 1 65.88 679 TYR A N 1
ATOM 5239 C CA . TYR A 1 679 ? 2.949 -44.469 -46.75 1 65.88 679 TYR A CA 1
ATOM 5240 C C . TYR A 1 679 ? 3.639 -43.812 -45.562 1 65.88 679 TYR A C 1
ATOM 5242 O O . TYR A 1 679 ? 3.025 -43.625 -44.5 1 65.88 679 TYR A O 1
ATOM 5250 N N . ILE A 1 680 ? 5.055 -43.719 -45.406 1 65 680 ILE A N 1
ATOM 5251 C CA . ILE A 1 680 ? 5.844 -43.188 -44.281 1 65 680 ILE A CA 1
ATOM 5252 C C . ILE A 1 680 ? 6.082 -41.688 -44.5 1 65 680 ILE A C 1
ATOM 5254 O O . ILE A 1 680 ? 6.227 -40.938 -43.531 1 65 680 ILE A O 1
ATOM 5258 N N . ARG A 1 681 ? 5.75 -40.969 -45.531 1 62.88 681 ARG A N 1
ATOM 5259 C CA . ARG A 1 681 ? 6.059 -39.531 -45.75 1 62.88 681 ARG A CA 1
ATOM 5260 C C . ARG A 1 681 ? 4.812 -38.75 -46.156 1 62.88 681 ARG A C 1
ATOM 5262 O O . ARG A 1 681 ? 4.91 -37.625 -46.594 1 62.88 681 ARG A O 1
ATOM 5269 N N . GLY A 1 682 ? 3.621 -39.344 -45.656 1 64.5 682 GLY A N 1
ATOM 5270 C CA . GLY A 1 682 ? 2.475 -38.594 -46.156 1 64.5 682 GLY A CA 1
ATOM 5271 C C . GLY A 1 682 ? 1.216 -38.844 -45.344 1 64.5 682 GLY A C 1
ATOM 5272 O O . GLY A 1 682 ? 1.266 -39.438 -44.281 1 64.5 682 GLY A O 1
ATOM 5273 N N . SER A 1 683 ? 0.195 -38.156 -45.656 1 80.06 683 SER A N 1
ATOM 5274 C CA . SER A 1 683 ? -1.146 -38.312 -45.094 1 80.06 683 SER A CA 1
ATOM 5275 C C . SER A 1 683 ? -1.719 -39.688 -45.375 1 80.06 683 SER A C 1
ATOM 5277 O O . SER A 1 683 ? -1.642 -40.188 -46.5 1 80.06 683 SER A O 1
ATOM 5279 N N . MET A 1 684 ? -2.002 -40.375 -44.281 1 87.62 684 MET A N 1
ATOM 5280 C CA . MET A 1 684 ? -2.656 -41.656 -44.469 1 87.62 684 MET A CA 1
ATOM 5281 C C . MET A 1 684 ? -4.039 -41.5 -45.094 1 87.62 684 MET A C 1
ATOM 5283 O O . MET A 1 684 ? -4.84 -40.688 -44.625 1 87.62 684 MET A O 1
ATOM 5287 N N . PRO A 1 685 ? -4.207 -42.156 -46.188 1 85.38 685 PRO A N 1
ATOM 5288 C CA . PRO A 1 685 ? -5.469 -41.969 -46.906 1 85.38 685 PRO A CA 1
ATOM 5289 C C . PRO A 1 685 ? -6.668 -42.562 -46.156 1 85.38 685 PRO A C 1
ATOM 5291 O O . PRO A 1 685 ? -6.496 -43.406 -45.281 1 85.38 685 PRO A O 1
ATOM 5294 N N . GLU A 1 686 ? -7.832 -42.062 -46.562 1 88.06 686 GLU A N 1
ATOM 5295 C CA . GLU A 1 686 ? -9.086 -42.594 -46.062 1 88.06 686 GLU A CA 1
ATOM 5296 C C . GLU A 1 686 ? -9.32 -44.031 -46.531 1 88.06 686 GLU A C 1
ATOM 5298 O O . GLU A 1 686 ? -8.992 -44.375 -47.688 1 88.06 686 GLU A O 1
ATOM 5303 N N . GLY A 1 687 ? -9.695 -44.875 -45.625 1 87.44 687 GLY A N 1
ATOM 5304 C CA . GLY A 1 687 ? -9.977 -46.219 -46.031 1 87.44 687 GLY A CA 1
ATOM 5305 C C . GLY A 1 687 ? -10.016 -47.219 -44.875 1 87.44 687 GLY A C 1
ATOM 5306 O O . GLY A 1 687 ? -10.25 -46.812 -43.719 1 87.44 687 GLY A O 1
ATOM 5307 N N . ARG A 1 688 ? -9.922 -48.5 -45.312 1 87.06 688 ARG A N 1
ATOM 5308 C CA . ARG A 1 688 ? -9.977 -49.562 -44.312 1 87.06 688 ARG A CA 1
ATOM 5309 C C . ARG A 1 688 ? -8.578 -49.969 -43.875 1 87.06 688 ARG A C 1
ATOM 5311 O O . ARG A 1 688 ? -7.66 -50.062 -44.688 1 87.06 688 ARG A O 1
ATOM 5318 N N . TYR A 1 689 ? -8.516 -50.031 -42.594 1 88.62 689 TYR A N 1
ATOM 5319 C CA . TYR A 1 689 ? -7.223 -50.406 -42.031 1 88.62 689 TYR A CA 1
ATOM 5320 C C . TYR A 1 689 ? -7.359 -51.562 -41.062 1 88.62 689 TYR A C 1
ATOM 5322 O O . TYR A 1 689 ? -8.398 -51.719 -40.406 1 88.62 689 TYR A O 1
ATOM 5330 N N . ASP A 1 690 ? -6.367 -52.406 -41.031 1 86.94 690 ASP A N 1
ATOM 5331 C CA . ASP A 1 690 ? -6.242 -53.5 -40.062 1 86.94 690 ASP A CA 1
ATOM 5332 C C . ASP A 1 690 ? -4.895 -53.438 -39.375 1 86.94 690 ASP A C 1
ATOM 5334 O O . ASP A 1 690 ? -3.867 -53.156 -40 1 86.94 690 ASP A O 1
ATOM 5338 N N . MET B 1 1 ? -10.227 59 36.625 1 18.14 1 MET B N 1
ATOM 5339 C CA . MET B 1 1 ? -9.211 58.688 35.625 1 18.14 1 MET B CA 1
ATOM 5340 C C . MET B 1 1 ? -8.711 57.25 35.781 1 18.14 1 MET B C 1
ATOM 5342 O O . MET B 1 1 ? -7.863 56.969 36.625 1 18.14 1 MET B O 1
ATOM 5346 N N . THR B 1 2 ? -9.578 56.375 35.781 1 19.64 2 THR B N 1
ATOM 5347 C CA . THR B 1 2 ? -9.469 55 36.281 1 19.64 2 THR B CA 1
ATOM 5348 C C . THR B 1 2 ? -8.547 54.188 35.375 1 19.64 2 THR B C 1
ATOM 5350 O O . THR B 1 2 ? -8.711 54.188 34.156 1 19.64 2 THR B O 1
ATOM 5353 N N . SER B 1 3 ? -7.25 54.219 35.781 1 21.66 3 SER B N 1
ATOM 5354 C CA . SER B 1 3 ? -6.141 53.375 35.344 1 21.66 3 SER B CA 1
ATOM 5355 C C . SER B 1 3 ? -6.594 51.938 35.125 1 21.66 3 SER B C 1
ATOM 5357 O O . SER B 1 3 ? -7.504 51.469 35.812 1 21.66 3 SER B O 1
ATOM 5359 N N . ARG B 1 4 ? -6.434 51.438 34 1 31 4 ARG B N 1
ATOM 5360 C CA . ARG B 1 4 ? -6.785 50.094 33.562 1 31 4 ARG B CA 1
ATOM 5361 C C . ARG B 1 4 ? -6.105 49.062 34.406 1 31 4 ARG B C 1
ATOM 5363 O O . ARG B 1 4 ? -4.918 48.75 34.25 1 31 4 ARG B O 1
ATOM 5370 N N . TYR B 1 5 ? -6.301 49.125 35.812 1 26.42 5 TYR B N 1
ATOM 5371 C CA . TYR B 1 5 ? -5.668 48.188 36.719 1 26.42 5 TYR B CA 1
ATOM 5372 C C . TYR B 1 5 ? -6.215 46.781 36.5 1 26.42 5 TYR B C 1
ATOM 5374 O O . TYR B 1 5 ? -7.418 46.594 36.312 1 26.42 5 TYR B O 1
ATOM 5382 N N . SER B 1 6 ? -5.512 46 35.906 1 30.02 6 SER B N 1
ATOM 5383 C CA . SER B 1 6 ? -5.848 44.594 35.938 1 30.02 6 SER B CA 1
ATOM 5384 C C . SER B 1 6 ? -5.961 44.094 37.375 1 30.02 6 SER B C 1
ATOM 5386 O O . SER B 1 6 ? -5.027 44.219 38.156 1 30.02 6 SER B O 1
ATOM 5388 N N . ARG B 1 7 ? -7.059 44.25 38.094 1 27.5 7 ARG B N 1
ATOM 5389 C CA . ARG B 1 7 ? -7.121 43.656 39.406 1 27.5 7 ARG B CA 1
ATOM 5390 C C . ARG B 1 7 ? -7.094 42.156 39.344 1 27.5 7 ARG B C 1
ATOM 5392 O O . ARG B 1 7 ? -7.969 41.531 38.75 1 27.5 7 ARG B O 1
ATOM 5399 N N . LEU B 1 8 ? -5.938 41.531 39.375 1 27.91 8 LEU B N 1
ATOM 5400 C CA . LEU B 1 8 ? -5.859 40.125 39.75 1 27.91 8 LEU B CA 1
ATOM 5401 C C . LEU B 1 8 ? -6.543 39.875 41.094 1 27.91 8 LEU B C 1
ATOM 5403 O O . LEU B 1 8 ? -6.156 40.469 42.094 1 27.91 8 LEU B O 1
ATOM 5407 N N . ASN B 1 9 ? -7.805 39.781 41.25 1 24.75 9 ASN B N 1
ATOM 5408 C CA . ASN B 1 9 ? -8.43 39.375 42.531 1 24.75 9 ASN B CA 1
ATOM 5409 C C . ASN B 1 9 ? -7.785 38.125 43.094 1 24.75 9 ASN B C 1
ATOM 5411 O O . ASN B 1 9 ? -7.402 37.219 42.344 1 24.75 9 ASN B O 1
ATOM 5415 N N . HIS B 1 10 ? -7.477 38.094 44.469 1 24.19 10 HIS B N 1
ATOM 5416 C CA . HIS B 1 10 ? -6.859 37.219 45.469 1 24.19 10 HIS B CA 1
ATOM 5417 C C . HIS B 1 10 ? -7.672 35.938 45.656 1 24.19 10 HIS B C 1
ATOM 5419 O O . HIS B 1 10 ? -8.672 35.969 46.375 1 24.19 10 HIS B O 1
ATOM 5425 N N . PHE B 1 11 ? -8.07 35.188 44.812 1 25.55 11 PHE B N 1
ATOM 5426 C CA . PHE B 1 11 ? -8.625 34 45.438 1 25.55 11 PHE B CA 1
ATOM 5427 C C . PHE B 1 11 ? -7.539 33.188 46.156 1 25.55 11 PHE B C 1
ATOM 5429 O O . PHE B 1 11 ? -6.434 33.031 45.625 1 25.55 11 PHE B O 1
ATOM 5436 N N . PRO B 1 12 ? -7.555 32.812 47.5 1 23.66 12 PRO B N 1
ATOM 5437 C CA . PRO B 1 12 ? -6.551 32.188 48.375 1 23.66 12 PRO B CA 1
ATOM 5438 C C . PRO B 1 12 ? -5.859 31 47.719 1 23.66 12 PRO B C 1
ATOM 5440 O O . PRO B 1 12 ? -4.629 30.922 47.719 1 23.66 12 PRO B O 1
ATOM 5443 N N . GLY B 1 13 ? -6.367 29.703 47.969 1 23.11 13 GLY B N 1
ATOM 5444 C CA . GLY B 1 13 ? -5.781 28.391 48.188 1 23.11 13 GLY B CA 1
ATOM 5445 C C . GLY B 1 13 ? -5.18 27.797 46.938 1 23.11 13 GLY B C 1
ATOM 5446 O O . GLY B 1 13 ? -4.887 26.594 46.875 1 23.11 13 GLY B O 1
ATOM 5447 N N . ALA B 1 14 ? -5.48 28.281 45.781 1 24.45 14 ALA B N 1
ATOM 5448 C CA . ALA B 1 14 ? -5.188 27.297 44.75 1 24.45 14 ALA B CA 1
ATOM 5449 C C . ALA B 1 14 ? -3.682 27.156 44.531 1 24.45 14 ALA B C 1
ATOM 5451 O O . ALA B 1 14 ? -2.973 28.141 44.312 1 24.45 14 ALA B O 1
ATOM 5452 N N . GLU B 1 15 ? -2.998 26.141 45.156 1 22.17 15 GLU B N 1
ATOM 5453 C CA . GLU B 1 15 ? -1.666 25.578 44.938 1 22.17 15 GLU B CA 1
ATOM 5454 C C . GLU B 1 15 ? -1.228 25.734 43.5 1 22.17 15 GLU B C 1
ATOM 5456 O O . GLU B 1 15 ? -2.057 25.703 42.562 1 22.17 15 GLU B O 1
ATOM 5461 N N . ALA B 1 16 ? -0.086 26.297 43.25 1 27.09 16 ALA B N 1
ATOM 5462 C CA . ALA B 1 16 ? 0.802 26.531 42.125 1 27.09 16 ALA B CA 1
ATOM 5463 C C . ALA B 1 16 ? 0.803 25.328 41.188 1 27.09 16 ALA B C 1
ATOM 5465 O O . ALA B 1 16 ? 1.279 24.25 41.531 1 27.09 16 ALA B O 1
ATOM 5466 N N . ASP B 1 17 ? -0.224 25.078 40.5 1 25.02 17 ASP B N 1
ATOM 5467 C CA . ASP B 1 17 ? -0.132 23.891 39.656 1 25.02 17 ASP B CA 1
ATOM 5468 C C . ASP B 1 17 ? 1.126 23.922 38.781 1 25.02 17 ASP B C 1
ATOM 5470 O O . ASP B 1 17 ? 1.477 24.984 38.25 1 25.02 17 ASP B O 1
ATOM 5474 N N . THR B 1 18 ? 2.164 23.078 39.031 1 25.83 18 THR B N 1
ATOM 5475 C CA . THR B 1 18 ? 3.381 22.516 38.438 1 25.83 18 THR B CA 1
ATOM 5476 C C . THR B 1 18 ? 3.217 22.328 36.938 1 25.83 18 THR B C 1
ATOM 5478 O O . THR B 1 18 ? 4.055 21.688 36.281 1 25.83 18 THR B O 1
ATOM 5481 N N . SER B 1 19 ? 2.223 22.906 36.406 1 26.55 19 SER B N 1
ATOM 5482 C CA . SER B 1 19 ? 2.051 22.406 35.062 1 26.55 19 SER B CA 1
ATOM 5483 C C . SER B 1 19 ? 3.146 22.922 34.125 1 26.55 19 SER B C 1
ATOM 5485 O O . SER B 1 19 ? 3.326 22.422 33.031 1 26.55 19 SER B O 1
ATOM 5487 N N . ARG B 1 20 ? 3.693 24.172 34.344 1 28.36 20 ARG B N 1
ATOM 5488 C CA . ARG B 1 20 ? 4.723 24.672 33.438 1 28.36 20 ARG B CA 1
ATOM 5489 C C . ARG B 1 20 ? 5.996 23.844 33.531 1 28.36 20 ARG B C 1
ATOM 5491 O O . ARG B 1 20 ? 6.887 23.938 32.688 1 28.36 20 ARG B O 1
ATOM 5498 N N . GLU B 1 21 ? 6.391 23.328 34.812 1 27.91 21 GLU B N 1
ATOM 5499 C CA . GLU B 1 21 ? 7.684 22.656 34.969 1 27.91 21 GLU B CA 1
ATOM 5500 C C . GLU B 1 21 ? 7.773 21.422 34.094 1 27.91 21 GLU B C 1
ATOM 5502 O O . GLU B 1 21 ? 8.859 20.875 33.875 1 27.91 21 GLU B O 1
ATOM 5507 N N . HIS B 1 22 ? 6.703 20.797 33.812 1 26.52 22 HIS B N 1
ATOM 5508 C CA . HIS B 1 22 ? 6.82 19.5 33.156 1 26.52 22 HIS B CA 1
ATOM 5509 C C . HIS B 1 22 ? 7.18 19.656 31.688 1 26.52 22 HIS B C 1
ATOM 5511 O O . HIS B 1 22 ? 7.262 18.656 30.953 1 26.52 22 HIS B O 1
ATOM 5517 N N . LEU B 1 23 ? 7.219 20.828 31.203 1 29.12 23 LEU B N 1
ATOM 5518 C CA . LEU B 1 23 ? 7.586 20.859 29.781 1 29.12 23 LEU B CA 1
ATOM 5519 C C . LEU B 1 23 ? 9.055 20.516 29.594 1 29.12 23 LEU B C 1
ATOM 5521 O O . LEU B 1 23 ? 9.555 20.484 28.469 1 29.12 23 LEU B O 1
ATOM 5525 N N . THR B 1 24 ? 9.875 20.672 30.625 1 28.41 24 THR B N 1
ATOM 5526 C CA . THR B 1 24 ? 11.258 20.219 30.453 1 28.41 24 THR B CA 1
ATOM 5527 C C . THR B 1 24 ? 11.344 18.703 30.5 1 28.41 24 THR B C 1
ATOM 5529 O O . THR B 1 24 ? 12.391 18.141 30.844 1 28.41 24 THR B O 1
ATOM 5532 N N . GLY B 1 25 ? 10.336 17.969 30.672 1 27.81 25 GLY B N 1
ATOM 5533 C CA . GLY B 1 25 ? 10.594 16.531 30.719 1 27.81 25 GLY B CA 1
ATOM 5534 C C . GLY B 1 25 ? 11.422 16.031 29.547 1 27.81 25 GLY B C 1
ATOM 5535 O O . GLY B 1 25 ? 11.547 16.734 28.531 1 27.81 25 GLY B O 1
ATOM 5536 N N . SER B 1 26 ? 12.375 15.055 29.859 1 25.31 26 SER B N 1
ATOM 5537 C CA . SER B 1 26 ? 13.164 14.406 28.812 1 25.31 26 SER B CA 1
ATOM 5538 C C . SER B 1 26 ? 12.312 14.109 27.578 1 25.31 26 SER B C 1
ATOM 5540 O O . SER B 1 26 ? 11.109 13.859 27.688 1 25.31 26 SER B O 1
ATOM 5542 N N . PRO B 1 27 ? 12.781 14.531 26.344 1 29.28 27 PRO B N 1
ATOM 5543 C CA . PRO B 1 27 ? 12.102 14.133 25.109 1 29.28 27 PRO B CA 1
ATOM 5544 C C . PRO B 1 27 ? 11.438 12.766 25.219 1 29.28 27 PRO B C 1
ATOM 5546 O O . PRO B 1 27 ? 10.672 12.367 24.328 1 29.28 27 PRO B O 1
ATOM 5549 N N . ASP B 1 28 ? 11.938 11.945 26.125 1 29.47 28 ASP B N 1
ATOM 5550 C CA . ASP B 1 28 ? 11.469 10.57 26.281 1 29.47 28 ASP B CA 1
ATOM 5551 C C . ASP B 1 28 ? 10.055 10.523 26.844 1 29.47 28 ASP B C 1
ATOM 5553 O O . ASP B 1 28 ? 9.391 9.484 26.797 1 29.47 28 ASP B O 1
ATOM 5557 N N . ASP B 1 29 ? 9.633 11.406 27.766 1 28.77 29 ASP B N 1
ATOM 5558 C CA . ASP B 1 29 ? 8.406 11.188 28.516 1 28.77 29 ASP B CA 1
ATOM 5559 C C . ASP B 1 29 ? 7.172 11.539 27.688 1 28.77 29 ASP B C 1
ATOM 5561 O O . ASP B 1 29 ? 6.039 11.32 28.109 1 28.77 29 ASP B O 1
ATOM 5565 N N . PHE B 1 30 ? 7.195 12.469 26.906 1 28.98 30 PHE B N 1
ATOM 5566 C CA . PHE B 1 30 ? 6.09 12.688 25.984 1 28.98 30 PHE B CA 1
ATOM 5567 C C . PHE B 1 30 ? 6.098 11.633 24.875 1 28.98 30 PHE B C 1
ATOM 5569 O O . PHE B 1 30 ? 5.438 11.805 23.844 1 28.98 30 PHE B O 1
ATOM 5576 N N . ALA B 1 31 ? 7.125 10.711 24.953 1 24.42 31 ALA B N 1
ATOM 5577 C CA . ALA B 1 31 ? 7.074 9.562 24.047 1 24.42 31 ALA B CA 1
ATOM 5578 C C . ALA B 1 31 ? 5.828 8.719 24.297 1 24.42 31 ALA B C 1
ATOM 5580 O O . ALA B 1 31 ? 5.68 8.125 25.375 1 24.42 31 ALA B O 1
ATOM 5581 N N . HIS B 1 32 ? 4.75 9.164 24.016 1 26.03 32 HIS B N 1
ATOM 5582 C CA . HIS B 1 32 ? 3.891 7.984 23.969 1 26.03 32 HIS B CA 1
ATOM 5583 C C . HIS B 1 32 ? 4.652 6.762 23.469 1 26.03 32 HIS B C 1
ATOM 5585 O O . HIS B 1 32 ? 5.523 6.879 22.609 1 26.03 32 HIS B O 1
ATOM 5591 N N . PRO B 1 33 ? 4.809 5.684 24.359 1 24.67 33 PRO B N 1
ATOM 5592 C CA . PRO B 1 33 ? 5.629 4.523 24.016 1 24.67 33 PRO B CA 1
ATOM 5593 C C . PRO B 1 33 ? 5.688 4.285 22.5 1 24.67 33 PRO B C 1
ATOM 5595 O O . PRO B 1 33 ? 6.691 3.781 22 1 24.67 33 PRO B O 1
ATOM 5598 N N . ASN B 1 34 ? 4.574 4.168 21.953 1 23.09 34 ASN B N 1
ATOM 5599 C CA . ASN B 1 34 ? 4.633 3.639 20.594 1 23.09 34 ASN B CA 1
ATOM 5600 C C . ASN B 1 34 ? 5.156 4.684 19.609 1 23.09 34 ASN B C 1
ATOM 5602 O O . ASN B 1 34 ? 4.934 4.57 18.406 1 23.09 34 ASN B O 1
ATOM 5606 N N . ASP B 1 35 ? 5.582 5.824 20.156 1 24.8 35 ASP B N 1
ATOM 5607 C CA . ASP B 1 35 ? 6.078 6.82 19.219 1 24.8 35 ASP B CA 1
ATOM 5608 C C . ASP B 1 35 ? 7.41 6.391 18.609 1 24.8 35 ASP B C 1
ATOM 5610 O O . ASP B 1 35 ? 8.43 6.371 19.297 1 24.8 35 ASP B O 1
ATOM 5614 N N . VAL B 1 36 ? 7.41 5.367 17.844 1 23.77 36 VAL B N 1
ATOM 5615 C CA . VAL B 1 36 ? 8.672 5.035 17.172 1 23.77 36 VAL B CA 1
ATOM 5616 C C . VAL B 1 36 ? 9.227 6.273 16.469 1 23.77 36 VAL B C 1
ATOM 5618 O O . VAL B 1 36 ? 8.547 6.887 15.648 1 23.77 36 VAL B O 1
ATOM 5621 N N . PRO B 1 37 ? 10.086 6.98 17.094 1 24.14 37 PRO B N 1
ATOM 5622 C CA . PRO B 1 37 ? 10.766 8.109 16.453 1 24.14 37 PRO B CA 1
ATOM 5623 C C . PRO B 1 37 ? 11.156 7.812 15.008 1 24.14 37 PRO B C 1
ATOM 5625 O O . PRO B 1 37 ? 11.68 6.73 14.711 1 24.14 37 PRO B O 1
ATOM 5628 N N . LEU B 1 38 ? 10.492 8.344 14.148 1 23.11 38 LEU B N 1
ATOM 5629 C CA . LEU B 1 38 ? 10.906 8.148 12.766 1 23.11 38 LEU B CA 1
ATOM 5630 C C . LEU B 1 38 ? 12.359 8.586 12.562 1 23.11 38 LEU B C 1
ATOM 5632 O O . LEU B 1 38 ? 12.75 9.672 12.992 1 23.11 38 LEU B O 1
ATOM 5636 N N . LYS B 1 39 ? 13.328 7.754 12.703 1 24.55 39 LYS B N 1
ATOM 5637 C CA . LYS B 1 39 ? 14.75 7.984 12.453 1 24.55 39 LYS B CA 1
ATOM 5638 C C . LYS B 1 39 ? 14.969 8.695 11.117 1 24.55 39 LYS B C 1
ATOM 5640 O O . LYS B 1 39 ? 14.43 8.266 10.094 1 24.55 39 LYS B O 1
ATOM 5645 N N . SER B 1 40 ? 15.109 9.977 11.211 1 20.58 40 SER B N 1
ATOM 5646 C CA . SER B 1 40 ? 15.539 10.711 10.023 1 20.58 40 SER B CA 1
ATOM 5647 C C . SER B 1 40 ? 16.766 10.062 9.391 1 20.58 40 SER B C 1
ATOM 5649 O O . SER B 1 40 ? 17.625 9.531 10.086 1 20.58 40 SER B O 1
ATOM 5651 N N . MET B 1 41 ? 16.656 9.516 8.266 1 21.17 41 MET B N 1
ATOM 5652 C CA . MET B 1 41 ? 17.828 9.039 7.535 1 21.17 41 MET B CA 1
ATOM 5653 C C . MET B 1 41 ? 18.906 10.125 7.461 1 21.17 41 MET B C 1
ATOM 5655 O O . MET B 1 41 ? 18.609 11.273 7.129 1 21.17 41 MET B O 1
ATOM 5659 N N . GLY B 1 42 ? 19.812 10.281 8.438 1 19.89 42 GLY B N 1
ATOM 5660 C CA . GLY B 1 42 ? 21.031 11.062 8.258 1 19.89 42 GLY B CA 1
ATOM 5661 C C . GLY B 1 42 ? 21.547 11.047 6.832 1 19.89 42 GLY B C 1
ATOM 5662 O O . GLY B 1 42 ? 21.266 10.109 6.078 1 19.89 42 GLY B O 1
ATOM 5663 N N . SER B 1 43 ? 21.719 12.312 6.309 1 20.42 43 SER B N 1
ATOM 5664 C CA . SER B 1 43 ? 22.422 12.633 5.07 1 20.42 43 SER B CA 1
ATOM 5665 C C . SER B 1 43 ? 23.703 11.828 4.941 1 20.42 43 SER B C 1
ATOM 5667 O O . SER B 1 43 ? 24.609 11.945 5.777 1 20.42 43 SER B O 1
ATOM 5669 N N . GLN B 1 44 ? 23.734 10.609 4.852 1 19.03 44 GLN B N 1
ATOM 5670 C CA . GLN B 1 44 ? 25.031 10.227 4.324 1 19.03 44 GLN B CA 1
ATOM 5671 C C . GLN B 1 44 ? 25.469 11.148 3.188 1 19.03 44 GLN B C 1
ATOM 5673 O O . GLN B 1 44 ? 24.859 11.133 2.111 1 19.03 44 GLN B O 1
ATOM 5678 N N . ALA B 1 45 ? 25.703 12.516 3.566 1 19.48 45 ALA B N 1
ATOM 5679 C CA . ALA B 1 45 ? 26.5 13.359 2.682 1 19.48 45 ALA B CA 1
ATOM 5680 C C . ALA B 1 45 ? 27.547 12.539 1.935 1 19.48 45 ALA B C 1
ATOM 5682 O O . ALA B 1 45 ? 28.328 11.82 2.551 1 19.48 45 ALA B O 1
ATOM 5683 N N . HIS B 1 46 ? 27.188 11.984 0.863 1 18.55 46 HIS B N 1
ATOM 5684 C CA . HIS B 1 46 ? 28.203 11.477 -0.051 1 18.55 46 HIS B CA 1
ATOM 5685 C C . HIS B 1 46 ? 29.344 12.477 -0.211 1 18.55 46 HIS B C 1
ATOM 5687 O O . HIS B 1 46 ? 29.109 13.648 -0.514 1 18.55 46 HIS B O 1
ATOM 5693 N N . GLU B 1 47 ? 30.219 12.625 0.816 1 19.55 47 GLU B N 1
ATOM 5694 C CA . GLU B 1 47 ? 31.516 13.18 0.464 1 19.55 47 GLU B CA 1
ATOM 5695 C C . GLU B 1 47 ? 31.891 12.844 -0.976 1 19.55 47 GLU B C 1
ATOM 5697 O O . GLU B 1 47 ? 32.062 11.672 -1.32 1 19.55 47 GLU B O 1
ATOM 5702 N N . GLY B 1 48 ? 31.016 13.422 -1.854 1 18.83 48 GLY B N 1
ATOM 5703 C CA . GLY B 1 48 ? 31.484 13.406 -3.23 1 18.83 48 GLY B CA 1
ATOM 5704 C C . GLY B 1 48 ? 32.969 13.781 -3.361 1 18.83 48 GLY B C 1
ATOM 5705 O O . GLY B 1 48 ? 33.312 14.938 -3.154 1 18.83 48 GLY B O 1
ATOM 5706 N N . GLU B 1 49 ? 33.812 13.125 -2.568 1 19.16 49 GLU B N 1
ATOM 5707 C CA . GLU B 1 49 ? 35.188 13.258 -3.02 1 19.16 49 GLU B CA 1
ATOM 5708 C C . GLU B 1 49 ? 35.25 13.312 -4.543 1 19.16 49 GLU B C 1
ATOM 5710 O O . GLU B 1 49 ? 34.938 12.328 -5.219 1 19.16 49 GLU B O 1
ATOM 5715 N N . TRP B 1 50 ? 34.531 14.422 -4.977 1 18.59 50 TRP B N 1
ATOM 5716 C CA . TRP B 1 50 ? 35 14.734 -6.328 1 18.59 50 TRP B CA 1
ATOM 5717 C C . TRP B 1 50 ? 36.531 14.625 -6.43 1 18.59 50 TRP B C 1
ATOM 5719 O O . TRP B 1 50 ? 37.25 15.391 -5.793 1 18.59 50 TRP B O 1
ATOM 5729 N N . ARG B 1 51 ? 36.969 13.508 -6.141 1 20.34 51 ARG B N 1
ATOM 5730 C CA . ARG B 1 51 ? 38.344 13.469 -6.602 1 20.34 51 ARG B CA 1
ATOM 5731 C C . ARG B 1 51 ? 38.469 14.078 -7.992 1 20.34 51 ARG B C 1
ATOM 5733 O O . ARG B 1 51 ? 37.75 13.688 -8.914 1 20.34 51 ARG B O 1
ATOM 5740 N N . PRO B 1 52 ? 38.688 15.398 -8 1 17.73 52 PRO B N 1
ATOM 5741 C CA . PRO B 1 52 ? 39.156 15.977 -9.258 1 17.73 52 PRO B CA 1
ATOM 5742 C C . PRO B 1 52 ? 40 14.992 -10.07 1 17.73 52 PRO B C 1
ATOM 5744 O O . PRO B 1 52 ? 40.75 14.203 -9.508 1 17.73 52 PRO B O 1
ATOM 5747 N N . VAL B 1 53 ? 39.25 14.461 -11.047 1 18.98 53 VAL B N 1
ATOM 5748 C CA . VAL B 1 53 ? 40 13.727 -12.047 1 18.98 53 VAL B CA 1
ATOM 5749 C C . VAL B 1 53 ? 41.281 14.5 -12.406 1 18.98 53 VAL B C 1
ATOM 5751 O O . VAL B 1 53 ? 41.188 15.594 -12.977 1 18.98 53 VAL B O 1
ATOM 5754 N N . ALA B 1 54 ? 42 14.766 -11.305 1 17.17 54 ALA B N 1
ATOM 5755 C CA . ALA B 1 54 ? 43.312 15.281 -11.695 1 17.17 54 ALA B CA 1
ATOM 5756 C C . ALA B 1 54 ? 43.75 14.75 -13.062 1 17.17 54 ALA B C 1
ATOM 5758 O O . ALA B 1 54 ? 43.531 13.57 -13.367 1 17.17 54 ALA B O 1
ATOM 5759 N N . SER B 1 55 ? 43.594 15.656 -14.07 1 18.09 55 SER B N 1
ATOM 5760 C CA . SER B 1 55 ? 44.188 15.562 -15.406 1 18.09 55 SER B CA 1
ATOM 5761 C C . SER B 1 55 ? 45.594 15 -15.344 1 18.09 55 SER B C 1
ATOM 5763 O O . SER B 1 55 ? 46.344 15.07 -16.328 1 18.09 55 SER B O 1
ATOM 5765 N N . SER B 1 56 ? 45.875 14.414 -14.117 1 17.16 56 SER B N 1
ATOM 5766 C CA . SER B 1 56 ? 47.312 14.227 -14.227 1 17.16 56 SER B CA 1
ATOM 5767 C C . SER B 1 56 ? 47.688 13.656 -15.586 1 17.16 56 SER B C 1
ATOM 5769 O O . SER B 1 56 ? 47.094 12.688 -16.047 1 17.16 56 SER B O 1
ATOM 5771 N N . GLY B 1 57 ? 48.125 14.617 -16.516 1 17.41 57 GLY B N 1
ATOM 5772 C CA . GLY B 1 57 ? 48.875 14.578 -17.766 1 17.41 57 GLY B CA 1
ATOM 5773 C C . GLY B 1 57 ? 49.938 13.5 -17.797 1 17.41 57 GLY B C 1
ATOM 5774 O O . GLY B 1 57 ? 50.5 13.211 -18.844 1 17.41 57 GLY B O 1
ATOM 5775 N N . ASP B 1 58 ? 50.594 13.375 -16.578 1 17.14 58 ASP B N 1
ATOM 5776 C CA . ASP B 1 58 ? 51.938 13.141 -17.031 1 17.14 58 ASP B CA 1
ATOM 5777 C C . ASP B 1 58 ? 52 11.922 -17.969 1 17.14 58 ASP B C 1
ATOM 5779 O O . ASP B 1 58 ? 51.25 10.969 -17.797 1 17.14 58 ASP B O 1
ATOM 5783 N N . GLY B 1 59 ? 52.562 12.125 -19.234 1 17.25 59 GLY B N 1
ATOM 5784 C CA . GLY B 1 59 ? 53.188 11.477 -20.391 1 17.25 59 GLY B CA 1
ATOM 5785 C C . GLY B 1 59 ? 54.031 10.273 -20.031 1 17.25 59 GLY B C 1
ATOM 5786 O O . GLY B 1 59 ? 54.375 9.469 -20.891 1 17.25 59 GLY B O 1
ATOM 5787 N N . SER B 1 60 ? 54.812 10.492 -18.859 1 16.12 60 SER B N 1
ATOM 5788 C CA . SER B 1 60 ? 56.156 9.961 -19.172 1 16.12 60 SER B CA 1
ATOM 5789 C C . SER B 1 60 ? 56.062 8.477 -19.516 1 16.12 60 SER B C 1
ATOM 5791 O O . SER B 1 60 ? 55.094 7.805 -19.203 1 16.12 60 SER B O 1
ATOM 5793 N N . LEU B 1 61 ? 57.344 7.949 -19.453 1 15.77 61 LEU B N 1
ATOM 5794 C CA . LEU B 1 61 ? 58.406 7.23 -20.109 1 15.77 61 LEU B CA 1
ATOM 5795 C C . LEU B 1 61 ? 58.281 5.727 -19.891 1 15.77 61 LEU B C 1
ATOM 5797 O O . LEU B 1 61 ? 58.312 4.949 -20.859 1 15.77 61 LEU B O 1
ATOM 5801 N N . ASN B 1 62 ? 59 5.258 -18.797 1 15.12 62 ASN B N 1
ATOM 5802 C CA . ASN B 1 62 ? 60.188 4.438 -19 1 15.12 62 ASN B CA 1
ATOM 5803 C C . ASN B 1 62 ? 59.812 2.955 -19.094 1 15.12 62 ASN B C 1
ATOM 5805 O O . ASN B 1 62 ? 58.688 2.564 -18.828 1 15.12 62 ASN B O 1
ATOM 5809 N N . ASP B 1 63 ? 60.594 2.201 -18.25 1 15.7 63 ASP B N 1
ATOM 5810 C CA . ASP B 1 63 ? 61.594 1.229 -18.641 1 15.7 63 ASP B CA 1
ATOM 5811 C C . ASP B 1 63 ? 61.031 -0.184 -18.672 1 15.7 63 ASP B C 1
ATOM 5813 O O . ASP B 1 63 ? 61.531 -1.046 -19.406 1 15.7 63 ASP B O 1
ATOM 5817 N N . ARG B 1 64 ? 60.219 -0.531 -17.484 1 16.42 64 ARG B N 1
ATOM 5818 C CA . ARG B 1 64 ? 60.781 -1.799 -17.062 1 16.42 64 ARG B CA 1
ATOM 5819 C C . ARG B 1 64 ? 60.438 -2.914 -18.047 1 16.42 64 ARG B C 1
ATOM 5821 O O . ARG B 1 64 ? 59.281 -3.266 -18.219 1 16.42 64 ARG B O 1
ATOM 5828 N N . VAL B 1 65 ? 61.188 -3.154 -19.047 1 17.14 65 VAL B N 1
ATOM 5829 C CA . VAL B 1 65 ? 61.406 -4.043 -20.188 1 17.14 65 VAL B CA 1
ATOM 5830 C C . VAL B 1 65 ? 61.438 -5.492 -19.719 1 17.14 65 VAL B C 1
ATOM 5832 O O . VAL B 1 65 ? 61.844 -6.391 -20.453 1 17.14 65 VAL B O 1
ATOM 5835 N N . GLY B 1 66 ? 61.156 -5.699 -18.328 1 16.08 66 GLY B N 1
ATOM 5836 C CA . GLY B 1 66 ? 62 -6.836 -18.031 1 16.08 66 GLY B CA 1
ATOM 5837 C C . GLY B 1 66 ? 61.906 -7.938 -19.078 1 16.08 66 GLY B C 1
ATOM 5838 O O . GLY B 1 66 ? 61.031 -7.906 -19.938 1 16.08 66 GLY B O 1
ATOM 5839 N N . LYS B 1 67 ? 62.438 -9.07 -18.547 1 17.84 67 LYS B N 1
ATOM 5840 C CA . LYS B 1 67 ? 63.281 -10.211 -18.906 1 17.84 67 LYS B CA 1
ATOM 5841 C C . LYS B 1 67 ? 62.5 -11.227 -19.734 1 17.84 67 LYS B C 1
ATOM 5843 O O . LYS B 1 67 ? 61.281 -11.273 -19.672 1 17.84 67 LYS B O 1
ATOM 5848 N N . SER B 1 68 ? 63.188 -12.195 -20.156 1 16.72 68 SER B N 1
ATOM 5849 C CA . SER B 1 68 ? 63.469 -13.086 -21.281 1 16.72 68 SER B CA 1
ATOM 5850 C C . SER B 1 68 ? 62.562 -14.312 -21.25 1 16.72 68 SER B C 1
ATOM 5852 O O . SER B 1 68 ? 62.719 -15.203 -20.422 1 16.72 68 SER B O 1
ATOM 5854 N N . GLU B 1 69 ? 61.219 -14.055 -21.016 1 17.39 69 GLU B N 1
ATOM 5855 C CA . GLU B 1 69 ? 60.562 -15.359 -20.906 1 17.39 69 GLU B CA 1
ATOM 5856 C C . GLU B 1 69 ? 61 -16.297 -22.031 1 17.39 69 GLU B C 1
ATOM 5858 O O . GLU B 1 69 ? 60.906 -15.945 -23.219 1 17.39 69 GLU B O 1
ATOM 5863 N N . GLN B 1 70 ? 62.062 -17.031 -21.719 1 17.67 70 GLN B N 1
ATOM 5864 C CA . GLN B 1 70 ? 62.719 -18.031 -22.562 1 17.67 70 GLN B CA 1
ATOM 5865 C C . GLN B 1 70 ? 61.688 -19.031 -23.109 1 17.67 70 GLN B C 1
ATOM 5867 O O . GLN B 1 70 ? 61.062 -19.766 -22.344 1 17.67 70 GLN B O 1
ATOM 5872 N N . SER B 1 71 ? 60.906 -18.578 -24.031 1 17.77 71 SER B N 1
ATOM 5873 C CA . SER B 1 71 ? 59.875 -19.391 -24.672 1 17.77 71 SER B CA 1
ATOM 5874 C C . SER B 1 71 ? 60.438 -20.688 -25.234 1 17.77 71 SER B C 1
ATOM 5876 O O . SER B 1 71 ? 61.156 -20.672 -26.234 1 17.77 71 SER B O 1
ATOM 5878 N N . TYR B 1 72 ? 61.125 -21.422 -24.328 1 18.48 72 TYR B N 1
ATOM 5879 C CA . TYR B 1 72 ? 61.781 -22.562 -24.953 1 18.48 72 TYR B CA 1
ATOM 5880 C C . TYR B 1 72 ? 60.812 -23.406 -25.734 1 18.48 72 TYR B C 1
ATOM 5882 O O . TYR B 1 72 ? 59.906 -24.031 -25.172 1 18.48 72 TYR B O 1
ATOM 5890 N N . PHE B 1 73 ? 60.375 -22.984 -26.875 1 18.42 73 PHE B N 1
ATOM 5891 C CA . PHE B 1 73 ? 59.406 -23.672 -27.703 1 18.42 73 PHE B CA 1
ATOM 5892 C C . PHE B 1 73 ? 59.906 -25.047 -28.125 1 18.42 73 PHE B C 1
ATOM 5894 O O . PHE B 1 73 ? 59.281 -25.719 -28.953 1 18.42 73 PHE B O 1
ATOM 5901 N N . GLN B 1 74 ? 60.625 -25.719 -27.266 1 19.62 74 GLN B N 1
ATOM 5902 C CA . GLN B 1 74 ? 61.188 -26.844 -28.031 1 19.62 74 GLN B CA 1
ATOM 5903 C C . GLN B 1 74 ? 60.062 -27.656 -28.672 1 19.62 74 GLN B C 1
ATOM 5905 O O . GLN B 1 74 ? 59 -27.828 -28.078 1 19.62 74 GLN B O 1
ATOM 5910 N N . PRO B 1 75 ? 60.188 -28.047 -29.953 1 19.72 75 PRO B N 1
ATOM 5911 C CA . PRO B 1 75 ? 59.281 -28.609 -30.953 1 19.72 75 PRO B CA 1
ATOM 5912 C C . PRO B 1 75 ? 58.812 -30.016 -30.625 1 19.72 75 PRO B C 1
ATOM 5914 O O . PRO B 1 75 ? 58 -30.594 -31.359 1 19.72 75 PRO B O 1
ATOM 5917 N N . ARG B 1 76 ? 58.594 -30.422 -29.328 1 22.36 76 ARG B N 1
ATOM 5918 C CA . ARG B 1 76 ? 58.875 -31.844 -29.281 1 22.36 76 ARG B CA 1
ATOM 5919 C C . ARG B 1 76 ? 58.031 -32.625 -30.281 1 22.36 76 ARG B C 1
ATOM 5921 O O . ARG B 1 76 ? 56.969 -32.156 -30.703 1 22.36 76 ARG B O 1
ATOM 5928 N N . PRO B 1 77 ? 58.312 -33.938 -30.297 1 21.75 77 PRO B N 1
ATOM 5929 C CA . PRO B 1 77 ? 58.188 -35.031 -31.234 1 21.75 77 PRO B CA 1
ATOM 5930 C C . PRO B 1 77 ? 56.719 -35.375 -31.531 1 21.75 77 PRO B C 1
ATOM 5932 O O . PRO B 1 77 ? 55.844 -35.062 -30.75 1 21.75 77 PRO B O 1
ATOM 5935 N N . THR B 1 78 ? 56.375 -35.844 -32.719 1 22.81 78 THR B N 1
ATOM 5936 C CA . THR B 1 78 ? 55.25 -36.031 -33.656 1 22.81 78 THR B CA 1
ATOM 5937 C C . THR B 1 78 ? 54.219 -37 -33.094 1 22.81 78 THR B C 1
ATOM 5939 O O . THR B 1 78 ? 53.25 -37.344 -33.75 1 22.81 78 THR B O 1
ATOM 5942 N N . GLY B 1 79 ? 54.406 -37.531 -31.812 1 21.47 79 GLY B N 1
ATOM 5943 C CA . GLY B 1 79 ? 53.906 -38.875 -31.547 1 21.47 79 GLY B CA 1
ATOM 5944 C C . GLY B 1 79 ? 52.406 -39 -31.781 1 21.47 79 GLY B C 1
ATOM 5945 O O . GLY B 1 79 ? 51.719 -38 -31.891 1 21.47 79 GLY B O 1
ATOM 5946 N N . ALA B 1 80 ? 51.812 -40.375 -31.797 1 24.39 80 ALA B N 1
ATOM 5947 C CA . ALA B 1 80 ? 50.594 -41.094 -32.188 1 24.39 80 ALA B CA 1
ATOM 5948 C C . ALA B 1 80 ? 49.375 -40.5 -31.516 1 24.39 80 ALA B C 1
ATOM 5950 O O . ALA B 1 80 ? 49.344 -40.375 -30.281 1 24.39 80 ALA B O 1
ATOM 5951 N N . SER B 1 81 ? 48.844 -39.5 -32.094 1 22.98 81 SER B N 1
ATOM 5952 C CA . SER B 1 81 ? 47.812 -38.562 -31.656 1 22.98 81 SER B CA 1
ATOM 5953 C C . SER B 1 81 ? 46.625 -39.312 -31.047 1 22.98 81 SER B C 1
ATOM 5955 O O . SER B 1 81 ? 45.844 -39.969 -31.75 1 22.98 81 SER B O 1
ATOM 5957 N N . GLN B 1 82 ? 46.906 -40.219 -29.984 1 22.77 82 GLN B N 1
ATOM 5958 C CA . GLN B 1 82 ? 45.781 -40.906 -29.391 1 22.77 82 GLN B CA 1
ATOM 5959 C C . GLN B 1 82 ? 44.656 -39.938 -29.047 1 22.77 82 GLN B C 1
ATOM 5961 O O . GLN B 1 82 ? 44.875 -39 -28.25 1 22.77 82 GLN B O 1
ATOM 5966 N N . ARG B 1 83 ? 43.906 -39.688 -30.078 1 26.75 83 ARG B N 1
ATOM 5967 C CA . ARG B 1 83 ? 42.719 -38.844 -29.953 1 26.75 83 ARG B CA 1
ATOM 5968 C C . ARG B 1 83 ? 42 -39.125 -28.641 1 26.75 83 ARG B C 1
ATOM 5970 O O . ARG B 1 83 ? 41.438 -40.219 -28.469 1 26.75 83 ARG B O 1
ATOM 5977 N N . ALA B 1 84 ? 42.562 -38.719 -27.609 1 27.14 84 ALA B N 1
ATOM 5978 C CA . ALA B 1 84 ? 41.875 -38.781 -26.312 1 27.14 84 ALA B CA 1
ATOM 5979 C C . ALA B 1 84 ? 40.469 -38.188 -26.406 1 27.14 84 ALA B C 1
ATOM 5981 O O . ALA B 1 84 ? 40.281 -37.031 -26.734 1 27.14 84 ALA B O 1
ATOM 5982 N N . SER B 1 85 ? 39.625 -38.938 -27.109 1 23.95 85 SER B N 1
ATOM 5983 C CA . SER B 1 85 ? 38.188 -38.625 -27.094 1 23.95 85 SER B CA 1
ATOM 5984 C C . SER B 1 85 ? 37.812 -37.938 -25.781 1 23.95 85 SER B C 1
ATOM 5986 O O . SER B 1 85 ? 37.969 -38.5 -24.703 1 23.95 85 SER B O 1
ATOM 5988 N N . THR B 1 86 ? 38.344 -36.781 -25.594 1 28.09 86 THR B N 1
ATOM 5989 C CA . THR B 1 86 ? 37.906 -35.938 -24.469 1 28.09 86 THR B CA 1
ATOM 5990 C C . THR B 1 86 ? 36.406 -36.062 -24.266 1 28.09 86 THR B C 1
ATOM 5992 O O . THR B 1 86 ? 35.625 -35.25 -24.766 1 28.09 86 THR B O 1
ATOM 5995 N N . GLY B 1 87 ? 35.844 -37.188 -24.766 1 25.83 87 GLY B N 1
ATOM 5996 C CA . GLY B 1 87 ? 34.406 -37.344 -24.516 1 25.83 87 GLY B CA 1
ATOM 5997 C C . GLY B 1 87 ? 34 -36.969 -23.109 1 25.83 87 GLY B C 1
ATOM 5998 O O . GLY B 1 87 ? 34.594 -37.438 -22.141 1 25.83 87 GLY B O 1
ATOM 5999 N N . ILE B 1 88 ? 33.812 -35.719 -22.922 1 30.45 88 ILE B N 1
ATOM 6000 C CA . ILE B 1 88 ? 33.188 -35.406 -21.641 1 30.45 88 ILE B CA 1
ATOM 6001 C C . ILE B 1 88 ? 32.312 -36.594 -21.188 1 30.45 88 ILE B C 1
ATOM 6003 O O . ILE B 1 88 ? 31.312 -36.906 -21.859 1 30.45 88 ILE B O 1
ATOM 6007 N N . SER B 1 89 ? 32.969 -37.656 -20.875 1 27.14 89 SER B N 1
ATOM 6008 C CA . SER B 1 89 ? 32.156 -38.719 -20.219 1 27.14 89 SER B CA 1
ATOM 6009 C C . SER B 1 89 ? 31.156 -38.094 -19.25 1 27.14 89 SER B C 1
ATOM 6011 O O . SER B 1 89 ? 31.531 -37.375 -18.328 1 27.14 89 SER B O 1
ATOM 6013 N N . ILE B 1 90 ? 30.125 -37.469 -19.797 1 31.97 90 ILE B N 1
ATOM 6014 C CA . ILE B 1 90 ? 29.094 -37.281 -18.797 1 31.97 90 ILE B CA 1
ATOM 6015 C C . ILE B 1 90 ? 29.234 -38.312 -17.688 1 31.97 90 ILE B C 1
ATOM 6017 O O . ILE B 1 90 ? 29.281 -39.531 -17.969 1 31.97 90 ILE B O 1
ATOM 6021 N N . PRO B 1 91 ? 29.938 -37.938 -16.656 1 33.53 91 PRO B N 1
ATOM 6022 C CA . PRO B 1 91 ? 30.016 -38.938 -15.602 1 33.53 91 PRO B CA 1
ATOM 6023 C C . PRO B 1 91 ? 28.906 -40 -15.695 1 33.53 91 PRO B C 1
ATOM 6025 O O . PRO B 1 91 ? 27.828 -39.719 -16.219 1 33.53 91 PRO B O 1
ATOM 6028 N N . SER B 1 92 ? 29.266 -41.25 -15.797 1 35.44 92 SER B N 1
ATOM 6029 C CA . SER B 1 92 ? 28.344 -42.375 -15.703 1 35.44 92 SER B CA 1
ATOM 6030 C C . SER B 1 92 ? 27.125 -42.031 -14.875 1 35.44 92 SER B C 1
ATOM 6032 O O . SER B 1 92 ? 27.234 -41.719 -13.688 1 35.44 92 SER B O 1
ATOM 6034 N N . VAL B 1 93 ? 26.203 -41.188 -15.359 1 41.12 93 VAL B N 1
ATOM 6035 C CA . VAL B 1 93 ? 24.891 -40.969 -14.766 1 41.12 93 VAL B CA 1
ATOM 6036 C C . VAL B 1 93 ? 24.516 -42.156 -13.867 1 41.12 93 VAL B C 1
ATOM 6038 O O . VAL B 1 93 ? 24.719 -43.312 -14.234 1 41.12 93 VAL B O 1
ATOM 6041 N N . ALA B 1 94 ? 24.438 -41.938 -12.594 1 48.34 94 ALA B N 1
ATOM 6042 C CA . ALA B 1 94 ? 23.906 -42.844 -11.57 1 48.34 94 ALA B CA 1
ATOM 6043 C C . ALA B 1 94 ? 22.906 -43.812 -12.156 1 48.34 94 ALA B C 1
ATOM 6045 O O . ALA B 1 94 ? 22.078 -43.438 -13 1 48.34 94 ALA B O 1
ATOM 6046 N N . SER B 1 95 ? 23.234 -45 -12.055 1 61.75 95 SER B N 1
ATOM 6047 C CA . SER B 1 95 ? 22.406 -46.094 -12.484 1 61.75 95 SER B CA 1
ATOM 6048 C C . SER B 1 95 ? 20.938 -45.875 -12.117 1 61.75 95 SER B C 1
ATOM 6050 O O . SER B 1 95 ? 20.625 -45.438 -11.008 1 61.75 95 SER B O 1
ATOM 6052 N N . SER B 1 96 ? 20.141 -45.656 -13.086 1 78.44 96 SER B N 1
ATOM 6053 C CA . SER B 1 96 ? 18.703 -45.469 -12.953 1 78.44 96 SER B CA 1
ATOM 6054 C C . SER B 1 96 ? 18.078 -46.562 -12.109 1 78.44 96 SER B C 1
ATOM 6056 O O . SER B 1 96 ? 18.641 -47.656 -11.969 1 78.44 96 SER B O 1
ATOM 6058 N N . PRO B 1 97 ? 17.172 -46.219 -11.305 1 78.31 97 PRO B N 1
ATOM 6059 C CA . PRO B 1 97 ? 16.516 -47.219 -10.438 1 78.31 97 PRO B CA 1
ATOM 6060 C C . PRO B 1 97 ? 16.109 -48.469 -11.172 1 78.31 97 PRO B C 1
ATOM 6062 O O . PRO B 1 97 ? 15.906 -49.531 -10.547 1 78.31 97 PRO B O 1
ATOM 6065 N N . TRP B 1 98 ? 16.094 -48.438 -12.531 1 81.56 98 TRP B N 1
ATOM 6066 C CA . TRP B 1 98 ? 15.594 -49.594 -13.266 1 81.56 98 TRP B CA 1
ATOM 6067 C C . TRP B 1 98 ? 16.734 -50.406 -13.867 1 81.56 98 TRP B C 1
ATOM 6069 O O . TRP B 1 98 ? 16.5 -51.438 -14.492 1 81.56 98 TRP B O 1
ATOM 6079 N N . GLU B 1 99 ? 18 -50.031 -13.625 1 78.56 99 GLU B N 1
ATOM 6080 C CA . GLU B 1 99 ? 19.141 -50.781 -14.164 1 78.56 99 GLU B CA 1
ATOM 6081 C C . GLU B 1 99 ? 19.578 -51.875 -13.219 1 78.56 99 GLU B C 1
ATOM 6083 O O . GLU B 1 99 ? 19.938 -51.625 -12.07 1 78.56 99 GLU B O 1
ATOM 6088 N N . HIS B 1 100 ? 19.297 -53.125 -13.648 1 79.94 100 HIS B N 1
ATOM 6089 C CA . HIS B 1 100 ? 19.719 -54.281 -12.875 1 79.94 100 HIS B CA 1
ATOM 6090 C C . HIS B 1 100 ? 20.844 -55.031 -13.586 1 79.94 100 HIS B C 1
ATOM 6092 O O . HIS B 1 100 ? 20.75 -55.281 -14.789 1 79.94 100 HIS B O 1
ATOM 6098 N N . LYS B 1 101 ? 22.031 -55.188 -13.047 1 76.81 101 LYS B N 1
ATOM 6099 C CA . LYS B 1 101 ? 23.156 -55.875 -13.672 1 76.81 101 LYS B CA 1
ATOM 6100 C C . LYS B 1 101 ? 23.578 -57.094 -12.859 1 76.81 101 LYS B C 1
ATOM 6102 O O . LYS B 1 101 ? 23.438 -57.125 -11.633 1 76.81 101 LYS B O 1
ATOM 6107 N N . LEU B 1 102 ? 23.812 -58.156 -13.648 1 72.12 102 LEU B N 1
ATOM 6108 C CA . LEU B 1 102 ? 24.391 -59.344 -13.039 1 72.12 102 LEU B CA 1
ATOM 6109 C C . LEU B 1 102 ? 25.891 -59.188 -12.883 1 72.12 102 LEU B C 1
ATOM 6111 O O . LEU B 1 102 ? 26.625 -59.094 -13.875 1 72.12 102 LEU B O 1
ATOM 6115 N N . ASN B 1 103 ? 26.281 -58.844 -11.734 1 65.12 103 ASN B N 1
ATOM 6116 C CA . ASN B 1 103 ? 27.719 -58.688 -11.492 1 65.12 103 ASN B CA 1
ATOM 6117 C C . ASN B 1 103 ? 28.406 -60.031 -11.273 1 65.12 103 ASN B C 1
ATOM 6119 O O . ASN B 1 103 ? 27.734 -61.031 -11.008 1 65.12 103 ASN B O 1
ATOM 6123 N N . GLU B 1 104 ? 29.719 -60.156 -11.594 1 59.69 104 GLU B N 1
ATOM 6124 C CA . GLU B 1 104 ? 30.562 -61.344 -11.508 1 59.69 104 GLU B CA 1
ATOM 6125 C C . GLU B 1 104 ? 30.391 -62.062 -10.164 1 59.69 104 GLU B C 1
ATOM 6127 O O . GLU B 1 104 ? 30.469 -63.281 -10.094 1 59.69 104 GLU B O 1
ATOM 6132 N N . LYS B 1 105 ? 30.25 -61.406 -9.148 1 61.03 105 LYS B N 1
ATOM 6133 C CA . LYS B 1 105 ? 30.156 -62.031 -7.82 1 61.03 105 LYS B CA 1
ATOM 6134 C C . LYS B 1 105 ? 28.922 -62.906 -7.715 1 61.03 105 LYS B C 1
ATOM 6136 O O . LYS B 1 105 ? 28.891 -63.844 -6.91 1 61.03 105 LYS B O 1
ATOM 6141 N N . HIS B 1 106 ? 27.938 -62.625 -8.469 1 61 106 HIS B N 1
ATOM 6142 C CA . HIS B 1 106 ? 26.688 -63.375 -8.398 1 61 106 HIS B CA 1
ATOM 6143 C C . HIS B 1 106 ? 26.719 -64.562 -9.336 1 61 106 HIS B C 1
ATOM 6145 O O . HIS B 1 106 ? 25.844 -65.438 -9.281 1 61 106 HIS B O 1
ATOM 6151 N N . ILE B 1 107 ? 27.703 -64.688 -10.344 1 60.69 107 ILE B N 1
ATOM 6152 C CA . ILE B 1 107 ? 27.812 -65.75 -11.367 1 60.69 107 ILE B CA 1
ATOM 6153 C C . ILE B 1 107 ? 28.391 -67 -10.742 1 60.69 107 ILE B C 1
ATOM 6155 O O . ILE B 1 107 ? 28.531 -68.062 -11.422 1 60.69 107 ILE B O 1
ATOM 6159 N N . ARG B 1 108 ? 28.797 -67.25 -9.586 1 52.91 108 ARG B N 1
ATOM 6160 C CA . ARG B 1 108 ? 29.516 -68.438 -9.242 1 52.91 108 ARG B CA 1
ATOM 6161 C C . ARG B 1 108 ? 28.875 -69.688 -9.906 1 52.91 108 ARG B C 1
ATOM 6163 O O . ARG B 1 108 ? 29.562 -70.5 -10.539 1 52.91 108 ARG B O 1
ATOM 6170 N N . SER B 1 109 ? 27.891 -70.5 -9.164 1 46.81 109 SER B N 1
ATOM 6171 C CA . SER B 1 109 ? 27.422 -71.875 -9.516 1 46.81 109 SER B CA 1
ATOM 6172 C C . SER B 1 109 ? 26.359 -71.812 -10.594 1 46.81 109 SER B C 1
ATOM 6174 O O . SER B 1 109 ? 25.672 -72.812 -10.844 1 46.81 109 SER B O 1
ATOM 6176 N N . ALA B 1 110 ? 25.797 -70.812 -10.969 1 48.97 110 ALA B N 1
ATOM 6177 C CA . ALA B 1 110 ? 24.594 -71.062 -11.75 1 48.97 110 ALA B CA 1
ATOM 6178 C C . ALA B 1 110 ? 24.906 -71.688 -13.109 1 48.97 110 ALA B C 1
ATOM 6180 O O . ALA B 1 110 ? 25.922 -71.312 -13.734 1 48.97 110 ALA B O 1
ATOM 6181 N N . PRO B 1 111 ? 24.281 -72.812 -13.406 1 48.88 111 PRO B N 1
ATOM 6182 C CA . PRO B 1 111 ? 24.5 -73.438 -14.734 1 48.88 111 PRO B CA 1
ATOM 6183 C C . PRO B 1 111 ? 24.594 -72.375 -15.828 1 48.88 111 PRO B C 1
ATOM 6185 O O . PRO B 1 111 ? 24.641 -71.188 -15.531 1 48.88 111 PRO B O 1
ATOM 6188 N N . THR B 1 112 ? 23.688 -72.688 -17.156 1 47.44 112 THR B N 1
ATOM 6189 C CA . THR B 1 112 ? 23.578 -72.062 -18.5 1 47.44 112 THR B CA 1
ATOM 6190 C C . THR B 1 112 ? 23.234 -70.625 -18.438 1 47.44 112 THR B C 1
ATOM 6192 O O . THR B 1 112 ? 22.141 -70.25 -18 1 47.44 112 THR B O 1
ATOM 6195 N N . THR B 1 113 ? 23.969 -69.625 -18.141 1 52.66 113 THR B N 1
ATOM 6196 C CA . THR B 1 113 ? 23.969 -68.188 -17.984 1 52.66 113 THR B CA 1
ATOM 6197 C C . THR B 1 113 ? 23.312 -67.5 -19.188 1 52.66 113 THR B C 1
ATOM 6199 O O . THR B 1 113 ? 23.938 -67.375 -20.234 1 52.66 113 THR B O 1
ATOM 6202 N N . THR B 1 114 ? 22.094 -67.688 -19.453 1 61.59 114 THR B N 1
ATOM 6203 C CA . THR B 1 114 ? 21.516 -67 -20.609 1 61.59 114 THR B CA 1
ATOM 6204 C C . THR B 1 114 ? 21.625 -65.5 -20.422 1 61.59 114 THR B C 1
ATOM 6206 O O . THR B 1 114 ? 21.719 -65 -19.297 1 61.59 114 THR B O 1
ATOM 6209 N N . GLU B 1 115 ? 22.047 -64.688 -21.406 1 75.38 115 GLU B N 1
ATOM 6210 C CA . GLU B 1 115 ? 22.266 -63.281 -21.609 1 75.38 115 GLU B CA 1
ATOM 6211 C C . GLU B 1 115 ? 21.047 -62.469 -21.141 1 75.38 115 GLU B C 1
ATOM 6213 O O . GLU B 1 115 ? 21.156 -61.281 -20.891 1 75.38 115 GLU B O 1
ATOM 6218 N N . THR B 1 116 ? 19.969 -63.125 -20.625 1 84.88 116 THR B N 1
ATOM 6219 C CA . THR B 1 116 ? 18.734 -62.375 -20.312 1 84.88 116 THR B CA 1
ATOM 6220 C C . THR B 1 116 ? 18.516 -62.281 -18.812 1 84.88 116 THR B C 1
ATOM 6222 O O . THR B 1 116 ? 17.656 -61.531 -18.344 1 84.88 116 THR B O 1
ATOM 6225 N N . VAL B 1 117 ? 19.328 -63 -17.953 1 86 117 VAL B N 1
ATOM 6226 C CA . VAL B 1 117 ? 19.109 -63.031 -16.516 1 86 117 VAL B CA 1
ATOM 6227 C C . VAL B 1 117 ? 19.75 -61.812 -15.859 1 86 117 VAL B C 1
ATOM 6229 O O . VAL B 1 117 ? 20.875 -61.438 -16.219 1 86 117 VAL B O 1
ATOM 6232 N N . ARG B 1 118 ? 19 -61.125 -15.016 1 88.31 118 ARG B N 1
ATOM 6233 C CA . ARG B 1 118 ? 19.484 -59.969 -14.234 1 88.31 118 ARG B CA 1
ATOM 6234 C C . ARG B 1 118 ? 19.297 -60.219 -12.742 1 88.31 118 ARG B C 1
ATOM 6236 O O . ARG B 1 118 ? 18.484 -61.062 -12.344 1 88.31 118 ARG B O 1
ATOM 6243 N N . TYR B 1 119 ? 20.141 -59.531 -11.977 1 87.94 119 TYR B N 1
ATOM 6244 C CA . TYR B 1 119 ? 20.094 -59.688 -10.531 1 87.94 119 TYR B CA 1
ATOM 6245 C C . TYR B 1 119 ? 19.375 -58.5 -9.875 1 87.94 119 TYR B C 1
ATOM 6247 O O . TYR B 1 119 ? 19.703 -57.344 -10.133 1 87.94 119 TYR B O 1
ATOM 6255 N N . PHE B 1 120 ? 18.375 -58.812 -9.062 1 88.69 120 PHE B N 1
ATOM 6256 C CA . PHE B 1 120 ? 17.594 -57.812 -8.352 1 88.69 120 PHE B CA 1
ATOM 6257 C C . PHE B 1 120 ? 18 -57.719 -6.887 1 88.69 120 PHE B C 1
ATOM 6259 O O . PHE B 1 120 ? 17.922 -58.719 -6.168 1 88.69 120 PHE B O 1
ATOM 6266 N N . ASP B 1 121 ? 18.578 -56.625 -6.488 1 88 121 ASP B N 1
ATOM 6267 C CA . ASP B 1 121 ? 18.875 -56.281 -5.094 1 88 121 ASP B CA 1
ATOM 6268 C C . ASP B 1 121 ? 17.953 -55.188 -4.586 1 88 121 ASP B C 1
ATOM 6270 O O . ASP B 1 121 ? 18.094 -54.031 -4.977 1 88 121 ASP B O 1
ATOM 6274 N N . PRO B 1 122 ? 17.031 -55.531 -3.699 1 88.06 122 PRO B N 1
ATOM 6275 C CA . PRO B 1 122 ? 16.078 -54.531 -3.221 1 88.06 122 PRO B CA 1
ATOM 6276 C C . PRO B 1 122 ? 16.766 -53.375 -2.512 1 88.06 122 PRO B C 1
ATOM 6278 O O . PRO B 1 122 ? 16.297 -52.219 -2.59 1 88.06 122 PRO B O 1
ATOM 6281 N N . ARG B 1 123 ? 17.859 -53.531 -1.821 1 89.56 123 ARG B N 1
ATOM 6282 C CA . ARG B 1 123 ? 18.531 -52.438 -1.109 1 89.56 123 ARG B CA 1
ATOM 6283 C C . ARG B 1 123 ? 19.172 -51.469 -2.086 1 89.56 123 ARG B C 1
ATOM 6285 O O . ARG B 1 123 ? 19.125 -50.25 -1.878 1 89.56 123 ARG B O 1
ATOM 6292 N N . ARG B 1 124 ? 19.75 -51.938 -3.094 1 88.81 124 ARG B N 1
ATOM 6293 C CA . ARG B 1 124 ? 20.359 -51.062 -4.094 1 88.81 124 ARG B CA 1
ATOM 6294 C C . ARG B 1 124 ? 19.312 -50.281 -4.863 1 88.81 124 ARG B C 1
ATOM 6296 O O . ARG B 1 124 ? 19.5 -49.125 -5.168 1 88.81 124 ARG B O 1
ATOM 6303 N N . GLN B 1 125 ? 18.234 -50.969 -5.215 1 91.12 125 GLN B N 1
ATOM 6304 C CA . GLN B 1 125 ? 17.141 -50.281 -5.887 1 91.12 125 GLN B CA 1
ATOM 6305 C C . GLN B 1 125 ? 16.547 -49.188 -5 1 91.12 125 GLN B C 1
ATOM 6307 O O . GLN B 1 125 ? 16.266 -48.094 -5.469 1 91.12 125 GLN B O 1
ATOM 6312 N N . THR B 1 126 ? 16.406 -49.562 -3.709 1 92.12 126 THR B N 1
ATOM 6313 C CA . THR B 1 126 ? 15.844 -48.594 -2.779 1 92.12 126 THR B CA 1
ATOM 6314 C C . THR B 1 126 ? 16.734 -47.344 -2.689 1 92.12 126 THR B C 1
ATOM 6316 O O . THR B 1 126 ? 16.219 -46.219 -2.656 1 92.12 126 THR B O 1
ATOM 6319 N N . ARG B 1 127 ? 17.984 -47.5 -2.67 1 92.31 127 ARG B N 1
ATOM 6320 C CA . ARG B 1 127 ? 18.906 -46.375 -2.596 1 92.31 127 ARG B CA 1
ATOM 6321 C C . ARG B 1 127 ? 18.859 -45.531 -3.871 1 92.31 127 ARG B C 1
ATOM 6323 O O . ARG B 1 127 ? 18.891 -44.312 -3.814 1 92.31 127 ARG B O 1
ATOM 6330 N N . ARG B 1 128 ? 18.719 -46.125 -4.977 1 90.94 128 ARG B N 1
ATOM 6331 C CA . ARG B 1 128 ? 18.672 -45.406 -6.246 1 90.94 128 ARG B CA 1
ATOM 6332 C C . ARG B 1 128 ? 17.359 -44.656 -6.41 1 90.94 128 ARG B C 1
ATOM 6334 O O . ARG B 1 128 ? 17.328 -43.562 -6.941 1 90.94 128 ARG B O 1
ATOM 6341 N N . VAL B 1 129 ? 16.297 -45.375 -6.047 1 91.62 129 VAL B N 1
ATOM 6342 C CA . VAL B 1 129 ? 15.008 -44.719 -6.086 1 91.62 129 VAL B CA 1
ATOM 6343 C C . VAL B 1 129 ? 15.016 -43.5 -5.141 1 91.62 129 VAL B C 1
ATOM 6345 O O . VAL B 1 129 ? 14.531 -42.438 -5.492 1 91.62 129 VAL B O 1
ATOM 6348 N N . PHE B 1 130 ? 15.578 -43.656 -3.977 1 93.62 130 PHE B N 1
ATOM 6349 C CA . PHE B 1 130 ? 15.672 -42.594 -3 1 93.62 130 PHE B CA 1
ATOM 6350 C C . PHE B 1 130 ? 16.484 -41.406 -3.555 1 93.62 130 PHE B C 1
ATOM 6352 O O . PHE B 1 130 ? 16.062 -40.25 -3.441 1 93.62 130 PHE B O 1
ATOM 6359 N N . LEU B 1 131 ? 17.578 -41.688 -4.207 1 91.88 131 LEU B N 1
ATOM 6360 C CA . LEU B 1 131 ? 18.453 -40.656 -4.727 1 91.88 131 LEU B CA 1
ATOM 6361 C C . LEU B 1 131 ? 17.781 -39.906 -5.883 1 91.88 131 LEU B C 1
ATOM 6363 O O . LEU B 1 131 ? 17.922 -38.688 -6.02 1 91.88 131 LEU B O 1
ATOM 6367 N N . ASP B 1 132 ? 17.062 -40.562 -6.664 1 89.75 132 ASP B N 1
ATOM 6368 C CA . ASP B 1 132 ? 16.359 -39.938 -7.777 1 89.75 132 ASP B CA 1
ATOM 6369 C C . ASP B 1 132 ? 15.242 -39.031 -7.273 1 89.75 132 ASP B C 1
ATOM 6371 O O . ASP B 1 132 ? 15.078 -37.906 -7.77 1 89.75 132 ASP B O 1
ATOM 6375 N N . CYS B 1 133 ? 14.5 -39.5 -6.379 1 91.19 133 CYS B N 1
ATOM 6376 C CA . CYS B 1 133 ? 13.422 -38.688 -5.812 1 91.19 133 CYS B CA 1
ATOM 6377 C C . CYS B 1 133 ? 13.984 -37.531 -4.988 1 91.19 133 CYS B C 1
ATOM 6379 O O . CYS B 1 133 ? 13.398 -36.438 -4.961 1 91.19 133 CYS B O 1
ATOM 6381 N N . LEU B 1 134 ? 15.133 -37.781 -4.375 1 93.25 134 LEU B N 1
ATOM 6382 C CA . LEU B 1 134 ? 15.766 -36.75 -3.559 1 93.25 134 LEU B CA 1
ATOM 6383 C C . LEU B 1 134 ? 16.25 -35.594 -4.426 1 93.25 134 LEU B C 1
ATOM 6385 O O . LEU B 1 134 ? 16.188 -34.438 -4.02 1 93.25 134 LEU B O 1
ATOM 6389 N N . PHE B 1 135 ? 16.688 -35.875 -5.57 1 90.69 135 PHE B N 1
ATOM 6390 C CA . PHE B 1 135 ? 17.172 -34.844 -6.477 1 90.69 135 PHE B CA 1
ATOM 6391 C C . PHE B 1 135 ? 16.031 -33.875 -6.855 1 90.69 135 PHE B C 1
ATOM 6393 O O . PHE B 1 135 ? 16.219 -32.656 -6.867 1 90.69 135 PHE B O 1
ATOM 6400 N N . MET B 1 136 ? 14.898 -34.406 -7.145 1 90.62 136 MET B N 1
ATOM 6401 C CA . MET B 1 136 ? 13.75 -33.562 -7.48 1 90.62 136 MET B CA 1
ATOM 6402 C C . MET B 1 136 ? 13.266 -32.781 -6.262 1 90.62 136 MET B C 1
ATOM 6404 O O . MET B 1 136 ? 12.789 -31.656 -6.383 1 90.62 136 MET B O 1
ATOM 6408 N N . TRP B 1 137 ? 13.398 -33.438 -5.125 1 94.19 137 TRP B N 1
ATOM 6409 C CA . TRP B 1 137 ? 13.016 -32.781 -3.875 1 94.19 137 TRP B CA 1
ATOM 6410 C C . TRP B 1 137 ? 13.898 -31.578 -3.607 1 94.19 137 TRP B C 1
ATOM 6412 O O . TRP B 1 137 ? 13.422 -30.547 -3.125 1 94.19 137 TRP B O 1
ATOM 6422 N N . PHE B 1 138 ? 15.188 -31.609 -4.051 1 94.5 138 PHE B N 1
ATOM 6423 C CA . PHE B 1 138 ? 16.094 -30.484 -3.855 1 94.5 138 PHE B CA 1
ATOM 6424 C C . PHE B 1 138 ? 15.68 -29.312 -4.73 1 94.5 138 PHE B C 1
ATOM 6426 O O . PHE B 1 138 ? 15.891 -28.156 -4.359 1 94.5 138 PHE B O 1
ATOM 6433 N N . TRP B 1 139 ? 15.055 -29.609 -5.816 1 92.75 139 TRP B N 1
ATOM 6434 C CA . TRP B 1 139 ? 14.531 -28.531 -6.652 1 92.75 139 TRP B CA 1
ATOM 6435 C C . TRP B 1 139 ? 13.391 -27.812 -5.949 1 92.75 139 TRP B C 1
ATOM 6437 O O . TRP B 1 139 ? 13.289 -26.578 -6.031 1 92.75 139 TRP B O 1
ATOM 6447 N N . THR B 1 140 ? 12.578 -28.516 -5.301 1 93.31 140 THR B N 1
ATOM 6448 C CA . THR B 1 140 ? 11.484 -27.891 -4.562 1 93.31 140 THR B CA 1
ATOM 6449 C C . THR B 1 140 ? 12.031 -27.047 -3.414 1 93.31 140 THR B C 1
ATOM 6451 O O . THR B 1 140 ? 11.555 -25.922 -3.182 1 93.31 140 THR B O 1
ATOM 6454 N N . VAL B 1 141 ? 13.07 -27.562 -2.787 1 96 141 VAL B N 1
ATOM 6455 C CA . VAL B 1 141 ? 13.688 -26.812 -1.696 1 96 141 VAL B CA 1
ATOM 6456 C C . VAL B 1 141 ? 14.328 -25.531 -2.24 1 96 141 VAL B C 1
ATOM 6458 O O . VAL B 1 141 ? 14.227 -24.469 -1.624 1 96 141 VAL B O 1
ATOM 6461 N N . GLY B 1 142 ? 14.945 -25.703 -3.383 1 96.31 142 GLY B N 1
ATOM 6462 C CA . GLY B 1 142 ? 15.562 -24.547 -4.004 1 96.31 142 GLY B CA 1
ATOM 6463 C C . GLY B 1 142 ? 14.562 -23.469 -4.371 1 96.31 142 GLY B C 1
ATOM 6464 O O . GLY B 1 142 ? 14.828 -22.281 -4.164 1 96.31 142 GLY B O 1
ATOM 6465 N N . ILE B 1 143 ? 13.406 -23.828 -4.883 1 96 143 ILE B N 1
ATOM 6466 C CA . ILE B 1 143 ? 12.375 -22.875 -5.273 1 96 143 ILE B CA 1
ATOM 6467 C C . ILE B 1 143 ? 11.789 -22.203 -4.027 1 96 143 ILE B C 1
ATOM 6469 O O . ILE B 1 143 ? 11.555 -21 -4.012 1 96 143 ILE B O 1
ATOM 6473 N N . CYS B 1 144 ? 11.562 -23 -2.99 1 95.5 144 CYS B N 1
ATOM 6474 C CA . CYS B 1 144 ? 11.055 -22.438 -1.742 1 95.5 144 CYS B CA 1
ATOM 6475 C C . CYS B 1 144 ? 12.055 -21.453 -1.138 1 95.5 144 CYS B C 1
ATOM 6477 O O . CYS B 1 144 ? 11.664 -20.422 -0.604 1 95.5 144 CYS B O 1
ATOM 6479 N N . ALA B 1 145 ? 13.305 -21.797 -1.245 1 96.31 145 ALA B N 1
ATOM 6480 C CA . ALA B 1 145 ? 14.336 -20.891 -0.764 1 96.31 145 ALA B CA 1
ATOM 6481 C C . ALA B 1 145 ? 14.375 -19.609 -1.591 1 96.31 145 ALA B C 1
ATOM 6483 O O . ALA B 1 145 ? 14.578 -18.516 -1.05 1 96.31 145 ALA B O 1
ATOM 6484 N N . ALA B 1 146 ? 14.195 -19.781 -2.863 1 96.19 146 ALA B N 1
ATOM 6485 C CA . ALA B 1 146 ? 14.156 -18.609 -3.732 1 96.19 146 ALA B CA 1
ATOM 6486 C C . ALA B 1 146 ? 12.984 -17.703 -3.371 1 96.19 146 ALA B C 1
ATOM 6488 O O . ALA B 1 146 ? 13.109 -16.469 -3.396 1 96.19 146 ALA B O 1
ATOM 6489 N N . LEU B 1 147 ? 11.883 -18.312 -3.066 1 95.44 147 LEU B N 1
ATOM 6490 C CA . LEU B 1 147 ? 10.711 -17.547 -2.639 1 95.44 147 LEU B CA 1
ATOM 6491 C C . LEU B 1 147 ? 10.992 -16.812 -1.33 1 95.44 147 LEU B C 1
ATOM 6493 O O . LEU B 1 147 ? 10.688 -15.625 -1.198 1 95.44 147 LEU B O 1
ATOM 6497 N N . ALA B 1 148 ? 11.633 -17.5 -0.429 1 95.31 148 ALA B N 1
ATOM 6498 C CA . ALA B 1 148 ? 11.984 -16.891 0.854 1 95.31 148 ALA B CA 1
ATOM 6499 C C . ALA B 1 148 ? 12.977 -15.758 0.668 1 95.31 148 ALA B C 1
ATOM 6501 O O . ALA B 1 148 ? 12.852 -14.703 1.293 1 95.31 148 ALA B O 1
ATOM 6502 N N . CYS B 1 149 ? 13.898 -16.016 -0.233 1 95.06 149 CYS B N 1
ATOM 6503 C CA . CYS B 1 149 ? 14.906 -14.992 -0.502 1 95.06 149 CYS B CA 1
ATOM 6504 C C . CYS B 1 149 ? 14.281 -13.766 -1.149 1 95.06 149 CYS B C 1
ATOM 6506 O O . CYS B 1 149 ? 14.664 -12.633 -0.847 1 95.06 149 CYS B O 1
ATOM 6508 N N . THR B 1 150 ? 13.367 -13.992 -1.985 1 94 150 THR B N 1
ATOM 6509 C CA . THR B 1 150 ? 12.688 -12.883 -2.637 1 94 150 THR B CA 1
ATOM 6510 C C . THR B 1 150 ? 11.883 -12.07 -1.624 1 94 150 THR B C 1
ATOM 6512 O O . THR B 1 150 ? 11.953 -10.844 -1.608 1 94 150 THR B O 1
ATOM 6515 N N . MET B 1 151 ? 11.164 -12.727 -0.8 1 93.81 151 MET B N 1
ATOM 6516 C CA . MET B 1 151 ? 10.375 -12.031 0.213 1 93.81 151 MET B CA 1
ATOM 6517 C C . MET B 1 151 ? 11.273 -11.305 1.202 1 93.81 151 MET B C 1
ATOM 6519 O O . MET B 1 151 ? 10.984 -10.172 1.592 1 93.81 151 MET B O 1
ATOM 6523 N N . TYR B 1 152 ? 12.414 -11.922 1.53 1 93.56 152 TYR B N 1
ATOM 6524 C CA . TYR B 1 152 ? 13.344 -11.312 2.475 1 93.56 152 TYR B CA 1
ATOM 6525 C C . TYR B 1 152 ? 14.047 -10.109 1.857 1 93.56 152 TYR B C 1
ATOM 6527 O O . TYR B 1 152 ? 14.188 -9.07 2.502 1 93.56 152 TYR B O 1
ATOM 6535 N N . GLY B 1 153 ? 14.461 -10.258 0.651 1 92.25 153 GLY B N 1
ATOM 6536 C CA . GLY B 1 153 ? 15.133 -9.164 -0.031 1 92.25 153 GLY B CA 1
ATOM 6537 C C . GLY B 1 153 ? 14.273 -7.922 -0.154 1 92.25 153 GLY B C 1
ATOM 6538 O O . GLY B 1 153 ? 14.742 -6.812 0.115 1 92.25 153 GLY B O 1
ATOM 6539 N N . PHE B 1 154 ? 13.039 -8.07 -0.476 1 92.06 154 PHE B N 1
ATOM 6540 C CA . PHE B 1 154 ? 12.164 -6.922 -0.68 1 92.06 154 PHE B CA 1
ATOM 6541 C C . PHE B 1 154 ? 11.633 -6.406 0.65 1 92.06 154 PHE B C 1
ATOM 6543 O O . PHE B 1 154 ? 11.258 -5.234 0.763 1 92.06 154 PHE B O 1
ATOM 6550 N N . SER B 1 155 ? 11.586 -7.23 1.694 1 89.31 155 SER B N 1
ATOM 6551 C CA . SER B 1 155 ? 11.133 -6.797 3.01 1 89.31 155 SER B CA 1
ATOM 6552 C C . SER B 1 155 ? 12.188 -5.941 3.707 1 89.31 155 SER B C 1
ATOM 6554 O O . SER B 1 155 ? 11.875 -5.191 4.637 1 89.31 155 SER B O 1
ATOM 6556 N N . THR B 1 156 ? 13.422 -6.02 3.252 1 88.06 156 THR B N 1
ATOM 6557 C CA . THR B 1 156 ? 14.5 -5.258 3.877 1 88.06 156 THR B CA 1
ATOM 6558 C C . THR B 1 156 ? 14.555 -3.84 3.314 1 88.06 156 THR B C 1
ATOM 6560 O O . THR B 1 156 ? 15.195 -2.961 3.893 1 88.06 156 THR B O 1
ATOM 6563 N N . ILE B 1 157 ? 13.875 -3.676 2.193 1 85.56 157 ILE B N 1
ATOM 6564 C CA . ILE B 1 157 ? 13.812 -2.328 1.64 1 85.56 157 ILE B CA 1
ATOM 6565 C C . ILE B 1 157 ? 12.797 -1.496 2.424 1 85.56 157 ILE B C 1
ATOM 6567 O O . ILE B 1 157 ? 11.625 -1.439 2.061 1 85.56 157 ILE B O 1
ATOM 6571 N N . VAL B 1 158 ? 13.297 -0.85 3.436 1 77.31 158 VAL B N 1
ATOM 6572 C CA . VAL B 1 158 ? 12.43 -0.137 4.367 1 77.31 158 VAL B CA 1
ATOM 6573 C C . VAL B 1 158 ? 12.203 1.29 3.873 1 77.31 158 VAL B C 1
ATOM 6575 O O . VAL B 1 158 ? 11.258 1.956 4.293 1 77.31 158 VAL B O 1
ATOM 6578 N N . THR B 1 159 ? 12.961 1.804 2.877 1 74.62 159 THR B N 1
ATOM 6579 C CA . THR B 1 159 ? 12.875 3.186 2.414 1 74.62 159 THR B CA 1
ATOM 6580 C C . THR B 1 159 ? 11.742 3.35 1.403 1 74.62 159 THR B C 1
ATOM 6582 O O . THR B 1 159 ? 11.492 4.453 0.915 1 74.62 159 THR B O 1
ATOM 6585 N N . GLY B 1 160 ? 11 2.33 1.168 1 80.38 160 GLY B N 1
ATOM 6586 C CA . GLY B 1 160 ? 9.883 2.432 0.235 1 80.38 160 GLY B CA 1
ATOM 6587 C C . GLY B 1 160 ? 10.18 1.809 -1.116 1 80.38 160 GLY B C 1
ATOM 6588 O O . GLY B 1 160 ? 11.289 1.951 -1.642 1 80.38 160 GLY B O 1
ATOM 6589 N N . LEU B 1 161 ? 9.219 1.152 -1.592 1 84.19 161 LEU B N 1
ATOM 6590 C CA . LEU B 1 161 ? 9.352 0.502 -2.891 1 84.19 161 LEU B CA 1
ATOM 6591 C C . LEU B 1 161 ? 8.93 1.441 -4.016 1 84.19 161 LEU B C 1
ATOM 6593 O O . LEU B 1 161 ? 7.93 2.158 -3.889 1 84.19 161 LEU B O 1
ATOM 6597 N N . THR B 1 162 ? 9.797 1.499 -5.031 1 81.5 162 THR B N 1
ATOM 6598 C CA . THR B 1 162 ? 9.406 2.223 -6.238 1 81.5 162 THR B CA 1
ATOM 6599 C C . THR B 1 162 ? 8.32 1.466 -7 1 81.5 162 THR B C 1
ATOM 6601 O O . THR B 1 162 ? 8.055 0.3 -6.707 1 81.5 162 THR B O 1
ATOM 6604 N N . ARG B 1 163 ? 7.648 2.092 -7.934 1 78.62 163 ARG B N 1
ATOM 6605 C CA . ARG B 1 163 ? 6.602 1.464 -8.727 1 78.62 163 ARG B CA 1
ATOM 6606 C C . ARG B 1 163 ? 7.145 0.266 -9.5 1 78.62 163 ARG B C 1
ATOM 6608 O O . ARG B 1 163 ? 6.5 -0.784 -9.562 1 78.62 163 ARG B O 1
ATOM 6615 N N . ARG B 1 164 ? 8.305 0.372 -10.078 1 83.31 164 ARG B N 1
ATOM 6616 C CA . ARG B 1 164 ? 8.914 -0.712 -10.844 1 83.31 164 ARG B CA 1
ATOM 6617 C C . ARG B 1 164 ? 9.266 -1.892 -9.938 1 83.31 164 ARG B C 1
ATOM 6619 O O . ARG B 1 164 ? 9.078 -3.049 -10.32 1 83.31 164 ARG B O 1
ATOM 6626 N N . GLN B 1 165 ? 9.68 -1.587 -8.75 1 86.88 165 GLN B N 1
ATOM 6627 C CA . GLN B 1 165 ? 10.062 -2.652 -7.828 1 86.88 165 GLN B CA 1
ATOM 6628 C C . GLN B 1 165 ? 8.836 -3.43 -7.348 1 86.88 165 GLN B C 1
ATOM 6630 O O . GLN B 1 165 ? 8.914 -4.641 -7.125 1 86.88 165 GLN B O 1
ATOM 6635 N N . LYS B 1 166 ? 7.719 -2.777 -7.211 1 86.19 166 LYS B N 1
ATOM 6636 C CA . LYS B 1 166 ? 6.484 -3.449 -6.809 1 86.19 166 LYS B CA 1
ATOM 6637 C C . LYS B 1 166 ? 6.027 -4.438 -7.879 1 86.19 166 LYS B C 1
ATOM 6639 O O . LYS B 1 166 ? 5.633 -5.562 -7.559 1 86.19 166 LYS B O 1
ATOM 6644 N N . TYR B 1 167 ? 6.176 -3.996 -9.133 1 86.75 167 TYR B N 1
ATOM 6645 C CA . TYR B 1 167 ? 5.797 -4.859 -10.25 1 86.75 167 TYR B CA 1
ATOM 6646 C C . TYR B 1 167 ? 6.719 -6.07 -10.336 1 86.75 167 TYR B C 1
ATOM 6648 O O . TYR B 1 167 ? 6.262 -7.191 -10.57 1 86.75 167 TYR B O 1
ATOM 6656 N N . VAL B 1 168 ? 7.984 -5.773 -10.102 1 88.25 168 VAL B N 1
ATOM 6657 C CA . VAL B 1 168 ? 8.969 -6.852 -10.172 1 88.25 168 VAL B CA 1
ATOM 6658 C C . VAL B 1 168 ? 8.727 -7.844 -9.039 1 88.25 168 VAL B C 1
ATOM 6660 O O . VAL B 1 168 ? 8.82 -9.055 -9.234 1 88.25 168 VAL B O 1
ATOM 6663 N N . TYR B 1 169 ? 8.352 -7.355 -7.891 1 90.88 169 TYR B N 1
ATOM 6664 C CA . TYR B 1 169 ? 8.062 -8.219 -6.758 1 90.88 169 TYR B CA 1
ATOM 6665 C C . TYR B 1 169 ? 6.895 -9.148 -7.066 1 90.88 169 TYR B C 1
ATOM 6667 O O . TYR B 1 169 ? 6.98 -10.359 -6.848 1 90.88 169 TYR B O 1
ATOM 6675 N N . ASN B 1 170 ? 5.82 -8.578 -7.598 1 88.25 170 ASN B N 1
ATOM 6676 C CA . ASN B 1 170 ? 4.633 -9.352 -7.934 1 88.25 170 ASN B CA 1
ATOM 6677 C C . ASN B 1 170 ? 4.93 -10.391 -9.016 1 88.25 170 ASN B C 1
ATOM 6679 O O . ASN B 1 170 ? 4.473 -11.531 -8.93 1 88.25 170 ASN B O 1
ATOM 6683 N N . ALA B 1 171 ? 5.688 -9.961 -9.945 1 89.25 171 ALA B N 1
ATOM 6684 C CA . ALA B 1 171 ? 6.027 -10.867 -11.039 1 89.25 171 ALA B CA 1
ATOM 6685 C C . ALA B 1 171 ? 6.891 -12.023 -10.547 1 89.25 171 ALA B C 1
ATOM 6687 O O . ALA B 1 171 ? 6.688 -13.172 -10.938 1 89.25 171 ALA B O 1
ATOM 6688 N N . LEU B 1 172 ? 7.832 -11.758 -9.664 1 92.25 172 LEU B N 1
ATOM 6689 C CA . LEU B 1 172 ? 8.727 -12.781 -9.141 1 92.25 172 LEU B CA 1
ATOM 6690 C C . LEU B 1 172 ? 7.965 -13.766 -8.258 1 92.25 172 LEU B C 1
ATOM 6692 O O . LEU B 1 172 ? 8.148 -14.977 -8.375 1 92.25 172 LEU B O 1
ATOM 6696 N N . ILE B 1 173 ? 7.109 -13.289 -7.441 1 91.69 173 ILE B N 1
ATOM 6697 C CA . ILE B 1 173 ? 6.34 -14.156 -6.555 1 91.69 173 ILE B CA 1
ATOM 6698 C C . ILE B 1 173 ? 5.395 -15.023 -7.379 1 91.69 173 ILE B C 1
ATOM 6700 O O . ILE B 1 173 ? 5.301 -16.234 -7.156 1 91.69 173 ILE B O 1
ATOM 6704 N N . THR B 1 174 ? 4.746 -14.398 -8.328 1 88.81 174 THR B N 1
ATOM 6705 C CA . THR B 1 174 ? 3.842 -15.148 -9.195 1 88.81 174 THR B CA 1
ATOM 6706 C C . THR B 1 174 ? 4.609 -16.188 -10.016 1 88.81 174 THR B C 1
ATOM 6708 O O . THR B 1 174 ? 4.207 -17.344 -10.094 1 88.81 174 THR B O 1
ATOM 6711 N N . GLY B 1 175 ? 5.691 -15.719 -10.57 1 91.12 175 GLY B N 1
ATOM 6712 C CA . GLY B 1 175 ? 6.508 -16.625 -11.367 1 91.12 175 GLY B CA 1
ATOM 6713 C C . GLY B 1 175 ? 7.051 -17.797 -10.57 1 91.12 175 GLY B C 1
ATOM 6714 O O . GLY B 1 175 ? 6.957 -18.953 -11.008 1 91.12 175 GLY B O 1
ATOM 6715 N N . LEU B 1 176 ? 7.621 -17.562 -9.414 1 93.62 176 LEU B N 1
ATOM 6716 C CA . LEU B 1 176 ? 8.172 -18.625 -8.578 1 93.62 176 LEU B CA 1
ATOM 6717 C C . LEU B 1 176 ? 7.074 -19.547 -8.055 1 93.62 176 LEU B C 1
ATOM 6719 O O . LEU B 1 176 ? 7.289 -20.75 -7.887 1 93.62 176 LEU B O 1
ATOM 6723 N N . SER B 1 177 ? 5.895 -19 -7.824 1 92.5 177 SER B N 1
ATOM 6724 C CA . SER B 1 177 ? 4.773 -19.828 -7.395 1 92.5 177 SER B CA 1
ATOM 6725 C C . SER B 1 177 ? 4.324 -20.766 -8.508 1 92.5 177 SER B C 1
ATOM 6727 O O . SER B 1 177 ? 3.979 -21.922 -8.25 1 92.5 177 SER B O 1
ATOM 6729 N N . ILE B 1 178 ? 4.312 -20.297 -9.711 1 91.31 178 ILE B N 1
ATOM 6730 C CA . ILE B 1 178 ? 3.977 -21.141 -10.852 1 91.31 178 ILE B CA 1
ATOM 6731 C C . ILE B 1 178 ? 4.996 -22.266 -10.977 1 91.31 178 ILE B C 1
ATOM 6733 O O . ILE B 1 178 ? 4.625 -23.422 -11.141 1 91.31 178 ILE B O 1
ATOM 6737 N N . VAL B 1 179 ? 6.297 -21.891 -10.836 1 92.12 179 VAL B N 1
ATOM 6738 C CA . VAL B 1 179 ? 7.355 -22.891 -10.953 1 92.12 179 VAL B CA 1
ATOM 6739 C C . VAL B 1 179 ? 7.223 -23.922 -9.836 1 92.12 179 VAL B C 1
ATOM 6741 O O . VAL B 1 179 ? 7.484 -25.109 -10.039 1 92.12 179 VAL B O 1
ATOM 6744 N N . LEU B 1 180 ? 6.844 -23.484 -8.672 1 93 180 LEU B N 1
ATOM 6745 C CA . LEU B 1 180 ? 6.645 -24.406 -7.555 1 93 180 LEU B CA 1
ATOM 6746 C C . LEU B 1 180 ? 5.488 -25.359 -7.832 1 93 180 LEU B C 1
ATOM 6748 O O . LEU B 1 180 ? 5.598 -26.562 -7.574 1 93 180 LEU B O 1
ATOM 6752 N N . GLY B 1 181 ? 4.418 -24.797 -8.359 1 89.94 181 GLY B N 1
ATOM 6753 C CA . GLY B 1 181 ? 3.305 -25.656 -8.742 1 89.94 181 GLY B CA 1
ATOM 6754 C C . GLY B 1 181 ? 3.682 -26.688 -9.773 1 89.94 181 GLY B C 1
ATOM 6755 O O . GLY B 1 181 ? 3.275 -27.844 -9.672 1 89.94 181 GLY B O 1
ATOM 6756 N N . LEU B 1 182 ? 4.434 -26.266 -10.742 1 89.19 182 LEU B N 1
ATOM 6757 C CA . LEU B 1 182 ? 4.891 -27.188 -11.781 1 89.19 182 LEU B CA 1
ATOM 6758 C C . LEU B 1 182 ? 5.855 -28.219 -11.211 1 89.19 182 LEU B C 1
ATOM 6760 O O . LEU B 1 182 ? 5.848 -29.375 -11.617 1 89.19 182 LEU B O 1
ATOM 6764 N N . ALA B 1 183 ? 6.68 -27.797 -10.273 1 90.38 183 ALA B N 1
ATOM 6765 C CA . ALA B 1 183 ? 7.605 -28.734 -9.617 1 90.38 183 ALA B CA 1
ATOM 6766 C C . ALA B 1 183 ? 6.852 -29.797 -8.828 1 90.38 183 ALA B C 1
ATOM 6768 O O . ALA B 1 183 ? 7.242 -30.969 -8.828 1 90.38 183 ALA B O 1
ATOM 6769 N N . PHE B 1 184 ? 5.77 -29.453 -8.25 1 90.06 184 PHE B N 1
ATOM 6770 C CA . PHE B 1 184 ? 4.934 -30.406 -7.535 1 90.06 184 PHE B CA 1
ATOM 6771 C C . PHE B 1 184 ? 4.332 -31.422 -8.492 1 90.06 184 PHE B C 1
ATOM 6773 O O . PHE B 1 184 ? 4.293 -32.625 -8.195 1 90.06 184 PHE B O 1
ATOM 6780 N N . ALA B 1 185 ? 3.9 -30.844 -9.516 1 88.38 185 ALA B N 1
ATOM 6781 C CA . ALA B 1 185 ? 3.297 -31.734 -10.5 1 88.38 185 ALA B CA 1
ATOM 6782 C C . ALA B 1 185 ? 4.316 -32.75 -11.031 1 88.38 185 ALA B C 1
ATOM 6784 O O . ALA B 1 185 ? 4.012 -33.938 -11.195 1 88.38 185 ALA B O 1
ATOM 6785 N N . ALA B 1 186 ? 5.496 -32.312 -11.258 1 87.81 186 ALA B N 1
ATOM 6786 C CA . ALA B 1 186 ? 6.562 -33.188 -11.758 1 87.81 186 ALA B CA 1
ATOM 6787 C C . ALA B 1 186 ? 6.945 -34.219 -10.711 1 87.81 186 ALA B C 1
ATOM 6789 O O . ALA B 1 186 ? 7.164 -35.375 -11.039 1 87.81 186 ALA B O 1
ATOM 6790 N N . GLN B 1 187 ? 7.02 -33.875 -9.508 1 90.69 187 GLN B N 1
ATOM 6791 C CA . GLN B 1 187 ? 7.379 -34.812 -8.438 1 90.69 187 GLN B CA 1
ATOM 6792 C C . GLN B 1 187 ? 6.285 -35.844 -8.219 1 90.69 187 GLN B C 1
ATOM 6794 O O . GLN B 1 187 ? 6.578 -37.031 -7.98 1 90.69 187 GLN B O 1
ATOM 6799 N N . PHE B 1 188 ? 5.109 -35.438 -8.281 1 89.31 188 PHE B N 1
ATOM 6800 C CA . PHE B 1 188 ? 4 -36.375 -8.109 1 89.31 188 PHE B CA 1
ATOM 6801 C C . PHE B 1 188 ? 3.961 -37.375 -9.25 1 89.31 188 PHE B C 1
ATOM 6803 O O . PHE B 1 188 ? 3.615 -38.531 -9.039 1 89.31 188 PHE B O 1
ATOM 6810 N N . LYS B 1 189 ? 4.262 -36.875 -10.414 1 88.44 189 LYS B N 1
ATOM 6811 C CA . LYS B 1 189 ? 4.348 -37.781 -11.539 1 88.44 189 LYS B CA 1
ATOM 6812 C C . LYS B 1 189 ? 5.441 -38.812 -11.32 1 88.44 189 LYS B C 1
ATOM 6814 O O . LYS B 1 189 ? 5.242 -40 -11.586 1 88.44 189 LYS B O 1
ATOM 6819 N N . GLN B 1 190 ? 6.551 -38.406 -10.844 1 89.06 190 GLN B N 1
ATOM 6820 C CA . GLN B 1 190 ? 7.645 -39.312 -10.555 1 89.06 190 GLN B CA 1
ATOM 6821 C C . GLN B 1 190 ? 7.242 -40.344 -9.492 1 89.06 190 GLN B C 1
ATOM 6823 O O . GLN B 1 190 ? 7.562 -41.531 -9.609 1 89.06 190 GLN B O 1
ATOM 6828 N N . TYR B 1 191 ? 6.574 -39.906 -8.445 1 91 191 TYR B N 1
ATOM 6829 C CA . TYR B 1 191 ? 6.109 -40.812 -7.395 1 91 191 TYR B CA 1
ATOM 6830 C C . TYR B 1 191 ? 5.168 -41.875 -7.957 1 91 191 TYR B C 1
ATOM 6832 O O . TYR B 1 191 ? 5.281 -43.031 -7.625 1 91 191 TYR B O 1
ATOM 6840 N N . ALA B 1 192 ? 4.312 -41.406 -8.828 1 89 192 ALA B N 1
ATOM 6841 C CA . ALA B 1 192 ? 3.346 -42.344 -9.414 1 89 192 ALA B CA 1
ATOM 6842 C C . ALA B 1 192 ? 4.039 -43.375 -10.289 1 89 192 ALA B C 1
ATOM 6844 O O . ALA B 1 192 ? 3.662 -44.531 -10.289 1 89 192 ALA B O 1
ATOM 6845 N N . GLU B 1 193 ? 5.023 -42.938 -11.016 1 88.25 193 GLU B N 1
ATOM 6846 C CA . GLU B 1 193 ? 5.766 -43.844 -11.883 1 88.25 193 GLU B CA 1
ATOM 6847 C C . GLU B 1 193 ? 6.488 -44.906 -11.078 1 88.25 193 GLU B C 1
ATOM 6849 O O . GLU B 1 193 ? 6.609 -46.062 -11.523 1 88.25 193 GLU B O 1
ATOM 6854 N N . MET B 1 194 ? 6.918 -44.594 -9.891 1 89.81 194 MET B N 1
ATOM 6855 C CA . MET B 1 194 ? 7.648 -45.531 -9.055 1 89.81 194 MET B CA 1
ATOM 6856 C C . MET B 1 194 ? 6.688 -46.469 -8.312 1 89.81 194 MET B C 1
ATOM 6858 O O . MET B 1 194 ? 6.973 -47.656 -8.141 1 89.81 194 MET B O 1
ATOM 6862 N N . MET B 1 195 ? 5.566 -45.969 -7.953 1 89.56 195 MET B N 1
ATOM 6863 C CA . MET B 1 195 ? 4.648 -46.75 -7.125 1 89.56 195 MET B CA 1
ATOM 6864 C C . MET B 1 195 ? 3.795 -47.688 -7.984 1 89.56 195 MET B C 1
ATOM 6866 O O . MET B 1 195 ? 3.23 -48.656 -7.48 1 89.56 195 MET B O 1
ATOM 6870 N N . ARG B 1 196 ? 3.646 -47.406 -9.266 1 89.88 196 ARG B N 1
ATOM 6871 C CA . ARG B 1 196 ? 2.73 -48.156 -10.117 1 89.88 196 ARG B CA 1
ATOM 6872 C C . ARG B 1 196 ? 3.082 -49.625 -10.109 1 89.88 196 ARG B C 1
ATOM 6874 O O . ARG B 1 196 ? 2.193 -50.5 -10.109 1 89.88 196 ARG B O 1
ATOM 6881 N N . TRP B 1 197 ? 4.359 -50.031 -10.062 1 91 197 TRP B N 1
ATOM 6882 C CA . TRP B 1 197 ? 4.789 -51.438 -10.164 1 91 197 TRP B CA 1
ATOM 6883 C C . TRP B 1 197 ? 4.371 -52.219 -8.922 1 91 197 TRP B C 1
ATOM 6885 O O . TRP B 1 197 ? 3.957 -53.375 -9.031 1 91 197 TRP B O 1
ATOM 6895 N N . ARG B 1 198 ? 4.484 -51.625 -7.781 1 90.25 198 ARG B N 1
ATOM 6896 C CA . ARG B 1 198 ? 4.023 -52.281 -6.574 1 90.25 198 ARG B CA 1
ATOM 6897 C C . ARG B 1 198 ? 2.504 -52.438 -6.582 1 90.25 198 ARG B C 1
ATOM 6899 O O . ARG B 1 198 ? 1.976 -53.438 -6.09 1 90.25 198 ARG B O 1
ATOM 6906 N N . PHE B 1 199 ? 1.809 -51.5 -7.102 1 88.5 199 PHE B N 1
ATOM 6907 C CA . PHE B 1 199 ? 0.357 -51.594 -7.207 1 88.5 199 PHE B CA 1
ATOM 6908 C C . PHE B 1 199 ? -0.05 -52.719 -8.148 1 88.5 199 PHE B C 1
ATOM 6910 O O . PHE B 1 199 ? -1.013 -53.438 -7.887 1 88.5 199 PHE B O 1
ATOM 6917 N N . LEU B 1 200 ? 0.663 -52.844 -9.219 1 90.12 200 LEU B N 1
ATOM 6918 C CA . LEU B 1 200 ? 0.359 -53.875 -10.211 1 90.12 200 LEU B CA 1
ATOM 6919 C C . LEU B 1 200 ? 0.69 -55.25 -9.664 1 90.12 200 LEU B C 1
ATOM 6921 O O . LEU B 1 200 ? 0.063 -56.25 -10.055 1 90.12 200 LEU B O 1
ATOM 6925 N N . ALA B 1 201 ? 1.643 -55.344 -8.727 1 89.69 201 ALA B N 1
ATOM 6926 C CA . ALA B 1 201 ? 2.068 -56.625 -8.164 1 89.69 201 ALA B CA 1
ATOM 6927 C C . ALA B 1 201 ? 1.192 -57.031 -6.977 1 89.69 201 ALA B C 1
ATOM 6929 O O . ALA B 1 201 ? 1.298 -58.156 -6.461 1 89.69 201 ALA B O 1
ATOM 6930 N N . SER B 1 202 ? 0.308 -56.281 -6.516 1 85.06 202 SER B N 1
ATOM 6931 C CA . SER B 1 202 ? -0.423 -56.5 -5.277 1 85.06 202 SER B CA 1
ATOM 6932 C C . SER B 1 202 ? -1.667 -57.344 -5.523 1 85.06 202 SER B C 1
ATOM 6934 O O . SER B 1 202 ? -2.086 -58.125 -4.656 1 85.06 202 SER B O 1
ATOM 6936 N N . GLN B 1 203 ? -2.307 -57.188 -6.633 1 84 203 GLN B N 1
ATOM 6937 C CA . GLN B 1 203 ? -3.531 -57.938 -6.871 1 84 203 GLN B CA 1
ATOM 6938 C C . GLN B 1 203 ? -3.775 -58.125 -8.367 1 84 203 GLN B C 1
ATOM 6940 O O . GLN B 1 203 ? -3.184 -57.438 -9.195 1 84 203 GLN B O 1
ATOM 6945 N N . TYR B 1 204 ? -4.617 -59.188 -8.594 1 88.62 204 TYR B N 1
ATOM 6946 C CA . TYR B 1 204 ? -5.074 -59.406 -9.961 1 88.62 204 TYR B CA 1
ATOM 6947 C C . TYR B 1 204 ? -6.113 -58.375 -10.367 1 88.62 204 TYR B C 1
ATOM 6949 O O . TYR B 1 204 ? -6.98 -58 -9.57 1 88.62 204 TYR B O 1
ATOM 6957 N N . ARG B 1 205 ? -5.906 -57.906 -11.594 1 88.19 205 ARG B N 1
ATOM 6958 C CA . ARG B 1 205 ? -6.797 -56.844 -12.078 1 88.19 205 ARG B CA 1
ATOM 6959 C C . ARG B 1 205 ? -7.281 -57.156 -13.492 1 88.19 205 ARG B C 1
ATOM 6961 O O . ARG B 1 205 ? -6.629 -57.875 -14.234 1 88.19 205 ARG B O 1
ATOM 6968 N N . LYS B 1 206 ? -8.469 -56.531 -13.703 1 88.88 206 LYS B N 1
ATOM 6969 C CA . LYS B 1 206 ? -8.953 -56.594 -15.078 1 88.88 206 LYS B CA 1
ATOM 6970 C C . LYS B 1 206 ? -8.07 -55.781 -16.016 1 88.88 206 LYS B C 1
ATOM 6972 O O . LYS B 1 206 ? -7.281 -54.938 -15.555 1 88.88 206 LYS B O 1
ATOM 6977 N N . ILE B 1 207 ? -8.18 -56.062 -17.266 1 90.75 207 ILE B N 1
ATOM 6978 C CA . ILE B 1 207 ? -7.297 -55.438 -18.266 1 90.75 207 ILE B CA 1
ATOM 6979 C C . ILE B 1 207 ? -7.449 -53.938 -18.234 1 90.75 207 ILE B C 1
ATOM 6981 O O . ILE B 1 207 ? -6.465 -53.188 -18.344 1 90.75 207 ILE B O 1
ATOM 6985 N N . GLN B 1 208 ? -8.664 -53.406 -18.062 1 87.62 208 GLN B N 1
ATOM 6986 C CA . GLN B 1 208 ? -8.898 -51.969 -18.031 1 87.62 208 GLN B CA 1
ATOM 6987 C C . GLN B 1 208 ? -8.281 -51.344 -16.781 1 87.62 208 GLN B C 1
ATOM 6989 O O . GLN B 1 208 ? -7.684 -50.25 -16.859 1 87.62 208 GLN B O 1
ATOM 6994 N N . ASP B 1 209 ? -8.406 -52 -15.695 1 86.56 209 ASP B N 1
ATOM 6995 C CA . ASP B 1 209 ? -7.828 -51.5 -14.453 1 86.56 209 ASP B CA 1
ATOM 6996 C C . ASP B 1 209 ? -6.305 -51.594 -14.484 1 86.56 209 ASP B C 1
ATOM 6998 O O . ASP B 1 209 ? -5.621 -50.719 -13.922 1 86.56 209 ASP B O 1
ATOM 7002 N N . PHE B 1 210 ? -5.84 -52.656 -15.078 1 90.88 210 PHE B N 1
ATOM 7003 C CA . PHE B 1 210 ? -4.398 -52.812 -15.227 1 90.88 210 PHE B CA 1
ATOM 7004 C C . PHE B 1 210 ? -3.811 -51.656 -16.047 1 90.88 210 PHE B C 1
ATOM 7006 O O . PHE B 1 210 ? -2.777 -51.094 -15.672 1 90.88 210 PHE B O 1
ATOM 7013 N N . GLU B 1 211 ? -4.496 -51.281 -17.078 1 91 211 GLU B N 1
ATOM 7014 C CA . GLU B 1 211 ? -4.062 -50.188 -17.922 1 91 211 GLU B CA 1
ATOM 7015 C C . GLU B 1 211 ? -4.109 -48.844 -17.188 1 91 211 GLU B C 1
ATOM 7017 O O . GLU B 1 211 ? -3.219 -48 -17.344 1 91 211 GLU B O 1
ATOM 7022 N N . ASP B 1 212 ? -5.109 -48.656 -16.422 1 88.94 212 ASP B N 1
ATOM 7023 C CA . ASP B 1 212 ? -5.242 -47.406 -15.688 1 88.94 212 ASP B CA 1
ATOM 7024 C C . ASP B 1 212 ? -4.133 -47.25 -14.648 1 88.94 212 ASP B C 1
ATOM 7026 O O . ASP B 1 212 ? -3.65 -46.156 -14.391 1 88.94 212 ASP B O 1
ATOM 7030 N N . VAL B 1 213 ? -3.717 -48.312 -14.094 1 88.38 213 VAL B N 1
ATOM 7031 C CA . VAL B 1 213 ? -2.648 -48.25 -13.094 1 88.38 213 VAL B CA 1
ATOM 7032 C C . VAL B 1 213 ? -1.307 -48.031 -13.789 1 88.38 213 VAL B C 1
ATOM 7034 O O . VAL B 1 213 ? -0.444 -47.312 -13.273 1 88.38 213 VAL B O 1
ATOM 7037 N N . LEU B 1 214 ? -1.197 -48.625 -14.953 1 90.19 214 LEU B N 1
ATOM 7038 C CA . LEU B 1 214 ? 0.024 -48.406 -15.727 1 90.19 214 LEU B CA 1
ATOM 7039 C C . LEU B 1 214 ? 0.172 -46.938 -16.125 1 90.19 214 LEU B C 1
ATOM 7041 O O . LEU B 1 214 ? 1.285 -46.406 -16.156 1 90.19 214 LEU B O 1
ATOM 7045 N N . GLY B 1 215 ? -0.946 -46.344 -16.375 1 86.75 215 GLY B N 1
ATOM 7046 C CA . GLY B 1 215 ? -0.933 -44.938 -16.797 1 86.75 215 GLY B CA 1
ATOM 7047 C C . GLY B 1 215 ? -1.244 -43.969 -15.672 1 86.75 215 GLY B C 1
ATOM 7048 O O . GLY B 1 215 ? -1.706 -42.844 -15.914 1 86.75 215 GLY B O 1
ATOM 7049 N N . CYS B 1 216 ? -1.115 -44.312 -14.469 1 84.44 216 CYS B N 1
ATOM 7050 C CA . CYS B 1 216 ? -1.504 -43.5 -13.32 1 84.44 216 CYS B CA 1
ATOM 7051 C C . CYS B 1 216 ? -0.644 -42.25 -13.227 1 84.44 216 CYS B C 1
ATOM 7053 O O . CYS B 1 216 ? -0.954 -41.344 -12.461 1 84.44 216 CYS B O 1
ATOM 7055 N N . ASP B 1 217 ? 0.349 -42.094 -14.078 1 78.81 217 ASP B N 1
ATOM 7056 C CA . ASP B 1 217 ? 1.184 -40.906 -14.07 1 78.81 217 ASP B CA 1
ATOM 7057 C C . ASP B 1 217 ? 0.457 -39.719 -14.719 1 78.81 217 ASP B C 1
ATOM 7059 O O . ASP B 1 217 ? 0.847 -38.562 -14.539 1 78.81 217 ASP B O 1
ATOM 7063 N N . SER B 1 218 ? -0.585 -40.031 -15.383 1 80.12 218 SER B N 1
ATOM 7064 C CA . SER B 1 218 ? -1.418 -38.969 -15.938 1 80.12 218 SER B CA 1
ATOM 7065 C C . SER B 1 218 ? -2.662 -38.75 -15.078 1 80.12 218 SER B C 1
ATOM 7067 O O . SER B 1 218 ? -3.193 -39.688 -14.484 1 80.12 218 SER B O 1
ATOM 7069 N N . TYR B 1 219 ? -3.012 -37.531 -14.875 1 76.25 219 TYR B N 1
ATOM 7070 C CA . TYR B 1 219 ? -4.164 -37.188 -14.055 1 76.25 219 TYR B CA 1
ATOM 7071 C C . TYR B 1 219 ? -5.453 -37.719 -14.656 1 76.25 219 TYR B C 1
ATOM 7073 O O . TYR B 1 219 ? -6.402 -38.031 -13.938 1 76.25 219 TYR B O 1
ATOM 7081 N N . ARG B 1 220 ? -5.422 -37.969 -15.93 1 75.44 220 ARG B N 1
ATOM 7082 C CA . ARG B 1 220 ? -6.605 -38.5 -16.594 1 75.44 220 ARG B CA 1
ATOM 7083 C C . ARG B 1 220 ? -6.879 -39.938 -16.156 1 75.44 220 ARG B C 1
ATOM 7085 O O . ARG B 1 220 ? -8.031 -40.281 -15.883 1 75.44 220 ARG B O 1
ATOM 7092 N N . SER B 1 221 ? -5.801 -40.625 -16.062 1 80.62 221 SER B N 1
ATOM 7093 C CA . SER B 1 221 ? -5.957 -42 -15.641 1 80.62 221 SER B CA 1
ATOM 7094 C C . SER B 1 221 ? -6.363 -42.094 -14.172 1 80.62 221 SER B C 1
ATOM 7096 O O . SER B 1 221 ? -7.148 -42.969 -13.797 1 80.62 221 SER B O 1
ATOM 7098 N N . ALA B 1 222 ? -5.812 -41.188 -13.398 1 81.38 222 ALA B N 1
ATOM 7099 C CA . ALA B 1 222 ? -6.18 -41.156 -11.992 1 81.38 222 ALA B CA 1
ATOM 7100 C C . ALA B 1 222 ? -7.656 -40.812 -11.805 1 81.38 222 ALA B C 1
ATOM 7102 O O . ALA B 1 222 ? -8.336 -41.406 -10.961 1 81.38 222 ALA B O 1
ATOM 7103 N N . LEU B 1 223 ? -8.125 -39.969 -12.633 1 81.25 223 LEU B N 1
ATOM 7104 C CA . LEU B 1 223 ? -9.531 -39.594 -12.562 1 81.25 223 LEU B CA 1
ATOM 7105 C C . LEU B 1 223 ? -10.422 -40.719 -13.055 1 81.25 223 LEU B C 1
ATOM 7107 O O . LEU B 1 223 ? -11.516 -40.938 -12.516 1 81.25 223 LEU B O 1
ATOM 7111 N N . ARG B 1 224 ? -9.93 -41.469 -14.008 1 80.94 224 ARG B N 1
ATOM 7112 C CA . ARG B 1 224 ? -10.688 -42.625 -14.516 1 80.94 224 ARG B CA 1
ATOM 7113 C C . ARG B 1 224 ? -10.797 -43.719 -13.453 1 80.94 224 ARG B C 1
ATOM 7115 O O . ARG B 1 224 ? -11.836 -44.375 -13.336 1 80.94 224 ARG B O 1
ATOM 7122 N N . ILE B 1 225 ? -9.711 -43.875 -12.766 1 80.62 225 ILE B N 1
ATOM 7123 C CA . ILE B 1 225 ? -9.734 -44.875 -11.695 1 80.62 225 ILE B CA 1
ATOM 7124 C C . ILE B 1 225 ? -10.758 -44.469 -10.641 1 80.62 225 ILE B C 1
ATOM 7126 O O . ILE B 1 225 ? -11.469 -45.344 -10.102 1 80.62 225 ILE B O 1
ATOM 7130 N N . MET B 1 226 ? -10.805 -43.219 -10.438 1 77.88 226 MET B N 1
ATOM 7131 C CA . MET B 1 226 ? -11.727 -42.719 -9.422 1 77.88 226 MET B CA 1
ATOM 7132 C C . MET B 1 226 ? -13.172 -42.906 -9.867 1 77.88 226 MET B C 1
ATOM 7134 O O . MET B 1 226 ? -14.047 -43.219 -9.055 1 77.88 226 MET B O 1
ATOM 7138 N N . TRP B 1 227 ? -13.445 -42.75 -11.133 1 75.44 227 TRP B N 1
ATOM 7139 C CA . TRP B 1 227 ? -14.82 -42.719 -11.602 1 75.44 227 TRP B CA 1
ATOM 7140 C C . TRP B 1 227 ? -15.266 -44.125 -12.023 1 75.44 227 TRP B C 1
ATOM 7142 O O . TRP B 1 227 ? -16.406 -44.531 -11.773 1 75.44 227 TRP B O 1
ATOM 7152 N N . ARG B 1 228 ? -14.469 -44.906 -12.766 1 67.06 228 ARG B N 1
ATOM 7153 C CA . ARG B 1 228 ? -14.875 -46.188 -13.328 1 67.06 228 ARG B CA 1
ATOM 7154 C C . ARG B 1 228 ? -14.688 -47.312 -12.328 1 67.06 228 ARG B C 1
ATOM 7156 O O . ARG B 1 228 ? -15.219 -48.406 -12.508 1 67.06 228 ARG B O 1
ATOM 7163 N N . GLY B 1 229 ? -13.914 -47.031 -11.305 1 60.47 229 GLY B N 1
ATOM 7164 C CA . GLY B 1 229 ? -13.633 -48.156 -10.406 1 60.47 229 GLY B CA 1
ATOM 7165 C C . GLY B 1 229 ? -14.844 -48.594 -9.602 1 60.47 229 GLY B C 1
ATOM 7166 O O . GLY B 1 229 ? -14.711 -49.281 -8.609 1 60.47 229 GLY B O 1
ATOM 7167 N N . HIS B 1 230 ? -15.969 -48 -10.07 1 55.94 230 HIS B N 1
ATOM 7168 C CA . HIS B 1 230 ? -17.125 -48.344 -9.266 1 55.94 230 HIS B CA 1
ATOM 7169 C C . HIS B 1 230 ? -17.578 -49.781 -9.547 1 55.94 230 HIS B C 1
ATOM 7171 O O . HIS B 1 230 ? -17.734 -50.156 -10.703 1 55.94 230 HIS B O 1
ATOM 7177 N N . ARG B 1 231 ? -17.188 -50.812 -8.672 1 54.53 231 ARG B N 1
ATOM 7178 C CA . ARG B 1 231 ? -17.75 -52.156 -8.727 1 54.53 231 ARG B CA 1
ATOM 7179 C C . ARG B 1 231 ? -19.281 -52.094 -8.719 1 54.53 231 ARG B C 1
ATOM 7181 O O . ARG B 1 231 ? -19.875 -51.312 -8 1 54.53 231 ARG B O 1
ATOM 7188 N N . ARG B 1 232 ? -19.859 -52.781 -9.727 1 49.28 232 ARG B N 1
ATOM 7189 C CA . ARG B 1 232 ? -21.312 -52.938 -9.789 1 49.28 232 ARG B CA 1
ATOM 7190 C C . ARG B 1 232 ? -21.844 -53.531 -8.484 1 49.28 232 ARG B C 1
ATOM 7192 O O . ARG B 1 232 ? -21.406 -54.594 -8.055 1 49.28 232 ARG B O 1
ATOM 7199 N N . GLY B 1 233 ? -22.484 -52.562 -7.625 1 52.31 233 GLY B N 1
ATOM 7200 C CA . GLY B 1 233 ? -23.297 -52.969 -6.484 1 52.31 233 GLY B CA 1
ATOM 7201 C C . GLY B 1 233 ? -22.891 -52.281 -5.195 1 52.31 233 GLY B C 1
ATOM 7202 O O . GLY B 1 233 ? -23.594 -52.344 -4.191 1 52.31 233 GLY B O 1
ATOM 7203 N N . THR B 1 234 ? -21.562 -52.188 -4.996 1 53.88 234 THR B N 1
ATOM 7204 C CA . THR B 1 234 ? -21.219 -51.719 -3.658 1 53.88 234 THR B CA 1
ATOM 7205 C C . THR B 1 234 ? -21 -50.219 -3.658 1 53.88 234 THR B C 1
ATOM 7207 O O . THR B 1 234 ? -20.406 -49.656 -4.582 1 53.88 234 THR B O 1
ATOM 7210 N N . TRP B 1 235 ? -21.859 -49.594 -2.992 1 56.19 235 TRP B N 1
ATOM 7211 C CA . TRP B 1 235 ? -21.859 -48.125 -2.814 1 56.19 235 TRP B CA 1
ATOM 7212 C C . TRP B 1 235 ? -20.531 -47.656 -2.246 1 56.19 235 TRP B C 1
ATOM 7214 O O . TRP B 1 235 ? -20.25 -46.469 -2.244 1 56.19 235 TRP B O 1
ATOM 7224 N N . TYR B 1 236 ? -19.641 -48.594 -1.635 1 61.53 236 TYR B N 1
ATOM 7225 C CA . TYR B 1 236 ? -18.406 -48.156 -0.988 1 61.53 236 TYR B CA 1
ATOM 7226 C C . TYR B 1 236 ? -17.266 -48.062 -1.996 1 61.53 236 TYR B C 1
ATOM 7228 O O . TYR B 1 236 ? -17.188 -48.875 -2.924 1 61.53 236 TYR B O 1
ATOM 7236 N N . PRO B 1 237 ? -16.641 -46.938 -2.027 1 73.06 237 PRO B N 1
ATOM 7237 C CA . PRO B 1 237 ? -15.523 -46.75 -2.963 1 73.06 237 PRO B CA 1
ATOM 7238 C C . PRO B 1 237 ? -14.453 -47.844 -2.803 1 73.06 237 PRO B C 1
ATOM 7240 O O . PRO B 1 237 ? -14.266 -48.375 -1.705 1 73.06 237 PRO B O 1
ATOM 7243 N N . SER B 1 238 ? -14.008 -48.438 -3.9 1 75.75 238 SER B N 1
ATOM 7244 C CA . SER B 1 238 ? -12.945 -49.438 -3.908 1 75.75 238 SER B CA 1
ATOM 7245 C C . SER B 1 238 ? -11.641 -48.875 -3.373 1 75.75 238 SER B C 1
ATOM 7247 O O . SER B 1 238 ? -11.508 -47.656 -3.25 1 75.75 238 SER B O 1
ATOM 7249 N N . LYS B 1 239 ? -10.711 -49.656 -2.807 1 76.25 239 LYS B N 1
ATOM 7250 C CA . LYS B 1 239 ? -9.414 -49.25 -2.293 1 76.25 239 LYS B CA 1
ATOM 7251 C C . LYS B 1 239 ? -8.641 -48.438 -3.342 1 76.25 239 LYS B C 1
ATOM 7253 O O . LYS B 1 239 ? -7.973 -47.469 -3.016 1 76.25 239 LYS B O 1
ATOM 7258 N N . ALA B 1 240 ? -8.82 -48.844 -4.621 1 76.94 240 ALA B N 1
ATOM 7259 C CA . ALA B 1 240 ? -8.133 -48.125 -5.695 1 76.94 240 ALA B CA 1
ATOM 7260 C C . ALA B 1 240 ? -8.695 -46.719 -5.879 1 76.94 240 ALA B C 1
ATOM 7262 O O . ALA B 1 240 ? -7.949 -45.781 -6.145 1 76.94 240 ALA B O 1
ATOM 7263 N N . GLN B 1 241 ? -9.977 -46.594 -5.645 1 83.62 241 GLN B N 1
ATOM 7264 C CA . GLN B 1 241 ? -10.617 -45.281 -5.773 1 83.62 241 GLN B CA 1
ATOM 7265 C C . GLN B 1 241 ? -10.211 -44.344 -4.637 1 83.62 241 GLN B C 1
ATOM 7267 O O . GLN B 1 241 ? -9.953 -43.188 -4.859 1 83.62 241 GLN B O 1
ATOM 7272 N N . VAL B 1 242 ? -10.094 -44.938 -3.494 1 83 242 VAL B N 1
ATOM 7273 C CA . VAL B 1 242 ? -9.727 -44.125 -2.33 1 83 242 VAL B CA 1
ATOM 7274 C C . VAL B 1 242 ? -8.273 -43.656 -2.457 1 83 242 VAL B C 1
ATOM 7276 O O . VAL B 1 242 ? -7.957 -42.5 -2.16 1 83 242 VAL B O 1
ATOM 7279 N N . LEU B 1 243 ? -7.469 -44.5 -2.939 1 81.81 243 LEU B N 1
ATOM 7280 C CA . LEU B 1 243 ? -6.062 -44.156 -3.092 1 81.81 243 LEU B CA 1
ATOM 7281 C C . LEU B 1 243 ? -5.887 -43.062 -4.164 1 81.81 243 LEU B C 1
ATOM 7283 O O . LEU B 1 243 ? -5.074 -42.156 -4.008 1 81.81 243 LEU B O 1
ATOM 7287 N N . ALA B 1 244 ? -6.664 -43.25 -5.215 1 85.44 244 ALA B N 1
ATOM 7288 C CA . ALA B 1 244 ? -6.598 -42.25 -6.273 1 85.44 244 ALA B CA 1
ATOM 7289 C C . ALA B 1 244 ? -7.125 -40.906 -5.785 1 85.44 244 ALA B C 1
ATOM 7291 O O . ALA B 1 244 ? -6.547 -39.844 -6.09 1 85.44 244 ALA B O 1
ATOM 7292 N N . ALA B 1 245 ? -8.172 -40.906 -5.016 1 86.06 245 ALA B N 1
ATOM 7293 C CA . ALA B 1 245 ? -8.742 -39.688 -4.477 1 86.06 245 ALA B CA 1
ATOM 7294 C C . ALA B 1 245 ? -7.777 -39 -3.506 1 86.06 245 ALA B C 1
ATOM 7296 O O . ALA B 1 245 ? -7.625 -37.781 -3.518 1 86.06 245 ALA B O 1
ATOM 7297 N N . CYS B 1 246 ? -7.145 -39.844 -2.75 1 84.25 246 CYS B N 1
ATOM 7298 C CA . CYS B 1 246 ? -6.172 -39.312 -1.806 1 84.25 246 CYS B CA 1
ATOM 7299 C C . CYS B 1 246 ? -4.984 -38.688 -2.537 1 84.25 246 CYS B C 1
ATOM 7301 O O . CYS B 1 246 ? -4.461 -37.656 -2.125 1 84.25 246 CYS B O 1
ATOM 7303 N N . TRP B 1 247 ? -4.66 -39.375 -3.621 1 85.75 247 TRP B N 1
ATOM 7304 C CA . TRP B 1 247 ? -3.545 -38.875 -4.422 1 85.75 247 TRP B CA 1
ATOM 7305 C C . TRP B 1 247 ? -3.875 -37.5 -5.023 1 85.75 247 TRP B C 1
ATOM 7307 O O . TRP B 1 247 ? -3.062 -36.562 -4.961 1 85.75 247 TRP B O 1
ATOM 7317 N N . ILE B 1 248 ? -5.051 -37.25 -5.477 1 86.94 248 ILE B N 1
ATOM 7318 C CA . ILE B 1 248 ? -5.473 -36 -6.074 1 86.94 248 ILE B CA 1
ATOM 7319 C C . ILE B 1 248 ? -5.645 -34.938 -4.988 1 86.94 248 ILE B C 1
ATOM 7321 O O . ILE B 1 248 ? -5.285 -33.781 -5.184 1 86.94 248 ILE B O 1
ATOM 7325 N N . LEU B 1 249 ? -6.137 -35.375 -3.883 1 88.38 249 LEU B N 1
ATOM 7326 C CA . LEU B 1 249 ? -6.352 -34.469 -2.779 1 88.38 249 LEU B CA 1
ATOM 7327 C C . LEU B 1 249 ? -5.027 -33.906 -2.275 1 88.38 249 LEU B C 1
ATOM 7329 O O . LEU B 1 249 ? -4.922 -32.688 -2.002 1 88.38 249 LEU B O 1
ATOM 7333 N N . VAL B 1 250 ? -4.066 -34.719 -2.178 1 85.94 250 VAL B N 1
ATOM 7334 C CA . VAL B 1 250 ? -2.756 -34.25 -1.722 1 85.94 250 VAL B CA 1
ATOM 7335 C C . VAL B 1 250 ? -2.184 -33.25 -2.717 1 85.94 250 VAL B C 1
ATOM 7337 O O . VAL B 1 250 ? -1.591 -32.25 -2.32 1 85.94 250 VAL B O 1
ATOM 7340 N N . PHE B 1 251 ? -2.438 -33.5 -3.914 1 87.06 251 PHE B N 1
ATOM 7341 C CA . PHE B 1 251 ? -1.961 -32.594 -4.949 1 87.06 251 PHE B CA 1
ATOM 7342 C C . PHE B 1 251 ? -2.643 -31.219 -4.832 1 87.06 251 PHE B C 1
ATOM 7344 O O . PHE B 1 251 ? -1.983 -30.188 -4.895 1 87.06 251 PHE B O 1
ATOM 7351 N N . VAL B 1 252 ? -3.84 -31.281 -4.582 1 87.25 252 VAL B N 1
ATOM 7352 C CA . VAL B 1 252 ? -4.609 -30.047 -4.477 1 87.25 252 VAL B CA 1
ATOM 7353 C C . VAL B 1 252 ? -4.215 -29.297 -3.207 1 87.25 252 VAL B C 1
ATOM 7355 O O . VAL B 1 252 ? -4.031 -28.078 -3.229 1 87.25 252 VAL B O 1
ATOM 7358 N N . VAL B 1 253 ? -4.047 -30 -2.178 1 86.12 253 VAL B N 1
ATOM 7359 C CA . VAL B 1 253 ? -3.695 -29.391 -0.899 1 86.12 253 VAL B CA 1
ATOM 7360 C C . VAL B 1 253 ? -2.336 -28.703 -1.01 1 86.12 253 VAL B C 1
ATOM 7362 O O . VAL B 1 253 ? -2.141 -27.609 -0.477 1 86.12 253 VAL B O 1
ATOM 7365 N N . PHE B 1 254 ? -1.444 -29.266 -1.771 1 87 254 PHE B N 1
ATOM 7366 C CA . PHE B 1 254 ? -0.121 -28.672 -1.935 1 87 254 PHE B CA 1
ATOM 7367 C C . PHE B 1 254 ? -0.202 -27.391 -2.734 1 87 254 PHE B C 1
ATOM 7369 O O . PHE B 1 254 ? 0.439 -26.391 -2.383 1 87 254 PHE B O 1
ATOM 7376 N N . ASN B 1 255 ? -0.992 -27.375 -3.686 1 88.31 255 ASN B N 1
ATOM 7377 C CA . ASN B 1 255 ? -1.101 -26.172 -4.508 1 88.31 255 ASN B CA 1
ATOM 7378 C C . ASN B 1 255 ? -1.872 -25.062 -3.795 1 88.31 255 ASN B C 1
ATOM 7380 O O . ASN B 1 255 ? -1.546 -23.891 -3.934 1 88.31 255 ASN B O 1
ATOM 7384 N N . VAL B 1 256 ? -2.779 -25.516 -3.059 1 87.06 256 VAL B N 1
ATOM 7385 C CA . VAL B 1 256 ? -3.506 -24.547 -2.248 1 87.06 256 VAL B CA 1
ATOM 7386 C C . VAL B 1 256 ? -2.59 -23.984 -1.161 1 87.06 256 VAL B C 1
ATOM 7388 O O . VAL B 1 256 ? -2.633 -22.797 -0.854 1 87.06 256 VAL B O 1
ATOM 7391 N N . GLY B 1 257 ? -1.846 -24.859 -0.597 1 86 257 GLY B N 1
ATOM 7392 C CA . GLY B 1 257 ? -0.864 -24.406 0.375 1 86 257 GLY B CA 1
ATOM 7393 C C . GLY B 1 257 ? 0.073 -23.344 -0.173 1 86 257 GLY B C 1
ATOM 7394 O O . GLY B 1 257 ? 0.371 -22.359 0.506 1 86 257 GLY B O 1
ATOM 7395 N N . THR B 1 258 ? 0.475 -23.5 -1.361 1 86.88 258 THR B N 1
ATOM 7396 C CA . THR B 1 258 ? 1.333 -22.516 -2.008 1 86.88 258 THR B CA 1
ATOM 7397 C C . THR B 1 258 ? 0.584 -21.203 -2.219 1 86.88 258 THR B C 1
ATOM 7399 O O . THR B 1 258 ? 1.156 -20.125 -2.059 1 86.88 258 THR B O 1
ATOM 7402 N N . ALA B 1 259 ? -0.655 -21.359 -2.576 1 87.69 259 ALA B N 1
ATOM 7403 C CA . ALA B 1 259 ? -1.469 -20.156 -2.785 1 87.69 259 ALA B CA 1
ATOM 7404 C C . ALA B 1 259 ? -1.674 -19.406 -1.479 1 87.69 259 ALA B C 1
ATOM 7406 O O . ALA B 1 259 ? -1.832 -18.172 -1.481 1 87.69 259 ALA B O 1
ATOM 7407 N N . LEU B 1 260 ? -1.694 -20.141 -0.43 1 89.75 260 LEU B N 1
ATOM 7408 C CA . LEU B 1 260 ? -1.898 -19.531 0.879 1 89.75 260 LEU B CA 1
ATOM 7409 C C . LEU B 1 260 ? -0.7 -18.672 1.271 1 89.75 260 LEU B C 1
ATOM 7411 O O . LEU B 1 260 ? -0.791 -17.859 2.191 1 89.75 260 LEU B O 1
ATOM 7415 N N . LEU B 1 261 ? 0.358 -18.875 0.568 1 88.94 261 LEU B N 1
ATOM 7416 C CA . LEU B 1 261 ? 1.497 -17.984 0.77 1 88.94 261 LEU B CA 1
ATOM 7417 C C . LEU B 1 261 ? 1.104 -16.531 0.513 1 88.94 261 LEU B C 1
ATOM 7419 O O . LEU B 1 261 ? 1.655 -15.625 1.13 1 88.94 261 LEU B O 1
ATOM 7423 N N . GLY B 1 262 ? 0.145 -16.391 -0.333 1 85 262 GLY B N 1
ATOM 7424 C CA . GLY B 1 262 ? -0.342 -15.047 -0.621 1 85 262 GLY B CA 1
ATOM 7425 C C . GLY B 1 262 ? -0.978 -14.367 0.58 1 85 262 GLY B C 1
ATOM 7426 O O . GLY B 1 262 ? -1.045 -13.141 0.644 1 85 262 GLY B O 1
ATOM 7427 N N . LEU B 1 263 ? -1.337 -15.133 1.58 1 87.31 263 LEU B N 1
ATOM 7428 C CA . LEU B 1 263 ? -1.969 -14.594 2.779 1 87.31 263 LEU B CA 1
ATOM 7429 C C . LEU B 1 263 ? -0.92 -14.141 3.791 1 87.31 263 LEU B C 1
ATOM 7431 O O . LEU B 1 263 ? -1.261 -13.594 4.84 1 87.31 263 LEU B O 1
ATOM 7435 N N . THR B 1 264 ? 0.33 -14.273 3.424 1 89.56 264 THR B N 1
ATOM 7436 C CA . THR B 1 264 ? 1.348 -14.062 4.449 1 89.56 264 THR B CA 1
ATOM 7437 C C . THR B 1 264 ? 2.104 -12.758 4.195 1 89.56 264 THR B C 1
ATOM 7439 O O . THR B 1 264 ? 2.943 -12.352 5.004 1 89.56 264 THR B O 1
ATOM 7442 N N . TYR B 1 265 ? 1.856 -12.211 3.096 1 87.38 265 TYR B N 1
ATOM 7443 C CA . TYR B 1 265 ? 2.539 -10.945 2.844 1 87.38 265 TYR B CA 1
ATOM 7444 C C . TYR B 1 265 ? 1.561 -9.891 2.348 1 87.38 265 TYR B C 1
ATOM 7446 O O . TYR B 1 265 ? 0.502 -10.219 1.807 1 87.38 265 TYR B O 1
ATOM 7454 N N . SER B 1 266 ? 1.867 -8.641 2.719 1 85.25 266 SER B N 1
ATOM 7455 C CA . SER B 1 266 ? 1.066 -7.512 2.262 1 85.25 266 SER B CA 1
ATOM 7456 C C . SER B 1 266 ? 1.935 -6.281 2.02 1 85.25 266 SER B C 1
ATOM 7458 O O . SER B 1 266 ? 3.035 -6.176 2.566 1 85.25 266 SER B O 1
ATOM 7460 N N . MET B 1 267 ? 1.454 -5.523 1.064 1 83.81 267 MET B N 1
ATOM 7461 C CA . MET B 1 267 ? 2.082 -4.223 0.846 1 83.81 267 MET B CA 1
ATOM 7462 C C . MET B 1 267 ? 1.37 -3.137 1.644 1 83.81 267 MET B C 1
ATOM 7464 O O . MET B 1 267 ? 0.185 -2.877 1.427 1 83.81 267 MET B O 1
ATOM 7468 N N . ASP B 1 268 ? 2.1 -2.639 2.598 1 81.56 268 ASP B N 1
ATOM 7469 C CA . ASP B 1 268 ? 1.501 -1.643 3.482 1 81.56 268 ASP B CA 1
ATOM 7470 C C . ASP B 1 268 ? 2.285 -0.333 3.441 1 81.56 268 ASP B C 1
ATOM 7472 O O . ASP B 1 268 ? 3.408 -0.291 2.938 1 81.56 268 ASP B O 1
ATOM 7476 N N . VAL B 1 269 ? 1.57 0.688 3.848 1 77.12 269 VAL B N 1
ATOM 7477 C CA . VAL B 1 269 ? 2.221 1.99 3.953 1 77.12 269 VAL B CA 1
ATOM 7478 C C . VAL B 1 269 ? 3.061 2.045 5.227 1 77.12 269 VAL B C 1
ATOM 7480 O O . VAL B 1 269 ? 2.613 1.616 6.293 1 77.12 269 VAL B O 1
ATOM 7483 N N . SER B 1 270 ? 4.289 2.572 5.047 1 75.5 270 SER B N 1
ATOM 7484 C CA . SER B 1 270 ? 5.191 2.643 6.191 1 75.5 270 SER B CA 1
ATOM 7485 C C . SER B 1 270 ? 4.812 3.787 7.125 1 75.5 270 SER B C 1
ATOM 7487 O O . SER B 1 270 ? 4.41 4.859 6.668 1 75.5 270 SER B O 1
ATOM 7489 N N . ASP B 1 271 ? 4.895 3.494 8.383 1 66.06 271 ASP B N 1
ATOM 7490 C CA . ASP B 1 271 ? 4.617 4.523 9.383 1 66.06 271 ASP B CA 1
ATOM 7491 C C . ASP B 1 271 ? 5.863 5.359 9.664 1 66.06 271 ASP B C 1
ATOM 7493 O O . ASP B 1 271 ? 5.762 6.473 10.195 1 66.06 271 ASP B O 1
ATOM 7497 N N . THR B 1 272 ? 7.02 4.871 9.219 1 66.5 272 THR B N 1
ATOM 7498 C CA . THR B 1 272 ? 8.25 5.488 9.695 1 66.5 272 THR B CA 1
ATOM 7499 C C . THR B 1 272 ? 9.016 6.129 8.539 1 66.5 272 THR B C 1
ATOM 7501 O O . THR B 1 272 ? 9.664 7.164 8.719 1 66.5 272 THR B O 1
ATOM 7504 N N . TYR B 1 273 ? 8.867 5.496 7.359 1 73.06 273 TYR B N 1
ATOM 7505 C CA . TYR B 1 273 ? 9.734 5.945 6.277 1 73.06 273 TYR B CA 1
ATOM 7506 C C . TYR B 1 273 ? 8.922 6.566 5.145 1 73.06 273 TYR B C 1
ATOM 7508 O O . TYR B 1 273 ? 7.762 6.207 4.938 1 73.06 273 TYR B O 1
ATOM 7516 N N . VAL B 1 274 ? 9.594 7.637 4.578 1 76.88 274 VAL B N 1
ATOM 7517 C CA . VAL B 1 274 ? 9.016 8.273 3.398 1 76.88 274 VAL B CA 1
ATOM 7518 C C . VAL B 1 274 ? 9.906 8.016 2.184 1 76.88 274 VAL B C 1
ATOM 7520 O O . VAL B 1 274 ? 11.117 7.848 2.318 1 76.88 274 VAL B O 1
ATOM 7523 N N . HIS B 1 275 ? 9.289 7.855 1.075 1 79.06 275 HIS B N 1
ATOM 7524 C CA . HIS B 1 275 ? 10.016 7.684 -0.175 1 79.06 275 HIS B CA 1
ATOM 7525 C C . HIS B 1 275 ? 10.367 9.031 -0.8 1 79.06 275 HIS B C 1
ATOM 7527 O O . HIS B 1 275 ? 9.516 9.906 -0.917 1 79.06 275 HIS B O 1
ATOM 7533 N N . LEU B 1 276 ? 11.711 9.211 -1.121 1 79.56 276 LEU B N 1
ATOM 7534 C CA . LEU B 1 276 ? 12.172 10.461 -1.721 1 79.56 276 LEU B CA 1
ATOM 7535 C C . LEU B 1 276 ? 12.375 10.297 -3.223 1 79.56 276 LEU B C 1
ATOM 7537 O O . LEU B 1 276 ? 13.016 9.344 -3.666 1 79.56 276 LEU B O 1
ATOM 7541 N N . SER B 1 277 ? 11.68 11.008 -4.012 1 79.38 277 SER B N 1
ATOM 7542 C CA . SER B 1 277 ? 11.828 10.961 -5.465 1 79.38 277 SER B CA 1
ATOM 7543 C C . SER B 1 277 ? 11.961 12.367 -6.047 1 79.38 277 SER B C 1
ATOM 7545 O O . SER B 1 277 ? 11.703 13.359 -5.363 1 79.38 277 SER B O 1
ATOM 7547 N N . HIS B 1 278 ? 12.453 12.375 -7.332 1 82.75 278 HIS B N 1
ATOM 7548 C CA . HIS B 1 278 ? 12.547 13.648 -8.047 1 82.75 278 HIS B CA 1
ATOM 7549 C C . HIS B 1 278 ? 11.18 14.078 -8.578 1 82.75 278 HIS B C 1
ATOM 7551 O O . HIS B 1 278 ? 10.656 13.469 -9.516 1 82.75 278 HIS B O 1
ATOM 7557 N N . SER B 1 279 ? 10.555 14.945 -7.902 1 84.25 279 SER B N 1
ATOM 7558 C CA . SER B 1 279 ? 9.227 15.422 -8.281 1 84.25 279 SER B CA 1
ATOM 7559 C C . SER B 1 279 ? 8.961 16.812 -7.707 1 84.25 279 SER B C 1
ATOM 7561 O O . SER B 1 279 ? 9.852 17.438 -7.133 1 84.25 279 SER B O 1
ATOM 7563 N N . GLU B 1 280 ? 7.797 17.234 -7.922 1 87.62 280 GLU B N 1
ATOM 7564 C CA . GLU B 1 280 ? 7.398 18.547 -7.391 1 87.62 280 GLU B CA 1
ATOM 7565 C C . GLU B 1 280 ? 7.211 18.484 -5.879 1 87.62 280 GLU B C 1
ATOM 7567 O O . GLU B 1 280 ? 6.688 17.5 -5.348 1 87.62 280 GLU B O 1
ATOM 7572 N N . ILE B 1 281 ? 7.848 19.547 -5.277 1 88.19 281 ILE B N 1
ATOM 7573 C CA . ILE B 1 281 ? 7.809 19.641 -3.82 1 88.19 281 ILE B CA 1
ATOM 7574 C C . ILE B 1 281 ? 7.234 21 -3.406 1 88.19 281 ILE B C 1
ATOM 7576 O O . ILE B 1 281 ? 7.473 22 -4.07 1 88.19 281 ILE B O 1
ATOM 7580 N N . SER B 1 282 ? 6.387 20.922 -2.408 1 89.69 282 SER B N 1
ATOM 7581 C CA . SER B 1 282 ? 5.863 22.172 -1.842 1 89.69 282 SER B CA 1
ATOM 7582 C C . SER B 1 282 ? 6.785 22.703 -0.752 1 89.69 282 SER B C 1
ATOM 7584 O O . SER B 1 282 ? 6.992 22.047 0.274 1 89.69 282 SER B O 1
ATOM 7586 N N . VAL B 1 283 ? 7.336 23.844 -1.027 1 90.81 283 VAL B N 1
ATOM 7587 C CA . VAL B 1 283 ? 8.273 24.453 -0.087 1 90.81 283 VAL B CA 1
ATOM 7588 C C . VAL B 1 283 ? 7.73 25.797 0.386 1 90.81 283 VAL B C 1
ATOM 7590 O O . VAL B 1 283 ? 6.859 26.375 -0.259 1 90.81 283 VAL B O 1
ATOM 7593 N N . ALA B 1 284 ? 8.25 26.25 1.533 1 91.69 284 ALA B N 1
ATOM 7594 C CA . ALA B 1 284 ? 7.84 27.531 2.078 1 91.69 284 ALA B CA 1
ATOM 7595 C C . ALA B 1 284 ? 8.273 28.672 1.165 1 91.69 284 ALA B C 1
ATOM 7597 O O . ALA B 1 284 ? 9.43 28.734 0.736 1 91.69 284 ALA B O 1
ATOM 7598 N N . ASP B 1 285 ? 7.336 29.531 0.817 1 92.31 285 ASP B N 1
ATOM 7599 C CA . ASP B 1 285 ? 7.637 30.75 0.076 1 92.31 285 ASP B CA 1
ATOM 7600 C C . ASP B 1 285 ? 8.047 31.875 1.021 1 92.31 285 ASP B C 1
ATOM 7602 O O . ASP B 1 285 ? 7.219 32.406 1.768 1 92.31 285 ASP B O 1
ATOM 7606 N N . LEU B 1 286 ? 9.273 32.281 0.931 1 93.12 286 LEU B N 1
ATOM 7607 C CA . LEU B 1 286 ? 9.789 33.281 1.871 1 93.12 286 LEU B CA 1
ATOM 7608 C C . LEU B 1 286 ? 9.82 34.656 1.235 1 93.12 286 LEU B C 1
ATOM 7610 O O . LEU B 1 286 ? 10.344 35.625 1.828 1 93.12 286 LEU B O 1
ATOM 7614 N N . SER B 1 287 ? 9.234 34.844 0.072 1 91.88 287 SER B N 1
ATOM 7615 C CA . SER B 1 287 ? 9.266 36.125 -0.644 1 91.88 287 SER B CA 1
ATOM 7616 C C . SER B 1 287 ? 8.32 37.125 -0.005 1 91.88 287 SER B C 1
ATOM 7618 O O . SER B 1 287 ? 8.477 38.344 -0.205 1 91.88 287 SER B O 1
ATOM 7620 N N . TYR B 1 288 ? 7.379 36.625 0.7 1 92.69 288 TYR B N 1
ATOM 7621 C CA . TYR B 1 288 ? 6.48 37.5 1.458 1 92.69 288 TYR B CA 1
ATOM 7622 C C . TYR B 1 288 ? 5.938 36.781 2.688 1 92.69 288 TYR B C 1
ATOM 7624 O O . TYR B 1 288 ? 5.988 35.562 2.766 1 92.69 288 TYR B O 1
ATOM 7632 N N . ILE B 1 289 ? 5.523 37.531 3.666 1 92.25 289 ILE B N 1
ATOM 7633 C CA . ILE B 1 289 ? 4.953 37 4.891 1 92.25 289 ILE B CA 1
ATOM 7634 C C . ILE B 1 289 ? 3.477 37.375 4.988 1 92.25 289 ILE B C 1
ATOM 7636 O O . ILE B 1 289 ? 3.137 38.562 4.984 1 92.25 289 ILE B O 1
ATOM 7640 N N . SER B 1 290 ? 2.678 36.375 4.906 1 88.06 290 SER B N 1
ATOM 7641 C CA . SER B 1 290 ? 1.239 36.594 5.023 1 88.06 290 SER B CA 1
ATOM 7642 C C . SER B 1 290 ? 0.576 35.5 5.863 1 88.06 290 SER B C 1
ATOM 7644 O O . SER B 1 290 ? 1.193 34.469 6.164 1 88.06 290 SER B O 1
ATOM 7646 N N . SER B 1 291 ? -0.576 35.781 6.348 1 80.62 291 SER B N 1
ATOM 7647 C CA . SER B 1 291 ? -1.316 34.812 7.148 1 80.62 291 SER B CA 1
ATOM 7648 C C . SER B 1 291 ? -1.917 33.719 6.273 1 80.62 291 SER B C 1
ATOM 7650 O O . SER B 1 291 ? -2.246 32.656 6.762 1 80.62 291 SER B O 1
ATOM 7652 N N . GLN B 1 292 ? -2.057 34.031 4.973 1 75.31 292 GLN B N 1
ATOM 7653 C CA . GLN B 1 292 ? -2.523 33.062 3.996 1 75.31 292 GLN B CA 1
ATOM 7654 C C . GLN B 1 292 ? -1.847 33.25 2.645 1 75.31 292 GLN B C 1
ATOM 7656 O O . GLN B 1 292 ? -1.395 34.344 2.332 1 75.31 292 GLN B O 1
ATOM 7661 N N . PRO B 1 293 ? -1.825 32.125 1.994 1 79 293 PRO B N 1
ATOM 7662 C CA . PRO B 1 293 ? -1.251 32.312 0.658 1 79 293 PRO B CA 1
ATOM 7663 C C . PRO B 1 293 ? -2.07 33.25 -0.215 1 79 293 PRO B C 1
ATOM 7665 O O . PRO B 1 293 ? -3.301 33.188 -0.227 1 79 293 PRO B O 1
ATOM 7668 N N . LEU B 1 294 ? -1.388 34.156 -0.736 1 78.25 294 LEU B N 1
ATOM 7669 C CA . LEU B 1 294 ? -2.031 35.125 -1.616 1 78.25 294 LEU B CA 1
ATOM 7670 C C . LEU B 1 294 ? -1.907 34.719 -3.076 1 78.25 294 LEU B C 1
ATOM 7672 O O . LEU B 1 294 ? -0.894 34.125 -3.475 1 78.25 294 LEU B O 1
ATOM 7676 N N . PRO B 1 295 ? -3.01 35.094 -3.678 1 71.12 295 PRO B N 1
ATOM 7677 C CA . PRO B 1 295 ? -2.885 34.812 -5.109 1 71.12 295 PRO B CA 1
ATOM 7678 C C . PRO B 1 295 ? -1.79 35.656 -5.781 1 71.12 295 PRO B C 1
ATOM 7680 O O . PRO B 1 295 ? -1.595 36.812 -5.438 1 71.12 295 PRO B O 1
ATOM 7683 N N . GLY B 1 296 ? -0.929 35.156 -6.594 1 67.81 296 GLY B N 1
ATOM 7684 C CA . GLY B 1 296 ? 0.104 35.844 -7.355 1 67.81 296 GLY B CA 1
ATOM 7685 C C . GLY B 1 296 ? 1.418 35.969 -6.605 1 67.81 296 GLY B C 1
ATOM 7686 O O . GLY B 1 296 ? 2.309 36.719 -7.02 1 67.81 296 GLY B O 1
ATOM 7687 N N . GLY B 1 297 ? 1.562 35.406 -5.562 1 70.25 297 GLY B N 1
ATOM 7688 C CA . GLY B 1 297 ? 2.842 35.344 -4.879 1 70.25 297 GLY B CA 1
ATOM 7689 C C . GLY B 1 297 ? 3.141 36.562 -4.047 1 70.25 297 GLY B C 1
ATOM 7690 O O . GLY B 1 297 ? 4.305 36.938 -3.85 1 70.25 297 GLY B O 1
ATOM 7691 N N . GLY B 1 298 ? 2.211 37.344 -3.639 1 70.44 298 GLY B N 1
ATOM 7692 C CA . GLY B 1 298 ? 2.396 38.438 -2.707 1 70.44 298 GLY B CA 1
ATOM 7693 C C . GLY B 1 298 ? 3.086 39.656 -3.328 1 70.44 298 GLY B C 1
ATOM 7694 O O . GLY B 1 298 ? 3.725 40.438 -2.627 1 70.44 298 GLY B O 1
ATOM 7695 N N . LEU B 1 299 ? 3 39.781 -4.652 1 72.38 299 LEU B N 1
ATOM 7696 C CA . LEU B 1 299 ? 3.611 40.938 -5.289 1 72.38 299 LEU B CA 1
ATOM 7697 C C . LEU B 1 299 ? 3.021 42.25 -4.742 1 72.38 299 LEU B C 1
ATOM 7699 O O . LEU B 1 299 ? 1.801 42.375 -4.625 1 72.38 299 LEU B O 1
ATOM 7703 N N . ASP B 1 300 ? 3.803 43.125 -4.18 1 72.44 300 ASP B N 1
ATOM 7704 C CA . ASP B 1 300 ? 3.459 44.438 -3.693 1 72.44 300 ASP B CA 1
ATOM 7705 C C . ASP B 1 300 ? 2.656 44.375 -2.396 1 72.44 300 ASP B C 1
ATOM 7707 O O . ASP B 1 300 ? 1.782 45.219 -2.15 1 72.44 300 ASP B O 1
ATOM 7711 N N . TYR B 1 301 ? 2.871 43.312 -1.684 1 82.25 301 TYR B N 1
ATOM 7712 C CA . TYR B 1 301 ? 2.211 43.188 -0.387 1 82.25 301 TYR B CA 1
ATOM 7713 C C . TYR B 1 301 ? 2.795 44.188 0.61 1 82.25 301 TYR B C 1
ATOM 7715 O O . TYR B 1 301 ? 4.016 44.312 0.74 1 82.25 301 TYR B O 1
ATOM 7723 N N . SER B 1 302 ? 1.982 44.969 1.269 1 83.31 302 SER B N 1
ATOM 7724 C CA . SER B 1 302 ? 2.404 46.062 2.139 1 83.31 302 SER B CA 1
ATOM 7725 C C . SER B 1 302 ? 3.346 45.562 3.23 1 83.31 302 SER B C 1
ATOM 7727 O O . SER B 1 302 ? 3.164 44.469 3.764 1 83.31 302 SER B O 1
ATOM 7729 N N . SER B 1 303 ? 4.336 46.406 3.529 1 87.19 303 SER B N 1
ATOM 7730 C CA . SER B 1 303 ? 5.309 46.062 4.566 1 87.19 303 SER B CA 1
ATOM 7731 C C . SER B 1 303 ? 4.648 45.969 5.934 1 87.19 303 SER B C 1
ATOM 7733 O O . SER B 1 303 ? 5.008 45.094 6.738 1 87.19 303 SER B O 1
ATOM 7735 N N . GLU B 1 304 ? 3.648 46.812 6.184 1 84.44 304 GLU B N 1
ATOM 7736 C CA . GLU B 1 304 ? 2.988 46.812 7.488 1 84.44 304 GLU B CA 1
ATOM 7737 C C . GLU B 1 304 ? 2.166 45.531 7.695 1 84.44 304 GLU B C 1
ATOM 7739 O O . GLU B 1 304 ? 2.082 45.031 8.812 1 84.44 304 GLU B O 1
ATOM 7744 N N . PHE B 1 305 ? 1.633 45.094 6.613 1 85.5 305 PHE B N 1
ATOM 7745 C CA . PHE B 1 305 ? 0.872 43.844 6.707 1 85.5 305 PHE B CA 1
ATOM 7746 C C . PHE B 1 305 ? 1.798 42.656 6.961 1 85.5 305 PHE B C 1
ATOM 7748 O O . PHE B 1 305 ? 1.443 41.75 7.691 1 85.5 305 PHE B O 1
ATOM 7755 N N . GLN B 1 306 ? 2.889 42.719 6.371 1 91.62 306 GLN B N 1
ATOM 7756 C CA . GLN B 1 306 ? 3.857 41.656 6.566 1 91.62 306 GLN B CA 1
ATOM 7757 C C . GLN B 1 306 ? 4.402 41.656 7.992 1 91.62 306 GLN B C 1
ATOM 7759 O O . GLN B 1 306 ? 4.621 40.594 8.578 1 91.62 306 GLN B O 1
ATOM 7764 N N . LYS B 1 307 ? 4.555 42.875 8.539 1 92.69 307 LYS B N 1
ATOM 7765 C CA . LYS B 1 307 ? 4.984 42.969 9.93 1 92.69 307 LYS B CA 1
ATOM 7766 C C . LYS B 1 307 ? 3.941 42.406 10.883 1 92.69 307 LYS B C 1
ATOM 7768 O O . LYS B 1 307 ? 4.281 41.656 11.805 1 92.69 307 LYS B O 1
ATOM 7773 N N . ALA B 1 308 ? 2.752 42.656 10.562 1 89.19 308 ALA B N 1
ATOM 7774 C CA . ALA B 1 308 ? 1.667 42.125 11.391 1 89.19 308 ALA B CA 1
ATOM 7775 C C . ALA B 1 308 ? 1.594 40.625 11.289 1 89.19 308 ALA B C 1
ATOM 7777 O O . ALA B 1 308 ? 1.339 39.938 12.289 1 89.19 308 ALA B O 1
ATOM 7778 N N . ALA B 1 309 ? 1.759 40.156 10.117 1 90.94 309 ALA B N 1
ATOM 7779 C CA . ALA B 1 309 ? 1.717 38.719 9.906 1 90.94 309 ALA B CA 1
ATOM 7780 C C . ALA B 1 309 ? 2.871 38.031 10.633 1 90.94 309 ALA B C 1
ATOM 7782 O O . ALA B 1 309 ? 2.703 36.938 11.18 1 90.94 309 ALA B O 1
ATOM 7783 N N . ALA B 1 310 ? 4.004 38.594 10.586 1 94.88 310 ALA B N 1
ATOM 7784 C CA . ALA B 1 310 ? 5.152 38.031 11.289 1 94.88 310 ALA B CA 1
ATOM 7785 C C . ALA B 1 310 ? 4.883 37.938 12.789 1 94.88 310 ALA B C 1
ATOM 7787 O O . ALA B 1 310 ? 5.23 36.938 13.422 1 94.88 310 ALA B O 1
ATOM 7788 N N . ASN B 1 311 ? 4.336 38.938 13.328 1 93.38 311 ASN B N 1
ATOM 7789 C CA . ASN B 1 311 ? 3.984 38.906 14.742 1 93.38 311 ASN B CA 1
ATOM 7790 C C . ASN B 1 311 ? 2.951 37.844 15.055 1 93.38 311 ASN B C 1
ATOM 7792 O O . ASN B 1 311 ? 3.062 37.125 16.062 1 93.38 311 ASN B O 1
ATOM 7796 N N . LEU B 1 312 ? 1.997 37.75 14.203 1 89.12 312 LEU B N 1
ATOM 7797 C CA . LEU B 1 312 ? 0.952 36.75 14.383 1 89.12 312 LEU B CA 1
ATOM 7798 C C . LEU B 1 312 ? 1.547 35.344 14.43 1 89.12 312 LEU B C 1
ATOM 7800 O O . LEU B 1 312 ? 1.23 34.562 15.328 1 89.12 312 LEU B O 1
ATOM 7804 N N . TRP B 1 313 ? 2.342 35.094 13.516 1 91.69 313 TRP B N 1
ATOM 7805 C CA . TRP B 1 313 ? 2.947 33.75 13.469 1 91.69 313 TRP B CA 1
ATOM 7806 C C . TRP B 1 313 ? 3.848 33.531 14.672 1 91.69 313 TRP B C 1
ATOM 7808 O O . TRP B 1 313 ? 3.951 32.406 15.172 1 91.69 313 TRP B O 1
ATOM 7818 N N . GLY B 1 314 ? 4.504 34.531 15.062 1 93.19 314 GLY B N 1
ATOM 7819 C CA . GLY B 1 314 ? 5.289 34.406 16.281 1 93.19 314 GLY B CA 1
ATOM 7820 C C . GLY B 1 314 ? 4.453 34.062 17.5 1 93.19 314 GLY B C 1
ATOM 7821 O O . GLY B 1 314 ? 4.883 33.281 18.359 1 93.19 314 GLY B O 1
ATOM 7822 N N . ARG B 1 315 ? 3.307 34.625 17.531 1 89.12 315 ARG B N 1
ATOM 7823 C CA . ARG B 1 315 ? 2.41 34.312 18.656 1 89.12 315 ARG B CA 1
ATOM 7824 C C . ARG B 1 315 ? 1.911 32.875 18.609 1 89.12 315 ARG B C 1
ATOM 7826 O O . ARG B 1 315 ? 1.698 32.25 19.641 1 89.12 315 ARG B O 1
ATOM 7833 N N . VAL B 1 316 ? 1.751 32.438 17.438 1 86.75 316 VAL B N 1
ATOM 7834 C CA . VAL B 1 316 ? 1.325 31.062 17.281 1 86.75 316 VAL B CA 1
ATOM 7835 C C . VAL B 1 316 ? 2.477 30.125 17.641 1 86.75 316 VAL B C 1
ATOM 7837 O O . VAL B 1 316 ? 2.275 29.109 18.328 1 86.75 316 VAL B O 1
ATOM 7840 N N . GLY B 1 317 ? 3.623 30.484 17.219 1 89.88 317 GLY B N 1
ATOM 7841 C CA . GLY B 1 317 ? 4.781 29.625 17.406 1 89.88 317 GLY B CA 1
ATOM 7842 C C . GLY B 1 317 ? 5.414 29.75 18.781 1 89.88 317 GLY B C 1
ATOM 7843 O O . GLY B 1 317 ? 6.363 29.031 19.094 1 89.88 317 GLY B O 1
ATOM 7844 N N . GLN B 1 318 ? 4.879 30.594 19.578 1 86.88 318 GLN B N 1
ATOM 7845 C CA . GLN B 1 318 ? 5.516 30.859 20.859 1 86.88 318 GLN B CA 1
ATOM 7846 C C . GLN B 1 318 ? 5.473 29.625 21.766 1 86.88 318 GLN B C 1
ATOM 7848 O O . GLN B 1 318 ? 6.336 29.438 22.625 1 86.88 318 GLN B O 1
ATOM 7853 N N . ASN B 1 319 ? 4.531 28.734 21.5 1 75.81 319 ASN B N 1
ATOM 7854 C CA . ASN B 1 319 ? 4.387 27.594 22.391 1 75.81 319 ASN B CA 1
ATOM 7855 C C . ASN B 1 319 ? 4.906 26.312 21.766 1 75.81 319 ASN B C 1
ATOM 7857 O O . ASN B 1 319 ? 4.688 25.219 22.297 1 75.81 319 ASN B O 1
ATOM 7861 N N . PHE B 1 320 ? 5.527 26.5 20.672 1 85.75 320 PHE B N 1
ATOM 7862 C CA . PHE B 1 320 ? 6.137 25.312 20.078 1 85.75 320 PHE B CA 1
ATOM 7863 C C . PHE B 1 320 ? 7.301 24.828 20.922 1 85.75 320 PHE B C 1
ATOM 7865 O O . PHE B 1 320 ? 7.91 25.594 21.656 1 85.75 320 PHE B O 1
ATOM 7872 N N . ILE B 1 321 ? 7.578 23.594 20.797 1 83.44 321 ILE B N 1
ATOM 7873 C CA . ILE B 1 321 ? 8.633 22.969 21.609 1 83.44 321 ILE B CA 1
ATOM 7874 C C . ILE B 1 321 ? 10 23.453 21.109 1 83.44 321 ILE B C 1
ATOM 7876 O O . ILE B 1 321 ? 10.203 23.625 19.906 1 83.44 321 ILE B O 1
ATOM 7880 N N . THR B 1 322 ? 10.812 23.703 22.125 1 89.31 322 THR B N 1
ATOM 7881 C CA . THR B 1 322 ? 12.203 24.047 21.812 1 89.31 322 THR B CA 1
ATOM 7882 C C . THR B 1 322 ? 13.109 22.828 22 1 89.31 322 THR B C 1
ATOM 7884 O O . THR B 1 322 ? 13.164 22.25 23.094 1 89.31 322 THR B O 1
ATOM 7887 N N . ILE B 1 323 ? 13.789 22.453 20.953 1 87.94 323 ILE B N 1
ATOM 7888 C CA . ILE B 1 323 ? 14.664 21.297 20.984 1 87.94 323 ILE B CA 1
ATOM 7889 C C . ILE B 1 323 ? 16.125 21.734 20.859 1 87.94 323 ILE B C 1
ATOM 7891 O O . ILE B 1 323 ? 16.5 22.375 19.875 1 87.94 323 ILE B O 1
ATOM 7895 N N . PRO B 1 324 ? 16.828 21.406 21.859 1 89.56 324 PRO B N 1
ATOM 7896 C CA . PRO B 1 324 ? 18.25 21.656 21.719 1 89.56 324 PRO B CA 1
ATOM 7897 C C . PRO B 1 324 ? 18.922 20.672 20.75 1 89.56 324 PRO B C 1
ATOM 7899 O O . PRO B 1 324 ? 18.906 19.469 21 1 89.56 324 PRO B O 1
ATOM 7902 N N . GLN B 1 325 ? 19.328 21.125 19.641 1 86.62 325 GLN B N 1
ATOM 7903 C CA . GLN B 1 325 ? 19.938 20.266 18.641 1 86.62 325 GLN B CA 1
ATOM 7904 C C . GLN B 1 325 ? 21.016 21.016 17.859 1 86.62 325 GLN B C 1
ATOM 7906 O O . GLN B 1 325 ? 20.969 22.25 17.75 1 86.62 325 GLN B O 1
ATOM 7911 N N . ASP B 1 326 ? 21.828 20.172 17.438 1 82.94 326 ASP B N 1
ATOM 7912 C CA . ASP B 1 326 ? 22.875 20.734 16.594 1 82.94 326 ASP B CA 1
ATOM 7913 C C . ASP B 1 326 ? 22.422 20.859 15.141 1 82.94 326 ASP B C 1
ATOM 7915 O O . ASP B 1 326 ? 21.5 20.156 14.711 1 82.94 326 ASP B O 1
ATOM 7919 N N . LEU B 1 327 ? 22.984 21.75 14.422 1 80.56 327 LEU B N 1
ATOM 7920 C CA . LEU B 1 327 ? 22.625 22.016 13.031 1 80.56 327 LEU B CA 1
ATOM 7921 C C . LEU B 1 327 ? 22.828 20.781 12.172 1 80.56 327 LEU B C 1
ATOM 7923 O O . LEU B 1 327 ? 22.141 20.594 11.164 1 80.56 327 LEU B O 1
ATOM 7927 N N . ASP B 1 328 ? 23.641 19.844 12.648 1 73.25 328 ASP B N 1
ATOM 7928 C CA . ASP B 1 328 ? 24 18.672 11.844 1 73.25 328 ASP B CA 1
ATOM 7929 C C . ASP B 1 328 ? 23.016 17.516 12.094 1 73.25 328 ASP B C 1
ATOM 7931 O O . ASP B 1 328 ? 22.953 16.578 11.305 1 73.25 328 ASP B O 1
ATOM 7935 N N . ASP B 1 329 ? 22.281 17.656 13.172 1 67.88 329 ASP B N 1
ATOM 7936 C CA . ASP B 1 329 ? 21.297 16.609 13.461 1 67.88 329 ASP B CA 1
ATOM 7937 C C . ASP B 1 329 ? 20.031 16.781 12.625 1 67.88 329 ASP B C 1
ATOM 7939 O O . ASP B 1 329 ? 19.375 17.828 12.695 1 67.88 329 ASP B O 1
ATOM 7943 N N . VAL B 1 330 ? 19.828 15.938 11.781 1 65.5 330 VAL B N 1
ATOM 7944 C CA . VAL B 1 330 ? 18.859 16.141 10.711 1 65.5 330 VAL B CA 1
ATOM 7945 C C . VAL B 1 330 ? 17.484 15.617 11.148 1 65.5 330 VAL B C 1
ATOM 7947 O O . VAL B 1 330 ? 16.562 15.516 10.336 1 65.5 330 VAL B O 1
ATOM 7950 N N . GLU B 1 331 ? 17.25 15.375 12.367 1 67.88 331 GLU B N 1
ATOM 7951 C CA . GLU B 1 331 ? 15.891 14.969 12.703 1 67.88 331 GLU B CA 1
ATOM 7952 C C . GLU B 1 331 ? 14.961 16.172 12.805 1 67.88 331 GLU B C 1
ATOM 7954 O O . GLU B 1 331 ? 15.234 17.109 13.555 1 67.88 331 GLU B O 1
ATOM 7959 N N . ALA B 1 332 ? 13.992 16.203 11.891 1 72 332 ALA B N 1
ATOM 7960 C CA . ALA B 1 332 ? 13.062 17.328 11.891 1 72 332 ALA B CA 1
ATOM 7961 C C . ALA B 1 332 ? 11.75 16.969 12.578 1 72 332 ALA B C 1
ATOM 7963 O O . ALA B 1 332 ? 11.234 15.859 12.406 1 72 332 ALA B O 1
ATOM 7964 N N . HIS B 1 333 ? 11.43 17.797 13.516 1 73.62 333 HIS B N 1
ATOM 7965 C CA . HIS B 1 333 ? 10.125 17.688 14.164 1 73.62 333 HIS B CA 1
ATOM 7966 C C . HIS B 1 333 ? 9.172 18.781 13.656 1 73.62 333 HIS B C 1
ATOM 7968 O O . HIS B 1 333 ? 9.586 19.906 13.43 1 73.62 333 HIS B O 1
ATOM 7974 N N . PRO B 1 334 ? 7.961 18.359 13.469 1 70.44 334 PRO B N 1
ATOM 7975 C CA . PRO B 1 334 ? 7.012 19.391 13.07 1 70.44 334 PRO B CA 1
ATOM 7976 C C . PRO B 1 334 ? 6.711 20.375 14.203 1 70.44 334 PRO B C 1
ATOM 7978 O O . PRO B 1 334 ? 6.668 19.984 15.367 1 70.44 334 PRO B O 1
ATOM 7981 N N . ASN B 1 335 ? 6.602 21.562 13.898 1 78.38 335 ASN B N 1
ATOM 7982 C CA . ASN B 1 335 ? 6.211 22.609 14.844 1 78.38 335 ASN B CA 1
ATOM 7983 C C . ASN B 1 335 ? 7.215 22.734 15.992 1 78.38 335 ASN B C 1
ATOM 7985 O O . ASN B 1 335 ? 6.836 22.688 17.156 1 78.38 335 ASN B O 1
ATOM 7989 N N . ALA B 1 336 ? 8.438 22.797 15.609 1 87.31 336 ALA B N 1
ATOM 7990 C CA . ALA B 1 336 ? 9.5 22.875 16.609 1 87.31 336 ALA B CA 1
ATOM 7991 C C . ALA B 1 336 ? 10.406 24.078 16.359 1 87.31 336 ALA B C 1
ATOM 7993 O O . ALA B 1 336 ? 10.438 24.625 15.25 1 87.31 336 ALA B O 1
ATOM 7994 N N . ARG B 1 337 ? 11.023 24.5 17.453 1 92.75 337 ARG B N 1
ATOM 7995 C CA . ARG B 1 337 ? 12.109 25.469 17.453 1 92.75 337 ARG B CA 1
ATOM 7996 C C . ARG B 1 337 ? 13.414 24.828 17.906 1 92.75 337 ARG B C 1
ATOM 7998 O O . ARG B 1 337 ? 13.43 24.031 18.844 1 92.75 337 ARG B O 1
ATOM 8005 N N . TYR B 1 338 ? 14.477 25.25 17.219 1 93.56 338 TYR B N 1
ATOM 8006 C CA . TYR B 1 338 ? 15.75 24.641 17.578 1 93.56 338 TYR B CA 1
ATOM 8007 C C . TYR B 1 338 ? 16.703 25.688 18.188 1 93.56 338 TYR B C 1
ATOM 8009 O O . TYR B 1 338 ? 16.688 26.844 17.781 1 93.56 338 TYR B O 1
ATOM 8017 N N . VAL B 1 339 ? 17.375 25.234 19.188 1 94.25 339 VAL B N 1
ATOM 8018 C CA . VAL B 1 339 ? 18.375 26.078 19.828 1 94.25 339 VAL B CA 1
ATOM 8019 C C . VAL B 1 339 ? 19.734 25.375 19.812 1 94.25 339 VAL B C 1
ATOM 8021 O O . VAL B 1 339 ? 19.797 24.156 19.953 1 94.25 339 VAL B O 1
ATOM 8024 N N . SER B 1 340 ? 20.719 26.172 19.578 1 92.25 340 SER B N 1
ATOM 8025 C CA . SER B 1 340 ? 22.062 25.609 19.609 1 92.25 340 SER B CA 1
ATOM 8026 C C . SER B 1 340 ? 22.406 25.109 21 1 92.25 340 SER B C 1
ATOM 8028 O O . SER B 1 340 ? 21.938 25.641 22 1 92.25 340 SER B O 1
ATOM 8030 N N . PRO B 1 341 ? 23.188 24.172 21.094 1 88.06 341 PRO B N 1
ATOM 8031 C CA . PRO B 1 341 ? 23.547 23.609 22.406 1 88.06 341 PRO B CA 1
ATOM 8032 C C . PRO B 1 341 ? 24.156 24.656 23.344 1 88.06 341 PRO B C 1
ATOM 8034 O O . PRO B 1 341 ? 23.969 24.578 24.547 1 88.06 341 PRO B O 1
ATOM 8037 N N . ASP B 1 342 ? 24.859 25.594 22.797 1 87.25 342 ASP B N 1
ATOM 8038 C CA . ASP B 1 342 ? 25.469 26.625 23.625 1 87.25 342 ASP B CA 1
ATOM 8039 C C . ASP B 1 342 ? 24.484 27.766 23.922 1 87.25 342 ASP B C 1
ATOM 8041 O O . ASP B 1 342 ? 24.797 28.688 24.672 1 87.25 342 ASP B O 1
ATOM 8045 N N . GLY B 1 343 ? 23.328 27.672 23.312 1 88.56 343 GLY B N 1
ATOM 8046 C CA . GLY B 1 343 ? 22.312 28.672 23.562 1 88.56 343 GLY B CA 1
ATOM 8047 C C . GLY B 1 343 ? 22.578 30 22.875 1 88.56 343 GLY B C 1
ATOM 8048 O O . GLY B 1 343 ? 21.922 31 23.141 1 88.56 343 GLY B O 1
ATOM 8049 N N . SER B 1 344 ? 23.516 30.016 21.922 1 89.62 344 SER B N 1
ATOM 8050 C CA . SER B 1 344 ? 23.953 31.266 21.312 1 89.62 344 SER B CA 1
ATOM 8051 C C . SER B 1 344 ? 22.984 31.719 20.219 1 89.62 344 SER B C 1
ATOM 8053 O O . SER B 1 344 ? 22.875 32.906 19.938 1 89.62 344 SER B O 1
ATOM 8055 N N . PHE B 1 345 ? 22.375 30.766 19.594 1 94.62 345 PHE B N 1
ATOM 8056 C CA . PHE B 1 345 ? 21.422 31.172 18.547 1 94.62 345 PHE B CA 1
ATOM 8057 C C . PHE B 1 345 ? 20.281 30.156 18.453 1 94.62 345 PHE B C 1
ATOM 8059 O O . PHE B 1 345 ? 20.406 29.031 18.938 1 94.62 345 PHE B O 1
ATOM 8066 N N . TYR B 1 346 ? 19.172 30.625 17.953 1 96.38 346 TYR B N 1
ATOM 8067 C CA . TYR B 1 346 ? 18.016 29.797 17.609 1 96.38 346 TYR B CA 1
ATOM 8068 C C . TYR B 1 346 ? 17.906 29.609 16.094 1 96.38 346 TYR B C 1
ATOM 8070 O O . TYR B 1 346 ? 18.359 30.469 15.328 1 96.38 346 TYR B O 1
ATOM 8078 N N . TYR B 1 347 ? 17.438 28.469 15.672 1 94.75 347 TYR B N 1
ATOM 8079 C CA . TYR B 1 347 ? 17.281 28.266 14.234 1 94.75 347 TYR B CA 1
ATOM 8080 C C . TYR B 1 347 ? 16.062 27.406 13.93 1 94.75 347 TYR B C 1
ATOM 8082 O O . TYR B 1 347 ? 15.492 26.781 14.82 1 94.75 347 TYR B O 1
ATOM 8090 N N . TYR B 1 348 ? 15.609 27.531 12.695 1 94.44 348 TYR B N 1
ATOM 8091 C CA . TYR B 1 348 ? 14.5 26.734 12.18 1 94.44 348 TYR B CA 1
ATOM 8092 C C . TYR B 1 348 ? 14.945 25.875 11 1 94.44 348 TYR B C 1
ATOM 8094 O O . TYR B 1 348 ? 15.742 26.312 10.172 1 94.44 348 TYR B O 1
ATOM 8102 N N . ARG B 1 349 ? 14.445 24.703 11.078 1 92.06 349 ARG B N 1
ATOM 8103 C CA . ARG B 1 349 ? 14.633 23.781 9.953 1 92.06 349 ARG B CA 1
ATOM 8104 C C . ARG B 1 349 ? 13.352 23.656 9.141 1 92.06 349 ARG B C 1
ATOM 8106 O O . ARG B 1 349 ? 12.312 23.234 9.672 1 92.06 349 ARG B O 1
ATOM 8113 N N . PHE B 1 350 ? 13.461 23.922 7.898 1 91.06 350 PHE B N 1
ATOM 8114 C CA . PHE B 1 350 ? 12.273 23.922 7.051 1 91.06 350 PHE B CA 1
ATOM 8115 C C . PHE B 1 350 ? 11.766 22.5 6.824 1 91.06 350 PHE B C 1
ATOM 8117 O O . PHE B 1 350 ? 12.531 21.547 6.918 1 91.06 350 PHE B O 1
ATOM 8124 N N . VAL B 1 351 ? 10.461 22.438 6.578 1 88 351 VAL B N 1
ATOM 8125 C CA . VAL B 1 351 ? 9.805 21.172 6.281 1 88 351 VAL B CA 1
ATOM 8126 C C . VAL B 1 351 ? 9.242 21.188 4.859 1 88 351 VAL B C 1
ATOM 8128 O O . VAL B 1 351 ? 8.547 22.141 4.477 1 88 351 VAL B O 1
ATOM 8131 N N . ASP B 1 352 ? 9.586 20.203 4.105 1 86.44 352 ASP B N 1
ATOM 8132 C CA . ASP B 1 352 ? 9.062 20.062 2.748 1 86.44 352 ASP B CA 1
ATOM 8133 C C . ASP B 1 352 ? 7.895 19.094 2.697 1 86.44 352 ASP B C 1
ATOM 8135 O O . ASP B 1 352 ? 7.91 18.062 3.379 1 86.44 352 ASP B O 1
ATOM 8139 N N . LEU B 1 353 ? 6.906 19.531 1.894 1 85.75 353 LEU B N 1
ATOM 8140 C CA . LEU B 1 353 ? 5.699 18.719 1.788 1 85.75 353 LEU B CA 1
ATOM 8141 C C . LEU B 1 353 ? 5.516 18.203 0.365 1 85.75 353 LEU B C 1
ATOM 8143 O O . LEU B 1 353 ? 6.012 18.812 -0.588 1 85.75 353 LEU B O 1
ATOM 8147 N N . SER B 1 354 ? 4.848 17.062 0.301 1 81.88 354 SER B N 1
ATOM 8148 C CA . SER B 1 354 ? 4.422 16.594 -1.015 1 81.88 354 SER B CA 1
ATOM 8149 C C . SER B 1 354 ? 3.357 17.516 -1.607 1 81.88 354 SER B C 1
ATOM 8151 O O . SER B 1 354 ? 2.777 18.344 -0.899 1 81.88 354 SER B O 1
ATOM 8153 N N . LEU B 1 355 ? 3.119 17.328 -2.898 1 78.31 355 LEU B N 1
ATOM 8154 C CA . LEU B 1 355 ? 2.148 18.203 -3.559 1 78.31 355 LEU B CA 1
ATOM 8155 C C . LEU B 1 355 ? 0.766 18.031 -2.936 1 78.31 355 LEU B C 1
ATOM 8157 O O . LEU B 1 355 ? 0.017 19.016 -2.818 1 78.31 355 LEU B O 1
ATOM 8161 N N . ASP B 1 356 ? 0.564 16.812 -2.428 1 67.44 356 ASP B N 1
ATOM 8162 C CA . ASP B 1 356 ? -0.738 16.547 -1.824 1 67.44 356 ASP B CA 1
ATOM 8163 C C . ASP B 1 356 ? -0.71 16.812 -0.321 1 67.44 356 ASP B C 1
ATOM 8165 O O . ASP B 1 356 ? -1.728 16.656 0.36 1 67.44 356 ASP B O 1
ATOM 8169 N N . GLN B 1 357 ? 0.462 17.234 0.251 1 69.56 357 GLN B N 1
ATOM 8170 C CA . GLN B 1 357 ? 0.7 17.641 1.632 1 69.56 357 GLN B CA 1
ATOM 8171 C C . GLN B 1 357 ? 0.417 16.5 2.598 1 69.56 357 GLN B C 1
ATOM 8173 O O . GLN B 1 357 ? 0.067 16.734 3.758 1 69.56 357 GLN B O 1
ATOM 8178 N N . LYS B 1 358 ? 0.498 15.25 2.09 1 68.88 358 LYS B N 1
ATOM 8179 C CA . LYS B 1 358 ? 0.227 14.102 2.947 1 68.88 358 LYS B CA 1
ATOM 8180 C C . LYS B 1 358 ? 1.517 13.547 3.547 1 68.88 358 LYS B C 1
ATOM 8182 O O . LYS B 1 358 ? 1.488 12.867 4.574 1 68.88 358 LYS B O 1
ATOM 8187 N N . ALA B 1 359 ? 2.574 13.914 2.879 1 76.38 359 ALA B N 1
ATOM 8188 C CA . ALA B 1 359 ? 3.879 13.469 3.361 1 76.38 359 ALA B CA 1
ATOM 8189 C C . ALA B 1 359 ? 4.812 14.656 3.592 1 76.38 359 ALA B C 1
ATOM 8191 O O . ALA B 1 359 ? 4.734 15.664 2.881 1 76.38 359 ALA B O 1
ATOM 8192 N N . ASN B 1 360 ? 5.57 14.516 4.633 1 80.69 360 ASN B N 1
ATOM 8193 C CA . ASN B 1 360 ? 6.512 15.586 4.938 1 80.69 360 ASN B CA 1
ATOM 8194 C C . ASN B 1 360 ? 7.91 15.039 5.211 1 80.69 360 ASN B C 1
ATOM 8196 O O . ASN B 1 360 ? 8.07 13.875 5.559 1 80.69 360 ASN B O 1
ATOM 8200 N N . VAL B 1 361 ? 8.898 15.844 4.863 1 81.31 361 VAL B N 1
ATOM 8201 C CA . VAL B 1 361 ? 10.289 15.508 5.137 1 81.31 361 VAL B CA 1
ATOM 8202 C C . VAL B 1 361 ? 11.023 16.75 5.66 1 81.31 361 VAL B C 1
ATOM 8204 O O . VAL B 1 361 ? 10.758 17.859 5.227 1 81.31 361 VAL B O 1
ATOM 8207 N N . GLY B 1 362 ? 11.773 16.5 6.695 1 82.5 362 GLY B N 1
ATOM 8208 C CA . GLY B 1 362 ? 12.633 17.562 7.164 1 82.5 362 GLY B CA 1
ATOM 8209 C C . GLY B 1 362 ? 13.711 17.953 6.172 1 82.5 362 GLY B C 1
ATOM 8210 O O . GLY B 1 362 ? 14.445 17.078 5.691 1 82.5 362 GLY B O 1
ATOM 8211 N N . SER B 1 363 ? 13.727 19.219 5.797 1 83.75 363 SER B N 1
ATOM 8212 C CA . SER B 1 363 ? 14.727 19.719 4.859 1 83.75 363 SER B CA 1
ATOM 8213 C C . SER B 1 363 ? 16.047 20 5.562 1 83.75 363 SER B C 1
ATOM 8215 O O . SER B 1 363 ? 16.109 20.062 6.789 1 83.75 363 SER B O 1
ATOM 8217 N N . GLN B 1 364 ? 17.125 20.156 4.773 1 84.5 364 GLN B N 1
ATOM 8218 C CA . GLN B 1 364 ? 18.438 20.531 5.309 1 84.5 364 GLN B CA 1
ATOM 8219 C C . GLN B 1 364 ? 18.578 22.062 5.367 1 84.5 364 GLN B C 1
ATOM 8221 O O . GLN B 1 364 ? 19.516 22.578 5.984 1 84.5 364 GLN B O 1
ATOM 8226 N N . ARG B 1 365 ? 17.609 22.672 4.82 1 89.94 365 ARG B N 1
ATOM 8227 C CA . ARG B 1 365 ? 17.641 24.125 4.855 1 89.94 365 ARG B CA 1
ATOM 8228 C C . ARG B 1 365 ? 17.328 24.641 6.258 1 89.94 365 ARG B C 1
ATOM 8230 O O . ARG B 1 365 ? 16.406 24.172 6.914 1 89.94 365 ARG B O 1
ATOM 8237 N N . THR B 1 366 ? 18.141 25.547 6.699 1 92.12 366 THR B N 1
ATOM 8238 C CA . THR B 1 366 ? 17.953 26.125 8.023 1 92.12 366 THR B CA 1
ATOM 8239 C C . THR B 1 366 ? 18.141 27.641 7.98 1 92.12 366 THR B C 1
ATOM 8241 O O . THR B 1 366 ? 18.766 28.172 7.07 1 92.12 366 THR B O 1
ATOM 8244 N N . VAL B 1 367 ? 17.5 28.312 8.789 1 94.94 367 VAL B N 1
ATOM 8245 C CA . VAL B 1 367 ? 17.641 29.75 9 1 94.94 367 VAL B CA 1
ATOM 8246 C C . VAL B 1 367 ? 17.812 30.031 10.484 1 94.94 367 VAL B C 1
ATOM 8248 O O . VAL B 1 367 ? 17.172 29.422 11.328 1 94.94 367 VAL B O 1
ATOM 8251 N N . SER B 1 368 ? 18.766 30.922 10.805 1 95.75 368 SER B N 1
ATOM 8252 C CA . SER B 1 368 ? 19.078 31.188 12.203 1 95.75 368 SER B CA 1
ATOM 8253 C C . SER B 1 368 ? 18.781 32.656 12.57 1 95.75 368 SER B C 1
ATOM 8255 O O . SER B 1 368 ? 18.656 33.5 11.695 1 95.75 368 SER B O 1
ATOM 8257 N N . SER B 1 369 ? 18.5 32.844 13.789 1 97.88 369 SER B N 1
ATOM 8258 C CA . SER B 1 369 ? 18.359 34.156 14.406 1 97.88 369 SER B CA 1
ATOM 8259 C C . SER B 1 369 ? 19.344 34.375 15.547 1 97.88 369 SER B C 1
ATOM 8261 O O . SER B 1 369 ? 19.5 33.5 16.391 1 97.88 369 SER B O 1
ATOM 8263 N N . THR B 1 370 ? 20.062 35.469 15.508 1 97.44 370 THR B N 1
ATOM 8264 C CA . THR B 1 370 ? 21.031 35.812 16.547 1 97.44 370 THR B CA 1
ATOM 8265 C C . THR B 1 370 ? 20.719 37.219 17.109 1 97.44 370 THR B C 1
ATOM 8267 O O . THR B 1 370 ? 20.609 38.188 16.359 1 97.44 370 THR B O 1
ATOM 8270 N N . ALA B 1 371 ? 20.5 37.219 18.391 1 97.62 371 ALA B N 1
ATOM 8271 C CA . ALA B 1 371 ? 20.172 38.5 19.031 1 97.62 371 ALA B CA 1
ATOM 8272 C C . ALA B 1 371 ? 21.109 38.781 20.203 1 97.62 371 ALA B C 1
ATOM 8274 O O . ALA B 1 371 ? 21.641 37.875 20.812 1 97.62 371 ALA B O 1
ATOM 8275 N N . SER B 1 372 ? 21.469 40.031 20.406 1 95.88 372 SER B N 1
ATOM 8276 C CA . SER B 1 372 ? 22.172 40.531 21.562 1 95.88 372 SER B CA 1
ATOM 8277 C C . SER B 1 372 ? 21.406 41.688 22.234 1 95.88 372 SER B C 1
ATOM 8279 O O . SER B 1 372 ? 20.859 42.531 21.547 1 95.88 372 SER B O 1
ATOM 8281 N N . CYS B 1 373 ? 21.281 41.594 23.562 1 96.38 373 CYS B N 1
ATOM 8282 C CA . CYS B 1 373 ? 20.531 42.625 24.297 1 96.38 373 CYS B CA 1
ATOM 8283 C C . CYS B 1 373 ? 21.391 43.25 25.375 1 96.38 373 CYS B C 1
ATOM 8285 O O . CYS B 1 373 ? 22.281 42.625 25.922 1 96.38 373 CYS B O 1
ATOM 8287 N N . VAL B 1 374 ? 21.172 44.562 25.609 1 95.12 374 VAL B N 1
ATOM 8288 C CA . VAL B 1 374 ? 21.812 45.312 26.672 1 95.12 374 VAL B CA 1
ATOM 8289 C C . VAL B 1 374 ? 20.75 46 27.531 1 95.12 374 VAL B C 1
ATOM 8291 O O . VAL B 1 374 ? 19.719 46.469 27.016 1 95.12 374 VAL B O 1
ATOM 8294 N N . GLU B 1 375 ? 21 46.031 28.797 1 95.12 375 GLU B N 1
ATOM 8295 C CA . GLU B 1 375 ? 20.047 46.688 29.703 1 95.12 375 GLU B CA 1
ATOM 8296 C C . GLU B 1 375 ? 20.359 48.156 29.859 1 95.12 375 GLU B C 1
ATOM 8298 O O . GLU B 1 375 ? 21.5 48.562 30.062 1 95.12 375 GLU B O 1
ATOM 8303 N N . TYR B 1 376 ? 19.312 48.969 29.703 1 94.62 376 TYR B N 1
ATOM 8304 C CA . TYR B 1 376 ? 19.406 50.406 29.938 1 94.62 376 TYR B CA 1
ATOM 8305 C C . TYR B 1 376 ? 18.844 50.75 31.312 1 94.62 376 TYR B C 1
ATOM 8307 O O . TYR B 1 376 ? 18.062 50 31.891 1 94.62 376 TYR B O 1
ATOM 8315 N N . THR B 1 377 ? 19.281 51.875 31.844 1 92.06 377 THR B N 1
ATOM 8316 C CA . THR B 1 377 ? 18.797 52.312 33.156 1 92.06 377 THR B CA 1
ATOM 8317 C C . THR B 1 377 ? 17.641 53.281 33 1 92.06 377 THR B C 1
ATOM 8319 O O . THR B 1 377 ? 17.781 54.344 32.406 1 92.06 377 THR B O 1
ATOM 8322 N N . VAL B 1 378 ? 16.531 52.844 33.562 1 93.25 378 VAL B N 1
ATOM 8323 C CA . VAL B 1 378 ? 15.375 53.719 33.562 1 93.25 378 VAL B CA 1
ATOM 8324 C C . VAL B 1 378 ? 15.492 54.75 34.688 1 93.25 378 VAL B C 1
ATOM 8326 O O . VAL B 1 378 ? 15.625 54.375 35.844 1 93.25 378 VAL B O 1
ATOM 8329 N N . THR B 1 379 ? 15.398 56.062 34.375 1 89.38 379 THR B N 1
ATOM 8330 C CA . THR B 1 379 ? 15.586 57.094 35.375 1 89.38 379 THR B CA 1
ATOM 8331 C C . THR B 1 379 ? 14.242 57.719 35.781 1 89.38 379 THR B C 1
ATOM 8333 O O . THR B 1 379 ? 14.117 58.281 36.875 1 89.38 379 THR B O 1
ATOM 8336 N N . PHE B 1 380 ? 13.336 57.625 34.844 1 88.56 380 PHE B N 1
ATOM 8337 C CA . PHE B 1 380 ? 12.023 58.156 35.125 1 88.56 380 PHE B CA 1
ATOM 8338 C C . PHE B 1 380 ? 10.93 57.375 34.406 1 88.56 380 PHE B C 1
ATOM 8340 O O . PHE B 1 380 ? 11.117 56.969 33.25 1 88.56 380 PHE B O 1
ATOM 8347 N N . GLY B 1 381 ? 9.844 57.125 35.062 1 86.5 381 GLY B N 1
ATOM 8348 C CA . GLY B 1 381 ? 8.695 56.469 34.469 1 86.5 381 GLY B CA 1
ATOM 8349 C C . GLY B 1 381 ? 8.828 54.969 34.406 1 86.5 381 GLY B C 1
ATOM 8350 O O . GLY B 1 381 ? 9.656 54.375 35.094 1 86.5 381 GLY B O 1
ATOM 8351 N N . GLY B 1 382 ? 7.855 54.281 33.719 1 86.19 382 GLY B N 1
ATOM 8352 C CA . GLY B 1 382 ? 7.895 52.844 33.5 1 86.19 382 GLY B CA 1
ATOM 8353 C C . GLY B 1 382 ? 6.969 52.094 34.406 1 86.19 382 GLY B C 1
ATOM 8354 O O . GLY B 1 382 ? 7.109 50.875 34.562 1 86.19 382 GLY B O 1
ATOM 8355 N N . TYR B 1 383 ? 6.074 52.75 35 1 82.12 383 TYR B N 1
ATOM 8356 C CA . TYR B 1 383 ? 5.18 52.062 35.938 1 82.12 383 TYR B CA 1
ATOM 8357 C C . TYR B 1 383 ? 3.789 51.906 35.344 1 82.12 383 TYR B C 1
ATOM 8359 O O . TYR B 1 383 ? 2.867 51.438 36.031 1 82.12 383 TYR B O 1
ATOM 8367 N N . ALA B 1 384 ? 3.684 52.219 34.125 1 77.5 384 ALA B N 1
ATOM 8368 C CA . ALA B 1 384 ? 2.418 52.062 33.406 1 77.5 384 ALA B CA 1
ATOM 8369 C C . ALA B 1 384 ? 1.267 52.688 34.188 1 77.5 384 ALA B C 1
ATOM 8371 O O . ALA B 1 384 ? 0.225 52.031 34.375 1 77.5 384 ALA B O 1
ATOM 8372 N N . GLY B 1 385 ? 1.502 53.812 34.844 1 66.62 385 GLY B N 1
ATOM 8373 C CA . GLY B 1 385 ? 0.454 54.562 35.5 1 66.62 385 GLY B CA 1
ATOM 8374 C C . GLY B 1 385 ? 0.337 54.219 36.969 1 66.62 385 GLY B C 1
ATOM 8375 O O . GLY B 1 385 ? -0.425 54.844 37.719 1 66.62 385 GLY B O 1
ATOM 8376 N N . LEU B 1 386 ? 0.991 53.25 37.438 1 70.31 386 LEU B N 1
ATOM 8377 C CA . LEU B 1 386 ? 0.868 52.812 38.844 1 70.31 386 LEU B CA 1
ATOM 8378 C C . LEU B 1 386 ? 1.354 53.906 39.781 1 70.31 386 LEU B C 1
ATOM 8380 O O . LEU B 1 386 ? 0.766 54.125 40.844 1 70.31 386 LEU B O 1
ATOM 8384 N N . ASN B 1 387 ? 2.379 54.656 39.5 1 63.03 387 ASN B N 1
ATOM 8385 C CA . ASN B 1 387 ? 2.982 55.594 40.469 1 63.03 387 ASN B CA 1
ATOM 8386 C C . ASN B 1 387 ? 2.641 57.031 40.156 1 63.03 387 ASN B C 1
ATOM 8388 O O . ASN B 1 387 ? 3.246 57.969 40.719 1 63.03 387 ASN B O 1
ATOM 8392 N N . THR B 1 388 ? 1.931 57.219 39.219 1 63.94 388 THR B N 1
ATOM 8393 C CA . THR B 1 388 ? 1.578 58.594 38.938 1 63.94 388 THR B CA 1
ATOM 8394 C C . THR B 1 388 ? 0.1 58.719 38.562 1 63.94 388 THR B C 1
ATOM 8396 O O . THR B 1 388 ? -0.481 57.781 38 1 63.94 388 THR B O 1
ATOM 8399 N N . GLN B 1 389 ? -0.495 59.781 39.062 1 57.78 389 GLN B N 1
ATOM 8400 C CA . GLN B 1 389 ? -1.876 60.094 38.688 1 57.78 389 GLN B CA 1
ATOM 8401 C C . GLN B 1 389 ? -1.938 61.094 37.562 1 57.78 389 GLN B C 1
ATOM 8403 O O . GLN B 1 389 ? -3.018 61.438 37.062 1 57.78 389 GLN B O 1
ATOM 8408 N N . ASP B 1 390 ? -0.715 61.531 37.281 1 60.66 390 ASP B N 1
ATOM 8409 C CA . ASP B 1 390 ? -0.665 62.5 36.188 1 60.66 390 ASP B CA 1
ATOM 8410 C C . ASP B 1 390 ? -0.807 61.781 34.844 1 60.66 390 ASP B C 1
ATOM 8412 O O . ASP B 1 390 ? 0.038 60.969 34.469 1 60.66 390 ASP B O 1
ATOM 8416 N N . ALA B 1 391 ? -1.877 62.031 34.094 1 60.91 391 ALA B N 1
ATOM 8417 C CA . ALA B 1 391 ? -2.203 61.406 32.812 1 60.91 391 ALA B CA 1
ATOM 8418 C C . ALA B 1 391 ? -1.106 61.656 31.797 1 60.91 391 ALA B C 1
ATOM 8420 O O . ALA B 1 391 ? -0.886 60.812 30.906 1 60.91 391 ALA B O 1
ATOM 8421 N N . ASP B 1 392 ? -0.357 62.812 31.984 1 57.03 392 ASP B N 1
ATOM 8422 C CA . ASP B 1 392 ? 0.648 63.156 30.984 1 57.03 392 ASP B CA 1
ATOM 8423 C C . ASP B 1 392 ? 1.94 62.375 31.203 1 57.03 392 ASP B C 1
ATOM 8425 O O . ASP B 1 392 ? 2.742 62.219 30.281 1 57.03 392 ASP B O 1
ATOM 8429 N N . LEU B 1 393 ? 2.023 61.875 32.375 1 65.88 393 LEU B N 1
ATOM 8430 C CA . LEU B 1 393 ? 3.299 61.25 32.688 1 65.88 393 LEU B CA 1
ATOM 8431 C C . LEU B 1 393 ? 3.178 59.719 32.719 1 65.88 393 LEU B C 1
ATOM 8433 O O . LEU B 1 393 ? 4.184 59 32.781 1 65.88 393 LEU B O 1
ATOM 8437 N N . VAL B 1 394 ? 2.02 59.188 32.5 1 67.12 394 VAL B N 1
ATOM 8438 C CA . VAL B 1 394 ? 1.769 57.781 32.594 1 67.12 394 VAL B CA 1
ATOM 8439 C C . VAL B 1 394 ? 2.566 57.031 31.531 1 67.12 394 VAL B C 1
ATOM 8441 O O . VAL B 1 394 ? 3.105 55.938 31.781 1 67.12 394 VAL B O 1
ATOM 8444 N N . TYR B 1 395 ? 2.816 57.688 30.422 1 75.81 395 TYR B N 1
ATOM 8445 C CA . TYR B 1 395 ? 3.422 56.969 29.297 1 75.81 395 TYR B CA 1
ATOM 8446 C C . TYR B 1 395 ? 4.832 57.5 29.031 1 75.81 395 TYR B C 1
ATOM 8448 O O . TYR B 1 395 ? 5.52 57 28.141 1 75.81 395 TYR B O 1
ATOM 8456 N N . SER B 1 396 ? 5.234 58.438 29.875 1 79.69 396 SER B N 1
ATOM 8457 C CA . SER B 1 396 ? 6.559 59 29.656 1 79.69 396 SER B CA 1
ATOM 8458 C C . SER B 1 396 ? 7.645 58.156 30.328 1 79.69 396 SER B C 1
ATOM 8460 O O . SER B 1 396 ? 7.543 57.844 31.5 1 79.69 396 SER B O 1
ATOM 8462 N N . VAL B 1 397 ? 8.648 57.781 29.531 1 88.12 397 VAL B N 1
ATOM 8463 C CA . VAL B 1 397 ? 9.766 57.031 30.062 1 88.12 397 VAL B CA 1
ATOM 8464 C C . VAL B 1 397 ? 11.086 57.688 29.672 1 88.12 397 VAL B C 1
ATOM 8466 O O . VAL B 1 397 ? 11.242 58.156 28.531 1 88.12 397 VAL B O 1
ATOM 8469 N N . GLN B 1 398 ? 11.945 57.844 30.734 1 89.69 398 GLN B N 1
ATOM 8470 C CA . GLN B 1 398 ? 13.305 58.312 30.5 1 89.69 398 GLN B CA 1
ATOM 8471 C C . GLN B 1 398 ? 14.336 57.281 30.891 1 89.69 398 GLN B C 1
ATOM 8473 O O . GLN B 1 398 ? 14.164 56.562 31.875 1 89.69 398 GLN B O 1
ATOM 8478 N N . TRP B 1 399 ? 15.297 57.156 30 1 92.06 399 TRP B N 1
ATOM 8479 C CA . TRP B 1 399 ? 16.328 56.156 30.297 1 92.06 399 TRP B CA 1
ATOM 8480 C C . TRP B 1 399 ? 17.703 56.656 29.828 1 92.06 399 TRP B C 1
ATOM 8482 O O . TRP B 1 399 ? 17.797 57.625 29.094 1 92.06 399 TRP B O 1
ATOM 8492 N N . VAL B 1 400 ? 18.719 56 30.344 1 91.06 400 VAL B N 1
ATOM 8493 C CA . VAL B 1 400 ? 20.109 56.25 29.969 1 91.06 400 VAL B CA 1
ATOM 8494 C C . VAL B 1 400 ? 20.719 55 29.359 1 91.06 400 VAL B C 1
ATOM 8496 O O . VAL B 1 400 ? 20.578 53.906 29.922 1 91.06 400 VAL B O 1
ATOM 8499 N N . ASP B 1 401 ? 21.297 55.219 28.188 1 88.62 401 ASP B N 1
ATOM 8500 C CA . ASP B 1 401 ? 21.875 54.062 27.516 1 88.62 401 ASP B CA 1
ATOM 8501 C C . ASP B 1 401 ? 23.219 53.688 28.141 1 88.62 401 ASP B C 1
ATOM 8503 O O . ASP B 1 401 ? 23.625 54.281 29.156 1 88.62 401 ASP B O 1
ATOM 8507 N N . ASP B 1 402 ? 23.812 52.625 27.641 1 83.69 402 ASP B N 1
ATOM 8508 C CA . ASP B 1 402 ? 25.078 52.094 28.172 1 83.69 402 ASP B CA 1
ATOM 8509 C C . ASP B 1 402 ? 26.203 53.094 27.969 1 83.69 402 ASP B C 1
ATOM 8511 O O . ASP B 1 402 ? 27.25 53 28.625 1 83.69 402 ASP B O 1
ATOM 8515 N N . GLN B 1 403 ? 26 54.094 27.125 1 87.38 403 GLN B N 1
ATOM 8516 C CA . GLN B 1 403 ? 27.031 55.094 26.875 1 87.38 403 GLN B CA 1
ATOM 8517 C C . GLN B 1 403 ? 26.766 56.344 27.672 1 87.38 403 GLN B C 1
ATOM 8519 O O . GLN B 1 403 ? 27.516 57.312 27.578 1 87.38 403 GLN B O 1
ATOM 8524 N N . GLY B 1 404 ? 25.719 56.406 28.375 1 84.5 404 GLY B N 1
ATOM 8525 C CA . GLY B 1 404 ? 25.422 57.531 29.234 1 84.5 404 GLY B CA 1
ATOM 8526 C C . GLY B 1 404 ? 24.516 58.562 28.578 1 84.5 404 GLY B C 1
ATOM 8527 O O . GLY B 1 404 ? 24.328 59.656 29.109 1 84.5 404 GLY B O 1
ATOM 8528 N N . ASN B 1 405 ? 23.984 58.25 27.406 1 87.5 405 ASN B N 1
ATOM 8529 C CA . ASN B 1 405 ? 23.078 59.188 26.734 1 87.5 405 ASN B CA 1
ATOM 8530 C C . ASN B 1 405 ? 21.656 59.062 27.281 1 87.5 405 ASN B C 1
ATOM 8532 O O . ASN B 1 405 ? 21.172 57.969 27.531 1 87.5 405 ASN B O 1
ATOM 8536 N N . SER B 1 406 ? 21.078 60.219 27.438 1 88 406 SER B N 1
ATOM 8537 C CA . SER B 1 406 ? 19.719 60.25 27.984 1 88 406 SER B CA 1
ATOM 8538 C C . SER B 1 406 ? 18.688 60.281 26.859 1 88 406 SER B C 1
ATOM 8540 O O . SER B 1 406 ? 18.844 61.031 25.891 1 88 406 SER B O 1
ATOM 8542 N N . PHE B 1 407 ? 17.719 59.438 27.016 1 88.19 407 PHE B N 1
ATOM 8543 C CA . PHE B 1 407 ? 16.641 59.375 26.047 1 88.19 407 PHE B CA 1
ATOM 8544 C C . PHE B 1 407 ? 15.281 59.531 26.734 1 88.19 407 PHE B C 1
ATOM 8546 O O . PHE B 1 407 ? 15.164 59.25 27.938 1 88.19 407 PHE B O 1
ATOM 8553 N N . SER B 1 408 ? 14.344 60.156 26.062 1 84.62 408 SER B N 1
ATOM 8554 C CA . SER B 1 408 ? 12.969 60.25 26.547 1 84.62 408 SER B CA 1
ATOM 8555 C C . SER B 1 408 ? 11.969 59.938 25.438 1 84.62 408 SER B C 1
ATOM 8557 O O . SER B 1 408 ? 12.172 60.312 24.281 1 84.62 408 SER B O 1
ATOM 8559 N N . ASP B 1 409 ? 11.039 59.125 25.781 1 82.5 409 ASP B N 1
ATOM 8560 C CA . ASP B 1 409 ? 10 58.781 24.797 1 82.5 409 ASP B CA 1
ATOM 8561 C C . ASP B 1 409 ? 8.664 58.5 25.5 1 82.5 409 ASP B C 1
ATOM 8563 O O . ASP B 1 409 ? 8.609 58.375 26.719 1 82.5 409 ASP B O 1
ATOM 8567 N N . THR B 1 410 ? 7.594 58.656 24.75 1 78 410 THR B N 1
ATOM 8568 C CA . THR B 1 410 ? 6.258 58.281 25.203 1 78 410 THR B CA 1
ATOM 8569 C C . THR B 1 410 ? 5.871 56.906 24.703 1 78 410 THR B C 1
ATOM 8571 O O . THR B 1 410 ? 5.734 56.688 23.5 1 78 410 THR B O 1
ATOM 8574 N N . ILE B 1 411 ? 5.844 55.938 25.625 1 78.44 411 ILE B N 1
ATOM 8575 C CA . ILE B 1 411 ? 5.531 54.562 25.266 1 78.44 411 ILE B CA 1
ATOM 8576 C C . ILE B 1 411 ? 4.066 54.281 25.578 1 78.44 411 ILE B C 1
ATOM 8578 O O . ILE B 1 411 ? 3.678 54.25 26.75 1 78.44 411 ILE B O 1
ATOM 8582 N N . SER B 1 412 ? 3.385 54.031 24.438 1 69.75 412 SER B N 1
ATOM 8583 C CA . SER B 1 412 ? 1.971 53.719 24.594 1 69.75 412 SER B CA 1
ATOM 8584 C C . SER B 1 412 ? 1.748 52.188 24.672 1 69.75 412 SER B C 1
ATOM 8586 O O . SER B 1 412 ? 2.684 51.406 24.469 1 69.75 412 SER B O 1
ATOM 8588 N N . ASN B 1 413 ? 0.604 51.719 25.078 1 74 413 ASN B N 1
ATOM 8589 C CA . ASN B 1 413 ? 0.206 50.312 25.141 1 74 413 ASN B CA 1
ATOM 8590 C C . ASN B 1 413 ? 1.025 49.562 26.172 1 74 413 ASN B C 1
ATOM 8592 O O . ASN B 1 413 ? 1.683 48.562 25.844 1 74 413 ASN B O 1
ATOM 8596 N N . VAL B 1 414 ? 1.127 50.031 27.297 1 79.06 414 VAL B N 1
ATOM 8597 C CA . VAL B 1 414 ? 1.851 49.406 28.406 1 79.06 414 VAL B CA 1
ATOM 8598 C C . VAL B 1 414 ? 0.859 48.812 29.406 1 79.06 414 VAL B C 1
ATOM 8600 O O . VAL B 1 414 ? -0.294 49.25 29.469 1 79.06 414 VAL B O 1
ATOM 8603 N N . ALA B 1 415 ? 1.24 47.812 30.016 1 77.19 415 ALA B N 1
ATOM 8604 C CA . ALA B 1 415 ? 0.483 47.188 31.109 1 77.19 415 ALA B CA 1
ATOM 8605 C C . ALA B 1 415 ? 1.381 46.906 32.312 1 77.19 415 ALA B C 1
ATOM 8607 O O . ALA B 1 415 ? 2.539 46.5 32.156 1 77.19 415 ALA B O 1
ATOM 8608 N N . THR B 1 416 ? 0.786 47.094 33.5 1 78.38 416 THR B N 1
ATOM 8609 C CA . THR B 1 416 ? 1.553 46.906 34.719 1 78.38 416 THR B CA 1
ATOM 8610 C C . THR B 1 416 ? 2.039 45.469 34.844 1 78.38 416 THR B C 1
ATOM 8612 O O . THR B 1 416 ? 1.253 44.531 34.688 1 78.38 416 THR B O 1
ATOM 8615 N N . GLY B 1 417 ? 3.273 45.281 35 1 79.75 417 GLY B N 1
ATOM 8616 C CA . GLY B 1 417 ? 3.85 43.969 35.219 1 79.75 417 GLY B CA 1
ATOM 8617 C C . GLY B 1 417 ? 4.129 43.219 33.938 1 79.75 417 GLY B C 1
ATOM 8618 O O . GLY B 1 417 ? 4.543 42.062 33.969 1 79.75 417 GLY B O 1
ATOM 8619 N N . GLU B 1 418 ? 3.893 43.906 32.844 1 84.25 418 GLU B N 1
ATOM 8620 C CA . GLU B 1 418 ? 4.082 43.25 31.562 1 84.25 418 GLU B CA 1
ATOM 8621 C C . GLU B 1 418 ? 5.199 43.906 30.766 1 84.25 418 GLU B C 1
ATOM 8623 O O . GLU B 1 418 ? 5.656 45 31.109 1 84.25 418 GLU B O 1
ATOM 8628 N N . THR B 1 419 ? 5.594 43.156 29.844 1 89.75 419 THR B N 1
ATOM 8629 C CA . THR B 1 419 ? 6.652 43.656 28.984 1 89.75 419 THR B CA 1
ATOM 8630 C C . THR B 1 419 ? 6.086 44.156 27.656 1 89.75 419 THR B C 1
ATOM 8632 O O . THR B 1 419 ? 5.344 43.438 26.984 1 89.75 419 THR B O 1
ATOM 8635 N N . THR B 1 420 ? 6.344 45.375 27.312 1 90.31 420 THR B N 1
ATOM 8636 C CA . THR B 1 420 ? 6 45.938 26 1 90.31 420 THR B CA 1
ATOM 8637 C C . THR B 1 420 ? 7.18 45.812 25.031 1 90.31 420 THR B C 1
ATOM 8639 O O . THR B 1 420 ? 8.242 46.406 25.281 1 90.31 420 THR B O 1
ATOM 8642 N N . TRP B 1 421 ? 6.965 45.094 24.031 1 94.5 421 TRP B N 1
ATOM 8643 C CA . TRP B 1 421 ? 7.988 44.938 23.016 1 94.5 421 TRP B CA 1
ATOM 8644 C C . TRP B 1 421 ? 7.816 45.938 21.891 1 94.5 421 TRP B C 1
ATOM 8646 O O . TRP B 1 421 ? 6.73 46.062 21.312 1 94.5 421 TRP B O 1
ATOM 8656 N N . MET B 1 422 ? 8.945 46.625 21.594 1 93.81 422 MET B N 1
ATOM 8657 C CA . MET B 1 422 ? 8.883 47.688 20.609 1 93.81 422 MET B CA 1
ATOM 8658 C C . MET B 1 422 ? 9.922 47.469 19.5 1 93.81 422 MET B C 1
ATOM 8660 O O . MET B 1 422 ? 11.125 47.469 19.781 1 93.81 422 MET B O 1
ATOM 8664 N N . ALA B 1 423 ? 9.414 47.312 18.344 1 95.19 423 ALA B N 1
ATOM 8665 C CA . ALA B 1 423 ? 10.328 47.188 17.219 1 95.19 423 ALA B CA 1
ATOM 8666 C C . ALA B 1 423 ? 10.492 48.5 16.484 1 95.19 423 ALA B C 1
ATOM 8668 O O . ALA B 1 423 ? 9.523 49.25 16.344 1 95.19 423 ALA B O 1
ATOM 8669 N N . ASN B 1 424 ? 11.719 48.688 16.062 1 92.25 424 ASN B N 1
ATOM 8670 C CA . ASN B 1 424 ? 12.07 49.938 15.398 1 92.25 424 ASN B CA 1
ATOM 8671 C C . ASN B 1 424 ? 12.133 49.781 13.883 1 92.25 424 ASN B C 1
ATOM 8673 O O . ASN B 1 424 ? 13.008 49.062 13.375 1 92.25 424 ASN B O 1
ATOM 8677 N N . SER B 1 425 ? 11.305 50.5 13.156 1 88.75 425 SER B N 1
ATOM 8678 C CA . SER B 1 425 ? 11.25 50.375 11.703 1 88.75 425 SER B CA 1
ATOM 8679 C C . SER B 1 425 ? 12.438 51.094 11.047 1 88.75 425 SER B C 1
ATOM 8681 O O . SER B 1 425 ? 12.773 50.781 9.898 1 88.75 425 SER B O 1
ATOM 8683 N N . SER B 1 426 ? 13.109 51.969 11.719 1 82.12 426 SER B N 1
ATOM 8684 C CA . SER B 1 426 ? 14.242 52.719 11.156 1 82.12 426 SER B CA 1
ATOM 8685 C C . SER B 1 426 ? 15.555 52.281 11.812 1 82.12 426 SER B C 1
ATOM 8687 O O . SER B 1 426 ? 16.469 53.094 11.984 1 82.12 426 SER B O 1
ATOM 8689 N N . SER B 1 427 ? 15.578 51.031 12.086 1 83.44 427 SER B N 1
ATOM 8690 C CA . SER B 1 427 ? 16.781 50.562 12.75 1 83.44 427 SER B CA 1
ATOM 8691 C C . SER B 1 427 ? 18 50.688 11.859 1 83.44 427 SER B C 1
ATOM 8693 O O . SER B 1 427 ? 17.922 50.5 10.641 1 83.44 427 SER B O 1
ATOM 8695 N N . ALA B 1 428 ? 19.156 51.031 12.477 1 78.88 428 ALA B N 1
ATOM 8696 C CA . ALA B 1 428 ? 20.391 51.25 11.734 1 78.88 428 ALA B CA 1
ATOM 8697 C C . ALA B 1 428 ? 21.375 50.094 11.914 1 78.88 428 ALA B C 1
ATOM 8699 O O . ALA B 1 428 ? 22.562 50.219 11.602 1 78.88 428 ALA B O 1
ATOM 8700 N N . CYS B 1 429 ? 20.891 48.969 12.328 1 89.06 429 CYS B N 1
ATOM 8701 C CA . CYS B 1 429 ? 21.828 47.875 12.633 1 89.06 429 CYS B CA 1
ATOM 8702 C C . CYS B 1 429 ? 22.078 47 11.398 1 89.06 429 CYS B C 1
ATOM 8704 O O . CYS B 1 429 ? 22.875 46.062 11.453 1 89.06 429 CYS B O 1
ATOM 8706 N N . GLY B 1 430 ? 21.5 47.312 10.211 1 89.88 430 GLY B N 1
ATOM 8707 C CA . GLY B 1 430 ? 21.703 46.562 8.992 1 89.88 430 GLY B CA 1
ATOM 8708 C C . GLY B 1 430 ? 20.406 46.156 8.312 1 89.88 430 GLY B C 1
ATOM 8709 O O . GLY B 1 430 ? 19.328 46.281 8.906 1 89.88 430 GLY B O 1
ATOM 8710 N N . PRO B 1 431 ? 20.5 45.594 7.117 1 92.62 431 PRO B N 1
ATOM 8711 C CA . PRO B 1 431 ? 19.281 45.281 6.352 1 92.62 431 PRO B CA 1
ATOM 8712 C C . PRO B 1 431 ? 18.516 44.094 6.906 1 92.62 431 PRO B C 1
ATOM 8714 O O . PRO B 1 431 ? 17.297 44 6.711 1 92.62 431 PRO B O 1
ATOM 8717 N N . ARG B 1 432 ? 19.109 43.188 7.609 1 96.06 432 ARG B N 1
ATOM 8718 C CA . ARG B 1 432 ? 18.453 41.969 8.133 1 96.06 432 ARG B CA 1
ATOM 8719 C C . ARG B 1 432 ? 18.344 42.031 9.656 1 96.06 432 ARG B C 1
ATOM 8721 O O . ARG B 1 432 ? 18.062 41.031 10.305 1 96.06 432 ARG B O 1
ATOM 8728 N N . CYS B 1 433 ? 18.641 43.219 10.117 1 96.88 433 CYS B N 1
ATOM 8729 C CA . CYS B 1 433 ? 18.688 43.438 11.555 1 96.88 433 CYS B CA 1
ATOM 8730 C C . CYS B 1 433 ? 17.641 44.438 12.008 1 96.88 433 CYS B C 1
ATOM 8732 O O . CYS B 1 433 ? 17.312 45.375 11.281 1 96.88 433 CYS B O 1
ATOM 8734 N N . VAL B 1 434 ? 17.047 44.156 13.164 1 97.25 434 VAL B N 1
ATOM 8735 C CA . VAL B 1 434 ? 16.078 45.094 13.75 1 97.25 434 VAL B CA 1
ATOM 8736 C C . VAL B 1 434 ? 16.422 45.344 15.219 1 97.25 434 VAL B C 1
ATOM 8738 O O . VAL B 1 434 ? 16.812 44.406 15.938 1 97.25 434 VAL B O 1
ATOM 8741 N N . GLN B 1 435 ? 16.359 46.594 15.578 1 95.94 435 GLN B N 1
ATOM 8742 C CA . GLN B 1 435 ? 16.484 46.938 16.984 1 95.94 435 GLN B CA 1
ATOM 8743 C C . GLN B 1 435 ? 15.141 46.812 17.703 1 95.94 435 GLN B C 1
ATOM 8745 O O . GLN B 1 435 ? 14.125 47.344 17.219 1 95.94 435 GLN B O 1
ATOM 8750 N N . ILE B 1 436 ? 15.164 46.156 18.812 1 97.12 436 ILE B N 1
ATOM 8751 C CA . ILE B 1 436 ? 13.969 45.969 19.625 1 97.12 436 ILE B CA 1
ATOM 8752 C C . ILE B 1 436 ? 14.203 46.531 21.031 1 97.12 436 ILE B C 1
ATOM 8754 O O . ILE B 1 436 ? 15.234 46.25 21.656 1 97.12 436 ILE B O 1
ATOM 8758 N N . LEU B 1 437 ? 13.273 47.344 21.406 1 94.88 437 LEU B N 1
ATOM 8759 C CA . LEU B 1 437 ? 13.258 47.781 22.797 1 94.88 437 LEU B CA 1
ATOM 8760 C C . LEU B 1 437 ? 12.219 47 23.609 1 94.88 437 LEU B C 1
ATOM 8762 O O . LEU B 1 437 ? 11.109 46.781 23.125 1 94.88 437 LEU B O 1
ATOM 8766 N N . ALA B 1 438 ? 12.633 46.531 24.734 1 95.81 438 ALA B N 1
ATOM 8767 C CA . ALA B 1 438 ? 11.727 45.844 25.641 1 95.81 438 ALA B CA 1
ATOM 8768 C C . ALA B 1 438 ? 11.594 46.562 26.969 1 95.81 438 ALA B C 1
ATOM 8770 O O . ALA B 1 438 ? 12.539 46.625 27.75 1 95.81 438 ALA B O 1
ATOM 8771 N N . LEU B 1 439 ? 10.422 47.094 27.188 1 94.06 439 LEU B N 1
ATOM 8772 C CA . LEU B 1 439 ? 10.148 47.812 28.438 1 94.06 439 LEU B CA 1
ATOM 8773 C C . LEU B 1 439 ? 9.305 46.938 29.375 1 94.06 439 LEU B C 1
ATOM 8775 O O . LEU B 1 439 ? 8.18 46.562 29.031 1 94.06 439 LEU B O 1
ATOM 8779 N N . GLN B 1 440 ? 9.844 46.594 30.438 1 92.56 440 GLN B N 1
ATOM 8780 C CA . GLN B 1 440 ? 9.086 45.906 31.469 1 92.56 440 GLN B CA 1
ATOM 8781 C C . GLN B 1 440 ? 8.562 46.906 32.5 1 92.56 440 GLN B C 1
ATOM 8783 O O . GLN B 1 440 ? 9.352 47.469 33.281 1 92.56 440 GLN B O 1
ATOM 8788 N N . SER B 1 441 ? 7.293 47.031 32.469 1 88.44 441 SER B N 1
ATOM 8789 C CA . SER B 1 441 ? 6.676 47.969 33.438 1 88.44 441 SER B CA 1
ATOM 8790 C C . SER B 1 441 ? 6.586 47.344 34.812 1 88.44 441 SER B C 1
ATOM 8792 O O . SER B 1 441 ? 6.289 46.156 34.969 1 88.44 441 SER B O 1
ATOM 8794 N N . ALA B 1 442 ? 6.863 48.156 35.812 1 87.5 442 ALA B N 1
ATOM 8795 C CA . ALA B 1 442 ? 6.922 47.656 37.188 1 87.5 442 ALA B CA 1
ATOM 8796 C C . ALA B 1 442 ? 5.52 47.531 37.781 1 87.5 442 ALA B C 1
ATOM 8798 O O . ALA B 1 442 ? 4.625 48.312 37.438 1 87.5 442 ALA B O 1
ATOM 8799 N N . ASN B 1 443 ? 5.355 46.469 38.594 1 80.75 443 ASN B N 1
ATOM 8800 C CA . ASN B 1 443 ? 4.133 46.344 39.375 1 80.75 443 ASN B CA 1
ATOM 8801 C C . ASN B 1 443 ? 4.41 46.5 40.875 1 80.75 443 ASN B C 1
ATOM 8803 O O . ASN B 1 443 ? 3.545 46.219 41.688 1 80.75 443 ASN B O 1
ATOM 8807 N N . ASN B 1 444 ? 5.559 46.812 41.219 1 78.19 444 ASN B N 1
ATOM 8808 C CA . ASN B 1 444 ? 5.996 47.125 42.562 1 78.19 444 ASN B CA 1
ATOM 8809 C C . ASN B 1 444 ? 5.93 45.906 43.469 1 78.19 444 ASN B C 1
ATOM 8811 O O . ASN B 1 444 ? 5.816 46.031 44.688 1 78.19 444 ASN B O 1
ATOM 8815 N N . LEU B 1 445 ? 5.852 44.812 42.781 1 81.56 445 LEU B N 1
ATOM 8816 C CA . LEU B 1 445 ? 5.848 43.594 43.594 1 81.56 445 LEU B CA 1
ATOM 8817 C C . LEU B 1 445 ? 7.242 42.969 43.625 1 81.56 445 LEU B C 1
ATOM 8819 O O . LEU B 1 445 ? 7.965 42.969 42.656 1 81.56 445 LEU B O 1
ATOM 8823 N N . THR B 1 446 ? 7.668 42.625 44.781 1 78.38 446 THR B N 1
ATOM 8824 C CA . THR B 1 446 ? 8.984 42.031 44.938 1 78.38 446 THR B CA 1
ATOM 8825 C C . THR B 1 446 ? 8.898 40.5 44.844 1 78.38 446 THR B C 1
ATOM 8827 O O . THR B 1 446 ? 9.898 39.844 44.594 1 78.38 446 THR B O 1
ATOM 8830 N N . SER B 1 447 ? 7.762 39.969 45.156 1 77.5 447 SER B N 1
ATOM 8831 C CA . SER B 1 447 ? 7.551 38.531 45.062 1 77.5 447 SER B CA 1
ATOM 8832 C C . SER B 1 447 ? 6.199 38.219 44.406 1 77.5 447 SER B C 1
ATOM 8834 O O . SER B 1 447 ? 5.242 39 44.562 1 77.5 447 SER B O 1
ATOM 8836 N N . PRO B 1 448 ? 6.285 37.25 43.531 1 73 448 PRO B N 1
ATOM 8837 C CA . PRO B 1 448 ? 5 36.906 42.938 1 73 448 PRO B CA 1
ATOM 8838 C C . PRO B 1 448 ? 3.932 36.562 43.969 1 73 448 PRO B C 1
ATOM 8840 O O . PRO B 1 448 ? 4.223 35.875 44.938 1 73 448 PRO B O 1
ATOM 8843 N N . PRO B 1 449 ? 2.893 37.375 43.75 1 61.34 449 PRO B N 1
ATOM 8844 C CA . PRO B 1 449 ? 1.836 37.031 44.688 1 61.34 449 PRO B CA 1
ATOM 8845 C C . PRO B 1 449 ? 1.439 35.562 44.656 1 61.34 449 PRO B C 1
ATOM 8847 O O . PRO B 1 449 ? 1.529 34.938 43.625 1 61.34 449 PRO B O 1
ATOM 8850 N N . GLU B 1 450 ? 1.309 34.906 45.844 1 58.09 450 GLU B N 1
ATOM 8851 C CA . GLU B 1 450 ? 0.95 33.5 45.938 1 58.09 450 GLU B CA 1
ATOM 8852 C C . GLU B 1 450 ? -0.341 33.219 45.188 1 58.09 450 GLU B C 1
ATOM 8854 O O . GLU B 1 450 ? -1.321 33.938 45.312 1 58.09 450 GLU B O 1
ATOM 8859 N N . GLY B 1 451 ? -0.477 32.281 44.219 1 52.22 451 GLY B N 1
ATOM 8860 C CA . GLY B 1 451 ? -1.672 31.797 43.562 1 52.22 451 GLY B CA 1
ATOM 8861 C C . GLY B 1 451 ? -1.891 32.438 42.188 1 52.22 451 GLY B C 1
ATOM 8862 O O . GLY B 1 451 ? -2.736 31.969 41.438 1 52.22 451 GLY B O 1
ATOM 8863 N N . LEU B 1 452 ? -1.245 33.688 42.094 1 54.06 452 LEU B N 1
ATOM 8864 C CA . LEU B 1 452 ? -1.427 34.344 40.781 1 54.06 452 LEU B CA 1
ATOM 8865 C C . LEU B 1 452 ? -0.213 34.094 39.906 1 54.06 452 LEU B C 1
ATOM 8867 O O . LEU B 1 452 ? 0.917 34.031 40.375 1 54.06 452 LEU B O 1
ATOM 8871 N N . ARG B 1 453 ? -0.424 33.812 38.625 1 57.78 453 ARG B N 1
ATOM 8872 C CA . ARG B 1 453 ? 0.647 33.562 37.656 1 57.78 453 ARG B CA 1
ATOM 8873 C C . ARG B 1 453 ? 1.095 34.875 37.031 1 57.78 453 ARG B C 1
ATOM 8875 O O . ARG B 1 453 ? 1.002 35.031 35.812 1 57.78 453 ARG B O 1
ATOM 8882 N N . ILE B 1 454 ? 1.353 35.812 38.188 1 64.06 454 ILE B N 1
ATOM 8883 C CA . ILE B 1 454 ? 1.873 37.094 37.688 1 64.06 454 ILE B CA 1
ATOM 8884 C C . ILE B 1 454 ? 3.34 37.219 38.094 1 64.06 454 ILE B C 1
ATOM 8886 O O . ILE B 1 454 ? 3.727 36.844 39.188 1 64.06 454 ILE B O 1
ATOM 8890 N N . SER B 1 455 ? 4.098 37.656 37.25 1 75.31 455 SER B N 1
ATOM 8891 C CA . SER B 1 455 ? 5.516 37.875 37.531 1 75.31 455 SER B CA 1
ATOM 8892 C C . SER B 1 455 ? 5.738 39.156 38.312 1 75.31 455 SER B C 1
ATOM 8894 O O . SER B 1 455 ? 5.066 40.156 38.094 1 75.31 455 SER B O 1
ATOM 8896 N N . ALA B 1 456 ? 6.586 39.031 39.312 1 82.75 456 ALA B N 1
ATOM 8897 C CA . ALA B 1 456 ? 6.941 40.188 40.094 1 82.75 456 ALA B CA 1
ATOM 8898 C C . ALA B 1 456 ? 7.98 41.062 39.344 1 82.75 456 ALA B C 1
ATOM 8900 O O . ALA B 1 456 ? 9.023 40.531 38.938 1 82.75 456 ALA B O 1
ATOM 8901 N N . VAL B 1 457 ? 7.551 42.219 39.188 1 88.62 457 VAL B N 1
ATOM 8902 C CA . VAL B 1 457 ? 8.445 43.219 38.594 1 88.62 457 VAL B CA 1
ATOM 8903 C C . VAL B 1 457 ? 8.562 44.438 39.531 1 88.62 457 VAL B C 1
ATOM 8905 O O . VAL B 1 457 ? 7.809 45.406 39.375 1 88.62 457 VAL B O 1
ATOM 8908 N N . PRO B 1 458 ? 9.578 44.469 40.312 1 87 458 PRO B N 1
ATOM 8909 C CA . PRO B 1 458 ? 9.664 45.5 41.344 1 87 458 PRO B CA 1
ATOM 8910 C C . PRO B 1 458 ? 9.961 46.875 40.75 1 87 458 PRO B C 1
ATOM 8912 O O . PRO B 1 458 ? 9.414 47.906 41.188 1 87 458 PRO B O 1
ATOM 8915 N N . THR B 1 459 ? 10.891 46.906 39.812 1 88.88 459 THR B N 1
ATOM 8916 C CA . THR B 1 459 ? 11.273 48.156 39.188 1 88.88 459 THR B CA 1
ATOM 8917 C C . THR B 1 459 ? 11.188 48.062 37.656 1 88.88 459 THR B C 1
ATOM 8919 O O . THR B 1 459 ? 11.312 46.969 37.125 1 88.88 459 THR B O 1
ATOM 8922 N N . PRO B 1 460 ? 10.906 49.219 37.094 1 91.81 460 PRO B N 1
ATOM 8923 C CA . PRO B 1 460 ? 10.891 49.188 35.625 1 91.81 460 PRO B CA 1
ATOM 8924 C C . PRO B 1 460 ? 12.258 48.906 35.031 1 91.81 460 PRO B C 1
ATOM 8926 O O . PRO B 1 460 ? 13.281 49.375 35.531 1 91.81 460 PRO B O 1
ATOM 8929 N N . ARG B 1 461 ? 12.25 48.156 33.969 1 93.56 461 ARG B N 1
ATOM 8930 C CA . ARG B 1 461 ? 13.484 47.781 33.281 1 93.56 461 ARG B CA 1
ATOM 8931 C C . ARG B 1 461 ? 13.336 47.938 31.781 1 93.56 461 ARG B C 1
ATOM 8933 O O . ARG B 1 461 ? 12.234 47.781 31.25 1 93.56 461 ARG B O 1
ATOM 8940 N N . LEU B 1 462 ? 14.414 48.312 31.156 1 95.12 462 LEU B N 1
ATOM 8941 C CA . LEU B 1 462 ? 14.414 48.5 29.719 1 95.12 462 LEU B CA 1
ATOM 8942 C C . LEU B 1 462 ? 15.633 47.844 29.078 1 95.12 462 LEU B C 1
ATOM 8944 O O . LEU B 1 462 ? 16.75 47.969 29.562 1 95.12 462 LEU B O 1
ATOM 8948 N N . TRP B 1 463 ? 15.406 47.094 28.078 1 96.12 463 TRP B N 1
ATOM 8949 C CA . TRP B 1 463 ? 16.484 46.438 27.312 1 96.12 463 TRP B CA 1
ATOM 8950 C C . TRP B 1 463 ? 16.453 46.906 25.859 1 96.12 463 TRP B C 1
ATOM 8952 O O . TRP B 1 463 ? 15.391 47.156 25.297 1 96.12 463 TRP B O 1
ATOM 8962 N N . ALA B 1 464 ? 17.594 47.031 25.297 1 95.31 464 ALA B N 1
ATOM 8963 C CA . ALA B 1 464 ? 17.766 47.25 23.859 1 95.31 464 ALA B CA 1
ATOM 8964 C C . ALA B 1 464 ? 18.406 46.031 23.203 1 95.31 464 ALA B C 1
ATOM 8966 O O . ALA B 1 464 ? 19.5 45.594 23.609 1 95.31 464 ALA B O 1
ATOM 8967 N N . CYS B 1 465 ? 17.703 45.5 22.266 1 96.56 465 CYS B N 1
ATOM 8968 C CA . CYS B 1 465 ? 18.156 44.25 21.609 1 96.56 465 CYS B CA 1
ATOM 8969 C C . CYS B 1 465 ? 18.344 44.469 20.125 1 96.56 465 CYS B C 1
ATOM 8971 O O . CYS B 1 465 ? 17.609 45.25 19.5 1 96.56 465 CYS B O 1
ATOM 8973 N N . ASN B 1 466 ? 19.359 43.875 19.516 1 96.62 466 ASN B N 1
ATOM 8974 C CA . ASN B 1 466 ? 19.562 43.75 18.078 1 96.62 466 ASN B CA 1
ATOM 8975 C C . ASN B 1 466 ? 19.469 42.312 17.625 1 96.62 466 ASN B C 1
ATOM 8977 O O . ASN B 1 466 ? 20.234 41.438 18.062 1 96.62 466 ASN B O 1
ATOM 8981 N N . ASN B 1 467 ? 18.469 42.062 16.844 1 98.12 467 ASN B N 1
ATOM 8982 C CA . ASN B 1 467 ? 18.234 40.719 16.344 1 98.12 467 ASN B CA 1
ATOM 8983 C C . ASN B 1 467 ? 18.5 40.656 14.836 1 98.12 467 ASN B C 1
ATOM 8985 O O . ASN B 1 467 ? 17.984 41.469 14.07 1 98.12 467 ASN B O 1
ATOM 8989 N N . THR B 1 468 ? 19.312 39.688 14.43 1 97.88 468 THR B N 1
ATOM 8990 C CA . THR B 1 468 ? 19.641 39.5 13.023 1 97.88 468 THR B CA 1
ATOM 8991 C C . THR B 1 468 ? 19.219 38.094 12.562 1 97.88 468 THR B C 1
ATOM 8993 O O . THR B 1 468 ? 19.469 37.094 13.242 1 97.88 468 THR B O 1
ATOM 8996 N N . VAL B 1 469 ? 18.516 38.125 11.461 1 98.12 469 VAL B N 1
ATOM 8997 C CA . VAL B 1 469 ? 18.125 36.875 10.844 1 98.12 469 VAL B CA 1
ATOM 8998 C C . VAL B 1 469 ? 19.094 36.531 9.711 1 98.12 469 VAL B C 1
ATOM 9000 O O . VAL B 1 469 ? 19.328 37.344 8.82 1 98.12 469 VAL B O 1
ATOM 9003 N N . GLY B 1 470 ? 19.609 35.344 9.766 1 95.62 470 GLY B N 1
ATOM 9004 C CA . GLY B 1 470 ? 20.562 34.906 8.766 1 95.62 470 GLY B CA 1
ATOM 9005 C C . GLY B 1 470 ? 19.922 34.5 7.449 1 95.62 470 GLY B C 1
ATOM 9006 O O . GLY B 1 470 ? 18.703 34.594 7.301 1 95.62 470 GLY B O 1
ATOM 9007 N N . ARG B 1 471 ? 20.828 34.188 6.52 1 94.38 471 ARG B N 1
ATOM 9008 C CA . ARG B 1 471 ? 20.375 33.625 5.25 1 94.38 471 ARG B CA 1
ATOM 9009 C C . ARG B 1 471 ? 20.047 32.156 5.379 1 94.38 471 ARG B C 1
ATOM 9011 O O . ARG B 1 471 ? 20.484 31.484 6.324 1 94.38 471 ARG B O 1
ATOM 9018 N N . VAL B 1 472 ? 19.188 31.766 4.473 1 94.38 472 VAL B N 1
ATOM 9019 C CA . VAL B 1 472 ? 18.875 30.328 4.461 1 94.38 472 VAL B CA 1
ATOM 9020 C C . VAL B 1 472 ? 20.094 29.547 4.008 1 94.38 472 VAL B C 1
ATOM 9022 O O . VAL B 1 472 ? 20.703 29.844 2.977 1 94.38 472 VAL B O 1
ATOM 9025 N N . THR B 1 473 ? 20.422 28.547 4.812 1 89.88 473 THR B N 1
ATOM 9026 C CA . THR B 1 473 ? 21.578 27.734 4.492 1 89.88 473 THR B CA 1
ATOM 9027 C C . THR B 1 473 ? 21.141 26.422 3.814 1 89.88 473 THR B C 1
ATOM 9029 O O . THR B 1 473 ? 20.016 25.969 3.99 1 89.88 473 THR B O 1
ATOM 9032 N N . ASN B 1 474 ? 21.984 25.828 3.025 1 85.88 474 ASN B N 1
ATOM 9033 C CA . ASN B 1 474 ? 21.812 24.531 2.393 1 85.88 474 ASN B CA 1
ATOM 9034 C C . ASN B 1 474 ? 20.703 24.547 1.35 1 85.88 474 ASN B C 1
ATOM 9036 O O . ASN B 1 474 ? 19.906 23.609 1.265 1 85.88 474 ASN B O 1
ATOM 9040 N N . THR B 1 475 ? 20.594 25.625 0.625 1 82.12 475 THR B N 1
ATOM 9041 C CA . THR B 1 475 ? 19.578 25.734 -0.42 1 82.12 475 THR B CA 1
ATOM 9042 C C . THR B 1 475 ? 19.938 24.859 -1.621 1 82.12 475 THR B C 1
ATOM 9044 O O . THR B 1 475 ? 19.078 24.5 -2.42 1 82.12 475 THR B O 1
ATOM 9047 N N . ASP B 1 476 ? 21.141 24.484 -1.714 1 75 476 ASP B N 1
ATOM 9048 C CA . ASP B 1 476 ? 21.625 23.75 -2.875 1 75 476 ASP B CA 1
ATOM 9049 C C . ASP B 1 476 ? 21.469 22.234 -2.674 1 75 476 ASP B C 1
ATOM 9051 O O . ASP B 1 476 ? 21.516 21.469 -3.637 1 75 476 ASP B O 1
ATOM 9055 N N . VAL B 1 477 ? 21.219 21.844 -1.537 1 68.44 477 VAL B N 1
ATOM 9056 C CA . VAL B 1 477 ? 21.25 20.422 -1.234 1 68.44 477 VAL B CA 1
ATOM 9057 C C . VAL B 1 477 ? 20.016 19.734 -1.807 1 68.44 477 VAL B C 1
ATOM 9059 O O . VAL B 1 477 ? 20.078 18.594 -2.283 1 68.44 477 VAL B O 1
ATOM 9062 N N . ALA B 1 478 ? 18.906 20.391 -1.84 1 67.69 478 ALA B N 1
ATOM 9063 C CA . ALA B 1 478 ? 17.672 19.734 -2.262 1 67.69 478 ALA B CA 1
ATOM 9064 C C . ALA B 1 478 ? 17.562 19.719 -3.783 1 67.69 478 ALA B C 1
ATOM 9066 O O . ALA B 1 478 ? 16.641 19.094 -4.336 1 67.69 478 ALA B O 1
ATOM 9067 N N . GLY B 1 479 ? 18.578 20.25 -4.484 1 75.5 479 GLY B N 1
ATOM 9068 C CA . GLY B 1 479 ? 18.609 20.203 -5.938 1 75.5 479 GLY B CA 1
ATOM 9069 C C . GLY B 1 479 ? 17.422 20.891 -6.586 1 75.5 479 GLY B C 1
ATOM 9070 O O . GLY B 1 479 ? 16.844 20.375 -7.543 1 75.5 479 GLY B O 1
ATOM 9071 N N . PHE B 1 480 ? 17.062 22 -6.027 1 84.19 480 PHE B N 1
ATOM 9072 C CA . PHE B 1 480 ? 15.945 22.719 -6.609 1 84.19 480 PHE B CA 1
ATOM 9073 C C . PHE B 1 480 ? 16.328 23.328 -7.961 1 84.19 480 PHE B C 1
ATOM 9075 O O . PHE B 1 480 ? 17.469 23.734 -8.156 1 84.19 480 PHE B O 1
ATOM 9082 N N . ASP B 1 481 ? 15.445 23.344 -8.906 1 80.25 481 ASP B N 1
ATOM 9083 C CA . ASP B 1 481 ? 15.68 23.953 -10.211 1 80.25 481 ASP B CA 1
ATOM 9084 C C . ASP B 1 481 ? 15.977 25.438 -10.07 1 80.25 481 ASP B C 1
ATOM 9086 O O . ASP B 1 481 ? 16.797 25.984 -10.812 1 80.25 481 ASP B O 1
ATOM 9090 N N . ASP B 1 482 ? 15.305 26.047 -9.133 1 83.31 482 ASP B N 1
ATOM 9091 C CA . ASP B 1 482 ? 15.523 27.469 -8.859 1 83.31 482 ASP B CA 1
ATOM 9092 C C . ASP B 1 482 ? 15.789 27.703 -7.375 1 83.31 482 ASP B C 1
ATOM 9094 O O . ASP B 1 482 ? 14.867 28.047 -6.621 1 83.31 482 ASP B O 1
ATOM 9098 N N . PRO B 1 483 ? 16.984 27.688 -7 1 84.31 483 PRO B N 1
ATOM 9099 C CA . PRO B 1 483 ? 17.328 27.844 -5.586 1 84.31 483 PRO B CA 1
ATOM 9100 C C . PRO B 1 483 ? 17.031 29.25 -5.066 1 84.31 483 PRO B C 1
ATOM 9102 O O . PRO B 1 483 ? 16.922 29.453 -3.854 1 84.31 483 PRO B O 1
ATOM 9105 N N . SER B 1 484 ? 16.938 30.203 -5.941 1 84.69 484 SER B N 1
ATOM 9106 C CA . SER B 1 484 ? 16.688 31.578 -5.504 1 84.69 484 SER B CA 1
ATOM 9107 C C . SER B 1 484 ? 15.289 31.719 -4.906 1 84.69 484 SER B C 1
ATOM 9109 O O . SER B 1 484 ? 15.039 32.625 -4.113 1 84.69 484 SER B O 1
ATOM 9111 N N . ARG B 1 485 ? 14.5 30.828 -5.18 1 87.31 485 ARG B N 1
ATOM 9112 C CA . ARG B 1 485 ? 13.117 30.906 -4.723 1 87.31 485 ARG B CA 1
ATOM 9113 C C . ARG B 1 485 ? 12.992 30.438 -3.277 1 87.31 485 ARG B C 1
ATOM 9115 O O . ARG B 1 485 ? 12 30.719 -2.609 1 87.31 485 ARG B O 1
ATOM 9122 N N . VAL B 1 486 ? 14.078 29.812 -2.834 1 90.12 486 VAL B N 1
ATOM 9123 C CA . VAL B 1 486 ? 14.008 29.281 -1.474 1 90.12 486 VAL B CA 1
ATOM 9124 C C . VAL B 1 486 ? 14.836 30.156 -0.537 1 90.12 486 VAL B C 1
ATOM 9126 O O . VAL B 1 486 ? 14.852 29.938 0.676 1 90.12 486 VAL B O 1
ATOM 9129 N N . ASP B 1 487 ? 15.266 31.25 -1.058 1 91.56 487 ASP B N 1
ATOM 9130 C CA . ASP B 1 487 ? 16.047 32.156 -0.235 1 91.56 487 ASP B CA 1
ATOM 9131 C C . ASP B 1 487 ? 15.141 33.188 0.475 1 91.56 487 ASP B C 1
ATOM 9133 O O . ASP B 1 487 ? 14.023 33.438 0.025 1 91.56 487 ASP B O 1
ATOM 9137 N N . LEU B 1 488 ? 15.664 33.625 1.6 1 95.38 488 LEU B N 1
ATOM 9138 C CA . LEU B 1 488 ? 14.977 34.656 2.371 1 95.38 488 LEU B CA 1
ATOM 9139 C C . LEU B 1 488 ? 15.484 36.031 1.997 1 95.38 488 LEU B C 1
ATOM 9141 O O . LEU B 1 488 ? 16.641 36.375 2.287 1 95.38 488 LEU B O 1
ATOM 9145 N N . PRO B 1 489 ? 14.664 36.844 1.349 1 94.69 489 PRO B N 1
ATOM 9146 C CA . PRO B 1 489 ? 15.086 38.219 1.018 1 94.69 489 PRO B CA 1
ATOM 9147 C C . PRO B 1 489 ? 15.344 39.062 2.256 1 94.69 489 PRO B C 1
ATOM 9149 O O . PRO B 1 489 ? 14.836 38.75 3.338 1 94.69 489 PRO B O 1
ATOM 9152 N N . ASP B 1 490 ? 16.031 40.125 2.107 1 95.81 490 ASP B N 1
ATOM 9153 C CA . ASP B 1 490 ? 16.453 41 3.213 1 95.81 490 ASP B CA 1
ATOM 9154 C C . ASP B 1 490 ? 15.234 41.656 3.869 1 95.81 490 ASP B C 1
ATOM 9156 O O . ASP B 1 490 ? 15.188 41.781 5.094 1 95.81 490 ASP B O 1
ATOM 9160 N N . ASP B 1 491 ? 14.312 42.031 3.129 1 94.38 491 ASP B N 1
ATOM 9161 C CA . ASP B 1 491 ? 13.133 42.688 3.686 1 94.38 491 ASP B CA 1
ATOM 9162 C C . ASP B 1 491 ? 12.367 41.781 4.617 1 94.38 491 ASP B C 1
ATOM 9164 O O . ASP B 1 491 ? 11.969 42.156 5.715 1 94.38 491 ASP B O 1
ATOM 9168 N N . GLN B 1 492 ? 12.188 40.625 4.117 1 95.88 492 GLN B N 1
ATOM 9169 C CA . GLN B 1 492 ? 11.445 39.656 4.922 1 95.88 492 GLN B CA 1
ATOM 9170 C C . GLN B 1 492 ? 12.242 39.25 6.156 1 95.88 492 GLN B C 1
ATOM 9172 O O . GLN B 1 492 ? 11.664 39 7.215 1 95.88 492 GLN B O 1
ATOM 9177 N N . ALA B 1 493 ? 13.539 39.188 5.988 1 97.75 493 ALA B N 1
ATOM 9178 C CA . ALA B 1 493 ? 14.375 38.906 7.156 1 97.75 493 ALA B CA 1
ATOM 9179 C C . ALA B 1 493 ? 14.219 40.031 8.188 1 97.75 493 ALA B C 1
ATOM 9181 O O . ALA B 1 493 ? 14.211 39.781 9.398 1 97.75 493 ALA B O 1
ATOM 9182 N N . PHE B 1 494 ? 14.141 41.188 7.668 1 97.19 494 PHE B N 1
ATOM 9183 C CA . PHE B 1 494 ? 13.93 42.375 8.516 1 97.19 494 PHE B CA 1
ATOM 9184 C C . PHE B 1 494 ? 12.609 42.281 9.258 1 97.19 494 PHE B C 1
ATOM 9186 O O . PHE B 1 494 ? 12.539 42.531 10.461 1 97.19 494 PHE B O 1
ATOM 9193 N N . TYR B 1 495 ? 11.555 41.875 8.641 1 96.5 495 TYR B N 1
ATOM 9194 C CA . TYR B 1 495 ? 10.242 41.75 9.273 1 96.5 495 TYR B CA 1
ATOM 9195 C C . TYR B 1 495 ? 10.25 40.656 10.312 1 96.5 495 TYR B C 1
ATOM 9197 O O . TYR B 1 495 ? 9.617 40.781 11.367 1 96.5 495 TYR B O 1
ATOM 9205 N N . LEU B 1 496 ? 10.945 39.656 10 1 97.88 496 LEU B N 1
ATOM 9206 C CA . LEU B 1 496 ? 11.008 38.531 10.93 1 97.88 496 LEU B CA 1
ATOM 9207 C C . LEU B 1 496 ? 11.844 38.875 12.156 1 97.88 496 LEU B C 1
ATOM 9209 O O . LEU B 1 496 ? 11.508 38.5 13.273 1 97.88 496 LEU B O 1
ATOM 9213 N N . ALA B 1 497 ? 12.875 39.562 11.93 1 98.19 497 ALA B N 1
ATOM 9214 C CA . ALA B 1 497 ? 13.766 39.969 13.023 1 98.19 497 ALA B CA 1
ATOM 9215 C C . ALA B 1 497 ? 13.023 40.781 14.07 1 98.19 497 ALA B C 1
ATOM 9217 O O . ALA B 1 497 ? 13.32 40.688 15.266 1 98.19 497 ALA B O 1
ATOM 9218 N N . GLY B 1 498 ? 12.086 41.531 13.656 1 97.31 498 GLY B N 1
ATOM 9219 C CA . GLY B 1 498 ? 11.344 42.406 14.578 1 97.31 498 GLY B CA 1
ATOM 9220 C C . GLY B 1 498 ? 9.969 41.844 14.914 1 97.31 498 GLY B C 1
ATOM 9221 O O . GLY B 1 498 ? 9.125 42.562 15.445 1 97.31 498 GLY B O 1
ATOM 9222 N N . ALA B 1 499 ? 9.719 40.656 14.664 1 96.81 499 ALA B N 1
ATOM 9223 C CA . ALA B 1 499 ? 8.383 40.062 14.734 1 96.81 499 ALA B CA 1
ATOM 9224 C C . ALA B 1 499 ? 7.766 40.25 16.125 1 96.81 499 ALA B C 1
ATOM 9226 O O . ALA B 1 499 ? 6.566 40.5 16.25 1 96.81 499 ALA B O 1
ATOM 9227 N N . ILE B 1 500 ? 8.539 40.219 17.141 1 96.5 500 ILE B N 1
ATOM 9228 C CA . ILE B 1 500 ? 8.031 40.25 18.516 1 96.5 500 ILE B CA 1
ATOM 9229 C C . ILE B 1 500 ? 7.457 41.625 18.812 1 96.5 500 ILE B C 1
ATOM 9231 O O . ILE B 1 500 ? 6.562 41.781 19.656 1 96.5 500 ILE B O 1
ATOM 9235 N N . GLY B 1 501 ? 7.953 42.625 18.109 1 94.62 501 GLY B N 1
ATOM 9236 C CA . GLY B 1 501 ? 7.555 43.969 18.453 1 94.62 501 GLY B CA 1
ATOM 9237 C C . GLY B 1 501 ? 6.68 44.625 17.391 1 94.62 501 GLY B C 1
ATOM 9238 O O . GLY B 1 501 ? 6.246 45.781 17.547 1 94.62 501 GLY B O 1
ATOM 9239 N N . TRP B 1 502 ? 6.406 43.875 16.375 1 93.06 502 TRP B N 1
ATOM 9240 C CA . TRP B 1 502 ? 5.609 44.438 15.281 1 93.06 502 TRP B CA 1
ATOM 9241 C C . TRP B 1 502 ? 4.121 44.344 15.594 1 93.06 502 TRP B C 1
ATOM 9243 O O . TRP B 1 502 ? 3.672 43.406 16.25 1 93.06 502 TRP B O 1
ATOM 9253 N N . THR B 1 503 ? 3.342 45.281 15.172 1 83.06 503 THR B N 1
ATOM 9254 C CA . THR B 1 503 ? 1.885 45.219 15.203 1 83.06 503 THR B CA 1
ATOM 9255 C C . THR B 1 503 ? 1.299 45.594 13.844 1 83.06 503 THR B C 1
ATOM 9257 O O . THR B 1 503 ? 0.126 45.312 13.578 1 83.06 503 THR B O 1
ATOM 9260 N N . GLY B 1 504 ? 2.166 46.188 12.992 1 79.38 504 GLY B N 1
ATOM 9261 C CA . GLY B 1 504 ? 1.679 46.656 11.703 1 79.38 504 GLY B CA 1
ATOM 9262 C C . GLY B 1 504 ? 1.052 48.031 11.766 1 79.38 504 GLY B C 1
ATOM 9263 O O . GLY B 1 504 ? 0.56 48.562 10.75 1 79.38 504 GLY B O 1
ATOM 9264 N N . ILE B 1 505 ? 1.036 48.594 12.953 1 72.81 505 ILE B N 1
ATOM 9265 C CA . ILE B 1 505 ? 0.468 49.938 13.125 1 72.81 505 ILE B CA 1
ATOM 9266 C C . ILE B 1 505 ? 1.588 50.938 13.359 1 72.81 505 ILE B C 1
ATOM 9268 O O . ILE B 1 505 ? 2.408 50.781 14.258 1 72.81 505 ILE B O 1
ATOM 9272 N N . GLU B 1 506 ? 1.582 51.906 12.477 1 69.31 506 GLU B N 1
ATOM 9273 C CA . GLU B 1 506 ? 2.59 52.938 12.609 1 69.31 506 GLU B CA 1
ATOM 9274 C C . GLU B 1 506 ? 2.094 54.062 13.508 1 69.31 506 GLU B C 1
ATOM 9276 O O . GLU B 1 506 ? 0.918 54.438 13.461 1 69.31 506 GLU B O 1
ATOM 9281 N N . THR B 1 507 ? 2.889 54.406 14.438 1 65.75 507 THR B N 1
ATOM 9282 C CA . THR B 1 507 ? 2.598 55.562 15.273 1 65.75 507 THR B CA 1
ATOM 9283 C C . THR B 1 507 ? 3.203 56.812 14.672 1 65.75 507 THR B C 1
ATOM 9285 O O . THR B 1 507 ? 4.379 56.844 14.305 1 65.75 507 THR B O 1
ATOM 9288 N N . VAL B 1 508 ? 2.299 57.844 14.469 1 61.5 508 VAL B N 1
ATOM 9289 C CA . VAL B 1 508 ? 2.771 59.094 13.883 1 61.5 508 VAL B CA 1
ATOM 9290 C C . VAL B 1 508 ? 3.896 59.688 14.734 1 61.5 508 VAL B C 1
ATOM 9292 O O . VAL B 1 508 ? 3.76 59.812 15.953 1 61.5 508 VAL B O 1
ATOM 9295 N N . GLY B 1 509 ? 4.949 59.969 14.164 1 61.25 509 GLY B N 1
ATOM 9296 C CA . GLY B 1 509 ? 6.066 60.625 14.82 1 61.25 509 GLY B CA 1
ATOM 9297 C C . GLY B 1 509 ? 7.02 59.656 15.492 1 61.25 509 GLY B C 1
ATOM 9298 O O . GLY B 1 509 ? 7.984 60.062 16.141 1 61.25 509 GLY B O 1
ATOM 9299 N N . SER B 1 510 ? 6.602 58.375 15.531 1 73.75 510 SER B N 1
ATOM 9300 C CA . SER B 1 510 ? 7.496 57.375 16.125 1 73.75 510 SER B CA 1
ATOM 9301 C C . SER B 1 510 ? 7.773 56.219 15.18 1 73.75 510 SER B C 1
ATOM 9303 O O . SER B 1 510 ? 6.895 55.812 14.422 1 73.75 510 SER B O 1
ATOM 9305 N N . ASP B 1 511 ? 9.008 55.812 15.18 1 80.88 511 ASP B N 1
ATOM 9306 C CA . ASP B 1 511 ? 9.391 54.656 14.359 1 80.88 511 ASP B CA 1
ATOM 9307 C C . ASP B 1 511 ? 9.211 53.344 15.117 1 80.88 511 ASP B C 1
ATOM 9309 O O . ASP B 1 511 ? 9.516 52.281 14.594 1 80.88 511 ASP B O 1
ATOM 9313 N N . LEU B 1 512 ? 8.625 53.5 16.312 1 87.06 512 LEU B N 1
ATOM 9314 C CA . LEU B 1 512 ? 8.461 52.312 17.141 1 87.06 512 LEU B CA 1
ATOM 9315 C C . LEU B 1 512 ? 7.043 51.781 17.031 1 87.06 512 LEU B C 1
ATOM 9317 O O . LEU B 1 512 ? 6.082 52.531 16.938 1 87.06 512 LEU B O 1
ATOM 9321 N N . GLN B 1 513 ? 6.957 50.531 16.922 1 87.5 513 GLN B N 1
ATOM 9322 C CA . GLN B 1 513 ? 5.691 49.812 17.062 1 87.5 513 GLN B CA 1
ATOM 9323 C C . GLN B 1 513 ? 5.633 49.062 18.406 1 87.5 513 GLN B C 1
ATOM 9325 O O . GLN B 1 513 ? 6.664 48.656 18.938 1 87.5 513 GLN B O 1
ATOM 9330 N N . TYR B 1 514 ? 4.438 48.938 19 1 85.5 514 TYR B N 1
ATOM 9331 C CA . TYR B 1 514 ? 4.301 48.438 20.359 1 85.5 514 TYR B CA 1
ATOM 9332 C C . TYR B 1 514 ? 3.453 47.188 20.391 1 85.5 514 TYR B C 1
ATOM 9334 O O . TYR B 1 514 ? 2.338 47.156 19.859 1 85.5 514 TYR B O 1
ATOM 9342 N N . SER B 1 515 ? 4.031 46.156 20.906 1 87.94 515 SER B N 1
ATOM 9343 C CA . SER B 1 515 ? 3.303 44.906 21.047 1 87.94 515 SER B CA 1
ATOM 9344 C C . SER B 1 515 ? 3.289 44.438 22.5 1 87.94 515 SER B C 1
ATOM 9346 O O . SER B 1 515 ? 4.309 44.469 23.188 1 87.94 515 SER B O 1
ATOM 9348 N N . LEU B 1 516 ? 2.111 44.031 22.938 1 85 516 LEU B N 1
ATOM 9349 C CA . LEU B 1 516 ? 1.922 43.469 24.281 1 85 516 LEU B CA 1
ATOM 9350 C C . LEU B 1 516 ? 1.393 42.062 24.188 1 85 516 LEU B C 1
ATOM 9352 O O . LEU B 1 516 ? 0.532 41.75 23.359 1 85 516 LEU B O 1
ATOM 9356 N N . PHE B 1 517 ? 2.033 41.188 24.891 1 79.62 517 PHE B N 1
ATOM 9357 C CA . PHE B 1 517 ? 1.604 39.781 24.875 1 79.62 517 PHE B CA 1
ATOM 9358 C C . PHE B 1 517 ? 0.84 39.469 26.156 1 79.62 517 PHE B C 1
ATOM 9360 O O . PHE B 1 517 ? 1.254 39.844 27.25 1 79.62 517 PHE B O 1
ATOM 9367 N N . ASN B 1 518 ? -0.331 39 25.859 1 68.69 518 ASN B N 1
ATOM 9368 C CA . ASN B 1 518 ? -1.17 38.656 27 1 68.69 518 ASN B CA 1
ATOM 9369 C C . ASN B 1 518 ? -1.44 37.156 27.062 1 68.69 518 ASN B C 1
ATOM 9371 O O . ASN B 1 518 ? -1.308 36.469 26.047 1 68.69 518 ASN B O 1
ATOM 9375 N N . GLY B 1 519 ? -1.643 36.656 28.25 1 66.25 519 GLY B N 1
ATOM 9376 C CA . GLY B 1 519 ? -1.971 35.25 28.406 1 66.25 519 GLY B CA 1
ATOM 9377 C C . GLY B 1 519 ? -0.806 34.438 28.922 1 66.25 519 GLY B C 1
ATOM 9378 O O . GLY B 1 519 ? 0.079 34.969 29.609 1 66.25 519 GLY B O 1
ATOM 9379 N N . ASP B 1 520 ? -0.973 33.125 28.578 1 71.06 520 ASP B N 1
ATOM 9380 C CA . ASP B 1 520 ? 0.048 32.156 29 1 71.06 520 ASP B CA 1
ATOM 9381 C C . ASP B 1 520 ? 1.243 32.188 28.062 1 71.06 520 ASP B C 1
ATOM 9383 O O . ASP B 1 520 ? 1.285 31.422 27.094 1 71.06 520 ASP B O 1
ATOM 9387 N N . THR B 1 521 ? 2.098 33.281 28.297 1 79.31 521 THR B N 1
ATOM 9388 C CA . THR B 1 521 ? 3.236 33.438 27.406 1 79.31 521 THR B CA 1
ATOM 9389 C C . THR B 1 521 ? 4.527 33.594 28.203 1 79.31 521 THR B C 1
ATOM 9391 O O . THR B 1 521 ? 4.504 34.062 29.344 1 79.31 521 THR B O 1
ATOM 9394 N N . GLN B 1 522 ? 5.582 33.156 27.672 1 83.12 522 GLN B N 1
ATOM 9395 C CA . GLN B 1 522 ? 6.898 33.344 28.266 1 83.12 522 GLN B CA 1
ATOM 9396 C C . GLN B 1 522 ? 7.453 34.75 27.953 1 83.12 522 GLN B C 1
ATOM 9398 O O . GLN B 1 522 ? 8.484 35.156 28.484 1 83.12 522 GLN B O 1
ATOM 9403 N N . TYR B 1 523 ? 6.723 35.469 27.266 1 89.62 523 TYR B N 1
ATOM 9404 C CA . TYR B 1 523 ? 7.262 36.75 26.781 1 89.62 523 TYR B CA 1
ATOM 9405 C C . TYR B 1 523 ? 6.918 37.875 27.719 1 89.62 523 TYR B C 1
ATOM 9407 O O . TYR B 1 523 ? 7.031 39.062 27.359 1 89.62 523 TYR B O 1
ATOM 9415 N N . ASN B 1 524 ? 6.422 37.469 28.891 1 85.62 524 ASN B N 1
ATOM 9416 C CA . ASN B 1 524 ? 6.355 38.312 30.078 1 85.62 524 ASN B CA 1
ATOM 9417 C C . ASN B 1 524 ? 7.168 37.719 31.219 1 85.62 524 ASN B C 1
ATOM 9419 O O . ASN B 1 524 ? 6.605 37.25 32.219 1 85.62 524 ASN B O 1
ATOM 9423 N N . PRO B 1 525 ? 8.445 37.938 31.078 1 86.5 525 PRO B N 1
ATOM 9424 C CA . PRO B 1 525 ? 9.312 37.312 32.062 1 86.5 525 PRO B CA 1
ATOM 9425 C C . PRO B 1 525 ? 9.289 38.062 33.406 1 86.5 525 PRO B C 1
ATOM 9427 O O . PRO B 1 525 ? 8.859 39.188 33.469 1 86.5 525 PRO B O 1
ATOM 9430 N N . PRO B 1 526 ? 9.789 37.281 34.438 1 82.19 526 PRO B N 1
ATOM 9431 C CA . PRO B 1 526 ? 9.875 37.938 35.75 1 82.19 526 PRO B CA 1
ATOM 9432 C C . PRO B 1 526 ? 10.93 39.031 35.781 1 82.19 526 PRO B C 1
ATOM 9434 O O . PRO B 1 526 ? 11.773 39.125 34.875 1 82.19 526 PRO B O 1
ATOM 9437 N N . GLY B 1 527 ? 10.789 39.906 36.812 1 82.94 527 GLY B N 1
ATOM 9438 C CA . GLY B 1 527 ? 11.633 41.094 36.938 1 82.94 527 GLY B CA 1
ATOM 9439 C C . GLY B 1 527 ? 13.102 40.75 37.125 1 82.94 527 GLY B C 1
ATOM 9440 O O . GLY B 1 527 ? 13.969 41.594 36.938 1 82.94 527 GLY B O 1
ATOM 9441 N N . ASN B 1 528 ? 13.477 39.562 37.406 1 81.94 528 ASN B N 1
ATOM 9442 C CA . ASN B 1 528 ? 14.867 39.219 37.688 1 81.94 528 ASN B CA 1
ATOM 9443 C C . ASN B 1 528 ? 15.539 38.531 36.469 1 81.94 528 ASN B C 1
ATOM 9445 O O . ASN B 1 528 ? 16.578 37.875 36.625 1 81.94 528 ASN B O 1
ATOM 9449 N N . VAL B 1 529 ? 15.062 38.812 35.344 1 89.56 529 VAL B N 1
ATOM 9450 C CA . VAL B 1 529 ? 15.648 38.125 34.188 1 89.56 529 VAL B CA 1
ATOM 9451 C C . VAL B 1 529 ? 16.859 38.938 33.688 1 89.56 529 VAL B C 1
ATOM 9453 O O . VAL B 1 529 ? 17.016 40.094 34 1 89.56 529 VAL B O 1
ATOM 9456 N N . THR B 1 530 ? 17.766 38.188 32.969 1 91.44 530 THR B N 1
ATOM 9457 C CA . THR B 1 530 ? 18.984 38.781 32.438 1 91.44 530 THR B CA 1
ATOM 9458 C C . THR B 1 530 ? 18.812 39.219 30.969 1 91.44 530 THR B C 1
ATOM 9460 O O . THR B 1 530 ? 17.828 38.812 30.344 1 91.44 530 THR B O 1
ATOM 9463 N N . ALA B 1 531 ? 19.734 40 30.516 1 93.94 531 ALA B N 1
ATOM 9464 C CA . ALA B 1 531 ? 19.703 40.438 29.125 1 93.94 531 ALA B CA 1
ATOM 9465 C C . ALA B 1 531 ? 19.844 39.281 28.172 1 93.94 531 ALA B C 1
ATOM 9467 O O . ALA B 1 531 ? 19.266 39.25 27.078 1 93.94 531 ALA B O 1
ATOM 9468 N N . ASP B 1 532 ? 20.578 38.281 28.656 1 92.81 532 ASP B N 1
ATOM 9469 C CA . ASP B 1 532 ? 20.75 37.094 27.828 1 92.81 532 ASP B CA 1
ATOM 9470 C C . ASP B 1 532 ? 19.438 36.344 27.672 1 92.81 532 ASP B C 1
ATOM 9472 O O . ASP B 1 532 ? 19.156 35.781 26.609 1 92.81 532 ASP B O 1
ATOM 9476 N N . TYR B 1 533 ? 18.734 36.281 28.688 1 94.19 533 TYR B N 1
ATOM 9477 C CA . TYR B 1 533 ? 17.438 35.625 28.625 1 94.19 533 TYR B CA 1
ATOM 9478 C C . TYR B 1 533 ? 16.484 36.375 27.688 1 94.19 533 TYR B C 1
ATOM 9480 O O . TYR B 1 533 ? 15.719 35.75 26.953 1 94.19 533 TYR B O 1
ATOM 9488 N N . ILE B 1 534 ? 16.516 37.688 27.766 1 95.81 534 ILE B N 1
ATOM 9489 C CA . ILE B 1 534 ? 15.688 38.5 26.891 1 95.81 534 ILE B CA 1
ATOM 9490 C C . ILE B 1 534 ? 16.078 38.25 25.438 1 95.81 534 ILE B C 1
ATOM 9492 O O . ILE B 1 534 ? 15.219 38.156 24.562 1 95.81 534 ILE B O 1
ATOM 9496 N N . ALA B 1 535 ? 17.359 38.125 25.203 1 96.81 535 ALA B N 1
ATOM 9497 C CA . ALA B 1 535 ? 17.828 37.812 23.859 1 96.81 535 ALA B CA 1
ATOM 9498 C C . ALA B 1 535 ? 17.297 36.469 23.375 1 96.81 535 ALA B C 1
ATOM 9500 O O . ALA B 1 535 ? 16.938 36.312 22.219 1 96.81 535 ALA B O 1
ATOM 9501 N N . ALA B 1 536 ? 17.297 35.531 24.25 1 95.62 536 ALA B N 1
ATOM 9502 C CA . ALA B 1 536 ? 16.781 34.219 23.922 1 95.62 536 ALA B CA 1
ATOM 9503 C C . ALA B 1 536 ? 15.305 34.281 23.562 1 95.62 536 ALA B C 1
ATOM 9505 O O . ALA B 1 536 ? 14.844 33.562 22.656 1 95.62 536 ALA B O 1
ATOM 9506 N N . LEU B 1 537 ? 14.555 35.125 24.219 1 95.62 537 LEU B N 1
ATOM 9507 C CA . LEU B 1 537 ? 13.133 35.281 23.938 1 95.62 537 LEU B CA 1
ATOM 9508 C C . LEU B 1 537 ? 12.922 35.875 22.547 1 95.62 537 LEU B C 1
ATOM 9510 O O . LEU B 1 537 ? 12.039 35.438 21.797 1 95.62 537 LEU B O 1
ATOM 9514 N N . VAL B 1 538 ? 13.75 36.812 22.219 1 97.5 538 VAL B N 1
ATOM 9515 C CA . VAL B 1 538 ? 13.641 37.469 20.906 1 97.5 538 VAL B CA 1
ATOM 9516 C C . VAL B 1 538 ? 13.953 36.469 19.797 1 97.5 538 VAL B C 1
ATOM 9518 O O . VAL B 1 538 ? 13.203 36.375 18.828 1 97.5 538 VAL B O 1
ATOM 9521 N N . MET B 1 539 ? 15 35.75 20.016 1 97.75 539 MET B N 1
ATOM 9522 C CA . MET B 1 539 ? 15.391 34.781 19 1 97.75 539 MET B CA 1
ATOM 9523 C C . MET B 1 539 ? 14.344 33.656 18.875 1 97.75 539 MET B C 1
ATOM 9525 O O . MET B 1 539 ? 13.984 33.281 17.766 1 97.75 539 MET B O 1
ATOM 9529 N N . SER B 1 540 ? 13.898 33.219 19.984 1 96.31 540 SER B N 1
ATOM 9530 C CA . SER B 1 540 ? 12.914 32.125 19.984 1 96.31 540 SER B CA 1
ATOM 9531 C C . SER B 1 540 ? 11.617 32.562 19.312 1 96.31 540 SER B C 1
ATOM 9533 O O . SER B 1 540 ? 10.977 31.766 18.625 1 96.31 540 SER B O 1
ATOM 9535 N N . PHE B 1 541 ? 11.227 33.781 19.531 1 96.62 541 PHE B N 1
ATOM 9536 C CA . PHE B 1 541 ? 10.008 34.281 18.906 1 96.62 541 PHE B CA 1
ATOM 9537 C C . PHE B 1 541 ? 10.156 34.344 17.391 1 96.62 541 PHE B C 1
ATOM 9539 O O . PHE B 1 541 ? 9.227 34 16.656 1 96.62 541 PHE B O 1
ATOM 9546 N N . THR B 1 542 ? 11.258 34.781 16.969 1 97.81 542 THR B N 1
ATOM 9547 C CA . THR B 1 542 ? 11.531 34.906 15.531 1 97.81 542 THR B CA 1
ATOM 9548 C C . THR B 1 542 ? 11.5 33.531 14.867 1 97.81 542 THR B C 1
ATOM 9550 O O . THR B 1 542 ? 10.867 33.344 13.82 1 97.81 542 THR B O 1
ATOM 9553 N N . VAL B 1 543 ? 12.125 32.594 15.484 1 96.75 543 VAL B N 1
ATOM 9554 C CA . VAL B 1 543 ? 12.164 31.25 14.938 1 96.75 543 VAL B CA 1
ATOM 9555 C C . VAL B 1 543 ? 10.781 30.609 15.047 1 96.75 543 VAL B C 1
ATOM 9557 O O . VAL B 1 543 ? 10.375 29.844 14.172 1 96.75 543 VAL B O 1
ATOM 9560 N N . GLY B 1 544 ? 10.125 30.906 16.109 1 95.12 544 GLY B N 1
ATOM 9561 C CA . GLY B 1 544 ? 8.758 30.438 16.234 1 95.12 544 GLY B CA 1
ATOM 9562 C C . GLY B 1 544 ? 7.852 30.938 15.125 1 95.12 544 GLY B C 1
ATOM 9563 O O . GLY B 1 544 ? 6.98 30.203 14.648 1 95.12 544 GLY B O 1
ATOM 9564 N N . ALA B 1 545 ? 8.031 32.156 14.773 1 95.75 545 ALA B N 1
ATOM 9565 C CA . ALA B 1 545 ? 7.25 32.719 13.68 1 95.75 545 ALA B CA 1
ATOM 9566 C C . ALA B 1 545 ? 7.516 31.969 12.375 1 95.75 545 ALA B C 1
ATOM 9568 O O . ALA B 1 545 ? 6.59 31.703 11.602 1 95.75 545 ALA B O 1
ATOM 9569 N N . MET B 1 546 ? 8.719 31.609 12.156 1 95.31 546 MET B N 1
ATOM 9570 C CA . MET B 1 546 ? 9.078 30.875 10.945 1 95.31 546 MET B CA 1
ATOM 9571 C C . MET B 1 546 ? 8.508 29.469 10.984 1 95.31 546 MET B C 1
ATOM 9573 O O . MET B 1 546 ? 7.973 28.984 9.984 1 95.31 546 MET B O 1
ATOM 9577 N N . SER B 1 547 ? 8.641 28.859 12.086 1 93.62 547 SER B N 1
ATOM 9578 C CA . SER B 1 547 ? 8.125 27.5 12.242 1 93.62 547 SER B CA 1
ATOM 9579 C C . SER B 1 547 ? 6.613 27.469 12.047 1 93.62 547 SER B C 1
ATOM 9581 O O . SER B 1 547 ? 6.098 26.594 11.336 1 93.62 547 SER B O 1
ATOM 9583 N N . ALA B 1 548 ? 5.945 28.406 12.641 1 91.81 548 ALA B N 1
ATOM 9584 C CA . ALA B 1 548 ? 4.488 28.453 12.539 1 91.81 548 ALA B CA 1
ATOM 9585 C C . ALA B 1 548 ? 4.047 28.766 11.109 1 91.81 548 ALA B C 1
ATOM 9587 O O . ALA B 1 548 ? 3.094 28.188 10.602 1 91.81 548 ALA B O 1
ATOM 9588 N N . SER B 1 549 ? 4.695 29.703 10.5 1 92 549 SER B N 1
ATOM 9589 C CA . SER B 1 549 ? 4.344 30.062 9.133 1 92 549 SER B CA 1
ATOM 9590 C C . SER B 1 549 ? 4.559 28.891 8.172 1 92 549 SER B C 1
ATOM 9592 O O . SER B 1 549 ? 3.748 28.672 7.273 1 92 549 SER B O 1
ATOM 9594 N N . ASP B 1 550 ? 5.594 28.141 8.352 1 91 550 ASP B N 1
ATOM 9595 C CA . ASP B 1 550 ? 5.914 27.016 7.484 1 91 550 ASP B CA 1
ATOM 9596 C C . ASP B 1 550 ? 4.98 25.844 7.75 1 91 550 ASP B C 1
ATOM 9598 O O . ASP B 1 550 ? 4.547 25.156 6.816 1 91 550 ASP B O 1
ATOM 9602 N N . GLY B 1 551 ? 4.621 25.656 8.945 1 82.81 551 GLY B N 1
ATOM 9603 C CA . GLY B 1 551 ? 3.914 24.438 9.328 1 82.81 551 GLY B CA 1
ATOM 9604 C C . GLY B 1 551 ? 2.404 24.594 9.273 1 82.81 551 GLY B C 1
ATOM 9605 O O . GLY B 1 551 ? 1.681 23.594 9.148 1 82.81 551 GLY B O 1
ATOM 9606 N N . LEU B 1 552 ? 1.956 25.797 9.523 1 79.81 552 LEU B N 1
ATOM 9607 C CA . LEU B 1 552 ? 0.524 25.906 9.781 1 79.81 552 LEU B CA 1
ATOM 9608 C C . LEU B 1 552 ? -0.164 26.703 8.68 1 79.81 552 LEU B C 1
ATOM 9610 O O . LEU B 1 552 ? -1.197 27.344 8.914 1 79.81 552 LEU B O 1
ATOM 9614 N N . GLY B 1 553 ? 0.371 26.875 7.469 1 75.44 553 GLY B N 1
ATOM 9615 C CA . GLY B 1 553 ? -0.419 27.422 6.375 1 75.44 553 GLY B CA 1
ATOM 9616 C C . GLY B 1 553 ? 0.173 28.703 5.789 1 75.44 553 GLY B C 1
ATOM 9617 O O . GLY B 1 553 ? -0.502 29.422 5.051 1 75.44 553 GLY B O 1
ATOM 9618 N N . GLY B 1 554 ? 1.252 29.031 6.145 1 83.81 554 GLY B N 1
ATOM 9619 C CA . GLY B 1 554 ? 1.904 30.141 5.465 1 83.81 554 GLY B CA 1
ATOM 9620 C C . GLY B 1 554 ? 2.051 29.922 3.971 1 83.81 554 GLY B C 1
ATOM 9621 O O . GLY B 1 554 ? 1.64 28.891 3.447 1 83.81 554 GLY B O 1
ATOM 9622 N N . PRO B 1 555 ? 2.527 30.953 3.295 1 89.62 555 PRO B N 1
ATOM 9623 C CA . PRO B 1 555 ? 2.68 30.844 1.843 1 89.62 555 PRO B CA 1
ATOM 9624 C C . PRO B 1 555 ? 3.668 29.75 1.432 1 89.62 555 PRO B C 1
ATOM 9626 O O . PRO B 1 555 ? 4.719 29.594 2.059 1 89.62 555 PRO B O 1
ATOM 9629 N N . ARG B 1 556 ? 3.246 29.062 0.436 1 90.25 556 ARG B N 1
ATOM 9630 C CA . ARG B 1 556 ? 4.098 28 -0.096 1 90.25 556 ARG B CA 1
ATOM 9631 C C . ARG B 1 556 ? 4.168 28.078 -1.618 1 90.25 556 ARG B C 1
ATOM 9633 O O . ARG B 1 556 ? 3.283 28.641 -2.262 1 90.25 556 ARG B O 1
ATOM 9640 N N . VAL B 1 557 ? 5.285 27.5 -2.168 1 89.69 557 VAL B N 1
ATOM 9641 C CA . VAL B 1 557 ? 5.484 27.453 -3.611 1 89.69 557 VAL B CA 1
ATOM 9642 C C . VAL B 1 557 ? 5.91 26.047 -4.023 1 89.69 557 VAL B C 1
ATOM 9644 O O . VAL B 1 557 ? 6.613 25.359 -3.279 1 89.69 557 VAL B O 1
ATOM 9647 N N . ASN B 1 558 ? 5.402 25.641 -5.18 1 89.38 558 ASN B N 1
ATOM 9648 C CA . ASN B 1 558 ? 5.762 24.328 -5.719 1 89.38 558 ASN B CA 1
ATOM 9649 C C . ASN B 1 558 ? 6.992 24.422 -6.621 1 89.38 558 ASN B C 1
ATOM 9651 O O . ASN B 1 558 ? 7.023 25.219 -7.559 1 89.38 558 ASN B O 1
ATOM 9655 N N . LEU B 1 559 ? 8 23.688 -6.199 1 90.31 559 LEU B N 1
ATOM 9656 C CA . LEU B 1 559 ? 9.234 23.609 -6.977 1 90.31 559 LEU B CA 1
ATOM 9657 C C . LEU B 1 559 ? 9.594 22.172 -7.293 1 90.31 559 LEU B C 1
ATOM 9659 O O . LEU B 1 559 ? 9.125 21.25 -6.617 1 90.31 559 LEU B O 1
ATOM 9663 N N . THR B 1 560 ? 10.258 22.047 -8.32 1 88.5 560 THR B N 1
ATOM 9664 C CA . THR B 1 560 ? 10.75 20.719 -8.641 1 88.5 560 THR B CA 1
ATOM 9665 C C . THR B 1 560 ? 12.102 20.469 -7.969 1 88.5 560 THR B C 1
ATOM 9667 O O . THR B 1 560 ? 12.992 21.312 -8.016 1 88.5 560 THR B O 1
ATOM 9670 N N . GLY B 1 561 ? 12.125 19.391 -7.172 1 84.75 561 GLY B N 1
ATOM 9671 C CA . GLY B 1 561 ? 13.367 19.047 -6.508 1 84.75 561 GLY B CA 1
ATOM 9672 C C . GLY B 1 561 ? 13.602 17.547 -6.434 1 84.75 561 GLY B C 1
ATOM 9673 O O . GLY B 1 561 ? 12.812 16.75 -6.957 1 84.75 561 GLY B O 1
ATOM 9674 N N . ASP B 1 562 ? 14.75 17.125 -5.844 1 79.88 562 ASP B N 1
ATOM 9675 C CA . ASP B 1 562 ? 15.18 15.727 -5.812 1 79.88 562 ASP B CA 1
ATOM 9676 C C . ASP B 1 562 ? 14.656 15.016 -4.57 1 79.88 562 ASP B C 1
ATOM 9678 O O . ASP B 1 562 ? 14.68 13.781 -4.496 1 79.88 562 ASP B O 1
ATOM 9682 N N . VAL B 1 563 ? 14.109 15.75 -3.664 1 79.94 563 VAL B N 1
ATOM 9683 C CA . VAL B 1 563 ? 13.773 15.156 -2.375 1 79.94 563 VAL B CA 1
ATOM 9684 C C . VAL B 1 563 ? 12.273 15.297 -2.117 1 79.94 563 VAL B C 1
ATOM 9686 O O . VAL B 1 563 ? 11.859 15.68 -1.021 1 79.94 563 VAL B O 1
ATOM 9689 N N . SER B 1 564 ? 11.43 14.938 -3.08 1 81.81 564 SER B N 1
ATOM 9690 C CA . SER B 1 564 ? 9.992 14.984 -2.867 1 81.81 564 SER B CA 1
ATOM 9691 C C . SER B 1 564 ? 9.508 13.773 -2.074 1 81.81 564 SER B C 1
ATOM 9693 O O . SER B 1 564 ? 9.758 12.633 -2.467 1 81.81 564 SER B O 1
ATOM 9695 N N . PRO B 1 565 ? 8.844 14.055 -0.952 1 82 565 PRO B N 1
ATOM 9696 C CA . PRO B 1 565 ? 8.398 12.938 -0.109 1 82 565 PRO B CA 1
ATOM 9697 C C . PRO B 1 565 ? 7.102 12.305 -0.606 1 82 565 PRO B C 1
ATOM 9699 O O . PRO B 1 565 ? 6.211 13.008 -1.088 1 82 565 PRO B O 1
ATOM 9702 N N . SER B 1 566 ? 7.031 11.039 -0.677 1 78.62 566 SER B N 1
ATOM 9703 C CA . SER B 1 566 ? 5.832 10.25 -0.928 1 78.62 566 SER B CA 1
ATOM 9704 C C . SER B 1 566 ? 5.711 9.102 0.071 1 78.62 566 SER B C 1
ATOM 9706 O O . SER B 1 566 ? 6.707 8.656 0.644 1 78.62 566 SER B O 1
ATOM 9708 N N . PRO B 1 567 ? 4.398 8.773 0.401 1 75.81 567 PRO B N 1
ATOM 9709 C CA . PRO B 1 567 ? 4.273 7.652 1.34 1 75.81 567 PRO B CA 1
ATOM 9710 C C . PRO B 1 567 ? 5.016 6.402 0.872 1 75.81 567 PRO B C 1
ATOM 9712 O O . PRO B 1 567 ? 4.867 5.988 -0.281 1 75.81 567 PRO B O 1
ATOM 9715 N N . ALA B 1 568 ? 5.859 5.973 1.77 1 78.88 568 ALA B N 1
ATOM 9716 C CA . ALA B 1 568 ? 6.652 4.789 1.452 1 78.88 568 ALA B CA 1
ATOM 9717 C C . ALA B 1 568 ? 5.844 3.512 1.656 1 78.88 568 ALA B C 1
ATOM 9719 O O . ALA B 1 568 ? 5.168 3.354 2.676 1 78.88 568 ALA B O 1
ATOM 9720 N N . GLN B 1 569 ? 5.852 2.66 0.663 1 83.75 569 GLN B N 1
ATOM 9721 C CA . GLN B 1 569 ? 5.219 1.352 0.78 1 83.75 569 GLN B CA 1
ATOM 9722 C C . GLN B 1 569 ? 6.258 0.256 1 1 83.75 569 GLN B C 1
ATOM 9724 O O . GLN B 1 569 ? 7.32 0.264 0.372 1 83.75 569 GLN B O 1
ATOM 9729 N N . VAL B 1 570 ? 5.953 -0.594 1.962 1 87.06 570 VAL B N 1
ATOM 9730 C CA . VAL B 1 570 ? 6.879 -1.668 2.303 1 87.06 570 VAL B CA 1
ATOM 9731 C C . VAL B 1 570 ? 6.145 -3.006 2.305 1 87.06 570 VAL B C 1
ATOM 9733 O O . VAL B 1 570 ? 4.922 -3.049 2.475 1 87.06 570 VAL B O 1
ATOM 9736 N N . VAL B 1 571 ? 6.934 -3.99 2.025 1 88.56 571 VAL B N 1
ATOM 9737 C CA . VAL B 1 571 ? 6.383 -5.344 2.068 1 88.56 571 VAL B CA 1
ATOM 9738 C C . VAL B 1 571 ? 6.477 -5.891 3.49 1 88.56 571 VAL B C 1
ATOM 9740 O O . VAL B 1 571 ? 7.566 -5.992 4.055 1 88.56 571 VAL B O 1
ATOM 9743 N N . ASN B 1 572 ? 5.336 -6.18 4.055 1 87.56 572 ASN B N 1
ATOM 9744 C CA . ASN B 1 572 ? 5.273 -6.793 5.375 1 87.56 572 ASN B CA 1
ATOM 9745 C C . ASN B 1 572 ? 4.977 -8.289 5.285 1 87.56 572 ASN B C 1
ATOM 9747 O O . ASN B 1 572 ? 3.926 -8.688 4.777 1 87.56 572 ASN B O 1
ATOM 9751 N N . VAL B 1 573 ? 5.957 -9.031 5.781 1 90.88 573 VAL B N 1
ATOM 9752 C CA . VAL B 1 573 ? 5.812 -10.484 5.73 1 90.88 573 VAL B CA 1
ATOM 9753 C C . VAL B 1 573 ? 5.637 -11.039 7.145 1 90.88 573 VAL B C 1
ATOM 9755 O O . VAL B 1 573 ? 6.406 -10.703 8.047 1 90.88 573 VAL B O 1
ATOM 9758 N N . ARG B 1 574 ? 4.645 -11.828 7.371 1 90.75 574 ARG B N 1
ATOM 9759 C CA . ARG B 1 574 ? 4.516 -12.602 8.602 1 90.75 574 ARG B CA 1
ATOM 9760 C C . ARG B 1 574 ? 5.426 -13.828 8.57 1 90.75 574 ARG B C 1
ATOM 9762 O O . ARG B 1 574 ? 5.004 -14.906 8.141 1 90.75 574 ARG B O 1
ATOM 9769 N N . TRP B 1 575 ? 6.578 -13.805 8.984 1 91.75 575 TRP B N 1
ATOM 9770 C CA . TRP B 1 575 ? 7.641 -14.781 8.789 1 91.75 575 TRP B CA 1
ATOM 9771 C C . TRP B 1 575 ? 7.301 -16.094 9.484 1 91.75 575 TRP B C 1
ATOM 9773 O O . TRP B 1 575 ? 7.68 -17.172 9.016 1 91.75 575 TRP B O 1
ATOM 9783 N N . ALA B 1 576 ? 6.586 -16 10.57 1 92.38 576 ALA B N 1
ATOM 9784 C CA . ALA B 1 576 ? 6.203 -17.25 11.227 1 92.38 576 ALA B CA 1
ATOM 9785 C C . ALA B 1 576 ? 5.293 -18.078 10.328 1 92.38 576 ALA B C 1
ATOM 9787 O O . ALA B 1 576 ? 5.512 -19.281 10.164 1 92.38 576 ALA B O 1
ATOM 9788 N N . ASP B 1 577 ? 4.34 -17.453 9.742 1 91.12 577 ASP B N 1
ATOM 9789 C CA . ASP B 1 577 ? 3.414 -18.156 8.859 1 91.12 577 ASP B CA 1
ATOM 9790 C C . ASP B 1 577 ? 4.07 -18.484 7.523 1 91.12 577 ASP B C 1
ATOM 9792 O O . ASP B 1 577 ? 3.91 -19.594 7.004 1 91.12 577 ASP B O 1
ATOM 9796 N N . ALA B 1 578 ? 4.785 -17.453 6.969 1 92.69 578 ALA B N 1
ATOM 9797 C CA . ALA B 1 578 ? 5.461 -17.688 5.695 1 92.69 578 ALA B CA 1
ATOM 9798 C C . ALA B 1 578 ? 6.504 -18.797 5.828 1 92.69 578 ALA B C 1
ATOM 9800 O O . ALA B 1 578 ? 6.594 -19.672 4.969 1 92.69 578 ALA B O 1
ATOM 9801 N N . GLY B 1 579 ? 7.277 -18.75 6.941 1 92.31 579 GLY B N 1
ATOM 9802 C CA . GLY B 1 579 ? 8.266 -19.781 7.188 1 92.31 579 GLY B CA 1
ATOM 9803 C C . GLY B 1 579 ? 7.652 -21.156 7.406 1 92.31 579 GLY B C 1
ATOM 9804 O O . GLY B 1 579 ? 8.203 -22.156 6.953 1 92.31 579 GLY B O 1
ATOM 9805 N N . GLY B 1 580 ? 6.52 -21.125 8.055 1 92.69 580 GLY B N 1
ATOM 9806 C CA . GLY B 1 580 ? 5.816 -22.391 8.25 1 92.69 580 GLY B CA 1
ATOM 9807 C C . GLY B 1 580 ? 5.383 -23.031 6.949 1 92.69 580 GLY B C 1
ATOM 9808 O O . GLY B 1 580 ? 5.516 -24.25 6.777 1 92.69 580 GLY B O 1
ATOM 9809 N N . ILE B 1 581 ? 4.883 -22.297 6.023 1 92.19 581 ILE B N 1
ATOM 9810 C CA . ILE B 1 581 ? 4.422 -22.812 4.746 1 92.19 581 ILE B CA 1
ATOM 9811 C C . ILE B 1 581 ? 5.621 -23.203 3.885 1 92.19 581 ILE B C 1
ATOM 9813 O O . ILE B 1 581 ? 5.664 -24.312 3.332 1 92.19 581 ILE B O 1
ATOM 9817 N N . LEU B 1 582 ? 6.637 -22.312 3.807 1 93.94 582 LEU B N 1
ATOM 9818 C CA . LEU B 1 582 ? 7.781 -22.531 2.934 1 93.94 582 LEU B CA 1
ATOM 9819 C C . LEU B 1 582 ? 8.633 -23.688 3.432 1 93.94 582 LEU B C 1
ATOM 9821 O O . LEU B 1 582 ? 9.211 -24.438 2.631 1 93.94 582 LEU B O 1
ATOM 9825 N N . ALA B 1 583 ? 8.672 -23.891 4.73 1 93.94 583 ALA B N 1
ATOM 9826 C CA . ALA B 1 583 ? 9.383 -25.031 5.285 1 93.94 583 ALA B CA 1
ATOM 9827 C C . ALA B 1 583 ? 8.469 -26.266 5.363 1 93.94 583 ALA B C 1
ATOM 9829 O O . ALA B 1 583 ? 8.938 -27.391 5.266 1 93.94 583 ALA B O 1
ATOM 9830 N N . GLY B 1 584 ? 7.219 -25.984 5.484 1 92.31 584 GLY B N 1
ATOM 9831 C CA . GLY B 1 584 ? 6.258 -27.078 5.594 1 92.31 584 GLY B CA 1
ATOM 9832 C C . GLY B 1 584 ? 6.09 -27.859 4.305 1 92.31 584 GLY B C 1
ATOM 9833 O O . GLY B 1 584 ? 5.965 -29.094 4.332 1 92.31 584 GLY B O 1
ATOM 9834 N N . ILE B 1 585 ? 6.145 -27.234 3.201 1 91.12 585 ILE B N 1
ATOM 9835 C CA . ILE B 1 585 ? 5.934 -27.875 1.906 1 91.12 585 ILE B CA 1
ATOM 9836 C C . ILE B 1 585 ? 7.035 -28.891 1.654 1 91.12 585 ILE B C 1
ATOM 9838 O O . ILE B 1 585 ? 6.75 -30.078 1.461 1 91.12 585 ILE B O 1
ATOM 9842 N N . PRO B 1 586 ? 8.305 -28.453 1.728 1 93.31 586 PRO B N 1
ATOM 9843 C CA . PRO B 1 586 ? 9.344 -29.469 1.503 1 93.31 586 PRO B CA 1
ATOM 9844 C C . PRO B 1 586 ? 9.359 -30.547 2.584 1 93.31 586 PRO B C 1
ATOM 9846 O O . PRO B 1 586 ? 9.703 -31.688 2.305 1 93.31 586 PRO B O 1
ATOM 9849 N N . PHE B 1 587 ? 8.953 -30.281 3.76 1 94.31 587 PHE B N 1
ATOM 9850 C CA . PHE B 1 587 ? 8.938 -31.266 4.836 1 94.31 587 PHE B CA 1
ATOM 9851 C C . PHE B 1 587 ? 7.891 -32.344 4.566 1 94.31 587 PHE B C 1
ATOM 9853 O O . PHE B 1 587 ? 8.18 -33.531 4.676 1 94.31 587 PHE B O 1
ATOM 9860 N N . VAL B 1 588 ? 6.711 -31.938 4.258 1 91 588 VAL B N 1
ATOM 9861 C CA . VAL B 1 588 ? 5.652 -32.906 3.951 1 91 588 VAL B CA 1
ATOM 9862 C C . VAL B 1 588 ? 6.031 -33.688 2.711 1 91 588 VAL B C 1
ATOM 9864 O O . VAL B 1 588 ? 5.777 -34.906 2.645 1 91 588 VAL B O 1
ATOM 9867 N N . GLN B 1 589 ? 6.617 -33.031 1.767 1 92.06 589 GLN B N 1
ATOM 9868 C CA . GLN B 1 589 ? 7.062 -33.719 0.559 1 92.06 589 GLN B CA 1
ATOM 9869 C C . GLN B 1 589 ? 8.125 -34.75 0.881 1 92.06 589 GLN B C 1
ATOM 9871 O O . GLN B 1 589 ? 8.172 -35.812 0.263 1 92.06 589 GLN B O 1
ATOM 9876 N N . PHE B 1 590 ? 8.953 -34.469 1.848 1 94.69 590 PHE B N 1
ATOM 9877 C CA . PHE B 1 590 ? 10 -35.375 2.242 1 94.69 590 PHE B CA 1
ATOM 9878 C C . PHE B 1 590 ? 9.406 -36.625 2.93 1 94.69 590 PHE B C 1
ATOM 9880 O O . PHE B 1 590 ? 9.836 -37.75 2.684 1 94.69 590 PHE B O 1
ATOM 9887 N N . VAL B 1 591 ? 8.453 -36.406 3.723 1 93.88 591 VAL B N 1
ATOM 9888 C CA . VAL B 1 591 ? 7.766 -37.5 4.387 1 93.88 591 VAL B CA 1
ATOM 9889 C C . VAL B 1 591 ? 7.086 -38.406 3.344 1 93.88 591 VAL B C 1
ATOM 9891 O O . VAL B 1 591 ? 7.133 -39.625 3.438 1 93.88 591 VAL B O 1
ATOM 9894 N N . MET B 1 592 ? 6.484 -37.75 2.383 1 92.69 592 MET B N 1
ATOM 9895 C CA . MET B 1 592 ? 5.855 -38.5 1.306 1 92.69 592 MET B CA 1
ATOM 9896 C C . MET B 1 592 ? 6.891 -39.281 0.506 1 92.69 592 MET B C 1
ATOM 9898 O O . MET B 1 592 ? 6.641 -40.406 0.092 1 92.69 592 MET B O 1
ATOM 9902 N N . LEU B 1 593 ? 7.984 -38.625 0.27 1 94.44 593 LEU B N 1
ATOM 9903 C CA . LEU B 1 593 ? 9.078 -39.281 -0.442 1 94.44 593 LEU B CA 1
ATOM 9904 C C . LEU B 1 593 ? 9.508 -40.562 0.28 1 94.44 593 LEU B C 1
ATOM 9906 O O . LEU B 1 593 ? 9.695 -41.594 -0.349 1 94.44 593 LEU B O 1
ATOM 9910 N N . LEU B 1 594 ? 9.586 -40.531 1.598 1 94.69 594 LEU B N 1
ATOM 9911 C CA . LEU B 1 594 ? 9.969 -41.688 2.381 1 94.69 594 LEU B CA 1
ATOM 9912 C C . LEU B 1 594 ? 8.906 -42.781 2.285 1 94.69 594 LEU B C 1
ATOM 9914 O O . LEU B 1 594 ? 9.234 -43.969 2.176 1 94.69 594 LEU B O 1
ATOM 9918 N N . GLY B 1 595 ? 7.719 -42.312 2.316 1 92.5 595 GLY B N 1
ATOM 9919 C CA . GLY B 1 595 ? 6.633 -43.281 2.166 1 92.5 595 GLY B CA 1
ATOM 9920 C C . GLY B 1 595 ? 6.617 -43.938 0.807 1 92.5 595 GLY B C 1
ATOM 9921 O O . GLY B 1 595 ? 6.418 -45.156 0.712 1 92.5 595 GLY B O 1
ATOM 9922 N N . VAL B 1 596 ? 6.855 -43.188 -0.252 1 91.56 596 VAL B N 1
ATOM 9923 C CA . VAL B 1 596 ? 6.855 -43.719 -1.614 1 91.56 596 VAL B CA 1
ATOM 9924 C C . VAL B 1 596 ? 8.031 -44.656 -1.803 1 91.56 596 VAL B C 1
ATOM 9926 O O . VAL B 1 596 ? 7.883 -45.75 -2.404 1 91.56 596 VAL B O 1
ATOM 9929 N N . VAL B 1 597 ? 9.18 -44.281 -1.254 1 92.88 597 VAL B N 1
ATOM 9930 C CA . VAL B 1 597 ? 10.367 -45.125 -1.385 1 92.88 597 VAL B CA 1
ATOM 9931 C C . VAL B 1 597 ? 10.148 -46.469 -0.64 1 92.88 597 VAL B C 1
ATOM 9933 O O . VAL B 1 597 ? 10.477 -47.531 -1.152 1 92.88 597 VAL B O 1
ATOM 9936 N N . TRP B 1 598 ? 9.539 -46.344 0.52 1 91.44 598 TRP B N 1
ATOM 9937 C CA . TRP B 1 598 ? 9.266 -47.562 1.31 1 91.44 598 TRP B CA 1
ATOM 9938 C C . TRP B 1 598 ? 8.258 -48.438 0.606 1 91.44 598 TRP B C 1
ATOM 9940 O O . TRP B 1 598 ? 8.406 -49.688 0.602 1 91.44 598 TRP B O 1
ATOM 9950 N N . PHE B 1 599 ? 7.355 -47.875 -0.04 1 89.25 599 PHE B N 1
ATOM 9951 C CA . PHE B 1 599 ? 6.305 -48.625 -0.716 1 89.25 599 PHE B CA 1
ATOM 9952 C C . PHE B 1 599 ? 6.812 -49.188 -2.041 1 89.25 599 PHE B C 1
ATOM 9954 O O . PHE B 1 599 ? 6.547 -50.344 -2.375 1 89.25 599 PHE B O 1
ATOM 9961 N N . ALA B 1 600 ? 7.508 -48.469 -2.83 1 89.12 600 ALA B N 1
ATOM 9962 C CA . ALA B 1 600 ? 7.922 -48.812 -4.184 1 89.12 600 ALA B CA 1
ATOM 9963 C C . ALA B 1 600 ? 9.078 -49.812 -4.156 1 89.12 600 ALA B C 1
ATOM 9965 O O . ALA B 1 600 ? 9.25 -50.594 -5.086 1 89.12 600 ALA B O 1
ATOM 9966 N N . SER B 1 601 ? 9.852 -49.938 -3.125 1 87.19 601 SER B N 1
ATOM 9967 C CA . SER B 1 601 ? 11.078 -50.719 -3.09 1 87.19 601 SER B CA 1
ATOM 9968 C C . SER B 1 601 ? 10.773 -52.219 -2.945 1 87.19 601 SER B C 1
ATOM 9970 O O . SER B 1 601 ? 11.641 -53.031 -3.188 1 87.19 601 SER B O 1
ATOM 9972 N N . LYS B 1 602 ? 9.625 -52.562 -2.781 1 87.12 602 LYS B N 1
ATOM 9973 C CA . LYS B 1 602 ? 9.273 -53.969 -2.559 1 87.12 602 LYS B CA 1
ATOM 9974 C C . LYS B 1 602 ? 9.039 -54.688 -3.881 1 87.12 602 LYS B C 1
ATOM 9976 O O . LYS B 1 602 ? 9.031 -55.906 -3.93 1 87.12 602 LYS B O 1
ATOM 9981 N N . ALA B 1 603 ? 8.812 -53.969 -4.891 1 90.38 603 ALA B N 1
ATOM 9982 C CA . ALA B 1 603 ? 8.617 -54.562 -6.207 1 90.38 603 ALA B CA 1
ATOM 9983 C C . ALA B 1 603 ? 9.703 -54.094 -7.18 1 90.38 603 ALA B C 1
ATOM 9985 O O . ALA B 1 603 ? 10.297 -53.031 -7.004 1 90.38 603 ALA B O 1
ATOM 9986 N N . ILE B 1 604 ? 10.031 -54.938 -8.117 1 91.56 604 ILE B N 1
ATOM 9987 C CA . ILE B 1 604 ? 11.023 -54.594 -9.125 1 91.56 604 ILE B CA 1
ATOM 9988 C C . ILE B 1 604 ? 10.484 -53.5 -10.039 1 91.56 604 ILE B C 1
ATOM 9990 O O . ILE B 1 604 ? 9.375 -53.625 -10.57 1 91.56 604 ILE B O 1
ATOM 9994 N N . ILE B 1 605 ? 11.211 -52.438 -10.164 1 91.94 605 ILE B N 1
ATOM 9995 C CA . ILE B 1 605 ? 10.797 -51.312 -10.977 1 91.94 605 ILE B CA 1
ATOM 9996 C C . ILE B 1 605 ? 11.406 -51.438 -12.375 1 91.94 605 ILE B C 1
ATOM 9998 O O . ILE B 1 605 ? 12.602 -51.688 -12.516 1 91.94 605 ILE B O 1
ATOM 10002 N N . LEU B 1 606 ? 10.555 -51.312 -13.367 1 91.75 606 LEU B N 1
ATOM 10003 C CA . LEU B 1 606 ? 11.008 -51.344 -14.758 1 91.75 606 LEU B CA 1
ATOM 10004 C C . LEU B 1 606 ? 11.211 -49.938 -15.297 1 91.75 606 LEU B C 1
ATOM 10006 O O . LEU B 1 606 ? 10.734 -48.969 -14.711 1 91.75 606 LEU B O 1
ATOM 10010 N N . GLU B 1 607 ? 11.992 -49.844 -16.312 1 88.69 607 GLU B N 1
ATOM 10011 C CA . GLU B 1 607 ? 12.211 -48.531 -16.953 1 88.69 607 GLU B CA 1
ATOM 10012 C C . GLU B 1 607 ? 10.898 -47.969 -17.469 1 88.69 607 GLU B C 1
ATOM 10014 O O . GLU B 1 607 ? 10.086 -48.656 -18.062 1 88.69 607 GLU B O 1
ATOM 10019 N N . PRO B 1 608 ? 10.672 -46.719 -17.141 1 85.12 608 PRO B N 1
ATOM 10020 C CA . PRO B 1 608 ? 9.438 -46.094 -17.625 1 85.12 608 PRO B CA 1
ATOM 10021 C C . PRO B 1 608 ? 9.461 -45.844 -19.125 1 85.12 608 PRO B C 1
ATOM 10023 O O . PRO B 1 608 ? 9.734 -44.719 -19.562 1 85.12 608 PRO B O 1
ATOM 10026 N N . SER B 1 609 ? 9.258 -46.781 -19.891 1 89.12 609 SER B N 1
ATOM 10027 C CA . SER B 1 609 ? 9.242 -46.719 -21.344 1 89.12 609 SER B CA 1
ATOM 10028 C C . SER B 1 609 ? 8.133 -47.594 -21.938 1 89.12 609 SER B C 1
ATOM 10030 O O . SER B 1 609 ? 7.633 -48.5 -21.266 1 89.12 609 SER B O 1
ATOM 10032 N N . TYR B 1 610 ? 7.684 -47.25 -23.062 1 91.31 610 TYR B N 1
ATOM 10033 C CA . TYR B 1 610 ? 6.633 -48 -23.734 1 91.31 610 TYR B CA 1
ATOM 10034 C C . TYR B 1 610 ? 7.145 -49.375 -24.203 1 91.31 610 TYR B C 1
ATOM 10036 O O . TYR B 1 610 ? 6.414 -50.344 -24.156 1 91.31 610 TYR B O 1
ATOM 10044 N N . MET B 1 611 ? 8.383 -49.469 -24.5 1 91.94 611 MET B N 1
ATOM 10045 C CA . MET B 1 611 ? 8.953 -50.719 -25.016 1 91.94 611 MET B CA 1
ATOM 10046 C C . MET B 1 611 ? 9.07 -51.75 -23.906 1 91.94 611 MET B C 1
ATOM 10048 O O . MET B 1 611 ? 8.805 -52.938 -24.109 1 91.94 611 MET B O 1
ATOM 10052 N N . THR B 1 612 ? 9.477 -51.281 -22.766 1 92.31 612 THR B N 1
ATOM 10053 C CA . THR B 1 612 ? 9.609 -52.219 -21.641 1 92.31 612 THR B CA 1
ATOM 10054 C C . THR B 1 612 ? 8.25 -52.75 -21.219 1 92.31 612 THR B C 1
ATOM 10056 O O . THR B 1 612 ? 8.117 -53.938 -20.875 1 92.31 612 THR B O 1
ATOM 10059 N N . VAL B 1 613 ? 7.277 -51.938 -21.281 1 92.88 613 VAL B N 1
ATOM 10060 C CA . VAL B 1 613 ? 5.934 -52.344 -20.922 1 92.88 613 VAL B CA 1
ATOM 10061 C C . VAL B 1 613 ? 5.367 -53.25 -22 1 92.88 613 VAL B C 1
ATOM 10063 O O . VAL B 1 613 ? 4.641 -54.219 -21.719 1 92.88 613 VAL B O 1
ATOM 10066 N N . ALA B 1 614 ? 5.715 -52.875 -23.25 1 93.56 614 ALA B N 1
ATOM 10067 C CA . ALA B 1 614 ? 5.273 -53.75 -24.344 1 93.56 614 ALA B CA 1
ATOM 10068 C C . ALA B 1 614 ? 5.871 -55.156 -24.234 1 93.56 614 ALA B C 1
ATOM 10070 O O . ALA B 1 614 ? 5.207 -56.125 -24.531 1 93.56 614 ALA B O 1
ATOM 10071 N N . HIS B 1 615 ? 7.129 -55.219 -23.812 1 93.69 615 HIS B N 1
ATOM 10072 C CA . HIS B 1 615 ? 7.781 -56.5 -23.609 1 93.69 615 HIS B CA 1
ATOM 10073 C C . HIS B 1 615 ? 7.105 -57.281 -22.484 1 93.69 615 HIS B C 1
ATOM 10075 O O . HIS B 1 615 ? 6.953 -58.5 -22.578 1 93.69 615 HIS B O 1
ATOM 10081 N N . LEU B 1 616 ? 6.711 -56.625 -21.484 1 92.44 616 LEU B N 1
ATOM 10082 C CA . LEU B 1 616 ? 6.031 -57.25 -20.359 1 92.44 616 LEU B CA 1
ATOM 10083 C C . LEU B 1 616 ? 4.656 -57.75 -20.766 1 92.44 616 LEU B C 1
ATOM 10085 O O . LEU B 1 616 ? 4.227 -58.812 -20.297 1 92.44 616 LEU B O 1
ATOM 10089 N N . LEU B 1 617 ? 3.949 -57.031 -21.656 1 93.25 617 LEU B N 1
ATOM 10090 C CA . LEU B 1 617 ? 2.582 -57.375 -22.031 1 93.25 617 LEU B CA 1
ATOM 10091 C C . LEU B 1 617 ? 2.562 -58.312 -23.234 1 93.25 617 LEU B C 1
ATOM 10093 O O . LEU B 1 617 ? 1.496 -58.594 -23.781 1 93.25 617 LEU B O 1
ATOM 10097 N N . TYR B 1 618 ? 3.693 -58.781 -23.641 1 92.5 618 TYR B N 1
ATOM 10098 C CA . TYR B 1 618 ? 3.834 -59.594 -24.844 1 92.5 618 TYR B CA 1
ATOM 10099 C C . TYR B 1 618 ? 2.906 -60.812 -24.797 1 92.5 618 TYR B C 1
ATOM 10101 O O . TYR B 1 618 ? 2.168 -61.062 -25.75 1 92.5 618 TYR B O 1
ATOM 10109 N N . PRO B 1 619 ? 2.799 -61.562 -23.656 1 90.06 619 PRO B N 1
ATOM 10110 C CA . PRO B 1 619 ? 1.933 -62.75 -23.625 1 90.06 619 PRO B CA 1
ATOM 10111 C C . PRO B 1 619 ? 0.45 -62.375 -23.734 1 90.06 619 PRO B C 1
ATOM 10113 O O . PRO B 1 619 ? -0.33 -63.156 -24.312 1 90.06 619 PRO B O 1
ATOM 10116 N N . VAL B 1 620 ? 0.103 -61.312 -23.234 1 91.75 620 VAL B N 1
ATOM 10117 C CA . VAL B 1 620 ? -1.29 -60.875 -23.281 1 91.75 620 VAL B CA 1
ATOM 10118 C C . VAL B 1 620 ? -1.651 -60.469 -24.703 1 91.75 620 VAL B C 1
ATOM 10120 O O . VAL B 1 620 ? -2.729 -60.812 -25.203 1 91.75 620 VAL B O 1
ATOM 10123 N N . ILE B 1 621 ? -0.729 -59.781 -25.375 1 92.69 621 ILE B N 1
ATOM 10124 C CA . ILE B 1 621 ? -0.982 -59.281 -26.719 1 92.69 621 ILE B CA 1
ATOM 10125 C C . ILE B 1 621 ? -0.986 -60.469 -27.703 1 92.69 621 ILE B C 1
ATOM 10127 O O . ILE B 1 621 ? -1.744 -60.469 -28.672 1 92.69 621 ILE B O 1
ATOM 10131 N N . GLN B 1 622 ? -0.202 -61.438 -27.391 1 90.56 622 GLN B N 1
ATOM 10132 C CA . GLN B 1 622 ? -0.183 -62.656 -28.219 1 90.56 622 GLN B CA 1
ATOM 10133 C C . GLN B 1 622 ? -1.539 -63.344 -28.203 1 90.56 622 GLN B C 1
ATOM 10135 O O . GLN B 1 622 ? -1.972 -63.906 -29.219 1 90.56 622 GLN B O 1
ATOM 10140 N N . LYS B 1 623 ? -2.213 -63.281 -27.094 1 90.38 623 LYS B N 1
ATOM 10141 C CA . LYS B 1 623 ? -3.533 -63.906 -26.969 1 90.38 623 LYS B CA 1
ATOM 10142 C C . LYS B 1 623 ? -4.59 -63.094 -27.703 1 90.38 623 LYS B C 1
ATOM 10144 O O . LYS B 1 623 ? -5.582 -63.625 -28.188 1 90.38 623 LYS B O 1
ATOM 10149 N N . VAL B 1 624 ? -4.43 -61.812 -27.703 1 90.88 624 VAL B N 1
ATOM 10150 C CA . VAL B 1 624 ? -5.355 -60.938 -28.422 1 90.88 624 VAL B CA 1
ATOM 10151 C C . VAL B 1 624 ? -5.227 -61.188 -29.922 1 90.88 624 VAL B C 1
ATOM 10153 O O . VAL B 1 624 ? -6.23 -61.219 -30.641 1 90.88 624 VAL B O 1
ATOM 10156 N N . GLY B 1 625 ? -4.062 -61.281 -30.406 1 85.94 625 GLY B N 1
ATOM 10157 C CA . GLY B 1 625 ? -3.83 -61.531 -31.828 1 85.94 625 GLY B CA 1
ATOM 10158 C C . GLY B 1 625 ? -2.934 -60.5 -32.469 1 85.94 625 GLY B C 1
ATOM 10159 O O . GLY B 1 625 ? -2.854 -59.375 -32 1 85.94 625 GLY B O 1
ATOM 10160 N N . LYS B 1 626 ? -2.322 -60.875 -33.5 1 80.38 626 LYS B N 1
ATOM 10161 C CA . LYS B 1 626 ? -1.399 -60 -34.188 1 80.38 626 LYS B CA 1
ATOM 10162 C C . LYS B 1 626 ? -2.152 -58.969 -35.031 1 80.38 626 LYS B C 1
ATOM 10164 O O . LYS B 1 626 ? -1.632 -57.875 -35.281 1 80.38 626 LYS B O 1
ATOM 10169 N N . ASP B 1 627 ? -3.41 -59.281 -35.281 1 83.12 627 ASP B N 1
ATOM 10170 C CA . ASP B 1 627 ? -4.184 -58.375 -36.125 1 83.12 627 ASP B CA 1
ATOM 10171 C C . ASP B 1 627 ? -5.031 -57.438 -35.281 1 83.12 627 ASP B C 1
ATOM 10173 O O . ASP B 1 627 ? -5.191 -57.625 -34.094 1 83.12 627 ASP B O 1
ATOM 10177 N N . GLY B 1 628 ? -5.332 -56.281 -35.812 1 84.94 628 GLY B N 1
ATOM 10178 C CA . GLY B 1 628 ? -6.203 -55.344 -35.125 1 84.94 628 GLY B CA 1
ATOM 10179 C C . GLY B 1 628 ? -5.441 -54.25 -34.375 1 84.94 628 GLY B C 1
ATOM 10180 O O . GLY B 1 628 ? -5.688 -54 -33.219 1 84.94 628 GLY B O 1
ATOM 10181 N N . CYS B 1 629 ? -4.582 -53.594 -35 1 84.19 629 CYS B N 1
ATOM 10182 C CA . CYS B 1 629 ? -3.762 -52.531 -34.406 1 84.19 629 CYS B CA 1
ATOM 10183 C C . CYS B 1 629 ? -4.617 -51.375 -33.969 1 84.19 629 CYS B C 1
ATOM 10185 O O . CYS B 1 629 ? -4.203 -50.562 -33.156 1 84.19 629 CYS B O 1
ATOM 10187 N N . LEU B 1 630 ? -5.844 -51.281 -34.469 1 87.94 630 LEU B N 1
ATOM 10188 C CA . LEU B 1 630 ? -6.695 -50.125 -34.156 1 87.94 630 LEU B CA 1
ATOM 10189 C C . LEU B 1 630 ? -7.676 -50.469 -33.031 1 87.94 630 LEU B C 1
ATOM 10191 O O . LEU B 1 630 ? -8.539 -49.656 -32.688 1 87.94 630 LEU B O 1
ATOM 10195 N N . PHE B 1 631 ? -7.5 -51.625 -32.375 1 88.69 631 PHE B N 1
ATOM 10196 C CA . PHE B 1 631 ? -8.367 -52 -31.281 1 88.69 631 PHE B CA 1
ATOM 10197 C C . PHE B 1 631 ? -8.164 -51.031 -30.094 1 88.69 631 PHE B C 1
ATOM 10199 O O . PHE B 1 631 ? -7.031 -50.656 -29.797 1 88.69 631 PHE B O 1
ATOM 10206 N N . THR B 1 632 ? -9.25 -50.656 -29.562 1 89.44 632 THR B N 1
ATOM 10207 C CA . THR B 1 632 ? -9.18 -49.938 -28.297 1 89.44 632 THR B CA 1
ATOM 10208 C C . THR B 1 632 ? -8.961 -50.906 -27.141 1 89.44 632 THR B C 1
ATOM 10210 O O . THR B 1 632 ? -9.07 -52.125 -27.312 1 89.44 632 THR B O 1
ATOM 10213 N N . VAL B 1 633 ? -8.555 -50.406 -26.047 1 89.56 633 VAL B N 1
ATOM 10214 C CA . VAL B 1 633 ? -8.297 -51.219 -24.875 1 89.56 633 VAL B CA 1
ATOM 10215 C C . VAL B 1 633 ? -9.57 -52 -24.5 1 89.56 633 VAL B C 1
ATOM 10217 O O . VAL B 1 633 ? -9.516 -53.156 -24.109 1 89.56 633 VAL B O 1
ATOM 10220 N N . ASP B 1 634 ? -10.727 -51.406 -24.672 1 86.75 634 ASP B N 1
ATOM 10221 C CA . ASP B 1 634 ? -12 -52.031 -24.344 1 86.75 634 ASP B CA 1
ATOM 10222 C C . ASP B 1 634 ? -12.312 -53.188 -25.281 1 86.75 634 ASP B C 1
ATOM 10224 O O . ASP B 1 634 ? -12.836 -54.219 -24.859 1 86.75 634 ASP B O 1
ATOM 10228 N N . GLU B 1 635 ? -12 -53 -26.516 1 88.75 635 GLU B N 1
ATOM 10229 C CA . GLU B 1 635 ? -12.211 -54.062 -27.5 1 88.75 635 GLU B CA 1
ATOM 10230 C C . GLU B 1 635 ? -11.25 -55.25 -27.266 1 88.75 635 GLU B C 1
ATOM 10232 O O . GLU B 1 635 ? -11.617 -56.406 -27.453 1 88.75 635 GLU B O 1
ATOM 10237 N N . MET B 1 636 ? -10.047 -54.875 -26.875 1 91.38 636 MET B N 1
ATOM 10238 C CA . MET B 1 636 ? -9.094 -55.938 -26.547 1 91.38 636 MET B CA 1
ATOM 10239 C C . MET B 1 636 ? -9.547 -56.719 -25.328 1 91.38 636 MET B C 1
ATOM 10241 O O . MET B 1 636 ? -9.391 -57.938 -25.281 1 91.38 636 MET B O 1
ATOM 10245 N N . ALA B 1 637 ? -10.086 -56.031 -24.375 1 90.38 637 ALA B N 1
ATOM 10246 C CA . ALA B 1 637 ? -10.578 -56.688 -23.156 1 90.38 637 ALA B CA 1
ATOM 10247 C C . ALA B 1 637 ? -11.734 -57.625 -23.469 1 90.38 637 ALA B C 1
ATOM 10249 O O . ALA B 1 637 ? -11.867 -58.688 -22.859 1 90.38 637 ALA B O 1
ATOM 10250 N N . GLU B 1 638 ? -12.586 -57.219 -24.391 1 88.75 638 GLU B N 1
ATOM 10251 C CA . GLU B 1 638 ? -13.719 -58.031 -24.781 1 88.75 638 GLU B CA 1
ATOM 10252 C C . GLU B 1 638 ? -13.266 -59.312 -25.5 1 88.75 638 GLU B C 1
ATOM 10254 O O . GLU B 1 638 ? -13.859 -60.375 -25.328 1 88.75 638 GLU B O 1
ATOM 10259 N N . ARG B 1 639 ? -12.203 -59.219 -26.25 1 89.5 639 ARG B N 1
ATOM 10260 C CA . ARG B 1 639 ? -11.672 -60.375 -26.969 1 89.5 639 ARG B CA 1
ATOM 10261 C C . ARG B 1 639 ? -11.023 -61.375 -26.016 1 89.5 639 ARG B C 1
ATOM 10263 O O . ARG B 1 639 ? -11.047 -62.562 -26.266 1 89.5 639 ARG B O 1
ATOM 10270 N N . LEU B 1 640 ? -10.422 -60.844 -24.938 1 91.56 640 LEU B N 1
ATOM 10271 C CA . LEU B 1 640 ? -9.781 -61.719 -23.953 1 91.56 640 LEU B CA 1
ATOM 10272 C C . LEU B 1 640 ? -10.812 -62.344 -23.031 1 91.56 640 LEU B C 1
ATOM 10274 O O . LEU B 1 640 ? -10.555 -63.406 -22.438 1 91.56 640 LEU B O 1
ATOM 10278 N N . GLY B 1 641 ? -11.945 -61.75 -22.906 1 86.62 641 GLY B N 1
ATOM 10279 C CA . GLY B 1 641 ? -13.016 -62.281 -22.078 1 86.62 641 GLY B CA 1
ATOM 10280 C C . GLY B 1 641 ? -13.242 -61.531 -20.797 1 86.62 641 GLY B C 1
ATOM 10281 O O . GLY B 1 641 ? -12.32 -60.906 -20.281 1 86.62 641 GLY B O 1
ATOM 10282 N N . ARG B 1 642 ? -14.453 -61.531 -20.25 1 78.56 642 ARG B N 1
ATOM 10283 C CA . ARG B 1 642 ? -14.867 -60.75 -19.078 1 78.56 642 ARG B CA 1
ATOM 10284 C C . ARG B 1 642 ? -14.156 -61.25 -17.812 1 78.56 642 ARG B C 1
ATOM 10286 O O . ARG B 1 642 ? -13.938 -60.469 -16.875 1 78.56 642 ARG B O 1
ATOM 10293 N N . GLY B 1 643 ? -13.648 -62.375 -17.797 1 79.75 643 GLY B N 1
ATOM 10294 C CA . GLY B 1 643 ? -13.031 -62.906 -16.594 1 79.75 643 GLY B CA 1
ATOM 10295 C C . GLY B 1 643 ? -11.516 -62.938 -16.672 1 79.75 643 GLY B C 1
ATOM 10296 O O . GLY B 1 643 ? -10.859 -63.5 -15.781 1 79.75 643 GLY B O 1
ATOM 10297 N N . TYR B 1 644 ? -10.961 -62.25 -17.625 1 90 644 TYR B N 1
ATOM 10298 C CA . TYR B 1 644 ? -9.516 -62.281 -17.812 1 90 644 TYR B CA 1
ATOM 10299 C C . TYR B 1 644 ? -8.82 -61.281 -16.891 1 90 644 TYR B C 1
ATOM 10301 O O . TYR B 1 644 ? -9.047 -60.062 -17 1 90 644 TYR B O 1
ATOM 10309 N N . ARG B 1 645 ? -8.094 -61.719 -15.852 1 91.94 645 ARG B N 1
ATOM 10310 C CA . ARG B 1 645 ? -7.371 -60.875 -14.898 1 91.94 645 ARG B CA 1
ATOM 10311 C C . ARG B 1 645 ? -5.875 -61.188 -14.93 1 91.94 645 ARG B C 1
ATOM 10313 O O . ARG B 1 645 ? -5.473 -62.344 -15.07 1 91.94 645 ARG B O 1
ATOM 10320 N N . ILE B 1 646 ? -5.105 -60.094 -14.852 1 92.12 646 ILE B N 1
ATOM 10321 C CA . ILE B 1 646 ? -3.656 -60.25 -14.898 1 92.12 646 ILE B CA 1
ATOM 10322 C C . ILE B 1 646 ? -3.014 -59.5 -13.742 1 92.12 646 ILE B C 1
ATOM 10324 O O . ILE B 1 646 ? -3.637 -58.625 -13.148 1 92.12 646 ILE B O 1
ATOM 10328 N N . ALA B 1 647 ? -1.865 -59.906 -13.336 1 91.56 647 ALA B N 1
ATOM 10329 C CA . ALA B 1 647 ? -1.062 -59.25 -12.312 1 91.56 647 ALA B CA 1
ATOM 10330 C C . ALA B 1 647 ? 0.421 -59.281 -12.672 1 91.56 647 ALA B C 1
ATOM 10332 O O . ALA B 1 647 ? 0.864 -60.125 -13.438 1 91.56 647 ALA B O 1
ATOM 10333 N N . TYR B 1 648 ? 1.099 -58.25 -12.289 1 92.06 648 TYR B N 1
ATOM 10334 C CA . TYR B 1 648 ? 2.551 -58.188 -12.406 1 92.06 648 TYR B CA 1
ATOM 10335 C C . TYR B 1 648 ? 3.215 -58.969 -11.273 1 92.06 648 TYR B C 1
ATOM 10337 O O . TYR B 1 648 ? 2.93 -58.75 -10.102 1 92.06 648 TYR B O 1
ATOM 10345 N N . GLY B 1 649 ? 3.988 -60.031 -11.641 1 89.44 649 GLY B N 1
ATOM 10346 C CA . GLY B 1 649 ? 4.621 -60.812 -10.594 1 89.44 649 GLY B CA 1
ATOM 10347 C C . GLY B 1 649 ? 5.52 -61.906 -11.133 1 89.44 649 GLY B C 1
ATOM 10348 O O . GLY B 1 649 ? 6.043 -61.812 -12.242 1 89.44 649 GLY B O 1
ATOM 10349 N N . VAL B 1 650 ? 5.824 -62.844 -10.219 1 88.12 650 VAL B N 1
ATOM 10350 C CA . VAL B 1 650 ? 6.684 -64 -10.539 1 88.12 650 VAL B CA 1
ATOM 10351 C C . VAL B 1 650 ? 5.832 -65.25 -10.789 1 88.12 650 VAL B C 1
ATOM 10353 O O . VAL B 1 650 ? 4.934 -65.562 -10.008 1 88.12 650 VAL B O 1
ATOM 10356 N N . ARG B 1 651 ? 6.078 -65.875 -11.953 1 85.31 651 ARG B N 1
ATOM 10357 C CA . ARG B 1 651 ? 5.355 -67.062 -12.305 1 85.31 651 ARG B CA 1
ATOM 10358 C C . ARG B 1 651 ? 5.652 -68.188 -11.305 1 85.31 651 ARG B C 1
ATOM 10360 O O . ARG B 1 651 ? 6.801 -68.375 -10.906 1 85.31 651 ARG B O 1
ATOM 10367 N N . PRO B 1 652 ? 4.625 -68.875 -10.914 1 83.75 652 PRO B N 1
ATOM 10368 C CA . PRO B 1 652 ? 4.848 -69.938 -9.953 1 83.75 652 PRO B CA 1
ATOM 10369 C C . PRO B 1 652 ? 5.621 -71.125 -10.555 1 83.75 652 PRO B C 1
ATOM 10371 O O . PRO B 1 652 ? 5.316 -71.562 -11.672 1 83.75 652 PRO B O 1
ATOM 10374 N N . ASP B 1 653 ? 6.691 -71.375 -10.023 1 81.56 653 ASP B N 1
ATOM 10375 C CA . ASP B 1 653 ? 7.496 -72.562 -10.383 1 81.56 653 ASP B CA 1
ATOM 10376 C C . ASP B 1 653 ? 7.578 -73.562 -9.219 1 81.56 653 ASP B C 1
ATOM 10378 O O . ASP B 1 653 ? 8.062 -73.188 -8.141 1 81.56 653 ASP B O 1
ATOM 10382 N N . PRO B 1 654 ? 7.07 -74.75 -9.477 1 80.12 654 PRO B N 1
ATOM 10383 C CA . PRO B 1 654 ? 7.105 -75.75 -8.406 1 80.12 654 PRO B CA 1
ATOM 10384 C C . PRO B 1 654 ? 8.523 -76.062 -7.926 1 80.12 654 PRO B C 1
ATOM 10386 O O . PRO B 1 654 ? 8.719 -76.5 -6.797 1 80.12 654 PRO B O 1
ATOM 10389 N N . ALA B 1 655 ? 9.484 -75.75 -8.797 1 81.38 655 ALA B N 1
ATOM 10390 C CA . ALA B 1 655 ? 10.859 -76.062 -8.43 1 81.38 655 ALA B CA 1
ATOM 10391 C C . ALA B 1 655 ? 11.477 -74.938 -7.609 1 81.38 655 ALA B C 1
ATOM 10393 O O . ALA B 1 655 ? 12.625 -75 -7.176 1 81.38 655 ALA B O 1
ATOM 10394 N N . ASP B 1 656 ? 10.734 -73.938 -7.293 1 80.38 656 ASP B N 1
ATOM 10395 C CA . ASP B 1 656 ? 11.258 -72.75 -6.559 1 80.38 656 ASP B CA 1
ATOM 10396 C C . ASP B 1 656 ? 11.484 -73.125 -5.086 1 80.38 656 ASP B C 1
ATOM 10398 O O . ASP B 1 656 ? 10.539 -73.438 -4.375 1 80.38 656 ASP B O 1
ATOM 10402 N N . PRO B 1 657 ? 12.742 -73.125 -4.688 1 75.5 657 PRO B N 1
ATOM 10403 C CA . PRO B 1 657 ? 13.055 -73.562 -3.326 1 75.5 657 PRO B CA 1
ATOM 10404 C C . PRO B 1 657 ? 12.578 -72.562 -2.266 1 75.5 657 PRO B C 1
ATOM 10406 O O . PRO B 1 657 ? 12.594 -72.875 -1.073 1 75.5 657 PRO B O 1
ATOM 10409 N N . GLY B 1 658 ? 12.18 -71.438 -2.625 1 72.25 658 GLY B N 1
ATOM 10410 C CA . GLY B 1 658 ? 11.695 -70.5 -1.624 1 72.25 658 GLY B CA 1
ATOM 10411 C C . GLY B 1 658 ? 12.297 -69.125 -1.749 1 72.25 658 GLY B C 1
ATOM 10412 O O . GLY B 1 658 ? 13.141 -68.875 -2.619 1 72.25 658 GLY B O 1
ATOM 10413 N N . ARG B 1 659 ? 11.984 -68.188 -0.796 1 77.19 659 ARG B N 1
ATOM 10414 C CA . ARG B 1 659 ? 12.336 -66.812 -0.831 1 77.19 659 ARG B CA 1
ATOM 10415 C C . ARG B 1 659 ? 13.812 -66.562 -0.517 1 77.19 659 ARG B C 1
ATOM 10417 O O . ARG B 1 659 ? 14.398 -65.562 -0.924 1 77.19 659 ARG B O 1
ATOM 10424 N N . HIS B 1 660 ? 14.492 -67.562 -0.009 1 77.31 660 HIS B N 1
ATOM 10425 C CA . HIS B 1 660 ? 15.844 -67.312 0.495 1 77.31 660 HIS B CA 1
ATOM 10426 C C . HIS B 1 660 ? 16.891 -67.75 -0.527 1 77.31 660 HIS B C 1
ATOM 10428 O O . HIS B 1 660 ? 18.062 -67.375 -0.425 1 77.31 660 HIS B O 1
ATOM 10434 N N . ASP B 1 661 ? 16.5 -68.438 -1.609 1 79.56 661 ASP B N 1
ATOM 10435 C CA . ASP B 1 661 ? 17.484 -68.875 -2.584 1 79.56 661 ASP B CA 1
ATOM 10436 C C . ASP B 1 661 ? 17.75 -67.812 -3.645 1 79.56 661 ASP B C 1
ATOM 10438 O O . ASP B 1 661 ? 16.828 -67.438 -4.379 1 79.56 661 ASP B O 1
ATOM 10442 N N . THR B 1 662 ? 18.953 -67.375 -3.729 1 81.19 662 THR B N 1
ATOM 10443 C CA . THR B 1 662 ? 19.312 -66.312 -4.641 1 81.19 662 THR B CA 1
ATOM 10444 C C . THR B 1 662 ? 19.875 -66.875 -5.945 1 81.19 662 THR B C 1
ATOM 10446 O O . THR B 1 662 ? 20.156 -66.125 -6.883 1 81.19 662 THR B O 1
ATOM 10449 N N . THR B 1 663 ? 19.953 -68.125 -6.09 1 80 663 THR B N 1
ATOM 10450 C CA . THR B 1 663 ? 20.578 -68.688 -7.277 1 80 663 THR B CA 1
ATOM 10451 C C . THR B 1 663 ? 19.531 -69.188 -8.266 1 80 663 THR B C 1
ATOM 10453 O O . THR B 1 663 ? 19.812 -69.375 -9.445 1 80 663 THR B O 1
ATOM 10456 N N . PHE B 1 664 ? 18.344 -69.375 -7.746 1 84.69 664 PHE B N 1
ATOM 10457 C CA . PHE B 1 664 ? 17.25 -69.812 -8.602 1 84.69 664 PHE B CA 1
ATOM 10458 C C . PHE B 1 664 ? 16.766 -68.688 -9.484 1 84.69 664 PHE B C 1
ATOM 10460 O O . PHE B 1 664 ? 16.609 -67.562 -9.023 1 84.69 664 PHE B O 1
ATOM 10467 N N . VAL B 1 665 ? 16.641 -68.938 -10.781 1 86.5 665 VAL B N 1
ATOM 10468 C CA . VAL B 1 665 ? 16.156 -67.938 -11.719 1 86.5 665 VAL B CA 1
ATOM 10469 C C . VAL B 1 665 ? 14.633 -67.938 -11.742 1 86.5 665 VAL B C 1
ATOM 10471 O O . VAL B 1 665 ? 14 -68.938 -12.102 1 86.5 665 VAL B O 1
ATOM 10474 N N . ARG B 1 666 ? 14.102 -66.812 -11.289 1 88.31 666 ARG B N 1
ATOM 10475 C CA . ARG B 1 666 ? 12.648 -66.688 -11.266 1 88.31 666 ARG B CA 1
ATOM 10476 C C . ARG B 1 666 ? 12.156 -66 -12.539 1 88.31 666 ARG B C 1
ATOM 10478 O O . ARG B 1 666 ? 12.844 -65.125 -13.094 1 88.31 666 ARG B O 1
ATOM 10485 N N . ASP B 1 667 ? 11.016 -66.312 -12.977 1 87.44 667 ASP B N 1
ATOM 10486 C CA . ASP B 1 667 ? 10.43 -65.75 -14.195 1 87.44 667 ASP B CA 1
ATOM 10487 C C . ASP B 1 667 ? 9.492 -64.625 -13.867 1 87.44 667 ASP B C 1
ATOM 10489 O O . ASP B 1 667 ? 8.398 -64.812 -13.336 1 87.44 667 ASP B O 1
ATOM 10493 N N . LEU B 1 668 ? 10.016 -63.406 -14.148 1 89.69 668 LEU B N 1
ATOM 10494 C CA . LEU B 1 668 ? 9.219 -62.188 -13.969 1 89.69 668 LEU B CA 1
ATOM 10495 C C . LEU B 1 668 ? 8.352 -61.938 -15.203 1 89.69 668 LEU B C 1
ATOM 10497 O O . LEU B 1 668 ? 8.852 -61.938 -16.328 1 89.69 668 LEU B O 1
ATOM 10501 N N . ASP B 1 669 ? 7.016 -61.781 -15.016 1 89.25 669 ASP B N 1
ATOM 10502 C CA . ASP B 1 669 ? 6.102 -61.562 -16.141 1 89.25 669 ASP B CA 1
ATOM 10503 C C . ASP B 1 669 ? 4.723 -61.125 -15.641 1 89.25 669 ASP B C 1
ATOM 10505 O O . ASP B 1 669 ? 4.551 -60.812 -14.461 1 89.25 669 ASP B O 1
ATOM 10509 N N . VAL B 1 670 ? 3.855 -60.969 -16.594 1 91.19 670 VAL B N 1
ATOM 10510 C CA . VAL B 1 670 ? 2.441 -60.812 -16.266 1 91.19 670 VAL B CA 1
ATOM 10511 C C . VAL B 1 670 ? 1.78 -62.188 -16.125 1 91.19 670 VAL B C 1
ATOM 10513 O O . VAL B 1 670 ? 1.866 -63 -17.031 1 91.19 670 VAL B O 1
ATOM 10516 N N . ILE B 1 671 ? 1.191 -62.375 -14.953 1 90.62 671 ILE B N 1
ATOM 10517 C CA . ILE B 1 671 ? 0.619 -63.688 -14.648 1 90.62 671 ILE B CA 1
ATOM 10518 C C . ILE B 1 671 ? -0.905 -63.625 -14.711 1 90.62 671 ILE B C 1
ATOM 10520 O O . ILE B 1 671 ? -1.502 -62.625 -14.25 1 90.62 671 ILE B O 1
ATOM 10524 N N . GLU B 1 672 ? -1.423 -64.625 -15.336 1 90.94 672 GLU B N 1
ATOM 10525 C CA . GLU B 1 672 ? -2.877 -64.75 -15.367 1 90.94 672 GLU B CA 1
ATOM 10526 C C . GLU B 1 672 ? -3.406 -65.375 -14.102 1 90.94 672 GLU B C 1
ATOM 10528 O O . GLU B 1 672 ? -2.701 -66.188 -13.469 1 90.94 672 GLU B O 1
ATOM 10533 N N . GLU B 1 673 ? -4.562 -65.125 -13.789 1 87.88 673 GLU B N 1
ATOM 10534 C CA . GLU B 1 673 ? -5.152 -65.625 -12.57 1 87.88 673 GLU B CA 1
ATOM 10535 C C . GLU B 1 673 ? -5.254 -67.188 -12.648 1 87.88 673 GLU B C 1
ATOM 10537 O O . GLU B 1 673 ? -5.129 -67.875 -11.625 1 87.88 673 GLU B O 1
ATOM 10542 N N . SER B 1 674 ? -5.363 -67.688 -13.828 1 83.88 674 SER B N 1
ATOM 10543 C CA . SER B 1 674 ? -5.512 -69.125 -14 1 83.88 674 SER B CA 1
ATOM 10544 C C . SER B 1 674 ? -4.195 -69.875 -13.758 1 83.88 674 SER B C 1
ATOM 10546 O O . SER B 1 674 ? -4.188 -71.062 -13.469 1 83.88 674 SER B O 1
ATOM 10548 N N . GLU B 1 675 ? -3.141 -69.188 -13.922 1 83.06 675 GLU B N 1
ATOM 10549 C CA . GLU B 1 675 ? -1.831 -69.812 -13.758 1 83.06 675 GLU B CA 1
ATOM 10550 C C . GLU B 1 675 ? -1.466 -69.938 -12.281 1 83.06 675 GLU B C 1
ATOM 10552 O O . GLU B 1 675 ? -0.544 -70.688 -11.922 1 83.06 675 GLU B O 1
ATOM 10557 N N . GLY B 1 676 ? -2.127 -69.438 -11.477 1 75.31 676 GLY B N 1
ATOM 10558 C CA . GLY B 1 676 ? -1.885 -69.562 -10.047 1 75.31 676 GLY B CA 1
ATOM 10559 C C . GLY B 1 676 ? -1.279 -68.312 -9.438 1 75.31 676 GLY B C 1
ATOM 10560 O O . GLY B 1 676 ? -1.059 -67.312 -10.133 1 75.31 676 GLY B O 1
ATOM 10561 N N . HIS B 1 677 ? -1.21 -68.438 -8.031 1 66.94 677 HIS B N 1
ATOM 10562 C CA . HIS B 1 677 ? -0.736 -67.25 -7.277 1 66.94 677 HIS B CA 1
ATOM 10563 C C . HIS B 1 677 ? 0.75 -67.375 -6.957 1 66.94 677 HIS B C 1
ATOM 10565 O O . HIS B 1 677 ? 1.174 -68.375 -6.336 1 66.94 677 HIS B O 1
ATOM 10571 N N . GLY B 1 678 ? 1.609 -66.938 -7.855 1 63.59 678 GLY B N 1
ATOM 10572 C CA . GLY B 1 678 ? 3.014 -66.875 -7.484 1 63.59 678 GLY B CA 1
ATOM 10573 C C . GLY B 1 678 ? 3.299 -65.875 -6.379 1 63.59 678 GLY B C 1
ATOM 10574 O O . GLY B 1 678 ? 2.607 -65.875 -5.355 1 63.59 678 GLY B O 1
ATOM 10575 N N . TYR B 1 679 ? 4.469 -65.188 -6.398 1 65.12 679 TYR B N 1
ATOM 10576 C CA . TYR B 1 679 ? 4.777 -64.125 -5.43 1 65.12 679 TYR B CA 1
ATOM 10577 C C . TYR B 1 679 ? 3.963 -62.875 -5.715 1 65.12 679 TYR B C 1
ATOM 10579 O O . TYR B 1 679 ? 4.492 -61.875 -6.242 1 65.12 679 TYR B O 1
ATOM 10587 N N . ILE B 1 680 ? 2.621 -62.906 -5.723 1 62.28 680 ILE B N 1
ATOM 10588 C CA . ILE B 1 680 ? 1.74 -61.781 -5.996 1 62.28 680 ILE B CA 1
ATOM 10589 C C . ILE B 1 680 ? 1.492 -61 -4.707 1 62.28 680 ILE B C 1
ATOM 10591 O O . ILE B 1 680 ? 0.909 -59.906 -4.738 1 62.28 680 ILE B O 1
ATOM 10595 N N . ARG B 1 681 ? 2.035 -61.406 -3.539 1 63.16 681 ARG B N 1
ATOM 10596 C CA . ARG B 1 681 ? 1.646 -60.656 -2.35 1 63.16 681 ARG B CA 1
ATOM 10597 C C . ARG B 1 681 ? 2.617 -59.531 -2.088 1 63.16 681 ARG B C 1
ATOM 10599 O O . ARG B 1 681 ? 2.881 -59.188 -0.935 1 63.16 681 ARG B O 1
ATOM 10606 N N . GLY B 1 682 ? 3.119 -58.844 -3.098 1 63.97 682 GLY B N 1
ATOM 10607 C CA . GLY B 1 682 ? 3.648 -57.469 -3.068 1 63.97 682 GLY B CA 1
ATOM 10608 C C . GLY B 1 682 ? 5.16 -57.438 -2.965 1 63.97 682 GLY B C 1
ATOM 10609 O O . GLY B 1 682 ? 5.805 -56.594 -3.582 1 63.97 682 GLY B O 1
ATOM 10610 N N . SER B 1 683 ? 5.867 -58.312 -2.148 1 79.19 683 SER B N 1
ATOM 10611 C CA . SER B 1 683 ? 7.309 -58.156 -2.008 1 79.19 683 SER B CA 1
ATOM 10612 C C . SER B 1 683 ? 8.07 -59.219 -2.783 1 79.19 683 SER B C 1
ATOM 10614 O O . SER B 1 683 ? 7.867 -60.406 -2.57 1 79.19 683 SER B O 1
ATOM 10616 N N . MET B 1 684 ? 8.859 -58.812 -3.756 1 87.62 684 MET B N 1
ATOM 10617 C CA . MET B 1 684 ? 9.68 -59.719 -4.551 1 87.62 684 MET B CA 1
ATOM 10618 C C . MET B 1 684 ? 11.047 -59.906 -3.898 1 87.62 684 MET B C 1
ATOM 10620 O O . MET B 1 684 ? 11.703 -58.938 -3.506 1 87.62 684 MET B O 1
ATOM 10624 N N . PRO B 1 685 ? 11.367 -61.156 -3.703 1 85.75 685 PRO B N 1
ATOM 10625 C CA . PRO B 1 685 ? 12.625 -61.438 -3.008 1 85.75 685 PRO B CA 1
ATOM 10626 C C . PRO B 1 685 ? 13.859 -61.125 -3.854 1 85.75 685 PRO B C 1
ATOM 10628 O O . PRO B 1 685 ? 13.75 -61 -5.074 1 85.75 685 PRO B O 1
ATOM 10631 N N . GLU B 1 686 ? 14.984 -61.031 -3.127 1 88.06 686 GLU B N 1
ATOM 10632 C CA . GLU B 1 686 ? 16.266 -60.812 -3.787 1 88.06 686 GLU B CA 1
ATOM 10633 C C . GLU B 1 686 ? 16.688 -62.062 -4.566 1 88.06 686 GLU B C 1
ATOM 10635 O O . GLU B 1 686 ? 16.438 -63.188 -4.129 1 88.06 686 GLU B O 1
ATOM 10640 N N . GLY B 1 687 ? 17.141 -61.875 -5.797 1 87.44 687 GLY B N 1
ATOM 10641 C CA . GLY B 1 687 ? 17.594 -63 -6.566 1 87.44 687 GLY B CA 1
ATOM 10642 C C . GLY B 1 687 ? 17.703 -62.719 -8.055 1 87.44 687 GLY B C 1
ATOM 10643 O O . GLY B 1 687 ? 17.828 -61.562 -8.469 1 87.44 687 GLY B O 1
ATOM 10644 N N . ARG B 1 688 ? 17.797 -63.875 -8.766 1 86.75 688 ARG B N 1
ATOM 10645 C CA . ARG B 1 688 ? 17.922 -63.812 -10.219 1 86.75 688 ARG B CA 1
ATOM 10646 C C . ARG B 1 688 ? 16.562 -63.875 -10.898 1 86.75 688 ARG B C 1
ATOM 10648 O O . ARG B 1 688 ? 15.711 -64.688 -10.5 1 86.75 688 ARG B O 1
ATOM 10655 N N . TYR B 1 689 ? 16.453 -62.906 -11.773 1 88.62 689 TYR B N 1
ATOM 10656 C CA . TYR B 1 689 ? 15.188 -62.844 -12.484 1 88.62 689 TYR B CA 1
ATOM 10657 C C . TYR B 1 689 ? 15.406 -62.844 -13.992 1 88.62 689 TYR B C 1
ATOM 10659 O O . TYR B 1 689 ? 16.422 -62.312 -14.469 1 88.62 689 TYR B O 1
ATOM 10667 N N . ASP B 1 690 ? 14.539 -63.469 -14.703 1 86.62 690 ASP B N 1
ATOM 10668 C CA . ASP B 1 690 ? 14.492 -63.438 -16.156 1 86.62 690 ASP B CA 1
ATOM 10669 C C . ASP B 1 690 ? 13.102 -63 -16.656 1 86.62 690 ASP B C 1
ATOM 10671 O O . ASP B 1 690 ? 12.086 -63.469 -16.109 1 86.62 690 ASP B O 1
#

Nearest PDB structures (foldseek):
  7ocf-assembly1_E  TM=4.274E-01  e=2.231E+00  Rattus norvegicus

Radius of gyration: 48.65 Å; Cα contacts (8 Å, |Δi|>4): 2678; chains: 2; bounding box: 122×144×104 Å

Secondary structure (DSSP, 8-state):
------------------TTGGGGS-TTTT--TT--------------------------------------------------------------TT-----GGG-SS-SS--TT-EEE-HHHHHHHHHHHHHHHHHHHHHHHHHHHHHHHHHHT-TT---HHHHHHHHHHHHHHHHHHHHHHHHHHHHHHHHHHHHHHHHS-EEHHHHHHHHTTTSHHHHHHHHHHT--TT--SPPHHHHHHHHHHHHHHHHHHHHHGGGGGEEEEEEEEEEEEEEEEEEEE--S---SSPPTTTTTT--HHHHHHHHHHHHHHHTTSEEEE--TT-----TTEEEE-TTSS-EEEEEEEEETTSS-EEEEEEEEEEEEEEEEEEEEE--STTTT---TTTTTEEEEE-TTS-EEEEE--S--TT-EEEEEETT--S-TTEEEEEEEE-----SSPPTTS------S-EEEEEEEEE-PPB--TTTT-S-GGGGS--HHHHHHHHTGGG--S-PBTTBSEEEEE--SS-TTS--TT--HHHHHHHHHHHHHHHHHHHHHTT--EEEEEEEEEEEEEEEEEE-HHHHHHHHHHHHHHHHHHHHHHHHHHTTSPPPPSSHHHHHHHTHHHHHHH-SS-TT--HHHHHHHH-TT-EEEEEEPP-TT---TT-SSSEE-EEEEEGGG--SS-SSPPPSEEE-/------------------TTGGGGS-TTTT--TT--------------------------------------------------------------TT-----GGG-TT-SS--TT-EEE-HHHHHHHHHHHHHHHHHHHHHHHHHHHHHHHHHHT-TT---HHHHHHHHHHHHHHHHHHHHHHHHHHHHHHHHHHHHHHHHS-EEHHHHHHHHTTTSHHHHHHHHHHT--TT--SPPHHHHHHHHHHHHHHHHHHHHHGGGGGEEEEEEEEEEEEEEEEEEEE--S---SSPPTTTTTT--HHHHHHHHHHHHHHHTTSEEEE--TT---PPTTEEEE-TTSS-EEEEEEEEETTSS-EEEEEEEEEEEEEEEEEEEEE--STTTT---TTTTTEEEEE-TTS-EEEEE--S--TT-EEEEEETT--S-TTEEEEEEEE-----SSPPTT-------S-EEEEEEEEE-PPB--TTTT-S-GGGGS--HHHHHHHHTGGG--S-PBTTBSEEEEE--SS-TTS--TT--HHHHHHHHHHHHHHHHHHHHHTT--EEEEEEEEEEEEEEEEEE-HHHHHHHHHHHHHHHHHHHHHHHHHHTTSPPPPSSHHHHHHHTHHHHHHH-SS-TT--HHHHHHHH-TT-EEEEEEPP-TT---TT-SSSEE-EEEEEGGG--SS-SS-PPSEEE-